Protein AF-0000000083205098 (afdb_homodimer)

Radius of gyration: 67.25 Å; Cα contacts (8 Å, |Δi|>4): 1772; chains: 2; bounding box: 51×187×120 Å

Sequence (798 aa):
MKKLILILAVVAFATTAWAQETPKKPSFAGFVSNGFWDNWEMSLGGGVGTALTNGSNSGSFGKRLGFEANFSLVKWVHPVVGMRLQLQGGQFANYDADLGKLKWPYLFVHSDFMLNFSNWAGGYRDDRAYYLVPFVGFGYLATNFTDKSQEDNMTGTHQAFAFSYGLLNKFRLSRSFDFNIELKGMLAPSRVCPAKTDGSYLFGFSATAGFTYRFNKRGWQRGVAGYTAADIQAFQDAVAASMAAVEAAELENAQLAQQLAAAQAQAAAAQNAAADAAAAAAVATVVAADEAALADTSIILFDYSMSVLTPQEKTRLELIAEQIKSGSKDAVYQIVGHADQQTGTAAGNKRVAEHRAKRVYDFLVSKGVNPKQLNYEGKGNSPDPFKKVQAANRAAIIQMKKLILILAVVAFATTAWAQETPKKPSFAGFVSNGFWDNWEMSLGGGVGTALTNGSNSGSFGKRLGFEANFSLVKWVHPVVGMRLQLQGGQFANYDADLGKLKWPYLFVHSDFMLNFSNWAGGYRDDRAYYLVPFVGFGYLATNFTDKSQEDNMTGTHQAFAFSYGLLNKFRLSRSFDFNIELKGMLAPSRVCPAKTDGSYLFGFSATAGFTYRFNKRGWQRGVAGYTAADIQAFQDAVAASMAAVEAAELENAQLAQQLAAAQAQAAAAQNAAADAAAAAAVATVVAADEAALADTSIILFDYSMSVLTPQEKTRLELIAEQIKSGSKDAVYQIVGHADQQTGTAAGNKRVAEHRAKRVYDFLVSKGVNPKQLNYEGKGNSPDPFKKVQAANRAAIIQ

Secondary structure (DSSP, 8-state):
-HHHHHHHHHHH-----------SS--S--EEP--TTSSEEEEEEEEEEEEEESS---S-TGGG-EEEEEEEEEEESSSSEEEEEEEEEEEEEEEETTTEEEEEEEEEEEEEEEE-HHHHHH---TT-SEEEEEEEEEEEEEES-SHHHHHHHT---EEEEEEEEEEEEEEESSSSEEEEEEEEEEEEEGGGSSS--S-SEEEEEEEEEEEEEEPSS---EEEEET--HHHHHHHHHHHHHHHHHHHHHHHHHHHHHHHHHHHHHHHHHHHHHHHHHHHHHHHHHHHHHHHHHH---EEEE--TT--PPPHHHHHHHHHHHHHHHHS-TT--EEEEEE--TTSS-HHHHHHHHHHHHHHHHHHHHHTT--GGGEEEEEEETSS-S-SS-GGGGSEEEE-/-HHHHHHHHHHHS----------SS--S--EEP--TTSSEEEEEEEEEEEEEESS---S-TGGG-EEEEEEEEEEESSSSEEEEEEEEEEEEEEEETTTEEEEEEEEEEEEEEEE-HHHHHH---TT-SEEEEEEEEEEEEEES-SHHHHHHHT---EEEEEEEEEEEEEEESSSSEEEEEEEEEEEEEGGGSSS--S-SEEEEEEEEEEEEEEPSS---EEEEET--HHHHHHHHHHHHHHHHHHHHHHHHHHHHHHHHHHHHHHHHHHHHHHHHHHHHHHHHHHHHHHHHHHT--EEEE--TT--PPPHHHHHHHHHHHHHHHHS-TT--EEEEEE--TTSS-HHHHHHHHHHHHHHHHHHHHHTT--GGGEEEEEEETSS-S-SS-GGGGSEEEE-

Nearest PDB structures (foldseek):
  4v3g-assembly1_A  TM=3.884E-01  e=2.080E-03  Klebsiella oxytoca
  4v3h-assembly2_B  TM=3.900E-01  e=2.321E-03  Klebsiella oxytoca
  4rjw-assembly1_A  TM=4.058E-01  e=5.884E-02  Pseudomonas aeruginosa PAO1
  1uyn-assembly1_X  TM=3.036E-01  e=1.137E-02  Neisseria meningitidis
  6z9y-assembly3_C  TM=2.470E-01  e=2.725E+00  Pseudomonas aeruginosa PAO1

Structure (mmCIF, N/CA/C/O backbone):
data_AF-0000000083205098-model_v1
#
loop_
_entity.id
_entity.type
_entity.pdbx_description
1 polymer 'OmpA family protein'
#
loop_
_atom_site.group_PDB
_atom_site.id
_atom_site.type_symbol
_atom_site.label_atom_id
_atom_site.label_alt_id
_atom_site.label_comp_id
_atom_site.label_asym_id
_atom_site.label_entity_id
_atom_site.label_seq_id
_atom_site.pdbx_PDB_ins_code
_atom_site.Cartn_x
_atom_site.Cartn_y
_atom_site.Cartn_z
_atom_site.occupancy
_atom_site.B_iso_or_equiv
_atom_site.auth_seq_id
_atom_site.auth_comp_id
_atom_site.auth_asym_id
_atom_site.auth_atom_id
_atom_site.pdbx_PDB_model_num
ATOM 1 N N . MET A 1 1 ? 13.164 30.406 13.086 1 34.59 1 MET A N 1
ATOM 2 C CA . MET A 1 1 ? 12.023 30.781 12.25 1 34.59 1 MET A CA 1
ATOM 3 C C . MET A 1 1 ? 12.18 30.234 10.836 1 34.59 1 MET A C 1
ATOM 5 O O . MET A 1 1 ? 11.195 29.859 10.203 1 34.59 1 MET A O 1
ATOM 9 N N . LYS A 1 2 ? 13.375 30.406 10.383 1 45.44 2 LYS A N 1
ATOM 10 C CA . LYS A 1 2 ? 13.719 30.031 9.016 1 45.44 2 LYS A CA 1
ATOM 11 C C . LYS A 1 2 ? 13.742 28.516 8.852 1 45.44 2 LYS A C 1
ATOM 13 O O . LYS A 1 2 ? 13.469 28 7.766 1 45.44 2 LYS A O 1
ATOM 18 N N . LYS A 1 3 ? 14.203 27.828 9.805 1 45 3 LYS A N 1
ATOM 19 C CA . LYS A 1 3 ? 14.406 26.391 9.695 1 45 3 LYS A CA 1
ATOM 20 C C . LYS A 1 3 ? 13.07 25.641 9.656 1 45 3 LYS A C 1
ATOM 22 O O . LYS A 1 3 ? 12.953 24.594 9.016 1 45 3 LYS A O 1
ATOM 27 N N . LEU A 1 4 ? 12.07 26.234 10.281 1 39.78 4 LEU A N 1
ATOM 28 C CA . LEU A 1 4 ? 10.734 25.641 10.25 1 39.78 4 LEU A CA 1
ATOM 29 C C . LEU A 1 4 ? 10.102 25.781 8.875 1 39.78 4 LEU A C 1
ATOM 31 O O . LEU A 1 4 ? 9.43 24.859 8.398 1 39.78 4 LEU A O 1
ATOM 35 N N . ILE A 1 5 ? 10.5 26.859 8.195 1 38.97 5 ILE A N 1
ATOM 36 C CA . ILE A 1 5 ? 9.914 27.109 6.887 1 38.97 5 ILE A CA 1
ATOM 37 C C . ILE A 1 5 ? 10.453 26.094 5.875 1 38.97 5 ILE A C 1
ATOM 39 O O . ILE A 1 5 ? 9.695 25.594 5.047 1 38.97 5 ILE A O 1
ATOM 43 N N . LEU A 1 6 ? 11.656 25.844 6 1 39.97 6 LEU A N 1
ATOM 44 C CA . LEU A 1 6 ? 12.234 24.969 4.977 1 39.97 6 LEU A CA 1
ATOM 45 C C . LEU A 1 6 ? 11.688 23.547 5.098 1 39.97 6 LEU A C 1
ATOM 47 O O . LEU A 1 6 ? 11.406 22.906 4.086 1 39.97 6 LEU A O 1
ATOM 51 N N . ILE A 1 7 ? 11.508 23.156 6.277 1 41.38 7 ILE A N 1
ATOM 52 C CA . ILE A 1 7 ? 10.969 21.797 6.414 1 41.38 7 ILE A CA 1
ATOM 53 C C . ILE A 1 7 ? 9.547 21.766 5.859 1 41.38 7 ILE A C 1
ATOM 55 O O . ILE A 1 7 ? 9.156 20.797 5.188 1 41.38 7 ILE A O 1
ATOM 59 N N . LEU A 1 8 ? 8.859 22.938 5.922 1 40.91 8 LEU A N 1
ATOM 60 C CA . LEU A 1 8 ? 7.469 22.984 5.477 1 40.91 8 LEU A CA 1
ATOM 61 C C . LEU A 1 8 ? 7.387 23 3.953 1 40.91 8 LEU A C 1
ATOM 63 O O . LEU A 1 8 ? 6.48 22.406 3.367 1 40.91 8 LEU A O 1
ATOM 67 N N . ALA A 1 9 ? 8.297 23.688 3.334 1 40.41 9 ALA A N 1
ATOM 68 C CA . ALA A 1 9 ? 8.25 23.75 1.877 1 40.41 9 ALA A CA 1
ATOM 69 C C . ALA A 1 9 ? 8.461 22.375 1.256 1 40.41 9 ALA A C 1
ATOM 71 O O . ALA A 1 9 ? 7.852 22.031 0.239 1 40.41 9 ALA A O 1
ATOM 72 N N . VAL A 1 10 ? 9.312 21.688 1.835 1 39.97 10 VAL A N 1
ATOM 73 C CA . VAL A 1 10 ? 9.602 20.406 1.209 1 39.97 10 VAL A CA 1
ATOM 74 C C . VAL A 1 10 ? 8.383 19.5 1.321 1 39.97 10 VAL A C 1
ATOM 76 O O . VAL A 1 10 ? 8.07 18.75 0.388 1 39.97 10 VAL A O 1
ATOM 79 N N . VAL A 1 11 ? 7.621 19.672 2.375 1 43.34 11 VAL A N 1
ATOM 80 C CA . VAL A 1 11 ? 6.469 18.797 2.523 1 43.34 11 VAL A CA 1
ATOM 81 C C . VAL A 1 11 ? 5.367 19.219 1.557 1 43.34 11 VAL A C 1
ATOM 83 O O . VAL A 1 11 ? 4.598 18.375 1.078 1 43.34 11 VAL A O 1
ATOM 86 N N . ALA A 1 12 ? 5.379 20.484 1.229 1 38.81 12 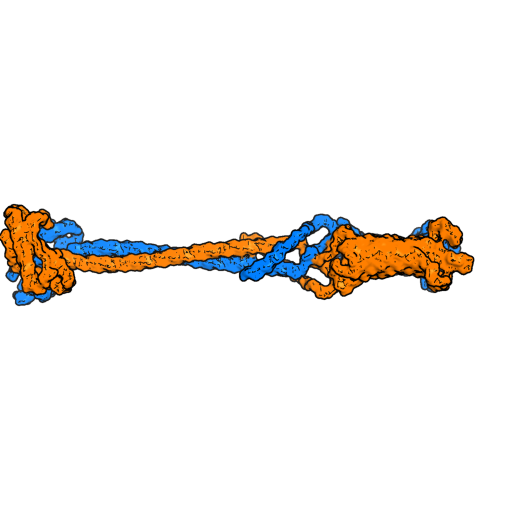ALA A N 1
ATOM 87 C CA . ALA A 1 12 ? 4.266 20.938 0.396 1 38.81 12 ALA A CA 1
ATOM 88 C C . ALA A 1 12 ? 4.434 20.469 -1.045 1 38.81 12 ALA A C 1
ATOM 90 O O . ALA A 1 12 ? 3.459 20.375 -1.796 1 38.81 12 ALA A O 1
ATOM 91 N N . PHE A 1 13 ? 5.613 20.562 -1.526 1 36.22 13 PHE A N 1
ATOM 92 C CA . PHE A 1 13 ? 5.672 20.219 -2.945 1 36.22 13 PHE A CA 1
ATOM 93 C C . PHE A 1 13 ? 5.445 18.734 -3.162 1 36.22 13 PHE A C 1
ATOM 95 O O . PHE A 1 13 ? 6.332 18.031 -3.645 1 36.22 13 PHE A O 1
ATOM 102 N N . ALA A 1 14 ? 4.918 18.078 -2.213 1 37.97 14 ALA A N 1
ATOM 103 C CA . ALA A 1 14 ? 4.613 16.688 -2.561 1 37.97 14 ALA A CA 1
ATOM 104 C C . ALA A 1 14 ? 3.76 16.609 -3.822 1 37.97 14 ALA A C 1
ATOM 106 O O . ALA A 1 14 ? 2.898 17.469 -4.047 1 37.97 14 ALA A O 1
ATOM 107 N N . THR A 1 15 ? 4.215 15.836 -4.766 1 36.81 15 THR A N 1
ATOM 108 C CA . THR A 1 15 ? 3.668 15.453 -6.062 1 36.81 15 THR A CA 1
ATOM 109 C C . THR A 1 15 ? 2.162 15.227 -5.969 1 36.81 15 THR A C 1
ATOM 111 O O . THR A 1 15 ? 1.652 14.828 -4.918 1 36.81 15 THR A O 1
ATOM 114 N N . THR A 1 16 ? 1.427 15.992 -6.746 1 33.75 16 THR A N 1
ATOM 115 C CA . THR A 1 16 ? 0.045 15.672 -7.086 1 33.75 16 THR A CA 1
ATOM 116 C C . THR A 1 16 ? -0.156 14.164 -7.164 1 33.75 16 THR A C 1
ATOM 118 O O . THR A 1 16 ? 0.188 13.531 -8.164 1 33.75 16 THR A O 1
ATOM 121 N N . ALA A 1 17 ? 0.103 13.539 -6.121 1 36.56 17 ALA A N 1
ATOM 122 C CA . ALA A 1 17 ? -0.423 12.18 -6.141 1 36.56 17 ALA A CA 1
ATOM 123 C C . ALA A 1 17 ? -1.877 12.156 -6.602 1 36.56 17 ALA A C 1
ATOM 125 O O . ALA A 1 17 ? -2.713 12.898 -6.078 1 36.56 17 ALA A O 1
ATOM 126 N N . TRP A 1 18 ? -2.129 11.875 -7.828 1 34.59 18 TRP A N 1
ATOM 127 C CA . TRP A 1 18 ? -3.471 11.477 -8.234 1 34.59 18 TRP A CA 1
ATOM 128 C C . TRP A 1 18 ? -4.172 10.711 -7.121 1 34.59 18 TRP A C 1
ATOM 130 O O . TRP A 1 18 ? -3.746 9.609 -6.75 1 34.59 18 TRP A O 1
ATOM 140 N N . ALA A 1 19 ? -4.699 11.414 -6.219 1 36 19 ALA A N 1
ATOM 141 C CA . ALA A 1 19 ? -5.664 10.875 -5.262 1 36 19 ALA A CA 1
ATOM 142 C C . ALA A 1 19 ? -6.562 9.828 -5.918 1 36 19 ALA A C 1
ATOM 144 O O . ALA A 1 19 ? -7.449 10.172 -6.707 1 36 19 ALA A O 1
ATOM 145 N N . GLN A 1 20 ? -6.066 8.719 -6.172 1 37.69 20 GLN A N 1
ATOM 146 C CA . GLN A 1 20 ? -7.047 7.703 -6.539 1 37.69 20 GLN A CA 1
ATOM 147 C C . GLN A 1 20 ? -8.117 7.562 -5.465 1 37.69 20 GLN A C 1
ATOM 149 O O . GLN A 1 20 ? -7.805 7.309 -4.297 1 37.69 20 GLN A O 1
ATOM 154 N N . GLU A 1 21 ? -9.289 8.117 -5.586 1 38.53 21 GLU A N 1
ATOM 155 C CA . GLU A 1 21 ? -10.523 7.941 -4.828 1 38.53 21 GLU A CA 1
ATOM 156 C C . GLU A 1 21 ? -10.688 6.496 -4.363 1 38.53 21 GLU A C 1
ATOM 158 O O . GLU A 1 21 ? -10.219 5.57 -5.023 1 38.53 21 GLU A O 1
ATOM 163 N N . THR A 1 22 ? -10.805 6.277 -3.102 1 46.12 22 THR A N 1
ATOM 164 C CA . THR A 1 22 ? -11.281 4.977 -2.645 1 46.12 22 THR A CA 1
ATOM 165 C C . THR A 1 22 ? -12.266 4.375 -3.646 1 46.12 22 THR A C 1
ATOM 167 O O . THR A 1 22 ? -13.312 4.961 -3.924 1 46.12 22 THR A O 1
ATOM 170 N N . PRO A 1 23 ? -11.812 3.551 -4.406 1 47.94 23 PRO A N 1
ATOM 171 C CA . PRO A 1 23 ? -12.703 3.115 -5.48 1 47.94 23 PRO A CA 1
ATOM 172 C C . PRO A 1 23 ? -14.086 2.707 -4.973 1 47.94 23 PRO A C 1
ATOM 174 O O . PRO A 1 23 ? -14.195 1.928 -4.023 1 47.94 23 PRO A O 1
ATOM 177 N N . LYS A 1 24 ? -15.172 3.389 -5.176 1 57 24 LYS A N 1
ATOM 178 C CA . LYS A 1 24 ? -16.562 2.963 -5.043 1 57 24 LYS A CA 1
ATOM 179 C C . LYS A 1 24 ? -16.781 1.588 -5.664 1 57 24 LYS A C 1
ATOM 181 O O . LYS A 1 24 ? -17.766 0.916 -5.367 1 57 24 LYS A O 1
ATOM 186 N N . LYS A 1 25 ? -15.734 1.109 -6.441 1 68.31 25 LYS A N 1
ATOM 187 C CA . LYS A 1 25 ? -15.805 -0.112 -7.238 1 68.31 25 LYS A CA 1
ATOM 188 C C . LYS A 1 25 ? -14.688 -1.08 -6.863 1 68.31 25 LYS A C 1
ATOM 190 O O . LYS A 1 25 ? -13.602 -0.657 -6.473 1 68.31 25 LYS A O 1
ATOM 195 N N . PRO A 1 26 ? -14.969 -2.314 -6.762 1 74.56 26 PRO A N 1
ATOM 196 C CA . PRO A 1 26 ? -13.922 -3.316 -6.547 1 74.56 26 PRO A CA 1
ATOM 197 C C . PRO A 1 26 ? -12.664 -3.047 -7.371 1 74.56 26 PRO A C 1
ATOM 199 O O . PRO A 1 26 ? -12.758 -2.613 -8.523 1 74.56 26 PRO A O 1
ATOM 202 N N . SER A 1 27 ? -11.531 -2.979 -6.523 1 81.06 27 SER A N 1
ATOM 203 C CA . SER A 1 27 ? -10.281 -2.711 -7.227 1 81.06 27 SER A CA 1
ATOM 204 C C . SER A 1 27 ? -9.203 -3.717 -6.84 1 81.06 27 SER A C 1
ATOM 206 O O . SER A 1 27 ? -9.133 -4.141 -5.684 1 81.06 27 SER A O 1
ATOM 208 N N . PHE A 1 28 ? -8.406 -4.078 -7.844 1 91.25 28 PHE A N 1
ATOM 209 C CA . PHE A 1 28 ? -7.23 -4.922 -7.652 1 91.25 28 PHE A CA 1
ATOM 210 C C . PHE A 1 28 ? -6.086 -4.125 -7.027 1 91.25 28 PHE A C 1
ATOM 212 O O . PHE A 1 28 ? -5.164 -4.703 -6.453 1 91.25 28 PHE A O 1
ATOM 219 N N . ALA A 1 29 ? -6.215 -2.82 -7.039 1 89.19 29 ALA A N 1
ATOM 220 C CA . ALA A 1 29 ? -5.121 -1.942 -6.629 1 89.19 29 ALA A CA 1
ATOM 221 C C . ALA A 1 29 ? -5.34 -1.423 -5.211 1 89.19 29 ALA A C 1
ATOM 223 O O . ALA A 1 29 ? -6.453 -1.481 -4.684 1 89.19 29 ALA A O 1
ATOM 224 N N . GLY A 1 30 ? -4.191 -0.955 -4.609 1 89.31 30 GLY A N 1
ATOM 225 C CA . GLY A 1 30 ? -4.309 -0.139 -3.412 1 89.31 30 GLY A CA 1
ATOM 226 C C . GLY A 1 30 ? -4.121 -0.931 -2.131 1 89.31 30 GLY A C 1
ATOM 227 O O . GLY A 1 30 ? -4.391 -0.427 -1.039 1 89.31 30 GLY A O 1
ATOM 228 N N . PHE A 1 31 ? -3.701 -2.182 -2.27 1 92.12 31 PHE A N 1
ATOM 229 C CA . PHE A 1 31 ? -3.461 -2.984 -1.074 1 92.12 31 PHE A CA 1
ATOM 230 C C . PHE A 1 31 ? -1.978 -2.996 -0.721 1 92.12 31 PHE A C 1
ATOM 232 O O . PHE A 1 31 ? -1.125 -3.115 -1.604 1 92.12 31 PHE A O 1
ATOM 239 N N . VAL A 1 32 ? -1.698 -2.879 0.54 1 92 32 VAL A N 1
ATOM 240 C CA . VAL A 1 32 ? -0.32 -2.967 1.012 1 92 32 VAL A CA 1
ATOM 241 C C . VAL A 1 32 ? 0.023 -4.418 1.342 1 92 32 VAL A C 1
ATOM 243 O O . VAL A 1 32 ? -0.69 -5.07 2.107 1 92 32 VAL A O 1
ATOM 246 N N . SER A 1 33 ? 1.072 -4.887 0.764 1 93.06 33 SER A N 1
ATOM 247 C CA . SER A 1 33 ? 1.462 -6.273 0.991 1 93.06 33 SER A CA 1
ATOM 248 C C . SER A 1 33 ? 1.889 -6.5 2.438 1 93.06 33 SER A C 1
ATOM 250 O O . SER A 1 33 ? 2.516 -5.633 3.047 1 93.06 33 SER A O 1
ATOM 252 N N . ASN A 1 34 ? 1.516 -7.723 2.869 1 91.88 34 ASN A N 1
ATOM 253 C CA . ASN A 1 34 ? 1.944 -8.18 4.188 1 91.88 34 ASN A CA 1
ATOM 254 C C . ASN A 1 34 ? 3.281 -8.906 4.121 1 91.88 34 ASN A C 1
ATOM 256 O O . ASN A 1 34 ? 3.895 -8.992 3.055 1 91.88 34 ASN A O 1
ATOM 260 N N . GLY A 1 35 ? 3.729 -9.328 5.371 1 91.62 35 GLY A N 1
ATOM 261 C CA . GLY A 1 35 ? 4.91 -10.18 5.398 1 91.62 35 GLY A CA 1
ATOM 262 C C . GLY A 1 35 ? 4.68 -11.547 4.785 1 91.62 35 GLY A C 1
ATOM 263 O O . GLY A 1 35 ? 3.535 -11.969 4.609 1 91.62 35 GLY A O 1
ATOM 264 N N . PHE A 1 36 ? 5.82 -12.211 4.516 1 92.19 36 PHE A N 1
ATOM 265 C CA . PHE A 1 36 ? 5.711 -13.508 3.867 1 92.19 36 PHE A CA 1
ATOM 266 C C . PHE A 1 36 ? 4.938 -14.484 4.742 1 92.19 36 PHE A C 1
ATOM 268 O O . PHE A 1 36 ? 4.195 -15.328 4.234 1 92.19 36 PHE A O 1
ATOM 275 N N . TRP A 1 37 ? 5.023 -14.398 6.023 1 94.38 37 TRP A N 1
ATOM 276 C CA . TRP A 1 37 ? 4.445 -15.375 6.938 1 94.38 37 TRP A CA 1
ATOM 277 C C . TRP A 1 37 ? 3.014 -14.992 7.309 1 94.38 37 TRP A C 1
ATOM 279 O O . TRP A 1 37 ? 2.359 -15.695 8.086 1 94.38 37 TRP A O 1
ATOM 289 N N . ASP A 1 38 ? 2.504 -13.953 6.68 1 95.25 38 ASP A N 1
ATOM 290 C CA . ASP A 1 38 ? 1.129 -13.523 6.91 1 95.25 38 ASP A CA 1
ATOM 291 C C . ASP A 1 38 ? 0.185 -14.109 5.867 1 95.25 38 ASP A C 1
ATOM 293 O O . ASP A 1 38 ? 0.598 -14.398 4.742 1 95.25 38 ASP A O 1
ATOM 297 N N . ASN A 1 39 ? -1.101 -14.336 6.27 1 96.75 39 ASN A N 1
ATOM 298 C CA . ASN A 1 39 ? -2.174 -14.758 5.375 1 96.75 39 ASN A CA 1
ATOM 299 C C . ASN A 1 39 ? -1.934 -16.172 4.84 1 96.75 39 ASN A C 1
ATOM 301 O O . ASN A 1 39 ? -2.025 -16.406 3.631 1 96.75 39 ASN A O 1
ATOM 305 N N . TRP A 1 40 ? -1.45 -17.062 5.766 1 98 40 TRP A N 1
ATOM 306 C CA . TRP A 1 40 ? -1.422 -18.5 5.527 1 98 40 TRP A CA 1
ATOM 307 C C . TRP A 1 40 ? -2.68 -19.156 6.07 1 98 40 TRP A C 1
ATOM 309 O O . TRP A 1 40 ? -3.219 -18.75 7.098 1 98 40 TRP A O 1
ATOM 319 N N . GLU A 1 41 ? -3.062 -20.156 5.332 1 98.25 41 GLU A N 1
ATOM 320 C CA . GLU A 1 41 ? -4.207 -20.953 5.762 1 98.25 41 GLU A CA 1
ATOM 321 C C . GLU A 1 41 ? -3.902 -22.453 5.684 1 98.25 41 GLU A C 1
ATOM 323 O O . GLU A 1 41 ? -3.107 -22.875 4.848 1 98.25 41 GLU A O 1
ATOM 328 N N . MET A 1 42 ? -4.535 -23.156 6.562 1 98.38 42 MET A N 1
ATOM 329 C CA . MET A 1 42 ? -4.512 -24.609 6.516 1 98.38 42 MET A CA 1
ATOM 330 C C . MET A 1 42 ? -5.93 -25.188 6.504 1 98.38 42 MET A C 1
ATOM 332 O O . MET A 1 42 ? -6.809 -24.688 7.207 1 98.38 42 MET A O 1
ATOM 336 N N . SER A 1 43 ? -6.117 -26.219 5.707 1 98.56 43 SER A N 1
ATOM 337 C CA . SER A 1 43 ? -7.449 -26.812 5.613 1 98.56 43 SER A CA 1
ATOM 338 C C . SER A 1 43 ? -7.391 -28.328 5.668 1 98.56 43 SER A C 1
ATOM 340 O O . SER A 1 43 ? -6.43 -28.938 5.184 1 98.56 43 SER A O 1
ATOM 342 N N . LEU A 1 44 ? -8.367 -28.891 6.297 1 98.31 44 LEU A N 1
ATOM 343 C CA . LEU A 1 44 ? -8.633 -30.328 6.305 1 98.31 44 LEU A CA 1
ATOM 344 C C . LEU A 1 44 ? -10.055 -30.609 5.832 1 98.31 44 LEU A C 1
ATOM 346 O O . LEU A 1 44 ? -11 -29.938 6.234 1 98.31 44 LEU A O 1
ATOM 350 N N . GLY A 1 45 ? -10.148 -31.625 4.949 1 98.38 45 GLY A N 1
ATOM 351 C CA . GLY A 1 45 ? -11.469 -31.953 4.441 1 98.38 45 GLY A CA 1
ATOM 352 C C . GLY A 1 45 ? -11.625 -33.438 4.098 1 98.38 45 GLY A C 1
ATOM 353 O O . GLY A 1 45 ? -10.633 -34.156 4.012 1 98.38 45 GLY A O 1
ATOM 354 N N . GLY A 1 46 ? -12.898 -33.812 4.043 1 98.5 46 GLY A N 1
ATOM 355 C CA . GLY A 1 46 ? -13.266 -35.156 3.645 1 98.5 46 GLY A CA 1
ATOM 356 C C . GLY A 1 46 ? -14.578 -35.219 2.881 1 98.5 46 GLY A C 1
ATOM 357 O O . GLY A 1 46 ? -15.422 -34.344 3.025 1 98.5 46 GLY A O 1
ATOM 358 N N . GLY A 1 47 ? -14.656 -36.281 2.016 1 98.38 47 GLY A N 1
ATOM 359 C CA . GLY A 1 47 ? -15.852 -36.438 1.213 1 98.38 47 GLY A CA 1
ATOM 360 C C . GLY A 1 47 ? -15.797 -37.656 0.306 1 98.38 47 GLY A C 1
ATOM 361 O O . GLY A 1 47 ? -15.312 -38.719 0.712 1 98.38 47 GLY A O 1
ATOM 362 N N . VAL A 1 48 ? -16.453 -37.438 -0.812 1 97.38 48 VAL A N 1
ATOM 363 C CA . VAL A 1 48 ? -16.578 -38.562 -1.73 1 97.38 48 VAL A CA 1
ATOM 364 C C . VAL A 1 48 ? -16.156 -38.156 -3.133 1 97.38 48 VAL A C 1
ATOM 366 O O . VAL A 1 48 ? -16.156 -36.938 -3.455 1 97.38 48 VAL A O 1
ATOM 369 N N . GLY A 1 49 ? -15.727 -39.188 -3.885 1 96.56 49 GLY A N 1
ATOM 370 C CA . GLY A 1 49 ? -15.352 -38.938 -5.266 1 96.56 49 GLY A CA 1
ATOM 371 C C . GLY A 1 49 ? -15.508 -40.156 -6.16 1 96.56 49 GLY A C 1
ATOM 372 O O . GLY A 1 49 ? -15.805 -41.25 -5.684 1 96.56 49 GLY A O 1
ATOM 373 N N . THR A 1 50 ? -15.453 -39.875 -7.426 1 96.25 50 THR A N 1
ATOM 374 C CA . THR A 1 50 ? -15.516 -40.906 -8.453 1 96.25 50 THR A CA 1
ATOM 375 C C . THR A 1 50 ? -14.578 -40.562 -9.609 1 96.25 50 THR A C 1
ATOM 377 O O . THR A 1 50 ? -14.102 -39.438 -9.727 1 96.25 50 THR A O 1
ATOM 380 N N . ALA A 1 51 ? -14.258 -41.625 -10.344 1 95.69 51 ALA A N 1
ATOM 381 C CA . ALA A 1 51 ? -13.422 -41.438 -11.531 1 95.69 51 ALA A CA 1
ATOM 382 C C . ALA A 1 51 ? -14.055 -42.094 -12.75 1 95.69 51 ALA A C 1
ATOM 384 O O . ALA A 1 51 ? -14.586 -43.219 -12.664 1 95.69 51 ALA A O 1
ATOM 385 N N . LEU A 1 52 ? -14.016 -41.281 -13.844 1 94.25 52 LEU A N 1
ATOM 386 C CA . LEU A 1 52 ? -14.57 -41.781 -15.109 1 94.25 52 LEU A CA 1
ATOM 387 C C . LEU A 1 52 ? -13.562 -41.625 -16.234 1 94.25 52 LEU A C 1
ATOM 389 O O . LEU A 1 52 ? -12.75 -40.688 -16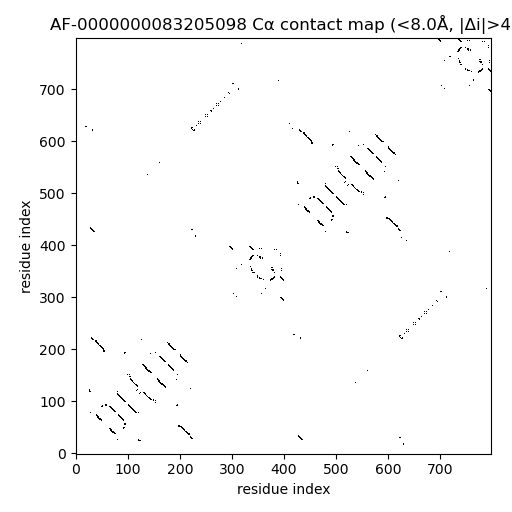.234 1 94.25 52 LEU A O 1
ATOM 393 N N . THR A 1 53 ? -13.648 -42.531 -17.188 1 91.25 53 THR A N 1
ATOM 394 C CA . THR A 1 53 ? -12.828 -42.375 -18.375 1 91.25 53 THR A CA 1
ATOM 395 C C . THR A 1 53 ? -13.648 -41.781 -19.531 1 91.25 53 THR A C 1
ATOM 397 O O . THR A 1 53 ? -14.875 -41.688 -19.438 1 91.25 53 THR A O 1
ATOM 400 N N . ASN A 1 54 ? -12.945 -41.25 -20.5 1 86.56 54 ASN A N 1
ATOM 401 C CA . ASN A 1 54 ? -13.633 -40.719 -21.688 1 86.56 54 ASN A CA 1
ATOM 402 C C . ASN A 1 54 ? -14.055 -41.844 -22.625 1 86.56 54 ASN A C 1
ATOM 404 O O . ASN A 1 54 ? -14.516 -41.594 -23.734 1 86.56 54 ASN A O 1
ATOM 408 N N . GLY A 1 55 ? -13.836 -43.031 -22.125 1 89.44 55 GLY A N 1
ATOM 409 C CA . GLY A 1 55 ? -14.352 -44.219 -22.797 1 89.44 55 GLY A CA 1
ATOM 410 C C . GLY A 1 55 ? -15.609 -44.781 -22.156 1 89.44 55 GLY A C 1
ATOM 411 O O . GLY A 1 55 ? -16.453 -44 -21.672 1 89.44 55 GLY A O 1
ATOM 412 N N . SER A 1 56 ? -15.734 -46.062 -22.297 1 86.81 56 SER A N 1
ATOM 413 C CA . SER A 1 56 ? -16.891 -46.719 -21.688 1 86.81 56 SER A CA 1
ATOM 414 C C . SER A 1 56 ? -16.719 -46.875 -20.188 1 86.81 56 SER A C 1
ATOM 416 O O . SER A 1 56 ? -15.625 -47.188 -19.703 1 86.81 56 SER A O 1
ATOM 418 N N . ASN A 1 57 ? -17.766 -46.531 -19.406 1 90.06 57 ASN A N 1
ATOM 419 C CA . ASN A 1 57 ? -17.828 -46.719 -17.953 1 90.06 57 ASN A CA 1
ATOM 420 C C . ASN A 1 57 ? -18.984 -47.594 -17.531 1 90.06 57 ASN A C 1
ATOM 422 O O . ASN A 1 57 ? -20.141 -47.281 -17.781 1 90.06 57 ASN A O 1
ATOM 426 N N . SER A 1 58 ? -18.641 -48.625 -17.016 1 86.25 58 SER A N 1
ATOM 427 C CA . SER A 1 58 ? -19.672 -49.562 -16.594 1 86.25 58 SER A CA 1
ATOM 428 C C . SER A 1 58 ? -20.016 -49.406 -15.117 1 86.25 58 SER A C 1
ATOM 430 O O . SER A 1 58 ? -19.297 -48.719 -14.383 1 86.25 58 SER A O 1
ATOM 432 N N . GLY A 1 59 ? -21.203 -50 -14.742 1 84.69 59 GLY A N 1
ATOM 433 C CA . GLY A 1 59 ? -21.641 -49.938 -13.352 1 84.69 59 GLY A CA 1
ATOM 434 C C . GLY A 1 59 ? -22.391 -48.656 -13.016 1 84.69 59 GLY A C 1
ATOM 435 O O . GLY A 1 59 ? -22.312 -47.656 -13.75 1 84.69 59 GLY A O 1
ATOM 436 N N . SER A 1 60 ? -23.141 -48.75 -11.891 1 86.5 60 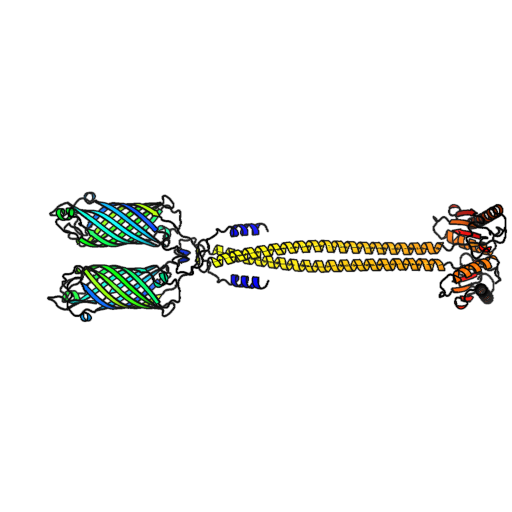SER A N 1
ATOM 437 C CA . SER A 1 60 ? -23.922 -47.594 -11.461 1 86.5 60 SER A CA 1
ATOM 438 C C . SER A 1 60 ? -23.031 -46.5 -10.844 1 86.5 60 SER A C 1
ATOM 440 O O . SER A 1 60 ? -21.984 -46.812 -10.266 1 86.5 60 SER A O 1
ATOM 442 N N . PHE A 1 61 ? -23.469 -45.312 -10.992 1 87.31 61 PHE A N 1
ATOM 443 C CA . PHE A 1 61 ? -22.719 -44.188 -10.5 1 87.31 61 PHE A CA 1
ATOM 444 C C . PHE A 1 61 ? -22.469 -44.281 -9 1 87.31 61 PHE A C 1
ATOM 446 O O . PHE A 1 61 ? -21.359 -44.062 -8.531 1 87.31 61 PHE A O 1
ATOM 453 N N . GLY A 1 62 ? -23.469 -44.688 -8.219 1 88.94 62 GLY A N 1
ATOM 454 C CA . GLY A 1 62 ? -23.359 -44.781 -6.77 1 88.94 62 GLY A CA 1
ATOM 455 C C . GLY A 1 62 ? -22.328 -45.781 -6.309 1 88.94 62 GLY A C 1
ATOM 456 O O . GLY A 1 62 ? -21.688 -45.594 -5.277 1 88.94 62 GLY A O 1
ATOM 457 N N . LYS A 1 63 ? -22.172 -46.781 -7.094 1 89.62 63 LYS A N 1
ATOM 458 C CA . LYS A 1 63 ? -21.25 -47.844 -6.719 1 89.62 63 LYS A CA 1
ATOM 459 C C . LYS A 1 63 ? -19.812 -47.469 -7.039 1 89.62 63 LYS A C 1
ATOM 461 O O . LYS A 1 63 ? -18.875 -48.125 -6.617 1 89.62 63 LYS A O 1
ATOM 466 N N . ARG A 1 64 ? -19.594 -46.375 -7.68 1 93 64 ARG A N 1
ATOM 467 C CA . ARG A 1 64 ? -18.266 -45.938 -8.039 1 93 64 ARG A CA 1
ATOM 468 C C . ARG A 1 64 ? -17.75 -44.906 -7.047 1 93 64 ARG A C 1
ATOM 470 O O . ARG A 1 64 ? -16.578 -44.5 -7.113 1 93 64 ARG A O 1
ATOM 477 N N . LEU A 1 65 ? -18.578 -44.594 -6.125 1 94.75 65 LEU A N 1
ATOM 478 C CA . LEU A 1 65 ? -18.172 -43.562 -5.168 1 94.75 65 LEU A CA 1
ATOM 479 C C . LEU A 1 65 ? -17.188 -44.125 -4.148 1 94.75 65 LEU A C 1
ATOM 481 O O . LEU A 1 65 ? -17.359 -45.25 -3.686 1 94.75 65 LEU A O 1
ATOM 485 N N . GLY A 1 66 ? -16.141 -43.375 -3.898 1 96.5 66 GLY A N 1
ATOM 486 C CA . GLY A 1 66 ? -15.164 -43.688 -2.861 1 96.5 66 GLY A CA 1
ATOM 487 C C . GLY A 1 66 ? -14.875 -42.531 -1.938 1 96.5 66 GLY A C 1
ATOM 488 O O . GLY A 1 66 ? -15.219 -41.375 -2.246 1 96.5 66 GLY A O 1
ATOM 489 N N . PHE A 1 67 ? -14.266 -42.875 -0.845 1 97 67 PHE A N 1
ATOM 490 C CA . PHE A 1 67 ? -13.945 -41.844 0.13 1 97 67 PHE A CA 1
ATOM 491 C C . PHE A 1 67 ? -12.734 -41.031 -0.319 1 97 67 PHE A C 1
ATOM 493 O O . PHE A 1 67 ? -11.883 -41.531 -1.057 1 97 67 PHE A O 1
ATOM 500 N N . GLU A 1 68 ? -12.672 -39.781 0.077 1 97.94 68 GLU A N 1
ATOM 501 C CA . GLU A 1 68 ? -11.539 -38.875 -0.158 1 97.94 68 GLU A CA 1
ATOM 502 C C . GLU A 1 68 ? -11.273 -38 1.054 1 97.94 68 GLU A C 1
ATOM 504 O O . GLU A 1 68 ? -12.219 -37.5 1.696 1 97.94 68 GLU A O 1
ATOM 509 N N . ALA A 1 69 ? -9.969 -37.781 1.361 1 98.31 69 ALA A N 1
ATOM 510 C CA . ALA A 1 69 ? -9.516 -36.812 2.336 1 98.31 69 ALA A CA 1
ATOM 511 C C . ALA A 1 69 ? -8.453 -35.875 1.73 1 98.31 69 ALA A C 1
ATOM 513 O O . ALA A 1 69 ? -7.777 -36.25 0.772 1 98.31 69 ALA A O 1
ATOM 514 N N . ASN A 1 70 ? -8.43 -34.688 2.305 1 98.31 70 ASN A N 1
ATOM 515 C CA . ASN A 1 70 ? -7.414 -33.781 1.795 1 98.31 70 ASN A CA 1
ATOM 516 C C . ASN A 1 70 ? -6.883 -32.875 2.896 1 98.31 70 ASN A C 1
ATOM 518 O O . ASN A 1 70 ? -7.559 -32.656 3.902 1 98.31 70 ASN A O 1
ATOM 522 N N . PHE A 1 71 ? -5.652 -32.469 2.652 1 98.44 71 PHE A N 1
ATOM 523 C CA . PHE A 1 71 ? -4.938 -31.484 3.457 1 98.44 71 PHE A CA 1
ATOM 524 C C . PHE A 1 71 ? -4.312 -30.422 2.572 1 98.44 71 PHE A C 1
ATOM 526 O O . PHE A 1 71 ? -3.646 -30.734 1.584 1 98.44 71 PHE A O 1
ATOM 533 N N . SER A 1 72 ? -4.57 -29.141 2.984 1 98.38 72 SER A N 1
ATOM 534 C CA . SER A 1 72 ? -4.051 -28.094 2.107 1 98.38 72 SER A CA 1
ATOM 535 C C . SER A 1 72 ? -3.365 -27 2.904 1 98.38 72 SER A C 1
ATOM 537 O O . SER A 1 72 ? -3.758 -26.703 4.039 1 98.38 72 SER A O 1
ATOM 539 N N . LEU A 1 73 ? -2.33 -26.406 2.338 1 98.19 73 LEU A N 1
ATOM 540 C CA . LEU A 1 73 ? -1.685 -25.172 2.744 1 98.19 73 LEU A CA 1
ATOM 541 C C . LEU A 1 73 ? -1.859 -24.094 1.678 1 98.19 73 LEU A C 1
ATOM 543 O O . LEU A 1 73 ? -1.522 -24.312 0.511 1 98.19 73 LEU A O 1
ATOM 547 N N . VAL A 1 74 ? -2.42 -22.953 2.131 1 98.25 74 VAL A N 1
ATOM 548 C CA . VAL A 1 74 ? -2.701 -21.875 1.188 1 98.25 74 VAL A CA 1
ATOM 549 C C . VAL A 1 74 ? -1.944 -20.609 1.603 1 98.25 74 VAL A C 1
ATOM 551 O O . VAL A 1 74 ? -1.891 -20.266 2.787 1 98.25 74 VAL A O 1
ATOM 554 N N . LYS A 1 75 ? -1.342 -19.953 0.703 1 97 75 LYS A N 1
ATOM 555 C CA . LYS A 1 75 ? -0.729 -18.625 0.869 1 97 75 LYS A CA 1
ATOM 556 C C . LYS A 1 75 ? -1.394 -17.594 -0.036 1 97 75 LYS A C 1
ATOM 558 O O . LYS A 1 75 ? -1.37 -17.734 -1.262 1 97 75 LYS A O 1
ATOM 563 N N . TRP A 1 76 ? -1.978 -16.609 0.612 1 96.88 76 TRP A N 1
ATOM 564 C CA . TRP A 1 76 ? -2.482 -15.469 -0.156 1 96.88 76 TRP A CA 1
ATOM 565 C C . TRP A 1 76 ? -1.436 -14.367 -0.25 1 96.88 76 TRP A C 1
ATOM 567 O O . TRP A 1 76 ? -0.962 -13.867 0.772 1 96.88 76 TRP A O 1
ATOM 577 N N . VAL A 1 77 ? -1.135 -13.922 -1.455 1 95.19 77 VAL A N 1
ATOM 578 C CA . VAL A 1 77 ? -0.163 -12.852 -1.651 1 95.19 77 VAL A CA 1
ATOM 579 C C . VAL A 1 77 ? -0.889 -11.539 -1.961 1 95.19 77 VAL A C 1
ATOM 581 O O . VAL A 1 77 ? -0.276 -10.469 -1.978 1 95.19 77 VAL A O 1
ATOM 584 N N . HIS A 1 78 ? -2.045 -11.633 -2.285 1 95.06 78 HIS A N 1
ATOM 585 C CA . HIS A 1 78 ? -3.016 -10.594 -2.613 1 95.06 78 HIS A CA 1
ATOM 586 C C . HIS A 1 78 ? -4.426 -11.008 -2.201 1 95.06 78 HIS A C 1
ATOM 588 O O . HIS A 1 78 ? -4.719 -12.203 -2.09 1 95.06 78 HIS A O 1
ATOM 594 N N . PRO A 1 79 ? -5.312 -10.016 -1.921 1 95.06 79 PRO A N 1
ATOM 595 C CA . PRO A 1 79 ? -6.668 -10.414 -1.532 1 95.06 79 PRO A CA 1
ATOM 596 C C . PRO A 1 79 ? -7.359 -11.258 -2.598 1 95.06 79 PRO A C 1
ATOM 598 O O . PRO A 1 79 ? -8.328 -11.969 -2.297 1 95.06 79 PRO A O 1
ATOM 601 N N . VAL A 1 80 ? -6.887 -11.203 -3.83 1 96.5 80 VAL A N 1
ATOM 602 C CA . VAL A 1 80 ? -7.547 -11.867 -4.945 1 96.5 80 VAL A CA 1
ATOM 603 C C . VAL A 1 80 ? -6.738 -13.094 -5.375 1 96.5 80 VAL A C 1
ATOM 605 O O . VAL A 1 80 ? -7.301 -14.086 -5.832 1 96.5 80 VAL A O 1
ATOM 608 N N . VAL A 1 81 ? -5.434 -13.094 -5.184 1 96.38 81 VAL A N 1
ATOM 609 C CA . VAL A 1 81 ? -4.559 -14.117 -5.75 1 96.38 81 VAL A CA 1
ATOM 610 C C . VAL A 1 81 ? -3.912 -14.922 -4.629 1 96.38 81 VAL A C 1
ATOM 612 O O . VAL A 1 81 ? -3.354 -14.359 -3.688 1 96.38 81 VAL A O 1
ATOM 615 N N . GLY A 1 8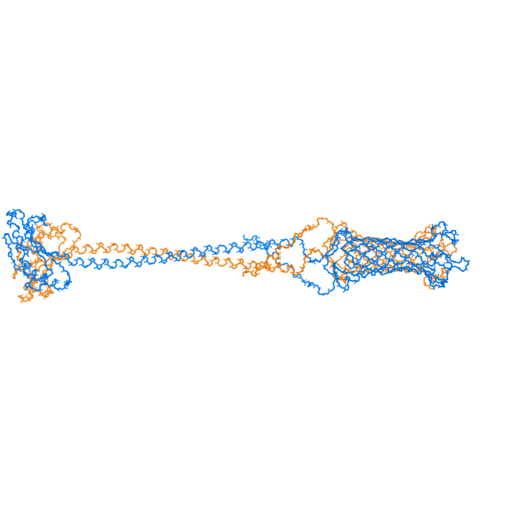2 ? -3.939 -16.25 -4.812 1 96.56 82 GLY A N 1
ATOM 616 C CA . GLY A 1 82 ? -3.314 -17.141 -3.854 1 96.56 82 GLY A CA 1
ATOM 617 C C . GLY A 1 82 ? -2.812 -18.422 -4.48 1 96.56 82 GLY A C 1
ATOM 618 O O . GLY A 1 82 ? -3.037 -18.672 -5.664 1 96.56 82 GLY A O 1
ATOM 619 N N . MET A 1 83 ? -2.033 -19.172 -3.674 1 96.06 83 MET A N 1
ATOM 620 C CA . MET A 1 83 ? -1.502 -20.469 -4.055 1 96.06 83 MET A CA 1
ATOM 621 C C . MET A 1 83 ? -1.809 -21.516 -2.99 1 96.06 83 MET A C 1
ATOM 623 O O . MET A 1 83 ? -1.826 -21.203 -1.797 1 96.06 83 MET A O 1
ATOM 627 N N . ARG A 1 84 ? -1.921 -22.703 -3.504 1 97.81 84 ARG A N 1
ATOM 628 C CA . ARG A 1 84 ? -2.24 -23.797 -2.592 1 97.81 84 ARG A CA 1
ATOM 629 C C . ARG A 1 84 ? -1.395 -25.016 -2.895 1 97.81 84 ARG A C 1
ATOM 631 O O . ARG A 1 84 ? -1.179 -25.359 -4.059 1 97.81 84 ARG A O 1
ATOM 638 N N . LEU A 1 85 ? -0.863 -25.641 -1.853 1 97.25 85 LEU A N 1
ATOM 639 C CA . LEU A 1 85 ? -0.352 -27 -1.892 1 97.25 85 LEU A CA 1
ATOM 640 C C . LEU A 1 85 ? -1.32 -27.969 -1.212 1 97.25 85 LEU A C 1
ATOM 642 O O . LEU A 1 85 ? -1.641 -27.797 -0.032 1 97.25 85 LEU A O 1
ATOM 646 N N . GLN A 1 86 ? -1.778 -28.922 -1.986 1 98.5 86 GLN A N 1
ATOM 647 C CA . GLN A 1 86 ? -2.75 -29.844 -1.407 1 98.5 86 GLN A CA 1
ATOM 648 C C . GLN A 1 86 ? -2.316 -31.297 -1.604 1 98.5 86 GLN A C 1
ATOM 650 O O . GLN A 1 86 ? -1.83 -31.656 -2.674 1 98.5 86 GLN A O 1
ATOM 655 N N . LEU A 1 87 ? -2.434 -32 -0.554 1 98.12 87 LEU A N 1
ATOM 656 C CA . LEU A 1 87 ? -2.363 -33.469 -0.583 1 98.12 87 LEU A CA 1
ATOM 657 C C . LEU A 1 87 ? -3.756 -34.094 -0.477 1 98.12 87 LEU A C 1
ATOM 659 O O . LEU A 1 87 ? -4.441 -33.906 0.532 1 98.12 87 LEU A O 1
ATOM 663 N N . GLN A 1 88 ? -4.195 -34.719 -1.517 1 97.81 88 GLN A N 1
ATOM 664 C CA . GLN A 1 88 ? -5.48 -35.406 -1.464 1 97.81 88 GLN A CA 1
ATOM 665 C C . GLN A 1 88 ? -5.316 -36.906 -1.736 1 97.81 88 GLN A C 1
ATOM 667 O O . GLN A 1 88 ? -4.418 -37.312 -2.475 1 97.81 88 GLN A O 1
ATOM 672 N N . GLY A 1 89 ? -6.16 -37.688 -1.113 1 97.56 89 GLY A N 1
ATOM 673 C CA . GLY A 1 89 ? -6.105 -39.125 -1.257 1 97.56 89 GLY A CA 1
ATOM 674 C C . GLY A 1 89 ? -7.406 -39.812 -0.878 1 97.56 89 GLY A C 1
ATOM 675 O O . GLY A 1 89 ? -8.234 -39.219 -0.172 1 97.56 89 GLY A O 1
ATOM 676 N N . GLY A 1 90 ? -7.504 -41 -1.365 1 97.5 90 GLY A N 1
ATOM 677 C CA . GLY A 1 90 ? -8.68 -41.844 -1.11 1 97.5 90 GLY A CA 1
ATOM 678 C C . GLY A 1 90 ? -8.719 -43.094 -1.961 1 97.5 90 GLY A C 1
ATOM 679 O O . GLY A 1 90 ? -7.703 -43.75 -2.152 1 97.5 90 GLY A O 1
ATOM 680 N N . GLN A 1 91 ? -10.016 -43.375 -2.252 1 96.81 91 GLN A N 1
ATOM 681 C CA . GLN A 1 91 ? -10.25 -44.562 -3.055 1 96.81 91 GLN A CA 1
ATOM 682 C C . GLN A 1 91 ? -11.219 -44.281 -4.195 1 96.81 91 GLN A C 1
ATOM 684 O O . GLN A 1 91 ? -12.227 -43.594 -4.008 1 96.81 91 GLN A O 1
ATOM 689 N N . PHE A 1 92 ? -10.812 -44.719 -5.336 1 96.62 92 PHE A N 1
ATOM 690 C CA . PHE A 1 92 ? -11.742 -44.75 -6.453 1 96.62 92 PHE A CA 1
ATOM 691 C C . PHE A 1 92 ? -12.18 -46.156 -6.77 1 96.62 92 PHE A C 1
ATOM 693 O O . PHE A 1 92 ? -11.57 -47.125 -6.285 1 96.62 92 PHE A O 1
ATOM 700 N N . ALA A 1 93 ? -13.305 -46.219 -7.488 1 95.69 93 ALA A N 1
ATOM 701 C CA . ALA A 1 93 ? -13.797 -47.5 -7.938 1 95.69 93 ALA A CA 1
ATOM 702 C C . ALA A 1 93 ? -14.219 -47.469 -9.398 1 95.69 93 ALA A C 1
ATOM 704 O O . ALA A 1 93 ? -14.883 -46.531 -9.836 1 95.69 93 ALA A O 1
ATOM 705 N N . ASN A 1 94 ? -13.734 -48.406 -10.086 1 94.38 94 ASN A N 1
ATOM 706 C CA . ASN A 1 94 ? -14.133 -48.594 -11.477 1 94.38 94 ASN A CA 1
ATOM 707 C C . ASN A 1 94 ? -14.445 -50.062 -11.766 1 94.38 94 ASN A C 1
ATOM 709 O O . ASN A 1 94 ? -14.164 -50.938 -10.945 1 94.38 94 ASN A O 1
ATOM 713 N N . TYR A 1 95 ? -15.094 -50.312 -12.922 1 93.06 95 TYR A N 1
ATOM 714 C CA . TYR A 1 95 ? -15.469 -51.688 -13.289 1 93.06 95 TYR A CA 1
ATOM 715 C C . TYR A 1 95 ? -14.672 -52.156 -14.5 1 93.06 95 TYR A C 1
ATOM 717 O O . TYR A 1 95 ? -14.594 -51.469 -15.516 1 93.06 95 TYR A O 1
ATOM 725 N N . ASP A 1 96 ? -14.172 -53.312 -14.32 1 91.12 96 ASP A N 1
ATOM 726 C CA . ASP A 1 96 ? -13.445 -54 -15.375 1 91.12 96 ASP A CA 1
ATOM 727 C C . ASP A 1 96 ? -14.281 -55.156 -15.953 1 91.12 96 ASP A C 1
ATOM 729 O O . ASP A 1 96 ? -14.984 -55.844 -15.219 1 91.12 96 ASP A O 1
ATOM 733 N N . ALA A 1 97 ? -14.141 -55.375 -17.188 1 87.75 97 ALA A N 1
ATOM 734 C CA . ALA A 1 97 ? -14.961 -56.375 -17.875 1 87.75 97 ALA A CA 1
ATOM 735 C C . ALA A 1 97 ? -14.656 -57.781 -17.344 1 87.75 97 ALA A C 1
ATOM 737 O O . ALA A 1 97 ? -15.547 -58.625 -17.234 1 87.75 97 ALA A O 1
ATOM 738 N N . ASP A 1 98 ? -13.5 -58.062 -17 1 89.44 98 ASP A N 1
ATOM 739 C CA . ASP A 1 98 ? -13.062 -59.406 -16.609 1 89.44 98 ASP A CA 1
ATOM 740 C C . ASP A 1 98 ? -13.016 -59.531 -15.086 1 89.44 98 ASP A C 1
ATOM 742 O O . ASP A 1 98 ? -13.359 -60.594 -14.555 1 89.44 98 ASP A O 1
ATOM 746 N N . LEU A 1 99 ? -12.633 -58.406 -14.414 1 91.31 99 LEU A N 1
ATOM 747 C CA . LEU A 1 99 ? -12.32 -58.531 -12.992 1 91.31 99 LEU A CA 1
ATOM 748 C C . LEU A 1 99 ? -13.453 -57.969 -12.141 1 91.31 99 LEU A C 1
ATOM 750 O O . LEU A 1 99 ? -13.477 -58.156 -10.922 1 91.31 99 LEU A O 1
ATOM 754 N N . GLY A 1 100 ? -14.383 -57.312 -12.758 1 92.19 100 GLY A N 1
ATOM 755 C CA . GLY A 1 100 ? -15.461 -56.719 -12 1 92.19 100 GLY A CA 1
ATOM 756 C C . GLY A 1 100 ? -15.078 -55.375 -11.375 1 92.19 100 GLY A C 1
ATOM 757 O O . GLY A 1 100 ? -14.391 -54.594 -12 1 92.19 100 GLY A O 1
ATOM 758 N N . LYS A 1 101 ? -15.664 -55.188 -10.156 1 93.94 101 LYS A N 1
ATOM 759 C CA . LYS A 1 101 ? -15.406 -53.906 -9.477 1 93.94 101 LYS A CA 1
ATOM 760 C C . LYS A 1 101 ? -14 -53.875 -8.898 1 93.94 101 LYS A C 1
ATOM 762 O O . LYS A 1 101 ? -13.617 -54.75 -8.109 1 93.94 101 LYS A O 1
ATOM 767 N N . LEU A 1 102 ? -13.312 -52.875 -9.289 1 95.62 102 LEU A N 1
ATOM 768 C CA . LEU A 1 102 ? -11.969 -52.656 -8.773 1 95.62 102 LEU A CA 1
ATOM 769 C C . LEU A 1 102 ? -11.906 -51.406 -7.93 1 95.62 102 LEU A C 1
ATOM 771 O O . LEU A 1 102 ? -12.258 -50.312 -8.398 1 95.62 102 LEU A O 1
ATOM 775 N N . LYS A 1 103 ? -11.453 -51.594 -6.715 1 96.44 103 LYS A N 1
ATOM 776 C CA . LYS A 1 103 ? -11.164 -50.438 -5.848 1 96.44 103 LYS A CA 1
ATOM 777 C C . LYS A 1 103 ? -9.664 -50.156 -5.785 1 96.44 103 LYS A C 1
ATOM 779 O O . LYS A 1 103 ? -8.859 -51.094 -5.629 1 96.44 103 LYS A O 1
ATOM 784 N N . TRP A 1 104 ? -9.367 -48.906 -5.867 1 96.56 104 TRP A N 1
ATOM 785 C CA . TRP A 1 104 ? -7.938 -48.625 -5.898 1 96.56 104 TRP A CA 1
ATOM 786 C C . TRP A 1 104 ? -7.645 -47.312 -5.191 1 96.56 104 TRP A C 1
ATOM 788 O O . TRP A 1 104 ? -8.344 -46.312 -5.402 1 96.56 104 TRP A O 1
ATOM 798 N N . PRO A 1 105 ? -6.656 -47.375 -4.258 1 97.5 105 PRO A N 1
ATOM 799 C CA . PRO A 1 105 ? -6.238 -46.156 -3.564 1 97.5 105 PRO A CA 1
ATOM 800 C C . PRO A 1 105 ? -5.457 -45.188 -4.465 1 97.5 105 PRO A C 1
ATOM 802 O O . PRO A 1 105 ? -4.773 -45.625 -5.391 1 97.5 105 PRO A O 1
ATOM 805 N N . TYR A 1 106 ? -5.598 -43.938 -4.188 1 97.5 106 TYR A N 1
ATOM 806 C CA . TYR A 1 106 ? -4.789 -42.938 -4.883 1 97.5 106 TYR A CA 1
ATOM 807 C C . TYR A 1 106 ? -4.305 -41.875 -3.92 1 97.5 106 TYR A C 1
ATOM 809 O O . TYR A 1 106 ? -4.906 -41.656 -2.865 1 97.5 106 TYR A O 1
ATOM 817 N N . LEU A 1 107 ? -3.154 -41.281 -4.18 1 97.81 107 LEU A N 1
ATOM 818 C CA . LEU A 1 107 ? -2.564 -40.094 -3.562 1 97.81 107 LEU A CA 1
ATOM 819 C C . LEU A 1 107 ? -2.186 -39.062 -4.621 1 97.81 107 LEU A C 1
ATOM 821 O O . LEU A 1 107 ? -1.466 -39.375 -5.57 1 97.81 107 LEU A O 1
ATOM 825 N N . PHE A 1 108 ? -2.707 -37.844 -4.492 1 97.81 108 PHE A N 1
ATOM 826 C CA . PHE A 1 108 ? -2.488 -36.75 -5.449 1 97.81 108 PHE A CA 1
ATOM 827 C C . PHE A 1 108 ? -1.973 -35.5 -4.746 1 97.81 108 PHE A C 1
ATOM 829 O O . PHE A 1 108 ? -2.691 -34.875 -3.957 1 97.81 108 PHE A O 1
ATOM 836 N N . VAL A 1 109 ? -0.655 -35.188 -4.926 1 97.25 109 VAL A N 1
ATOM 837 C CA . VAL A 1 109 ? -0.085 -33.938 -4.441 1 97.25 109 VAL A CA 1
ATOM 838 C C . VAL A 1 109 ? -0.047 -32.906 -5.574 1 97.25 109 VAL A C 1
ATOM 840 O O . VAL A 1 109 ? 0.455 -33.188 -6.664 1 97.25 109 VAL A O 1
ATOM 843 N N . HIS A 1 110 ? -0.688 -31.797 -5.305 1 96.69 110 HIS A N 1
ATOM 844 C CA . HIS A 1 110 ? -0.73 -30.828 -6.391 1 96.69 110 HIS A CA 1
ATOM 845 C C . HIS A 1 110 ? -0.65 -29.391 -5.855 1 96.69 110 HIS A C 1
ATOM 847 O O . HIS A 1 110 ? -1.007 -29.141 -4.703 1 96.69 110 HIS A O 1
ATOM 853 N N . SER A 1 111 ? -0.134 -28.516 -6.652 1 95.44 111 SER A N 1
ATOM 854 C CA . SER A 1 111 ? -0.114 -27.078 -6.422 1 95.44 111 SER A CA 1
ATOM 855 C C . SER A 1 111 ? -1.142 -26.359 -7.293 1 95.44 111 SER A C 1
ATOM 857 O O . SER A 1 111 ? -1.318 -26.703 -8.461 1 95.44 111 SER A O 1
ATOM 859 N N . ASP A 1 112 ? -1.854 -25.422 -6.652 1 96.81 112 ASP A N 1
ATOM 860 C CA . ASP A 1 112 ? -2.938 -24.734 -7.352 1 96.81 112 ASP A CA 1
ATOM 861 C C . ASP A 1 112 ? -2.734 -23.234 -7.336 1 96.81 112 ASP A C 1
ATOM 863 O O . ASP A 1 112 ? -2.275 -22.672 -6.336 1 96.81 112 ASP A O 1
ATOM 867 N N . PHE A 1 113 ? -3.121 -22.625 -8.469 1 95.31 113 PHE A N 1
ATOM 868 C CA . PHE A 1 113 ? -3.406 -21.188 -8.516 1 95.31 113 PHE A CA 1
ATOM 869 C C . PHE A 1 113 ? -4.852 -20.922 -8.117 1 95.31 113 PHE A C 1
ATOM 871 O O . PHE A 1 113 ? -5.773 -21.562 -8.617 1 95.31 113 PHE A O 1
ATOM 878 N N . MET A 1 114 ? -4.945 -19.953 -7.254 1 97.44 114 MET A N 1
ATOM 879 C CA . MET A 1 114 ? -6.285 -19.672 -6.75 1 97.44 114 MET A CA 1
ATOM 880 C C . MET A 1 114 ? -6.676 -18.219 -7.016 1 97.44 114 MET A C 1
ATOM 882 O O . MET A 1 114 ? -5.832 -17.328 -6.941 1 97.44 114 MET A O 1
ATOM 886 N N . LEU A 1 115 ? -7.992 -18.078 -7.277 1 96.81 115 LEU A N 1
ATOM 887 C CA . LEU A 1 115 ? -8.562 -16.75 -7.461 1 96.81 115 LEU A CA 1
ATOM 888 C C . LEU A 1 115 ? -9.758 -16.531 -6.547 1 96.81 115 LEU A C 1
ATOM 890 O O . LEU A 1 115 ? -10.773 -17.219 -6.676 1 96.81 115 LEU A O 1
ATOM 894 N N . ASN A 1 116 ? -9.578 -15.609 -5.625 1 97.5 116 ASN A N 1
ATOM 895 C CA . ASN A 1 116 ? -10.75 -15.227 -4.848 1 97.5 116 ASN A CA 1
ATOM 896 C C . ASN A 1 116 ? -11.695 -14.344 -5.652 1 97.5 116 ASN A C 1
ATOM 898 O O . ASN A 1 116 ? -11.609 -13.117 -5.59 1 97.5 116 ASN A O 1
ATOM 902 N N . PHE A 1 117 ? -12.633 -14.992 -6.227 1 96.12 117 PHE A N 1
ATOM 903 C CA . PHE A 1 117 ? -13.523 -14.297 -7.141 1 96.12 117 PHE A CA 1
ATOM 904 C C . PHE A 1 117 ? -14.422 -13.32 -6.383 1 96.12 117 PHE A C 1
ATOM 906 O O . PHE A 1 117 ? -14.75 -12.25 -6.891 1 96.12 117 PHE A O 1
ATOM 913 N N . SER A 1 118 ? -14.797 -13.672 -5.195 1 95.5 118 SER A N 1
ATOM 914 C CA . SER A 1 118 ? -15.625 -12.797 -4.375 1 95.5 118 SER A CA 1
ATOM 915 C C . SER A 1 118 ? -14.922 -11.477 -4.098 1 95.5 118 SER A C 1
ATOM 917 O O . SER A 1 118 ? -15.539 -10.406 -4.168 1 95.5 118 SER A O 1
ATOM 919 N N . ASN A 1 119 ? -13.641 -11.523 -3.785 1 94.5 119 ASN A N 1
ATOM 920 C CA . ASN A 1 119 ? -12.883 -10.297 -3.555 1 94.5 119 ASN A CA 1
ATOM 921 C C . ASN A 1 119 ? -12.68 -9.508 -4.848 1 94.5 119 ASN A C 1
ATOM 923 O O . ASN A 1 119 ? -12.672 -8.281 -4.84 1 94.5 119 ASN A O 1
ATOM 927 N N . TRP A 1 120 ? -12.5 -10.234 -5.895 1 93.19 120 TRP A N 1
ATOM 928 C CA . TRP A 1 120 ? -12.25 -9.578 -7.172 1 93.19 120 TRP A CA 1
ATOM 929 C C . TRP A 1 120 ? -13.5 -8.844 -7.664 1 93.19 120 TRP A C 1
ATOM 931 O O . TRP A 1 120 ? -13.438 -7.668 -8.016 1 93.19 120 TRP A O 1
ATOM 941 N N . ALA A 1 121 ? -14.609 -9.516 -7.605 1 92.25 121 ALA A N 1
ATOM 942 C CA . ALA A 1 121 ? -15.844 -8.984 -8.156 1 92.25 121 ALA A CA 1
ATOM 943 C C . ALA A 1 121 ? -16.562 -8.086 -7.145 1 92.25 121 ALA A C 1
ATOM 945 O O . ALA A 1 121 ? -17.141 -7.062 -7.512 1 92.25 121 ALA A O 1
ATOM 946 N N . GLY A 1 122 ? -16.516 -8.469 -5.883 1 91.81 122 GLY A N 1
ATOM 947 C CA . GLY A 1 122 ? -17.297 -7.777 -4.871 1 91.81 122 GLY A CA 1
ATOM 948 C C . GLY A 1 122 ? -16.469 -6.824 -4.027 1 91.81 122 GLY A C 1
ATOM 949 O O . GLY A 1 122 ? -17 -6.129 -3.16 1 91.81 122 GLY A O 1
ATOM 950 N N . GLY A 1 123 ? -15.203 -6.762 -4.297 1 91.94 123 GLY A N 1
ATOM 951 C CA . GLY A 1 123 ? -14.336 -5.961 -3.451 1 91.94 123 GLY A CA 1
ATOM 952 C C . GLY A 1 123 ? -13.922 -6.676 -2.178 1 91.94 123 GLY A C 1
ATOM 953 O O . GLY A 1 123 ? -14.594 -7.609 -1.737 1 91.94 123 GLY A O 1
ATOM 954 N N . TYR A 1 124 ? -12.883 -6.172 -1.627 1 93.19 124 TYR A N 1
ATOM 955 C CA . TYR A 1 124 ? -12.367 -6.805 -0.417 1 93.19 124 TYR A CA 1
ATOM 956 C C . TYR A 1 124 ? -13.141 -6.336 0.812 1 93.19 124 TYR A C 1
ATOM 958 O O . TYR A 1 124 ? -13.344 -5.137 1.009 1 93.19 124 TYR A O 1
ATOM 966 N N . ARG A 1 125 ? -13.523 -7.289 1.621 1 88.12 125 ARG A N 1
ATOM 967 C CA . ARG A 1 125 ? -14.109 -7.098 2.941 1 88.12 125 ARG A CA 1
ATOM 968 C C . ARG A 1 125 ? -13.633 -8.164 3.918 1 88.12 125 ARG A C 1
ATOM 970 O O . ARG A 1 125 ? -13.562 -9.344 3.568 1 88.12 125 ARG A O 1
ATOM 977 N N . ASP A 1 126 ? -13.383 -7.832 5.121 1 86.88 126 ASP A N 1
ATOM 978 C CA . ASP A 1 126 ? -12.867 -8.781 6.105 1 86.88 126 ASP A CA 1
ATOM 979 C C . ASP A 1 126 ? -14 -9.562 6.762 1 86.88 126 ASP A C 1
ATOM 981 O O . ASP A 1 126 ? -13.758 -10.578 7.418 1 86.88 126 ASP A O 1
ATOM 985 N N . ASP A 1 127 ? -15.195 -9.102 6.656 1 88.25 127 ASP A N 1
ATOM 986 C CA . ASP A 1 127 ? -16.312 -9.734 7.348 1 88.25 127 ASP A CA 1
ATOM 987 C C . ASP A 1 127 ? -17.234 -10.461 6.367 1 88.25 127 ASP A C 1
ATOM 989 O O . ASP A 1 127 ? -18.391 -10.727 6.68 1 88.25 127 ASP A O 1
ATOM 993 N N . ARG A 1 128 ? -16.766 -10.68 5.156 1 92.62 128 ARG A N 1
ATOM 994 C CA . ARG A 1 128 ? -17.594 -11.375 4.172 1 92.62 128 ARG A CA 1
ATOM 995 C C . ARG A 1 128 ? -17.969 -12.773 4.645 1 92.62 128 ARG A C 1
ATOM 997 O O . ARG A 1 128 ? -17.109 -13.492 5.176 1 92.62 128 ARG A O 1
ATOM 1004 N N . ALA A 1 129 ? -19.172 -13.18 4.449 1 93.69 129 ALA A N 1
ATOM 1005 C CA . ALA A 1 129 ? -19.672 -14.453 4.961 1 93.69 129 ALA A CA 1
ATOM 1006 C C . ALA A 1 129 ? -19.328 -15.602 4.02 1 93.69 129 ALA A C 1
ATOM 1008 O O . ALA A 1 129 ? -19.234 -16.75 4.449 1 93.69 129 ALA A O 1
ATOM 1009 N N . TYR A 1 130 ? -19.25 -15.328 2.74 1 96.06 130 TYR A N 1
ATOM 1010 C CA . TYR A 1 130 ? -19.062 -16.375 1.736 1 96.06 130 TYR A CA 1
ATOM 1011 C C . TYR A 1 130 ? -18 -15.961 0.716 1 96.06 130 TYR A C 1
ATOM 1013 O O . TYR A 1 130 ? -17.984 -14.82 0.245 1 96.06 130 TYR A O 1
ATOM 1021 N N . TYR A 1 131 ? -17.078 -16.891 0.363 1 96.31 131 TYR A N 1
ATOM 1022 C CA . TYR A 1 131 ? -16.078 -16.703 -0.682 1 96.31 131 TYR A CA 1
ATOM 1023 C C . TYR A 1 131 ? -16.156 -17.797 -1.728 1 96.31 131 TYR A C 1
ATOM 1025 O O . TYR A 1 131 ? -16.219 -18.984 -1.386 1 96.31 131 TYR A O 1
ATOM 1033 N N . LEU A 1 132 ? -16.219 -17.406 -2.984 1 97.75 132 LEU A N 1
ATOM 1034 C CA . LEU A 1 132 ? -16.062 -18.312 -4.117 1 97.75 132 LEU A CA 1
ATOM 1035 C C . LEU A 1 132 ? -14.641 -18.25 -4.668 1 97.75 132 LEU A C 1
ATOM 1037 O O . LEU A 1 132 ? -14.203 -17.219 -5.16 1 97.75 132 LEU A O 1
ATOM 1041 N N . VAL A 1 133 ? -13.922 -19.406 -4.668 1 98.31 133 VAL A N 1
ATOM 1042 C CA . VAL A 1 133 ? -12.508 -19.406 -5.047 1 98.31 133 VAL A CA 1
ATOM 1043 C C . VAL A 1 133 ? -12.25 -20.516 -6.066 1 98.31 133 VAL A C 1
ATOM 1045 O O . VAL A 1 133 ? -11.906 -21.641 -5.703 1 98.31 133 VAL A O 1
ATOM 1048 N N . PRO A 1 134 ? -12.367 -20.172 -7.336 1 98.38 134 PRO A N 1
ATOM 1049 C CA . PRO A 1 134 ? -11.906 -21.125 -8.344 1 98.38 134 PRO A CA 1
ATOM 1050 C C . PRO A 1 134 ? -10.398 -21.359 -8.289 1 98.38 134 PRO A C 1
ATOM 1052 O O . PRO A 1 134 ? -9.648 -20.484 -7.848 1 98.38 134 PRO A O 1
ATOM 1055 N N . PHE A 1 135 ? -9.977 -22.594 -8.68 1 97.62 135 PHE A N 1
ATOM 1056 C CA . PHE A 1 135 ? -8.547 -22.891 -8.711 1 97.62 135 PHE A CA 1
ATOM 1057 C C . PHE A 1 135 ? -8.219 -23.859 -9.836 1 97.62 135 PHE A C 1
ATOM 1059 O O . PHE A 1 135 ? -9.094 -24.578 -10.32 1 97.62 135 PHE A O 1
ATOM 1066 N N . VAL A 1 136 ? -7.039 -23.812 -10.352 1 95.44 136 VAL A N 1
ATOM 1067 C CA . VAL A 1 136 ? -6.445 -24.734 -11.312 1 95.44 136 VAL A CA 1
ATOM 1068 C C . VAL A 1 136 ? -5.02 -25.078 -10.891 1 95.44 136 VAL A C 1
ATOM 1070 O O . VAL A 1 136 ? -4.32 -24.234 -10.305 1 95.44 136 VAL A O 1
ATOM 1073 N N . GLY A 1 137 ? -4.703 -26.312 -11.094 1 94.62 137 GLY A N 1
ATOM 1074 C CA . GLY A 1 137 ? -3.371 -26.688 -10.656 1 94.62 137 GLY A CA 1
ATOM 1075 C C . GLY A 1 137 ? -2.857 -27.953 -11.32 1 94.62 137 GLY A C 1
ATOM 1076 O O . GLY A 1 137 ? -3.391 -28.375 -12.344 1 94.62 137 GLY A O 1
ATOM 1077 N N . PHE A 1 138 ? -1.776 -28.406 -10.805 1 93.12 138 PHE A N 1
ATOM 1078 C CA . PHE A 1 138 ? -1.089 -29.594 -11.32 1 93.12 138 PHE A CA 1
ATOM 1079 C C . PHE A 1 138 ? -0.336 -30.297 -10.203 1 93.12 138 PHE A C 1
ATOM 1081 O O . PHE A 1 138 ? -0.043 -29.703 -9.164 1 93.12 138 PHE A O 1
ATOM 1088 N N . GLY A 1 139 ? -0.09 -31.547 -10.547 1 94.12 139 GLY A N 1
ATOM 1089 C CA . GLY A 1 139 ? 0.598 -32.312 -9.516 1 94.12 139 GLY A CA 1
ATOM 1090 C C . GLY A 1 139 ? 0.98 -33.719 -9.953 1 94.12 139 GLY A C 1
ATOM 1091 O O . GLY A 1 139 ? 1.101 -33.969 -11.148 1 94.12 139 GLY A O 1
ATOM 1092 N N . TYR A 1 140 ? 1.317 -34.406 -8.984 1 92.81 140 TYR A N 1
ATOM 1093 C CA . TYR A 1 140 ? 1.781 -35.781 -9.164 1 92.81 140 TYR A CA 1
ATOM 1094 C C . TYR A 1 140 ? 0.836 -36.781 -8.492 1 92.81 140 TYR A C 1
ATOM 1096 O O . TYR A 1 140 ? 0.451 -36.594 -7.336 1 92.81 140 TYR A O 1
ATOM 1104 N N . LEU A 1 141 ? 0.513 -37.875 -9.297 1 95.94 141 LEU A N 1
ATOM 1105 C CA . LEU A 1 141 ? -0.498 -38.844 -8.891 1 95.94 141 LEU A CA 1
ATOM 1106 C C . LEU A 1 141 ? 0.097 -40.25 -8.797 1 95.94 141 LEU A C 1
ATOM 1108 O O . LEU A 1 141 ? 0.81 -40.688 -9.703 1 95.94 141 LEU A O 1
ATOM 1112 N N . ALA A 1 142 ? -0.167 -40.875 -7.645 1 96.88 142 ALA A N 1
ATOM 1113 C CA . ALA A 1 142 ? 0.141 -42.281 -7.48 1 96.88 142 ALA A CA 1
ATOM 1114 C C . ALA A 1 142 ? -1.123 -43.094 -7.191 1 96.88 142 ALA A C 1
ATOM 1116 O O . ALA A 1 142 ? -1.956 -42.688 -6.379 1 96.88 142 ALA A O 1
ATOM 1117 N N . THR A 1 143 ? -1.281 -44.219 -7.898 1 97.31 143 THR A N 1
ATOM 1118 C CA . THR A 1 143 ? -2.473 -45.031 -7.723 1 97.31 143 THR A CA 1
ATOM 1119 C C . THR A 1 143 ? -2.094 -46.5 -7.504 1 97.31 143 THR A C 1
ATOM 1121 O O . THR A 1 143 ? -0.995 -46.938 -7.871 1 97.31 143 THR A O 1
ATOM 1124 N N . ASN A 1 144 ? -2.994 -47.219 -6.848 1 97.44 144 ASN A N 1
ATOM 1125 C CA . ASN A 1 144 ? -2.887 -48.656 -6.652 1 97.44 144 ASN A CA 1
ATOM 1126 C C . ASN A 1 144 ? -1.565 -49.031 -5.988 1 97.44 144 ASN A C 1
ATOM 1128 O O . ASN A 1 144 ? -0.88 -49.969 -6.445 1 97.44 144 ASN A O 1
ATOM 1132 N N . PHE A 1 145 ? -1.242 -48.406 -4.879 1 94.88 145 PHE A N 1
ATOM 1133 C CA . PHE A 1 145 ? 0.122 -48.469 -4.367 1 94.88 145 PHE A CA 1
ATOM 1134 C C . PHE A 1 145 ? 0.205 -49.406 -3.158 1 94.88 145 PHE A C 1
ATOM 1136 O O . PHE A 1 145 ? 1.273 -49.562 -2.562 1 94.88 145 PHE A O 1
ATOM 1143 N N . THR A 1 146 ? -0.907 -50 -2.775 1 96 146 THR A N 1
ATOM 1144 C CA . THR A 1 146 ? -0.861 -50.906 -1.654 1 96 146 THR A CA 1
ATOM 1145 C C . THR A 1 146 ? -0.706 -52.344 -2.148 1 96 146 THR A C 1
ATOM 1147 O O . THR A 1 146 ? -1.173 -52.688 -3.238 1 96 146 THR A O 1
ATOM 1150 N N . ASP A 1 147 ? -0.2 -53.219 -1.334 1 95.31 147 ASP A N 1
ATOM 1151 C CA . ASP A 1 147 ? -0.066 -54.625 -1.694 1 95.31 147 ASP A CA 1
ATOM 1152 C C . ASP A 1 147 ? -1.432 -55.281 -1.95 1 95.31 147 ASP A C 1
ATOM 1154 O O . ASP A 1 147 ? -1.602 -56.031 -2.91 1 95.31 147 ASP A O 1
ATOM 1158 N N . LYS A 1 148 ? -2.279 -54.969 -1.103 1 96 148 LYS A N 1
ATOM 1159 C CA . LYS A 1 148 ? -3.621 -55.531 -1.224 1 96 148 LYS A CA 1
ATOM 1160 C C . LYS A 1 148 ? -4.27 -55.125 -2.545 1 96 148 LYS A C 1
ATOM 1162 O O . LYS A 1 148 ? -4.848 -55.969 -3.24 1 96 148 LYS A O 1
ATOM 1167 N N . SER A 1 149 ? -4.25 -53.844 -2.83 1 95.44 149 SER A N 1
ATOM 1168 C CA . SER A 1 149 ? -4.871 -53.406 -4.074 1 95.44 149 SER A CA 1
ATOM 1169 C C . SER A 1 149 ? -4.172 -54 -5.289 1 95.44 149 SER A C 1
ATOM 1171 O O . SER A 1 149 ? -4.812 -54.281 -6.297 1 95.44 149 SER A O 1
ATOM 1173 N N . GLN A 1 150 ? -2.859 -54.156 -5.258 1 95.69 150 GLN A N 1
ATOM 1174 C CA . GLN A 1 150 ? -2.115 -54.75 -6.367 1 95.69 150 GLN A CA 1
ATOM 1175 C C . GLN A 1 150 ? -2.52 -56.188 -6.594 1 95.69 150 GLN A C 1
ATOM 1177 O O . GLN A 1 150 ? -2.645 -56.625 -7.734 1 95.69 150 GLN A O 1
ATOM 1182 N N . GLU A 1 151 ? -2.693 -56.844 -5.527 1 95.94 151 GLU A N 1
ATOM 1183 C CA . GLU A 1 151 ? -3.152 -58.25 -5.617 1 95.94 151 GLU A CA 1
ATOM 1184 C C . GLU A 1 151 ? -4.578 -58.312 -6.156 1 95.94 151 GLU A C 1
ATOM 1186 O O . GLU A 1 151 ? -4.863 -59.094 -7.062 1 95.94 151 GLU A O 1
ATOM 1191 N N . ASP A 1 152 ? -5.426 -57.5 -5.625 1 94.38 152 ASP A N 1
ATOM 1192 C CA . ASP A 1 152 ? -6.84 -57.531 -5.996 1 94.38 152 ASP A CA 1
ATOM 1193 C C . ASP A 1 152 ? -7.031 -57.094 -7.449 1 94.38 152 ASP A C 1
ATOM 1195 O O . ASP A 1 152 ? -7.902 -57.625 -8.141 1 94.38 152 ASP A O 1
ATOM 1199 N N . ASN A 1 153 ? -6.266 -56.125 -7.871 1 96 153 ASN A N 1
ATOM 1200 C CA . ASN A 1 153 ? -6.469 -55.531 -9.188 1 96 153 ASN A CA 1
ATOM 1201 C C . ASN A 1 153 ? -5.535 -56.156 -10.227 1 96 153 ASN A C 1
ATOM 1203 O O . ASN A 1 153 ? -5.598 -55.781 -11.406 1 96 153 ASN A O 1
ATOM 1207 N N . MET A 1 154 ? -4.562 -56.906 -9.828 1 94.69 154 MET A N 1
ATOM 1208 C CA . MET A 1 154 ? -3.652 -57.656 -10.672 1 94.69 154 MET A CA 1
ATOM 1209 C C . MET A 1 154 ? -2.773 -56.75 -11.5 1 94.69 154 MET A C 1
ATOM 1211 O O . MET A 1 154 ? -2.564 -56.969 -12.695 1 94.69 154 MET A O 1
ATOM 1215 N N . THR A 1 155 ? -2.516 -55.625 -10.945 1 94.62 155 THR A N 1
ATOM 1216 C CA . THR A 1 155 ? -1.586 -54.688 -11.555 1 94.62 155 THR A CA 1
ATOM 1217 C C . THR A 1 155 ? -0.791 -53.938 -10.484 1 94.62 155 THR A C 1
ATOM 1219 O O . THR A 1 155 ? -1.194 -53.906 -9.32 1 94.62 155 THR A O 1
ATOM 1222 N N . GLY A 1 156 ? 0.331 -53.344 -10.82 1 94.44 156 GLY A N 1
ATOM 1223 C CA . GLY A 1 156 ? 1.195 -52.656 -9.883 1 94.44 156 GLY A CA 1
ATOM 1224 C C . GLY A 1 156 ? 0.791 -51.188 -9.664 1 94.44 156 GLY A C 1
ATOM 1225 O O . GLY A 1 156 ? -0.351 -50.812 -9.93 1 94.44 156 GLY A O 1
ATOM 1226 N N . THR A 1 157 ? 1.711 -50.5 -9.062 1 94.69 157 THR A N 1
ATOM 1227 C CA . THR A 1 157 ? 1.528 -49.062 -8.812 1 94.69 157 THR A CA 1
ATOM 1228 C C . THR A 1 157 ? 1.644 -48.281 -10.109 1 94.69 157 THR A C 1
ATOM 1230 O O . THR A 1 157 ? 2.506 -48.562 -10.945 1 94.69 157 THR A O 1
ATOM 1233 N N . HIS A 1 158 ? 0.751 -47.312 -10.25 1 93.88 158 HIS A N 1
ATOM 1234 C CA . HIS A 1 158 ? 0.825 -46.375 -11.383 1 93.88 158 HIS A CA 1
ATOM 1235 C C . HIS A 1 158 ? 1.111 -44.969 -10.906 1 93.88 158 HIS A C 1
ATOM 1237 O O . HIS A 1 158 ? 0.713 -44.594 -9.805 1 93.88 158 HIS A O 1
ATOM 1243 N N . GLN A 1 159 ? 1.866 -44.25 -11.672 1 91.25 159 GLN A N 1
ATOM 1244 C CA . GLN A 1 159 ? 2.197 -42.875 -11.383 1 91.25 159 GLN A CA 1
ATOM 1245 C C . GLN A 1 159 ? 2.07 -42 -12.633 1 91.25 159 GLN A C 1
ATOM 1247 O O . GLN A 1 159 ? 2.342 -42.469 -13.742 1 91.25 159 GLN A O 1
ATOM 1252 N N . ALA A 1 160 ? 1.574 -40.812 -12.422 1 90.69 160 ALA A N 1
ATOM 1253 C CA . ALA A 1 160 ? 1.462 -39.875 -13.539 1 90.69 160 ALA A CA 1
ATOM 1254 C C . ALA A 1 160 ? 1.323 -38.438 -13.047 1 90.69 160 ALA A C 1
ATOM 1256 O O . ALA A 1 160 ? 0.917 -38.219 -11.906 1 90.69 160 ALA A O 1
ATOM 1257 N N . PHE A 1 161 ? 1.674 -37.594 -13.922 1 89.31 161 PHE A N 1
ATOM 1258 C CA . PHE A 1 161 ? 1.281 -36.188 -13.719 1 89.31 161 PHE A CA 1
ATOM 1259 C C . PHE A 1 161 ? -0.202 -36 -14.016 1 89.31 161 PHE A C 1
ATOM 1261 O O . PHE A 1 161 ? -0.764 -36.688 -14.875 1 89.31 161 PHE A O 1
ATOM 1268 N N . ALA A 1 162 ? -0.785 -35.062 -13.266 1 94 162 ALA A N 1
ATOM 1269 C CA . ALA A 1 162 ? -2.215 -34.812 -13.422 1 94 162 ALA A CA 1
ATOM 1270 C C . ALA A 1 162 ? -2.547 -33.344 -13.164 1 94 162 ALA A C 1
ATOM 1272 O O . ALA A 1 162 ? -1.726 -32.625 -12.617 1 94 162 ALA A O 1
ATOM 1273 N N . PHE A 1 163 ? -3.801 -32.969 -13.594 1 94.5 163 PHE A N 1
ATOM 1274 C CA . PHE A 1 163 ? -4.281 -31.594 -13.406 1 94.5 163 PHE A CA 1
ATOM 1275 C C . PHE A 1 163 ? -5.402 -31.562 -12.375 1 94.5 163 PHE A C 1
ATOM 1277 O O . PHE A 1 163 ? -6.184 -32.5 -12.266 1 94.5 163 PHE A O 1
ATOM 1284 N N . SER A 1 164 ? -5.324 -30.469 -11.734 1 96.12 164 SER A N 1
ATOM 1285 C CA . SER A 1 164 ? -6.418 -30.219 -10.805 1 96.12 164 SER A CA 1
ATOM 1286 C C . SER A 1 164 ? -7.184 -28.953 -11.172 1 96.12 164 SER A C 1
ATOM 1288 O O . SER A 1 164 ? -6.594 -27.984 -11.672 1 96.12 164 SER A O 1
ATOM 1290 N N . TYR A 1 165 ? -8.508 -28.969 -11.023 1 96.38 165 TYR A N 1
ATOM 1291 C CA . TYR A 1 165 ? -9.344 -27.781 -11.148 1 96.38 165 TYR A CA 1
ATOM 1292 C C . TYR A 1 165 ? -10.57 -27.875 -10.25 1 96.38 165 TYR A C 1
ATOM 1294 O O . TYR A 1 165 ? -10.969 -28.984 -9.852 1 96.38 165 TYR A O 1
ATOM 1302 N N . GLY A 1 166 ? -11.062 -26.703 -9.844 1 98.19 166 GLY A N 1
ATOM 1303 C CA . GLY A 1 166 ? -12.242 -26.797 -9 1 98.19 166 GLY A CA 1
ATOM 1304 C C . GLY A 1 166 ? -12.695 -25.469 -8.43 1 98.19 166 GLY A C 1
ATOM 1305 O O . GLY A 1 166 ? -12.281 -24.406 -8.922 1 98.19 166 GLY A O 1
ATOM 1306 N N . LEU A 1 167 ? -13.719 -25.656 -7.566 1 98.06 167 LEU A N 1
ATOM 1307 C CA . LEU A 1 167 ? -14.336 -24.531 -6.875 1 98.06 167 LEU A CA 1
ATOM 1308 C C . LEU A 1 167 ? -14.312 -24.734 -5.367 1 98.06 167 LEU A C 1
ATOM 1310 O O . LEU A 1 167 ? -14.867 -25.719 -4.863 1 98.06 167 LEU A O 1
ATOM 1314 N N . LEU A 1 168 ? -13.664 -23.828 -4.711 1 98.44 168 LEU A N 1
ATOM 1315 C CA . LEU A 1 168 ? -13.672 -23.797 -3.252 1 98.44 168 LEU A CA 1
ATOM 1316 C C . LEU A 1 168 ? -14.688 -22.781 -2.734 1 98.44 168 LEU A C 1
ATOM 1318 O O . LEU A 1 168 ? -14.586 -21.594 -3.033 1 98.44 168 LEU A O 1
ATOM 1322 N N . ASN A 1 169 ? -15.656 -23.312 -2.041 1 98.31 169 ASN A N 1
ATOM 1323 C CA . ASN A 1 169 ? -16.641 -22.469 -1.37 1 98.31 169 ASN A CA 1
ATOM 1324 C C . ASN A 1 169 ? -16.359 -22.359 0.123 1 98.31 169 ASN A C 1
ATOM 1326 O O . ASN A 1 169 ? -16.438 -23.344 0.856 1 98.31 169 ASN A O 1
ATOM 1330 N N . LYS A 1 170 ? -16.109 -21.141 0.579 1 97.38 170 LYS A N 1
ATOM 1331 C CA . LYS A 1 170 ? -15.797 -20.922 1.987 1 97.38 170 LYS A CA 1
ATOM 1332 C C . LYS A 1 170 ? -16.906 -20.156 2.688 1 97.38 170 LYS A C 1
ATOM 1334 O O . LYS A 1 170 ? -17.391 -19.141 2.174 1 97.38 170 LYS A O 1
ATOM 1339 N N . PHE A 1 171 ? -17.219 -20.672 3.811 1 97.62 171 PHE A N 1
ATOM 1340 C CA . PHE A 1 171 ? -18.172 -20.016 4.688 1 97.62 171 PHE A CA 1
ATOM 1341 C C . PHE A 1 171 ? -17.516 -19.578 5.988 1 97.62 171 PHE A C 1
ATOM 1343 O O . PHE A 1 171 ? -17.078 -20.406 6.777 1 97.62 171 PHE A O 1
ATOM 1350 N N . ARG A 1 172 ? -17.594 -18.312 6.246 1 96.19 172 ARG A N 1
ATOM 1351 C CA . ARG A 1 172 ? -16.922 -17.766 7.418 1 96.19 172 ARG A CA 1
ATOM 1352 C C . ARG A 1 172 ? -17.688 -18.078 8.695 1 96.19 172 ARG A C 1
ATOM 1354 O O . ARG A 1 172 ? -18.875 -17.75 8.812 1 96.19 172 ARG A O 1
ATOM 1361 N N . LEU A 1 173 ? -17.016 -18.656 9.625 1 96.19 173 LEU A N 1
ATOM 1362 C CA . LEU A 1 173 ? -17.594 -18.922 10.93 1 96.19 173 LEU A CA 1
ATOM 1363 C C . LEU A 1 173 ? -17.109 -17.906 11.961 1 96.19 173 LEU A C 1
ATOM 1365 O O . LEU A 1 173 ? -17.859 -17.531 12.867 1 96.19 173 LEU A O 1
ATOM 1369 N N . SER A 1 174 ? -15.836 -17.547 11.898 1 94.88 174 SER A N 1
ATOM 1370 C CA . SER A 1 174 ? -15.18 -16.547 12.727 1 94.88 174 SER A CA 1
ATOM 1371 C C . SER A 1 174 ? -14.023 -15.891 11.977 1 94.88 174 SER A C 1
ATOM 1373 O O . SER A 1 174 ? -13.844 -16.109 10.773 1 94.88 174 SER A O 1
ATOM 1375 N N . ARG A 1 175 ? -13.242 -15.078 12.68 1 92.69 175 ARG A N 1
ATOM 1376 C CA . ARG A 1 175 ? -12.109 -14.406 12.055 1 92.69 175 ARG A CA 1
ATOM 1377 C C . ARG A 1 175 ? -11.023 -15.406 11.664 1 92.69 175 ARG A C 1
ATOM 1379 O O . ARG A 1 175 ? -10.281 -15.188 10.711 1 92.69 175 ARG A O 1
ATOM 1386 N N . SER A 1 176 ? -11.008 -16.547 12.375 1 95.75 176 SER A N 1
ATOM 1387 C CA . SER A 1 176 ? -9.883 -17.469 12.18 1 95.75 176 SER A CA 1
ATOM 1388 C C . SER A 1 176 ? -10.336 -18.766 11.523 1 95.75 176 SER A C 1
ATOM 1390 O O . SER A 1 176 ? -9.5 -19.562 11.094 1 95.75 176 SER A O 1
ATOM 1392 N N . PHE A 1 177 ? -11.75 -18.984 11.375 1 96.38 177 PHE A N 1
ATOM 1393 C CA . PHE A 1 177 ? -12.203 -20.281 10.906 1 96.38 177 PHE A CA 1
ATOM 1394 C C . PHE A 1 177 ? -13.234 -20.125 9.797 1 96.38 177 PHE A C 1
ATOM 1396 O O . PHE A 1 177 ? -14.133 -19.281 9.891 1 96.38 177 PHE A O 1
ATOM 1403 N N . ASP A 1 178 ? -13.078 -20.953 8.852 1 97.38 178 ASP A N 1
ATOM 1404 C CA . ASP A 1 178 ? -14.086 -21.109 7.809 1 97.38 178 ASP A CA 1
ATOM 1405 C C . ASP A 1 178 ? -14.539 -22.562 7.711 1 97.38 178 ASP A C 1
ATOM 1407 O O . ASP A 1 178 ? -13.781 -23.484 8.023 1 97.38 178 ASP A O 1
ATOM 1411 N N . PHE A 1 179 ? -15.789 -22.734 7.363 1 98.06 179 PHE A N 1
ATOM 1412 C CA . PHE A 1 179 ? -16.281 -24 6.801 1 98.06 179 PHE A CA 1
ATOM 1413 C C . PHE A 1 179 ? -16.203 -23.969 5.281 1 98.06 179 PHE A C 1
ATOM 1415 O O . PHE A 1 179 ? -16.516 -22.953 4.652 1 98.06 179 PHE A O 1
ATOM 1422 N N . ASN A 1 180 ? -15.703 -25.109 4.715 1 98.06 180 ASN A N 1
ATOM 1423 C CA . ASN A 1 180 ? -15.602 -25.047 3.262 1 98.06 180 ASN A CA 1
ATOM 1424 C C . ASN A 1 180 ? -16.188 -26.297 2.609 1 98.06 180 ASN A C 1
ATOM 1426 O O . ASN A 1 180 ? -16.203 -27.375 3.209 1 98.06 180 ASN A O 1
ATOM 1430 N N . ILE A 1 181 ? -16.719 -26.094 1.438 1 98.31 181 ILE A N 1
ATOM 1431 C CA . ILE A 1 181 ? -17.125 -27.125 0.493 1 98.31 181 ILE A CA 1
ATOM 1432 C C . ILE A 1 181 ? -16.328 -27 -0.799 1 98.31 181 ILE A C 1
ATOM 1434 O O . ILE A 1 181 ? -16.328 -25.953 -1.439 1 98.31 181 ILE A O 1
ATOM 1438 N N . GLU A 1 182 ? -15.727 -28.094 -1.104 1 98.5 182 GLU A N 1
ATOM 1439 C CA . GLU A 1 182 ? -14.875 -28.047 -2.287 1 98.5 182 GLU A CA 1
ATOM 1440 C C . GLU A 1 182 ? -15.344 -29.047 -3.344 1 98.5 182 GLU A C 1
ATOM 1442 O O . GLU A 1 182 ? -15.523 -30.234 -3.053 1 98.5 182 GLU A O 1
ATOM 1447 N N . LEU A 1 183 ? -15.625 -28.469 -4.555 1 98.31 183 LEU A N 1
ATOM 1448 C CA . LEU A 1 183 ? -15.852 -29.281 -5.75 1 98.31 183 LEU A CA 1
ATOM 1449 C C . LEU A 1 183 ? -14.594 -29.344 -6.609 1 98.31 183 LEU A C 1
ATOM 1451 O O . LEU A 1 183 ? -14.141 -28.312 -7.121 1 98.31 183 LEU A O 1
ATOM 1455 N N . LYS A 1 184 ? -14.062 -30.578 -6.766 1 97.88 184 LYS A N 1
ATOM 1456 C CA . LYS A 1 184 ? -12.75 -30.719 -7.391 1 97.88 184 LYS A CA 1
ATOM 1457 C C . LYS A 1 184 ? -12.812 -31.641 -8.609 1 97.88 184 LYS A C 1
ATOM 1459 O O . LYS A 1 184 ? -13.539 -32.625 -8.602 1 97.88 184 LYS A O 1
ATOM 1464 N N . GLY A 1 185 ? -12.016 -31.25 -9.562 1 97.12 185 GLY A N 1
ATOM 1465 C CA . GLY A 1 185 ? -11.75 -32.094 -10.719 1 97.12 185 GLY A CA 1
ATOM 1466 C C . GLY A 1 185 ? -10.289 -32.469 -10.852 1 97.12 185 GLY A C 1
ATOM 1467 O O . GLY A 1 185 ? -9.406 -31.703 -10.5 1 97.12 185 GLY A O 1
ATOM 1468 N N . MET A 1 186 ? -10.117 -33.688 -11.328 1 96.88 186 MET A N 1
ATOM 1469 C CA . MET A 1 186 ? -8.789 -34.219 -11.641 1 96.88 186 MET A CA 1
ATOM 1470 C C . MET A 1 186 ? -8.75 -34.781 -13.055 1 96.88 186 MET A C 1
ATOM 1472 O O . MET A 1 186 ? -9.664 -35.469 -13.477 1 96.88 186 MET A O 1
ATOM 1476 N N . LEU A 1 187 ? -7.805 -34.375 -13.789 1 95.62 187 LEU A N 1
ATOM 1477 C CA . LEU A 1 187 ? -7.574 -34.906 -15.125 1 95.62 187 LEU A CA 1
ATOM 1478 C C . LEU A 1 187 ? -6.242 -35.656 -15.195 1 95.62 187 LEU A C 1
ATOM 1480 O O . LEU A 1 187 ? -5.188 -35.062 -14.961 1 95.62 187 LEU A O 1
ATOM 1484 N N . ALA A 1 188 ? -6.309 -36.938 -15.531 1 94.69 188 ALA A N 1
ATOM 1485 C CA . ALA A 1 188 ? -5.121 -37.781 -15.594 1 94.69 188 ALA A CA 1
ATOM 1486 C C . ALA A 1 188 ? -5.195 -38.75 -16.781 1 94.69 188 ALA A C 1
ATOM 1488 O O . ALA A 1 188 ? -6.258 -38.906 -17.391 1 94.69 188 ALA A O 1
ATOM 1489 N N . PRO A 1 189 ? -4.012 -39.344 -17.141 1 91.44 189 PRO A N 1
ATOM 1490 C CA . PRO A 1 189 ? -4.09 -40.406 -18.125 1 91.44 189 PRO A CA 1
ATOM 1491 C C . PRO A 1 189 ? -4.852 -41.625 -17.609 1 91.44 189 PRO A C 1
ATOM 1493 O O . PRO A 1 189 ? -4.719 -42 -16.438 1 91.44 189 PRO A O 1
ATOM 1496 N N . SER A 1 190 ? -5.578 -42.281 -18.5 1 92.94 190 SER A N 1
ATOM 1497 C CA . SER A 1 190 ? -6.426 -43.406 -18.094 1 92.94 190 SER A CA 1
ATOM 1498 C C . SER A 1 190 ? -5.594 -44.562 -17.578 1 92.94 190 SER A C 1
ATOM 1500 O O . SER A 1 190 ? -6.09 -45.406 -16.828 1 92.94 190 SER A O 1
ATOM 1502 N N . ARG A 1 191 ? -4.316 -44.594 -17.906 1 90.25 191 ARG A N 1
ATOM 1503 C CA . ARG A 1 191 ? -3.459 -45.719 -17.547 1 90.25 191 ARG A CA 1
ATOM 1504 C C . ARG A 1 191 ? -3.271 -45.812 -16.031 1 90.25 191 ARG A C 1
ATOM 1506 O O . ARG A 1 191 ? -2.793 -46.844 -15.523 1 90.25 191 ARG A O 1
ATOM 1513 N N . VAL A 1 192 ? -3.635 -44.812 -15.367 1 94.25 192 VAL A N 1
ATOM 1514 C CA . VAL A 1 192 ? -3.461 -44.844 -13.914 1 94.25 192 VAL A CA 1
ATOM 1515 C C . VAL A 1 192 ? -4.578 -45.656 -13.281 1 94.25 192 VAL A C 1
ATOM 1517 O O . VAL A 1 192 ? -4.488 -46.031 -12.109 1 94.25 192 VAL A O 1
ATOM 1520 N N . CYS A 1 193 ? -5.605 -45.875 -13.984 1 95.19 193 CYS A N 1
ATOM 1521 C CA . CYS A 1 193 ? -6.703 -46.719 -13.547 1 95.19 193 CYS A CA 1
ATOM 1522 C C . CYS A 1 193 ? -6.363 -48.188 -13.766 1 95.19 193 CYS A C 1
ATOM 1524 O O . CYS A 1 193 ? -5.973 -48.594 -14.867 1 95.19 193 CYS A O 1
ATOM 1526 N N . PRO A 1 194 ? -6.574 -48.969 -12.758 1 94.75 194 PRO A N 1
ATOM 1527 C CA . PRO A 1 194 ? -6.27 -50.375 -12.93 1 94.75 194 PRO A CA 1
ATOM 1528 C C . PRO A 1 194 ? -7.238 -51.062 -13.883 1 94.75 194 PRO A C 1
ATOM 1530 O O . PRO A 1 194 ? -6.891 -52.094 -14.477 1 94.75 194 PRO A O 1
ATOM 1533 N N . ALA A 1 195 ? -8.406 -50.531 -13.992 1 93.75 195 ALA A N 1
ATOM 1534 C CA . ALA A 1 195 ? -9.375 -51.156 -14.906 1 93.75 195 ALA A CA 1
ATOM 1535 C C . ALA A 1 195 ? -9 -50.875 -16.359 1 93.75 195 ALA A C 1
ATOM 1537 O O . ALA A 1 195 ? -8.57 -49.781 -16.703 1 93.75 195 ALA A O 1
ATOM 1538 N N . LYS A 1 196 ? -9.125 -51.875 -17.125 1 89.88 196 LYS A N 1
ATOM 1539 C CA . LYS A 1 196 ? -8.922 -51.688 -18.562 1 89.88 196 LYS A CA 1
ATOM 1540 C C . LYS A 1 196 ? -9.984 -50.75 -19.141 1 89.88 196 LYS A C 1
ATOM 1542 O O . LYS A 1 196 ? -11.188 -51 -19 1 89.88 196 LYS A O 1
ATOM 1547 N N . THR A 1 197 ? -9.477 -49.688 -19.703 1 86.75 197 THR A N 1
ATOM 1548 C CA . THR A 1 197 ? -10.398 -48.719 -20.266 1 86.75 197 THR A CA 1
ATOM 1549 C C . THR A 1 197 ? -10.086 -48.469 -21.734 1 86.75 197 THR A C 1
ATOM 1551 O O . THR A 1 197 ? -8.977 -48.75 -22.203 1 86.75 197 THR A O 1
ATOM 1554 N N . ASP A 1 198 ? -11.031 -48.031 -22.531 1 88.25 198 ASP A N 1
ATOM 1555 C CA . ASP A 1 198 ? -10.836 -47.688 -23.938 1 88.25 198 ASP A CA 1
ATOM 1556 C C . ASP A 1 198 ? -10.602 -46.188 -24.109 1 88.25 198 ASP A C 1
ATOM 1558 O O . ASP A 1 198 ? -10.312 -45.719 -25.219 1 88.25 198 ASP A O 1
ATOM 1562 N N . GLY A 1 199 ? -10.758 -45.469 -23.031 1 88.5 199 GLY A N 1
ATOM 1563 C CA . GLY A 1 199 ? -10.484 -44.062 -23.062 1 88.5 199 GLY A CA 1
ATOM 1564 C C . GLY A 1 199 ? -9.039 -43.719 -22.75 1 88.5 199 GLY A C 1
ATOM 1565 O O . GLY A 1 199 ? -8.328 -44.531 -22.141 1 88.5 199 GLY A O 1
ATOM 1566 N N . SER A 1 200 ? -8.57 -42.531 -23.141 1 88.38 200 SER A N 1
ATOM 1567 C CA . SER A 1 200 ? -7.184 -42.094 -22.953 1 88.38 200 SER A CA 1
ATOM 1568 C C . SER A 1 200 ? -7.027 -41.25 -21.703 1 88.38 200 SER A C 1
ATOM 1570 O O . SER A 1 200 ? -5.91 -41.062 -21.219 1 88.38 200 SER A O 1
ATOM 1572 N N . TYR A 1 201 ? -8.195 -40.781 -21.281 1 91.88 201 TYR A N 1
ATOM 1573 C CA . TYR A 1 201 ? -8.117 -39.906 -20.141 1 91.88 201 TYR A CA 1
ATOM 1574 C C . TYR A 1 201 ? -9.062 -40.344 -19.031 1 91.88 201 TYR A C 1
ATOM 1576 O O . TYR A 1 201 ? -10.094 -40.969 -19.297 1 91.88 201 TYR A O 1
ATOM 1584 N N . LEU A 1 202 ? -8.641 -40.031 -17.844 1 94.69 202 LEU A N 1
ATOM 1585 C CA . LEU A 1 202 ? -9.414 -40.25 -16.625 1 94.69 202 LEU A CA 1
ATOM 1586 C C . LEU A 1 202 ? -9.836 -38.938 -15.984 1 94.69 202 LEU A C 1
ATOM 1588 O O . LEU A 1 202 ? -9 -38.062 -15.766 1 94.69 202 LEU A O 1
ATOM 1592 N N . PHE A 1 203 ? -11.133 -38.812 -15.727 1 95.31 203 PHE A N 1
ATOM 1593 C CA . PHE A 1 203 ? -11.695 -37.625 -15.055 1 95.31 203 PHE A CA 1
ATOM 1594 C C . PHE A 1 203 ? -12.141 -38 -13.641 1 95.31 203 PHE A C 1
ATOM 1596 O O . PHE A 1 203 ? -13.07 -38.781 -13.453 1 95.31 203 PHE A O 1
ATOM 1603 N N . GLY A 1 204 ? -11.422 -37.438 -12.758 1 95.56 204 GLY A N 1
ATOM 1604 C CA . GLY A 1 204 ? -11.875 -37.531 -11.375 1 95.56 204 GLY A CA 1
ATOM 1605 C C . GLY A 1 204 ? -12.719 -36.375 -10.93 1 95.56 204 GLY A C 1
ATOM 1606 O O . GLY A 1 204 ? -12.453 -35.219 -11.297 1 95.56 204 GLY A O 1
ATOM 1607 N N . PHE A 1 205 ? -13.758 -36.688 -10.172 1 96.5 205 PHE A N 1
ATOM 1608 C CA . PHE A 1 205 ? -14.594 -35.656 -9.555 1 96.5 205 PHE A CA 1
ATOM 1609 C C . PHE A 1 205 ? -14.797 -35.938 -8.07 1 96.5 205 PHE A C 1
ATOM 1611 O O . PHE A 1 205 ? -15.016 -37.094 -7.676 1 96.5 205 PHE A O 1
ATOM 1618 N N . SER A 1 206 ? -14.648 -34.938 -7.285 1 97.31 206 SER A N 1
ATOM 1619 C CA . SER A 1 206 ? -14.852 -35.125 -5.852 1 97.31 206 SER A CA 1
ATOM 1620 C C . SER A 1 206 ? -15.562 -33.938 -5.234 1 97.31 206 SER A C 1
ATOM 1622 O O . SER A 1 206 ? -15.461 -32.812 -5.754 1 97.31 206 SER A O 1
ATOM 1624 N N . ALA A 1 207 ? -16.312 -34.188 -4.234 1 97.75 207 ALA A N 1
ATOM 1625 C CA . ALA A 1 207 ? -16.906 -33.188 -3.352 1 97.75 207 ALA A CA 1
ATOM 1626 C C . ALA A 1 207 ? -16.5 -33.438 -1.9 1 97.75 207 ALA A C 1
ATOM 1628 O O . ALA A 1 207 ? -16.703 -34.5 -1.358 1 97.75 207 ALA A O 1
ATOM 1629 N N . THR A 1 208 ? -15.891 -32.438 -1.317 1 98.5 208 THR A N 1
ATOM 1630 C CA . THR A 1 208 ? -15.438 -32.562 0.063 1 98.5 208 THR A CA 1
ATOM 1631 C C . THR A 1 208 ? -15.93 -31.391 0.904 1 98.5 208 THR A C 1
ATOM 1633 O O . THR A 1 208 ? -16.25 -30.344 0.367 1 98.5 208 THR A O 1
ATOM 1636 N N . ALA A 1 209 ? -16.062 -31.656 2.146 1 98.38 209 ALA A N 1
ATOM 1637 C CA . ALA A 1 209 ? -16.312 -30.625 3.148 1 98.38 209 ALA A CA 1
ATOM 1638 C C . ALA A 1 209 ? -15.242 -30.625 4.23 1 98.38 209 ALA A C 1
ATOM 1640 O O . ALA A 1 209 ? -14.695 -31.672 4.57 1 98.38 209 ALA A O 1
ATOM 1641 N N . GLY A 1 210 ? -14.938 -29.438 4.66 1 98.5 210 GLY A N 1
ATOM 1642 C CA . GLY A 1 210 ? -13.898 -29.359 5.676 1 98.5 210 GLY A CA 1
ATOM 1643 C C . GLY A 1 210 ? -13.797 -27.984 6.32 1 98.5 210 GLY A C 1
ATOM 1644 O O . GLY A 1 210 ? -14.742 -27.203 6.277 1 98.5 210 GLY A O 1
ATOM 1645 N N . PHE A 1 211 ? -12.695 -27.844 7.051 1 98.25 211 PHE A N 1
ATOM 1646 C CA . PHE A 1 211 ? -12.469 -26.594 7.777 1 98.25 211 PHE A CA 1
ATOM 1647 C C . PHE A 1 211 ? -11.125 -25.984 7.395 1 98.25 211 PHE A C 1
ATOM 1649 O O . PHE A 1 211 ? -10.164 -26.703 7.129 1 98.25 211 PHE A O 1
ATOM 1656 N N . THR A 1 212 ? -11.148 -24.672 7.41 1 98.38 212 THR A N 1
ATOM 1657 C CA . THR A 1 212 ? -9.938 -23.906 7.148 1 98.38 212 THR A CA 1
ATOM 1658 C C . THR A 1 212 ? -9.578 -23.031 8.352 1 98.38 212 THR A C 1
ATOM 1660 O O . THR A 1 212 ? -10.438 -22.312 8.883 1 98.38 212 THR A O 1
ATOM 1663 N N . TYR A 1 213 ? -8.391 -23.094 8.797 1 98.38 213 TYR A N 1
ATOM 1664 C CA . TYR A 1 213 ? -7.859 -22.188 9.805 1 98.38 213 TYR A CA 1
ATOM 1665 C C . TYR A 1 213 ? -6.961 -21.125 9.164 1 98.38 213 TYR A C 1
ATOM 1667 O O . TYR A 1 213 ? -6.02 -21.469 8.438 1 98.38 213 TYR A O 1
ATOM 1675 N N . ARG A 1 214 ? -7.25 -19.891 9.602 1 97.06 214 ARG A N 1
ATOM 1676 C CA . ARG A 1 214 ? -6.441 -18.781 9.133 1 97.06 214 ARG A CA 1
ATOM 1677 C C . ARG A 1 214 ? -5.449 -18.328 10.203 1 97.06 214 ARG A C 1
ATOM 1679 O O . ARG A 1 214 ? -5.848 -17.828 11.258 1 97.06 214 ARG A O 1
ATOM 1686 N N . PHE A 1 215 ? -4.203 -18.375 9.812 1 96.81 215 PHE A N 1
ATOM 1687 C CA . PHE A 1 215 ? -3.166 -18 10.773 1 96.81 215 PHE A CA 1
ATOM 1688 C C . PHE A 1 215 ? -3.033 -16.484 10.867 1 96.81 215 PHE A C 1
ATOM 1690 O O . PHE A 1 215 ? -3.346 -15.773 9.914 1 96.81 215 PHE A O 1
ATOM 1697 N N . ASN A 1 216 ? -2.559 -16.047 12.062 1 91.62 216 ASN A N 1
ATOM 1698 C CA . ASN A 1 216 ? -2.193 -14.648 12.195 1 91.62 216 ASN A CA 1
ATOM 1699 C C . ASN A 1 216 ? -0.849 -14.352 11.539 1 91.62 216 ASN A C 1
ATOM 1701 O O . ASN A 1 216 ? 0.064 -15.18 11.578 1 91.62 216 ASN A O 1
ATOM 1705 N N . LYS A 1 217 ? -0.708 -13.062 11.086 1 89.94 217 LYS A N 1
ATOM 1706 C CA . LYS A 1 217 ? -1.604 -11.945 10.812 1 89.94 217 LYS A CA 1
ATOM 1707 C C . LYS A 1 217 ? -2.484 -12.227 9.602 1 89.94 217 LYS A C 1
ATOM 1709 O O . LYS A 1 217 ? -2.02 -12.781 8.602 1 89.94 217 LYS A O 1
ATOM 1714 N N . ARG A 1 218 ? -3.791 -11.836 9.672 1 93.56 218 ARG A N 1
ATOM 1715 C CA . ARG A 1 218 ? -4.777 -12.062 8.625 1 93.56 218 ARG A CA 1
ATOM 1716 C C . ARG A 1 218 ? -5.344 -10.742 8.109 1 93.56 218 ARG A C 1
ATOM 1718 O O . ARG A 1 218 ? -5.383 -9.75 8.844 1 93.56 218 ARG A O 1
ATOM 1725 N N . GLY A 1 219 ? -5.691 -10.82 6.848 1 92.44 219 GLY A N 1
ATOM 1726 C CA . GLY A 1 219 ? -6.391 -9.68 6.27 1 92.44 219 GLY A CA 1
ATOM 1727 C C . GLY A 1 219 ? -5.465 -8.727 5.539 1 92.44 219 GLY A C 1
ATOM 1728 O O . GLY A 1 219 ? -4.254 -8.945 5.477 1 92.44 219 GLY A O 1
ATOM 1729 N N . TRP A 1 220 ? -6.113 -7.727 4.961 1 92.69 220 TRP A N 1
ATOM 1730 C CA . TRP A 1 220 ? -5.406 -6.777 4.109 1 92.69 220 TRP A CA 1
ATOM 1731 C C . TRP A 1 220 ? -5.812 -5.344 4.438 1 92.69 220 TRP A C 1
ATOM 1733 O O . TRP A 1 220 ? -6.957 -5.086 4.812 1 92.69 220 TRP A O 1
ATOM 1743 N N . GLN A 1 221 ? -4.848 -4.48 4.312 1 88.69 221 GLN A N 1
ATOM 1744 C CA . GLN A 1 221 ? -5.109 -3.059 4.5 1 88.69 221 GLN A CA 1
ATOM 1745 C C . GLN A 1 221 ? -4.832 -2.275 3.219 1 88.69 221 GLN A C 1
ATOM 1747 O O . GLN A 1 221 ? -3.928 -2.625 2.455 1 88.69 221 GLN A O 1
ATOM 1752 N N . ARG A 1 222 ? -5.621 -1.35 3.057 1 87.94 222 ARG A N 1
ATOM 1753 C CA . ARG A 1 222 ? -5.352 -0.413 1.971 1 87.94 222 ARG A CA 1
ATOM 1754 C C . ARG A 1 222 ? -4.289 0.603 2.377 1 87.94 222 ARG A C 1
ATOM 1756 O O . ARG A 1 222 ? -4.012 0.781 3.564 1 87.94 222 ARG A O 1
ATOM 1763 N N . GLY A 1 223 ? -3.65 1.015 1.308 1 86 223 GLY A N 1
ATOM 1764 C CA . GLY A 1 223 ? -2.629 2.012 1.592 1 86 223 GLY A CA 1
ATOM 1765 C C . GLY A 1 223 ? -2.42 2.992 0.454 1 86 223 GLY A C 1
ATOM 1766 O O . GLY A 1 223 ? -2.982 2.824 -0.629 1 86 223 GLY A O 1
ATOM 1767 N N . VAL A 1 224 ? -1.693 4.012 0.817 1 82.5 224 VAL A N 1
ATOM 1768 C CA . VAL A 1 224 ? -1.392 5.039 -0.17 1 82.5 224 VAL A CA 1
ATOM 1769 C C . VAL A 1 224 ? 0.042 4.875 -0.67 1 82.5 224 VAL A C 1
ATOM 1771 O O . VAL A 1 224 ? 0.985 4.863 0.124 1 82.5 224 VAL A O 1
ATOM 1774 N N . ALA A 1 225 ? 0.08 4.785 -1.953 1 84 225 ALA A N 1
ATOM 1775 C CA . ALA A 1 225 ? 1.391 4.625 -2.576 1 84 225 ALA A CA 1
ATOM 1776 C C . ALA A 1 225 ? 2.195 5.918 -2.504 1 84 225 ALA A C 1
ATOM 1778 O O . ALA A 1 225 ? 1.64 7.012 -2.629 1 84 225 ALA A O 1
ATOM 1779 N N . GLY A 1 226 ? 3.52 5.797 -2.332 1 81.19 226 GLY A N 1
ATOM 1780 C CA . GLY A 1 226 ? 4.406 6.941 -2.449 1 81.19 226 GLY A CA 1
ATOM 1781 C C . GLY A 1 226 ? 4.711 7.602 -1.117 1 81.19 226 GLY A C 1
ATOM 1782 O O . GLY A 1 226 ? 5.453 8.586 -1.06 1 81.19 226 GLY A O 1
ATOM 1783 N N . TYR A 1 227 ? 4.102 7.086 -0.129 1 80.12 227 TYR A N 1
ATOM 1784 C CA . TYR A 1 227 ? 4.363 7.621 1.204 1 80.12 227 TYR A CA 1
ATOM 1785 C C . TYR A 1 227 ? 4.836 6.52 2.148 1 80.12 227 TYR A C 1
ATOM 1787 O O . TYR A 1 227 ? 4.438 5.363 2.01 1 80.12 227 TYR A O 1
ATOM 1795 N N . THR A 1 228 ? 5.691 6.957 2.992 1 76.19 228 THR A N 1
ATOM 1796 C CA . THR A 1 228 ? 6.16 6.043 4.031 1 76.19 228 THR A CA 1
ATOM 1797 C C . THR A 1 228 ? 5.539 6.395 5.379 1 76.19 228 THR A C 1
ATOM 1799 O O . THR A 1 228 ? 4.898 7.438 5.52 1 76.19 228 THR A O 1
ATOM 1802 N N . ALA A 1 229 ? 5.75 5.461 6.234 1 75.19 229 ALA A N 1
ATOM 1803 C CA . ALA A 1 229 ? 5.312 5.738 7.602 1 75.19 229 ALA A CA 1
ATOM 1804 C C . ALA A 1 229 ? 5.98 6.996 8.148 1 75.19 229 ALA A C 1
ATOM 1806 O O . ALA A 1 229 ? 5.363 7.762 8.891 1 75.19 229 ALA A O 1
ATOM 1807 N N . ALA A 1 230 ? 7.191 7.207 7.84 1 79.06 230 ALA A N 1
ATOM 1808 C CA . ALA A 1 230 ? 7.926 8.391 8.273 1 79.06 230 ALA A CA 1
ATOM 1809 C C . ALA A 1 230 ? 7.289 9.664 7.727 1 79.06 230 ALA A C 1
ATOM 1811 O O . ALA A 1 230 ? 7.262 10.695 8.398 1 79.06 230 ALA A O 1
ATOM 1812 N N . ASP A 1 231 ? 6.766 9.578 6.543 1 81.31 231 ASP A N 1
ATOM 1813 C CA . ASP A 1 231 ? 6.082 10.719 5.945 1 81.31 231 ASP A CA 1
ATOM 1814 C C . ASP A 1 231 ? 4.816 11.07 6.723 1 81.31 231 ASP A C 1
ATOM 1816 O O . ASP A 1 231 ? 4.531 12.25 6.957 1 81.31 231 ASP A O 1
ATOM 1820 N N . ILE A 1 232 ? 4.145 10.031 7.023 1 82 232 ILE A N 1
ATOM 1821 C CA . ILE A 1 232 ? 2.908 10.234 7.77 1 82 232 ILE A CA 1
ATOM 1822 C C . ILE A 1 232 ? 3.225 10.875 9.125 1 82 232 ILE A C 1
ATOM 1824 O O . ILE A 1 232 ? 2.553 11.82 9.547 1 82 232 ILE A O 1
ATOM 1828 N N . GLN A 1 233 ? 4.219 10.453 9.773 1 82.25 233 GLN A N 1
ATOM 1829 C CA . GLN A 1 233 ? 4.645 11.023 11.047 1 82.25 233 GLN A CA 1
ATOM 1830 C C . GLN A 1 233 ? 5.055 12.484 10.883 1 82.25 233 GLN A C 1
ATOM 1832 O O . GLN A 1 233 ? 4.75 13.32 11.742 1 82.25 233 GLN A O 1
ATOM 1837 N N . ALA A 1 234 ? 5.688 12.719 9.891 1 82.25 234 ALA A N 1
ATOM 1838 C CA . ALA A 1 234 ? 6.102 14.094 9.609 1 82.25 234 ALA A CA 1
ATOM 1839 C C . ALA A 1 234 ? 4.891 15.008 9.461 1 82.25 234 ALA A C 1
ATOM 1841 O O . ALA A 1 234 ? 4.906 16.156 9.922 1 82.25 234 ALA A O 1
ATOM 1842 N N . PHE A 1 235 ? 3.891 14.508 8.797 1 82.5 235 PHE A N 1
ATOM 1843 C CA . PHE A 1 235 ? 2.654 15.266 8.664 1 82.5 235 PHE A CA 1
ATOM 1844 C C . PHE A 1 235 ? 2.021 15.516 10.031 1 82.5 235 PHE A C 1
ATOM 1846 O O . PHE A 1 235 ? 1.587 16.625 10.32 1 82.5 235 PHE A O 1
ATOM 1853 N N . GLN A 1 236 ? 2.016 14.531 10.75 1 82.75 236 GLN A N 1
ATOM 1854 C CA . GLN A 1 236 ? 1.435 14.641 12.086 1 82.75 236 GLN A CA 1
ATOM 1855 C C . GLN A 1 236 ? 2.209 15.633 12.945 1 82.75 236 GLN A C 1
ATOM 1857 O O . GLN A 1 236 ? 1.612 16.453 13.641 1 82.75 236 GLN A O 1
ATOM 1862 N N . ASP A 1 237 ? 3.453 15.594 12.898 1 87.56 237 ASP A N 1
ATOM 1863 C CA . ASP A 1 237 ? 4.305 16.516 13.641 1 87.56 237 ASP A CA 1
ATOM 1864 C C . ASP A 1 237 ? 4.09 17.953 13.18 1 87.56 237 ASP A C 1
ATOM 1866 O O . ASP A 1 237 ? 4.07 18.891 13.992 1 87.56 237 ASP A O 1
ATOM 1870 N N . ALA A 1 238 ? 3.998 18.062 11.953 1 83.75 238 ALA A N 1
ATOM 1871 C CA . ALA A 1 238 ? 3.787 19.391 11.383 1 83.75 238 ALA A CA 1
ATOM 1872 C C . ALA A 1 238 ? 2.461 19.984 11.852 1 83.75 238 ALA A C 1
ATOM 1874 O O . ALA A 1 238 ? 2.379 21.172 12.164 1 83.75 238 ALA A O 1
ATOM 1875 N N . VAL A 1 239 ? 1.539 19.172 11.883 1 82.69 239 VAL A N 1
ATOM 1876 C CA . VAL A 1 239 ? 0.229 19.609 12.352 1 82.69 239 VAL A CA 1
ATOM 1877 C C . VAL A 1 239 ? 0.31 20 13.828 1 82.69 239 VAL A C 1
ATOM 1879 O O . VAL A 1 239 ? -0.165 21.078 14.219 1 82.69 239 VAL A O 1
ATOM 1882 N N . ALA A 1 240 ? 0.911 19.234 14.547 1 85.94 240 ALA A N 1
ATOM 1883 C CA . ALA A 1 240 ? 1.056 19.5 15.977 1 85.94 240 ALA A CA 1
ATOM 1884 C C . ALA A 1 240 ? 1.833 20.797 16.219 1 85.94 240 ALA A C 1
ATOM 1886 O O . ALA A 1 240 ? 1.453 21.609 17.062 1 85.94 240 ALA A O 1
ATOM 1887 N N . ALA A 1 241 ? 2.852 20.891 15.547 1 86.12 241 ALA A N 1
ATOM 1888 C CA . ALA A 1 241 ? 3.686 22.094 15.688 1 86.12 241 ALA A CA 1
ATOM 1889 C C . ALA A 1 241 ? 2.916 23.344 15.289 1 86.12 241 ALA A C 1
ATOM 1891 O O . ALA A 1 241 ? 3.037 24.391 15.938 1 86.12 241 ALA A O 1
ATOM 1892 N N . SER A 1 242 ? 2.209 23.297 14.289 1 83.19 242 SER A N 1
ATOM 1893 C CA . SER A 1 242 ? 1.438 24.453 13.812 1 83.19 242 SER A CA 1
ATOM 1894 C C . SER A 1 242 ? 0.323 24.812 14.789 1 83.19 242 SER A C 1
ATOM 1896 O O . SER A 1 242 ? 0.05 25.984 15.016 1 83.19 242 SER A O 1
ATOM 1898 N N . MET A 1 243 ? -0.222 23.828 15.328 1 85.12 243 MET A N 1
ATOM 1899 C CA . MET A 1 243 ? -1.259 24.078 16.328 1 85.12 243 MET A CA 1
ATOM 1900 C C . MET A 1 243 ? -0.676 24.75 17.562 1 85.12 243 MET A C 1
ATOM 1902 O O . MET A 1 243 ? -1.28 25.672 18.109 1 85.12 243 MET A O 1
ATOM 1906 N N . ALA A 1 244 ? 0.417 24.312 17.922 1 88.81 244 ALA A N 1
ATOM 1907 C CA . ALA A 1 244 ? 1.1 24.938 19.047 1 88.81 244 ALA A CA 1
ATOM 1908 C C . ALA A 1 244 ? 1.468 26.375 18.75 1 88.81 244 ALA A C 1
ATOM 1910 O O . ALA A 1 244 ? 1.367 27.25 19.609 1 88.81 244 ALA A O 1
ATOM 1911 N N . ALA A 1 245 ? 1.859 26.625 17.609 1 88.31 245 ALA A N 1
ATOM 1912 C CA . ALA A 1 245 ? 2.229 27.984 17.188 1 88.31 245 ALA A CA 1
ATOM 1913 C C . ALA A 1 245 ? 1.015 28.906 17.188 1 88.31 245 ALA A C 1
ATOM 1915 O O . ALA A 1 245 ? 1.111 30.062 17.578 1 88.31 245 ALA A O 1
ATOM 1916 N N . VAL A 1 246 ? -0.047 28.406 16.75 1 87.38 246 VAL A N 1
ATOM 1917 C CA . VAL A 1 246 ? -1.281 29.172 16.75 1 87.38 246 VAL A CA 1
ATOM 1918 C C . VAL A 1 246 ? -1.677 29.516 18.188 1 87.38 246 VAL A C 1
ATOM 1920 O O . VAL A 1 246 ? -2.021 30.672 18.484 1 87.38 246 VAL A O 1
ATOM 1923 N N . GLU A 1 247 ? -1.602 28.578 19 1 89.44 247 GLU A N 1
ATOM 1924 C CA . GLU A 1 247 ? -1.939 28.797 20.391 1 89.44 247 GLU A CA 1
ATOM 1925 C C . GLU A 1 247 ? -1.023 29.844 21.031 1 89.44 247 GLU A C 1
ATOM 1927 O O . GLU A 1 247 ? -1.488 30.719 21.75 1 89.44 247 GLU A O 1
ATOM 1932 N N . ALA A 1 248 ? 0.187 29.703 20.766 1 91.31 248 ALA A N 1
ATOM 1933 C CA . ALA A 1 248 ? 1.154 30.656 21.297 1 91.31 248 ALA A CA 1
ATOM 1934 C C . ALA A 1 248 ? 0.88 32.062 20.781 1 91.31 248 ALA A C 1
ATOM 1936 O O . ALA A 1 248 ? 0.954 33.031 21.547 1 91.31 248 ALA A O 1
ATOM 1937 N N . ALA A 1 249 ? 0.552 32.188 19.562 1 90.5 249 ALA A N 1
ATOM 1938 C CA . ALA A 1 249 ? 0.273 33.469 18.969 1 90.5 249 ALA A CA 1
ATOM 1939 C C . ALA A 1 249 ? -1.012 34.094 19.531 1 90.5 249 ALA A C 1
ATOM 1941 O O . ALA A 1 249 ? -1.101 35.281 19.734 1 90.5 249 ALA A O 1
ATOM 1942 N N . GLU A 1 250 ? -1.947 33.281 19.75 1 90.38 250 GLU A N 1
ATOM 1943 C CA . GLU A 1 250 ? -3.201 33.719 20.344 1 90.38 250 GLU A CA 1
ATOM 1944 C C . GLU A 1 250 ? -2.992 34.219 21.766 1 90.38 250 GLU A C 1
ATOM 1946 O O . GLU A 1 250 ? -3.592 35.219 22.172 1 90.38 250 GLU A O 1
ATOM 1951 N N . LEU A 1 251 ? -2.156 33.562 22.5 1 93.25 251 LEU A N 1
ATOM 1952 C CA . LEU A 1 251 ? -1.823 34 23.844 1 93.25 251 LEU A CA 1
ATOM 1953 C C . LEU A 1 251 ? -1.104 35.344 23.812 1 93.25 251 LEU A C 1
ATOM 1955 O O . LEU A 1 251 ? -1.396 36.219 24.625 1 93.25 251 LEU A O 1
ATOM 1959 N N . GLU A 1 252 ? -0.199 35.469 22.938 1 93.56 252 GLU A N 1
ATOM 1960 C CA . GLU A 1 252 ? 0.514 36.75 22.766 1 93.56 252 GLU A CA 1
ATOM 1961 C C . GLU A 1 252 ? -0.44 37.875 22.391 1 93.56 252 GLU A C 1
ATOM 1963 O O . GLU A 1 252 ? -0.33 38.969 22.906 1 93.56 252 GLU A O 1
ATOM 1968 N N . ASN A 1 253 ? -1.335 37.594 21.547 1 92.75 253 ASN A N 1
ATOM 1969 C CA . ASN A 1 253 ? -2.35 38.562 21.156 1 92.75 253 ASN A CA 1
ATOM 1970 C C . ASN A 1 253 ? -3.191 39.031 22.344 1 92.75 253 ASN A C 1
ATOM 1972 O O . ASN A 1 253 ? -3.461 40.219 22.5 1 92.75 253 ASN A O 1
ATOM 1976 N N . ALA A 1 254 ? -3.529 38.062 23.109 1 93.38 254 ALA A N 1
ATOM 1977 C CA . ALA A 1 254 ? -4.324 38.406 24.297 1 93.38 254 ALA A CA 1
ATOM 1978 C C . ALA A 1 254 ? -3.545 39.312 25.25 1 93.38 254 ALA A C 1
ATOM 1980 O O . ALA A 1 254 ? -4.098 40.25 25.812 1 93.38 254 ALA A O 1
ATOM 1981 N N . GLN A 1 255 ? -2.279 39.031 25.438 1 94.56 255 GLN A N 1
ATOM 1982 C CA . GLN A 1 255 ? -1.42 39.844 26.312 1 94.56 255 GLN A CA 1
ATOM 1983 C C . GLN A 1 255 ? -1.244 41.25 25.766 1 94.56 255 GLN A C 1
ATOM 1985 O O . GLN A 1 255 ? -1.343 42.219 26.516 1 94.56 255 GLN A O 1
ATOM 1990 N N . LEU A 1 256 ? -1.084 41.344 24.484 1 93.38 256 LEU A N 1
ATOM 1991 C CA . LEU A 1 256 ? -0.914 42.625 23.844 1 93.38 256 LEU A CA 1
ATOM 1992 C C . LEU A 1 256 ? -2.201 43.438 23.922 1 93.38 256 LEU A C 1
ATOM 1994 O O . LEU A 1 256 ? -2.162 44.656 24.141 1 93.38 256 LEU A O 1
ATOM 1998 N N . ALA A 1 257 ? -3.283 42.812 23.797 1 93.94 257 ALA A N 1
ATOM 1999 C CA . ALA A 1 257 ? -4.574 43.5 23.891 1 93.94 257 ALA A CA 1
ATOM 2000 C C . ALA A 1 257 ? -4.805 44.062 25.297 1 93.94 257 ALA A C 1
ATOM 2002 O O . ALA A 1 257 ? -5.32 45.156 25.453 1 93.94 257 ALA A O 1
ATOM 2003 N N . GLN A 1 258 ? -4.395 43.312 26.297 1 94.69 258 GLN A N 1
ATOM 2004 C CA . GLN A 1 258 ? -4.504 43.75 27.688 1 94.69 258 GLN A CA 1
ATOM 2005 C C . GLN A 1 258 ? -3.6 44.969 27.953 1 94.69 258 GLN A C 1
ATOM 2007 O O . GLN A 1 258 ? -4.016 45.938 28.594 1 94.69 258 GLN A O 1
ATOM 2012 N N . GLN A 1 259 ? -2.402 44.906 27.469 1 93.5 259 GLN A N 1
ATOM 2013 C CA . GLN A 1 259 ? -1.453 46 27.625 1 93.5 259 GLN A CA 1
ATOM 2014 C C . GLN A 1 259 ? -1.939 47.25 26.906 1 93.5 259 GLN A C 1
ATOM 2016 O O . GLN A 1 259 ? -1.785 48.344 27.406 1 93.5 259 GLN A O 1
ATOM 2021 N N . LEU A 1 260 ? -2.578 47.094 25.828 1 92.81 260 LEU A N 1
ATOM 2022 C CA . LEU A 1 260 ? -3.133 48.219 25.062 1 92.81 260 LEU A CA 1
ATOM 2023 C C . LEU A 1 260 ? -4.277 48.875 25.812 1 92.81 260 LEU A C 1
ATOM 2025 O O . LEU A 1 260 ? -4.32 50.094 25.922 1 92.81 260 LEU A O 1
ATOM 2029 N N . ALA A 1 261 ? -5.109 48.062 26.344 1 93.19 261 ALA A N 1
ATOM 2030 C CA . ALA A 1 261 ? -6.219 48.594 27.141 1 93.19 261 ALA A CA 1
ATOM 2031 C C . ALA A 1 261 ? -5.707 49.406 28.328 1 93.19 261 ALA A C 1
ATOM 2033 O O . ALA A 1 261 ? -6.227 50.5 28.625 1 93.19 261 ALA A O 1
ATOM 2034 N N . ALA A 1 262 ? -4.668 48.938 28.953 1 92.88 262 ALA A N 1
ATOM 2035 C CA . ALA A 1 262 ? -4.074 49.625 30.109 1 92.88 262 ALA A CA 1
ATOM 2036 C C . ALA A 1 262 ? -3.418 50.938 29.703 1 92.88 262 ALA A C 1
ATOM 2038 O O . ALA A 1 262 ? -3.568 51.938 30.375 1 92.88 262 ALA A O 1
ATOM 2039 N N . ALA A 1 263 ? -2.801 50.906 28.547 1 90.38 263 ALA A N 1
ATOM 2040 C CA . ALA A 1 263 ? -2.131 52.125 28.047 1 90.38 263 ALA A CA 1
ATOM 2041 C C . ALA A 1 263 ? -3.143 53.188 27.656 1 90.38 263 ALA A C 1
ATOM 2043 O O . ALA A 1 263 ? -2.936 54.375 27.906 1 90.38 263 ALA A O 1
ATOM 2044 N N . GLN A 1 264 ? -4.25 52.781 27.141 1 91.31 264 GLN A N 1
ATOM 2045 C CA . GLN A 1 264 ? -5.312 53.688 26.75 1 91.31 264 GLN A CA 1
ATOM 2046 C C . GLN A 1 264 ? -5.988 54.312 27.969 1 91.31 264 GLN A C 1
ATOM 2048 O O . GLN A 1 264 ? -6.293 55.5 27.984 1 91.31 264 GLN A O 1
ATOM 2053 N N . ALA A 1 265 ? -6.098 53.531 29 1 91.81 265 ALA A N 1
ATOM 2054 C CA . ALA A 1 265 ? -6.672 54.031 30.25 1 91.81 265 ALA A CA 1
ATOM 2055 C C . ALA A 1 265 ? -5.746 55.031 30.906 1 91.81 265 ALA A C 1
ATOM 2057 O O . ALA A 1 265 ? -6.203 56.062 31.406 1 91.81 265 ALA A O 1
ATOM 2058 N N . GLN A 1 266 ? -4.512 54.781 30.844 1 88.38 266 GLN A N 1
ATOM 2059 C CA . GLN A 1 266 ? -3.52 55.688 31.406 1 88.38 266 GLN A CA 1
ATOM 2060 C C . GLN A 1 266 ? -3.482 57 30.641 1 88.38 266 GLN A C 1
ATOM 2062 O O . GLN A 1 266 ? -3.377 58.094 31.234 1 88.38 266 GLN A O 1
ATOM 2067 N N . ALA A 1 267 ? -3.619 56.906 29.359 1 86.88 267 ALA A N 1
ATOM 2068 C CA . ALA A 1 267 ? -3.641 58.125 28.516 1 86.88 267 ALA A CA 1
ATOM 2069 C C . ALA A 1 267 ? -4.871 58.969 28.812 1 86.88 267 ALA A C 1
ATOM 2071 O O . ALA A 1 267 ? -4.77 60.188 28.953 1 86.88 267 ALA A O 1
ATOM 2072 N N . ALA A 1 268 ? -5.973 58.375 29.031 1 88.5 268 ALA A N 1
ATOM 2073 C CA . ALA A 1 268 ? -7.211 59.062 29.344 1 88.5 268 ALA A CA 1
ATOM 2074 C C . ALA A 1 268 ? -7.137 59.719 30.719 1 88.5 268 ALA A C 1
ATOM 2076 O O . ALA A 1 268 ? -7.539 60.875 30.875 1 88.5 268 ALA A O 1
ATOM 2077 N N . ALA A 1 269 ? -6.523 59.094 31.641 1 88.56 269 ALA A N 1
ATOM 2078 C CA . ALA A 1 269 ? -6.371 59.594 33 1 88.56 269 ALA A CA 1
ATOM 2079 C C . ALA A 1 269 ? -5.434 60.812 33.031 1 88.56 269 ALA A C 1
ATOM 2081 O O . ALA A 1 269 ? -5.711 61.812 33.688 1 88.56 269 ALA A O 1
ATOM 2082 N N . ALA A 1 270 ? -4.422 60.75 32.219 1 84.31 270 ALA A N 1
ATOM 2083 C CA . ALA A 1 270 ? -3.455 61.844 32.125 1 84.31 270 ALA A CA 1
ATOM 2084 C C . ALA A 1 270 ? -4.066 63.062 31.469 1 84.31 270 ALA A C 1
ATOM 2086 O O . ALA A 1 270 ? -3.826 64.188 31.891 1 84.31 270 ALA A O 1
ATOM 2087 N N . GLN A 1 271 ? -4.938 62.781 30.531 1 84.38 271 GLN A N 1
ATOM 2088 C CA . GLN A 1 271 ? -5.617 63.875 29.828 1 84.38 271 GLN A CA 1
ATOM 2089 C C . GLN A 1 271 ? -6.609 64.562 30.75 1 84.38 271 GLN A C 1
ATOM 2091 O O . GLN A 1 271 ? -6.672 65.812 30.781 1 84.38 271 GLN A O 1
ATOM 2096 N N . ASN A 1 272 ? -7.273 63.875 31.578 1 86.94 272 ASN A N 1
ATOM 2097 C CA . ASN A 1 272 ? -8.211 64.438 32.531 1 86.94 272 ASN A CA 1
ATOM 2098 C C . ASN A 1 272 ? -7.5 65.25 33.625 1 86.94 272 ASN A C 1
ATOM 2100 O O . ASN A 1 272 ? -7.934 66.312 34 1 86.94 272 ASN A O 1
ATOM 2104 N N . ALA A 1 273 ? -6.402 64.688 34.031 1 81.25 273 ALA A N 1
ATOM 2105 C CA . ALA A 1 273 ? -5.617 65.375 35.062 1 81.25 273 ALA A CA 1
ATOM 2106 C C . ALA A 1 273 ? -5.062 66.688 34.531 1 81.25 273 ALA A C 1
ATOM 2108 O O . ALA A 1 273 ? -5.062 67.688 35.25 1 81.25 273 ALA A O 1
ATOM 2109 N N . ALA A 1 274 ? -4.715 66.75 33.281 1 78.44 274 ALA A N 1
ATOM 2110 C CA . ALA A 1 274 ? -4.211 67.938 32.656 1 78.44 274 ALA A CA 1
ATOM 2111 C C . ALA A 1 274 ? -5.324 69 32.5 1 78.44 274 ALA A C 1
ATOM 2113 O O . ALA A 1 274 ? -5.113 70.188 32.781 1 78.44 274 ALA A O 1
ATOM 2114 N N . ALA A 1 275 ? -6.473 68.562 32.219 1 81.88 275 ALA A N 1
ATOM 2115 C CA . ALA A 1 275 ? -7.621 69.438 32.062 1 81.88 275 ALA A CA 1
ATOM 2116 C C . ALA A 1 275 ? -8.039 70 33.406 1 81.88 275 ALA A C 1
ATOM 2118 O O . ALA A 1 275 ? -8.312 71.25 33.5 1 81.88 275 ALA A O 1
ATOM 2119 N N . ASP A 1 276 ? -7.969 69.25 34.438 1 80.69 276 ASP A N 1
ATOM 2120 C CA . ASP A 1 276 ? -8.32 69.688 35.781 1 80.69 276 ASP A CA 1
ATOM 2121 C C . ASP A 1 276 ? -7.301 70.688 36.312 1 80.69 276 ASP A C 1
ATOM 2123 O O . ASP A 1 276 ? -7.672 71.75 36.906 1 80.69 276 ASP A O 1
ATOM 2127 N N . ALA A 1 277 ? -6.051 70.438 36.031 1 73.25 277 ALA A N 1
ATOM 2128 C CA . ALA A 1 277 ? -4.988 71.375 36.469 1 73.25 277 ALA A CA 1
ATOM 2129 C C . ALA A 1 277 ? -5.062 72.688 35.75 1 73.25 277 ALA A C 1
ATOM 2131 O O . ALA A 1 277 ? -4.887 73.75 36.375 1 73.25 277 ALA A O 1
ATOM 2132 N N . ALA A 1 278 ? -5.43 72.625 34.5 1 74 278 ALA A N 1
ATOM 2133 C CA . ALA A 1 278 ? -5.586 73.875 33.75 1 74 278 ALA A CA 1
ATOM 2134 C C . ALA A 1 278 ? -6.781 74.688 34.219 1 74 278 ALA A C 1
ATOM 2136 O O . ALA A 1 278 ? -6.699 75.938 34.344 1 74 278 ALA A O 1
ATOM 2137 N N . ALA A 1 279 ? -7.832 74.062 34.625 1 77.44 279 ALA A N 1
ATOM 2138 C CA . ALA A 1 279 ? -9.023 74.688 35.156 1 77.44 279 ALA A CA 1
ATOM 2139 C C . ALA A 1 279 ? -8.758 75.312 36.531 1 77.44 279 ALA A C 1
ATOM 2141 O O . ALA A 1 279 ? -9.148 76.438 36.781 1 77.44 279 ALA A O 1
ATOM 2142 N N . ALA A 1 280 ? -8.039 74.688 37.344 1 72.56 280 ALA A N 1
ATOM 2143 C CA . ALA A 1 280 ? -7.688 75.125 38.688 1 72.56 280 ALA A CA 1
ATOM 2144 C C . ALA A 1 280 ? -6.762 76.375 38.594 1 72.56 280 ALA A C 1
ATOM 2146 O O . ALA A 1 280 ? -6.922 77.312 39.344 1 72.56 280 ALA A O 1
ATOM 2147 N N . ALA A 1 281 ? -5.859 76.375 37.625 1 68.56 281 ALA A N 1
ATOM 2148 C CA . ALA A 1 281 ? -4.941 77.5 37.406 1 68.56 281 ALA A CA 1
ATOM 2149 C C . ALA A 1 281 ? -5.688 78.75 36.906 1 68.56 281 ALA A C 1
ATOM 2151 O O . ALA A 1 281 ? -5.395 79.812 37.344 1 68.56 281 ALA A O 1
ATOM 2152 N N . ALA A 1 282 ? -6.699 78.5 36.156 1 69.62 282 ALA A N 1
ATOM 2153 C CA . ALA A 1 282 ? -7.508 79.625 35.625 1 69.62 282 ALA A CA 1
ATOM 2154 C C . ALA A 1 282 ? -8.32 80.25 36.75 1 69.62 282 ALA A C 1
ATOM 2156 O O . ALA A 1 282 ? -8.391 81.5 36.844 1 69.62 282 ALA A O 1
ATOM 2157 N N . VAL A 1 283 ? -8.797 79.5 37.719 1 69 283 VAL A N 1
ATOM 2158 C CA . VAL A 1 283 ? -9.578 80 38.844 1 69 283 VAL A CA 1
ATOM 2159 C C . VAL A 1 283 ? -8.664 80.75 39.844 1 69 283 VAL A C 1
ATOM 2161 O O . VAL A 1 283 ? -9.016 81.812 40.344 1 69 283 VAL A O 1
ATOM 2164 N N . ALA A 1 284 ? -7.453 80.25 40 1 65.88 284 ALA A N 1
ATOM 2165 C CA . ALA A 1 284 ? -6.496 80.812 40.938 1 65.88 284 ALA A CA 1
ATOM 2166 C C . ALA A 1 284 ? -6.023 82.188 40.438 1 65.88 284 ALA A C 1
ATOM 2168 O O . ALA A 1 284 ? -5.844 83.125 41.219 1 65.88 284 ALA A O 1
ATOM 2169 N N . THR A 1 285 ? -5.906 82.312 39.156 1 63.19 285 THR A N 1
ATOM 2170 C CA . THR A 1 285 ? -5.508 83.562 38.531 1 63.19 285 THR A CA 1
ATOM 2171 C C . THR A 1 285 ? -6.605 84.625 38.719 1 63.19 285 THR A C 1
ATOM 2173 O O . THR A 1 285 ? -6.32 85.812 39.031 1 63.19 285 THR A O 1
ATOM 2176 N N . VAL A 1 286 ? -7.855 84.25 38.656 1 61.03 286 VAL A N 1
ATOM 2177 C CA . VAL A 1 286 ? -8.984 85.125 38.812 1 61.03 286 VAL A CA 1
ATOM 2178 C C . VAL A 1 286 ? -9.125 85.562 40.25 1 61.03 286 VAL A C 1
ATOM 2180 O O . VAL A 1 286 ? -9.328 86.75 40.562 1 61.03 286 VAL A O 1
ATOM 2183 N N . VAL A 1 287 ? -8.875 84.688 41.188 1 58.91 287 VAL A N 1
ATOM 2184 C CA . VAL A 1 287 ? -9.008 84.938 42.625 1 58.91 287 VAL A CA 1
ATOM 2185 C C . VAL A 1 287 ? -7.863 85.875 43.062 1 58.91 287 VAL A C 1
ATOM 2187 O O . VAL A 1 287 ? -8.078 86.812 43.812 1 58.91 287 VAL A O 1
ATOM 2190 N N . ALA A 1 288 ? -6.676 85.625 42.594 1 55.59 288 ALA A N 1
ATOM 2191 C CA . ALA A 1 288 ? -5.523 86.438 42.938 1 55.59 288 ALA A CA 1
ATOM 2192 C C . ALA A 1 288 ? -5.68 87.875 42.406 1 55.59 288 ALA A C 1
ATOM 2194 O O . ALA A 1 288 ? -5.336 88.812 43.062 1 55.59 288 ALA A O 1
ATOM 2195 N N . ALA A 1 289 ? -6.324 87.938 41.281 1 55.12 289 ALA A N 1
ATOM 2196 C CA . ALA A 1 289 ? -6.578 89.25 40.688 1 55.12 289 ALA A CA 1
ATOM 2197 C C . ALA A 1 289 ? -7.613 90 41.5 1 55.12 289 ALA A C 1
ATOM 2199 O O . ALA A 1 289 ? -7.461 91.188 41.719 1 55.12 289 ALA A O 1
ATOM 2200 N N . ASP A 1 290 ? -8.555 89.312 42 1 52.44 290 ASP A N 1
ATOM 2201 C CA . ASP A 1 290 ? -9.609 89.938 42.781 1 52.44 290 ASP A CA 1
ATOM 2202 C C . ASP A 1 290 ? -9.086 90.375 44.156 1 52.44 290 ASP A C 1
ATOM 2204 O O . ASP A 1 290 ? -9.406 91.5 44.656 1 52.44 290 ASP A O 1
ATOM 2208 N N . GLU A 1 291 ? -8.312 89.562 44.812 1 51.12 291 GLU A N 1
ATOM 2209 C CA . GLU A 1 291 ? -7.766 89.875 46.125 1 51.12 291 GLU A CA 1
ATOM 2210 C C . GLU A 1 291 ? -6.727 91 46.031 1 51.12 291 GLU A C 1
ATOM 2212 O O . GLU A 1 291 ? -6.637 91.812 46.938 1 51.12 291 GLU A O 1
ATOM 2217 N N . ALA A 1 292 ? -5.973 91 45 1 48.66 292 ALA A N 1
ATOM 2218 C CA . ALA A 1 292 ? -5.008 92.062 44.812 1 48.66 292 ALA A CA 1
ATOM 2219 C C . ALA A 1 292 ? -5.711 93.438 44.625 1 48.66 292 ALA A C 1
ATOM 2221 O O . ALA A 1 292 ? -5.238 94.438 45.125 1 48.66 292 ALA A O 1
ATOM 2222 N N . ALA A 1 293 ? -6.848 93.375 44.062 1 47.12 293 ALA A N 1
ATOM 2223 C CA . ALA A 1 293 ? -7.613 94.625 43.906 1 47.12 293 ALA A CA 1
ATOM 2224 C C . ALA A 1 293 ? -8.094 95.125 45.25 1 47.12 293 ALA A C 1
ATOM 2226 O O . ALA A 1 293 ? -8.141 96.375 45.469 1 47.12 293 ALA A O 1
ATOM 2227 N N . LEU A 1 294 ? -8.469 94.312 46.25 1 44.94 294 LEU A N 1
ATOM 2228 C CA . LEU A 1 294 ? -9 94.75 47.531 1 44.94 294 LEU A CA 1
ATOM 2229 C C . LEU A 1 294 ? -7.875 95.125 48.469 1 44.94 294 LEU A C 1
ATOM 2231 O O . LEU A 1 294 ? -8.094 95.875 49.406 1 44.94 294 LEU A O 1
ATOM 2235 N N . ALA A 1 295 ? -6.734 94.5 48.469 1 44.31 295 ALA A N 1
ATOM 2236 C CA . ALA A 1 295 ? -5.727 94.812 49.469 1 44.31 295 ALA A CA 1
ATOM 2237 C C . ALA A 1 295 ? -5.277 96.25 49.375 1 44.31 295 ALA A C 1
ATOM 2239 O O . ALA A 1 295 ? -4.367 96.688 50.094 1 44.31 295 ALA A O 1
ATOM 2240 N N . ASP A 1 296 ? -5.672 97 48.5 1 45.84 296 ASP A N 1
ATOM 2241 C CA . ASP A 1 296 ? -5.312 98.375 48.719 1 45.84 296 ASP A CA 1
ATOM 2242 C C . ASP A 1 296 ? -5.832 98.875 50.062 1 45.84 296 ASP A C 1
ATOM 2244 O O . ASP A 1 296 ? -7.023 99.188 50.188 1 45.84 296 ASP A O 1
ATOM 2248 N N . THR A 1 297 ? -5.262 98.375 51.219 1 53.38 297 THR A N 1
ATOM 2249 C CA . THR A 1 297 ? -5.5 98.938 52.562 1 53.38 297 THR A CA 1
ATOM 2250 C C . THR A 1 297 ? -5.5 100.438 52.562 1 53.38 297 THR A C 1
ATOM 2252 O O . THR A 1 297 ? -4.504 101.062 52.219 1 53.38 297 THR A O 1
ATOM 2255 N N . SER A 1 298 ? -6.609 101 52.438 1 71.38 298 SER A N 1
ATOM 2256 C CA . SER A 1 298 ? -6.77 102.438 52.531 1 71.38 298 SER A CA 1
ATOM 2257 C C . SER A 1 298 ? -6.477 102.938 53.938 1 71.38 298 SER A C 1
ATOM 2259 O O . SER A 1 298 ? -7.016 102.438 54.906 1 71.38 298 SER A O 1
ATOM 2261 N N . ILE A 1 299 ? -5.258 103.5 54.125 1 82.81 299 ILE A N 1
ATOM 2262 C CA . ILE A 1 299 ? -4.812 104.125 55.344 1 82.81 299 ILE A CA 1
ATOM 2263 C C . ILE A 1 299 ? -5.266 105.625 55.375 1 82.81 299 ILE A C 1
ATOM 2265 O O . ILE A 1 299 ? -4.977 106.375 54.469 1 82.81 299 ILE A O 1
ATOM 2269 N N . ILE A 1 300 ? -6.023 105.875 56.375 1 90.06 300 ILE A N 1
ATOM 2270 C CA . ILE A 1 300 ? -6.418 107.25 56.625 1 90.06 300 ILE A CA 1
ATOM 2271 C C . ILE A 1 300 ? -5.617 107.812 57.812 1 90.06 300 ILE A C 1
ATOM 2273 O O . ILE A 1 300 ? -5.68 107.25 58.938 1 90.06 300 ILE A O 1
ATOM 2277 N N . LEU A 1 301 ? -4.898 108.875 57.656 1 91.38 301 LEU A N 1
ATOM 2278 C CA . LEU A 1 301 ? -3.988 109.375 58.656 1 91.38 301 LEU A CA 1
ATOM 2279 C C . LEU A 1 301 ? -4.617 110.562 59.406 1 91.38 301 LEU A C 1
ATOM 2281 O O . LEU A 1 301 ? -5.418 111.312 58.812 1 91.38 301 LEU A O 1
ATOM 2285 N N . PHE A 1 302 ? -4.23 110.75 60.656 1 93.31 302 PHE A N 1
ATOM 2286 C CA . PHE A 1 302 ? -4.723 111.812 61.531 1 93.31 302 PHE A CA 1
ATOM 2287 C C . PHE A 1 302 ? -3.566 112.625 62.156 1 93.31 302 PHE A C 1
ATOM 2289 O O . PHE A 1 302 ? -2.443 112.125 62.219 1 93.31 302 PHE A O 1
ATOM 2296 N N . ASP A 1 303 ? -3.943 113.812 62.531 1 87.06 303 ASP A N 1
ATOM 2297 C CA . ASP A 1 303 ? -2.979 114.625 63.312 1 87.06 303 ASP A CA 1
ATOM 2298 C C . ASP A 1 303 ? -2.908 114.188 64.75 1 87.06 303 ASP A C 1
ATOM 2300 O O . ASP A 1 303 ? -3.791 113.438 65.25 1 87.06 303 ASP A O 1
ATOM 2304 N N . TYR A 1 304 ? -1.86 114.688 65.312 1 81.81 304 TYR A N 1
ATOM 2305 C CA . TYR A 1 304 ? -1.621 114.312 66.688 1 81.81 304 TYR A CA 1
ATOM 2306 C C . TYR A 1 304 ? -2.816 114.688 67.562 1 81.81 304 TYR A C 1
ATOM 2308 O O . TYR A 1 304 ? -3.344 115.812 67.5 1 81.81 304 TYR A O 1
ATOM 2316 N N . SER A 1 305 ? -3.318 113.75 68.25 1 75.25 305 SER A N 1
ATOM 2317 C CA . SER A 1 305 ? -4.371 113.812 69.312 1 75.25 305 SER A CA 1
ATOM 2318 C C . SER A 1 305 ? -5.688 114.25 68.688 1 75.25 305 SER A C 1
ATOM 2320 O O . SER A 1 305 ? -6.551 114.812 69.375 1 75.25 305 SER A O 1
ATOM 2322 N N . MET A 1 306 ? -5.859 114.125 67.312 1 82.25 306 MET A N 1
ATOM 2323 C CA . MET A 1 306 ? -7.082 114.625 66.688 1 82.25 306 MET A CA 1
ATOM 2324 C C . MET A 1 306 ? -7.738 113.438 65.938 1 82.25 306 MET A C 1
ATOM 2326 O O . MET A 1 306 ? -7.086 112.438 65.625 1 82.25 306 MET A O 1
ATOM 2330 N N . SER A 1 307 ? -9.023 113.562 65.812 1 88.5 307 SER A N 1
ATOM 2331 C CA . SER A 1 307 ? -9.789 112.625 65 1 88.5 307 SER A CA 1
ATOM 2332 C C . SER A 1 307 ? -10.5 113.312 63.875 1 88.5 307 SER A C 1
ATOM 2334 O O . SER A 1 307 ? -11.445 112.812 63.281 1 88.5 307 SER A O 1
ATOM 2336 N N . VAL A 1 308 ? -9.945 114.562 63.562 1 91.25 308 VAL A N 1
ATOM 2337 C CA . VAL A 1 308 ? -10.562 115.312 62.469 1 91.25 308 VAL A CA 1
ATOM 2338 C C . VAL A 1 308 ? -9.922 114.938 61.156 1 91.25 308 VAL A C 1
ATOM 2340 O O . VAL A 1 308 ? -8.703 114.812 61.062 1 91.25 308 VAL A O 1
ATOM 2343 N N . LEU A 1 309 ? -10.773 114.875 60.156 1 93.25 309 LEU A N 1
ATOM 2344 C CA . LEU A 1 309 ? -10.312 114.562 58.812 1 93.25 309 LEU A CA 1
ATOM 2345 C C . LEU A 1 309 ? -9.805 115.812 58.094 1 93.25 309 LEU A C 1
ATOM 2347 O O . LEU A 1 309 ? -10.484 116.812 58.094 1 93.25 309 LEU A O 1
ATOM 2351 N N . THR A 1 310 ? -8.609 115.688 57.562 1 90.81 310 THR A N 1
ATOM 2352 C CA . THR A 1 310 ? -8.109 116.75 56.688 1 90.81 310 THR A CA 1
ATOM 2353 C C . THR A 1 310 ? -8.805 116.75 55.344 1 90.81 310 THR A C 1
ATOM 2355 O O . THR A 1 310 ? -9.438 115.75 54.969 1 90.81 310 THR A O 1
ATOM 2358 N N . PRO A 1 311 ? -8.711 117.812 54.562 1 89.69 311 PRO A N 1
ATOM 2359 C CA . PRO A 1 311 ? -9.305 117.812 53.219 1 89.69 311 PRO A CA 1
ATOM 2360 C C . PRO A 1 311 ? -8.766 116.688 52.312 1 89.69 311 PRO A C 1
ATOM 2362 O O . PRO A 1 311 ? -9.523 116.062 51.562 1 89.69 311 PRO A O 1
ATOM 2365 N N . GLN A 1 312 ? -7.52 116.375 52.5 1 89.69 312 GLN A N 1
ATOM 2366 C CA . GLN A 1 312 ? -6.91 115.312 51.719 1 89.69 312 GLN A CA 1
ATOM 2367 C C . GLN A 1 312 ? -7.473 113.938 52.094 1 89.69 312 GLN A C 1
ATOM 2369 O O . GLN A 1 312 ? -7.789 113.125 51.219 1 89.69 312 GLN A O 1
ATOM 2374 N N . GLU A 1 313 ? -7.617 113.75 53.312 1 90.62 313 GLU A N 1
ATOM 2375 C CA . GLU A 1 313 ? -8.133 112.5 53.75 1 90.62 313 GLU A CA 1
ATOM 2376 C C . GLU A 1 313 ? -9.609 112.312 53.406 1 90.62 313 GLU A C 1
ATOM 2378 O O . GLU A 1 313 ? -10.07 111.188 53.125 1 90.62 313 GLU A O 1
ATOM 2383 N N . LYS A 1 314 ? -10.344 113.5 53.438 1 92.12 314 LYS A N 1
ATOM 2384 C CA . LYS A 1 314 ? -11.727 113.438 53 1 92.12 314 LYS A CA 1
ATOM 2385 C C . LYS A 1 314 ? -11.805 113.062 51.531 1 92.12 314 LYS A C 1
ATOM 2387 O O . LYS A 1 314 ? -12.641 112.25 51.125 1 92.12 314 LYS A O 1
ATOM 2392 N N . THR A 1 315 ? -10.953 113.625 50.75 1 89.12 315 THR A N 1
ATOM 2393 C CA . THR A 1 315 ? -10.891 113.25 49.344 1 89.12 315 THR A CA 1
ATOM 2394 C C . THR A 1 315 ? -10.562 111.75 49.156 1 89.12 315 THR A C 1
ATOM 2396 O O . THR A 1 315 ? -11.164 111.125 48.312 1 89.12 315 THR A O 1
ATOM 2399 N N . ARG A 1 316 ? -9.68 111.312 49.875 1 87.38 316 ARG A N 1
ATOM 2400 C CA . ARG A 1 316 ? -9.305 109.938 49.844 1 87.38 316 ARG A CA 1
ATOM 2401 C C . ARG A 1 316 ? -10.492 109 50.188 1 87.38 316 ARG A C 1
ATOM 2403 O O . ARG A 1 316 ? -10.742 108 49.531 1 87.38 316 ARG A O 1
ATOM 2410 N N . LEU A 1 317 ? -11.18 109.438 51.188 1 89.94 317 LEU A N 1
ATOM 2411 C CA . LEU A 1 317 ? -12.344 108.688 51.656 1 89.94 317 LEU A CA 1
ATOM 2412 C C . LEU A 1 317 ? -13.438 108.688 50.594 1 89.94 317 LEU A C 1
ATOM 2414 O O . LEU A 1 317 ? -14.164 107.688 50.406 1 89.94 317 LEU A O 1
ATOM 2418 N N . GLU A 1 318 ? -13.562 109.75 49.875 1 89.5 318 GLU A N 1
ATOM 2419 C CA . GLU A 1 318 ? -14.508 109.812 48.781 1 89.5 318 GLU A CA 1
ATOM 2420 C C . GLU A 1 318 ? -14.141 108.812 47.688 1 89.5 318 GLU A C 1
ATOM 2422 O O . GLU A 1 318 ? -15.016 108.125 47.125 1 89.5 318 GLU A O 1
ATOM 2427 N N . LEU A 1 319 ? -12.898 108.688 47.406 1 84.5 319 LEU A N 1
ATOM 2428 C CA . LEU A 1 319 ? -12.43 107.688 46.438 1 84.5 319 LEU A CA 1
ATOM 2429 C C . LEU A 1 319 ? -12.719 106.312 46.906 1 84.5 319 LEU A C 1
ATOM 2431 O O . LEU A 1 319 ? -13.172 105.438 46.125 1 84.5 319 LEU A O 1
ATOM 2435 N N . ILE A 1 320 ? -12.516 106.062 48.156 1 84.38 320 ILE A N 1
ATOM 2436 C CA . ILE A 1 320 ? -12.758 104.75 48.75 1 84.38 320 ILE A CA 1
ATOM 2437 C C . ILE A 1 320 ? -14.25 104.438 48.719 1 84.38 320 ILE A C 1
ATOM 2439 O O . ILE A 1 320 ? -14.648 103.312 48.438 1 84.38 320 ILE A O 1
ATOM 2443 N N . ALA A 1 321 ? -15.008 105.5 49.031 1 88.31 321 ALA A N 1
ATOM 2444 C CA . ALA A 1 321 ? -16.453 105.312 48.969 1 88.31 321 ALA A CA 1
ATOM 2445 C C . ALA A 1 321 ? -16.906 104.875 47.594 1 88.31 321 ALA A C 1
ATOM 2447 O O . ALA A 1 321 ? -17.719 103.938 47.438 1 88.31 321 ALA A O 1
ATOM 2448 N N . GLU A 1 322 ? -16.344 105.5 46.562 1 83.12 322 GLU A N 1
ATOM 2449 C CA . GLU A 1 322 ? -16.672 105.125 45.188 1 83.12 322 GLU A CA 1
ATOM 2450 C C . GLU A 1 322 ? -16.234 103.688 44.844 1 83.12 322 GLU A C 1
ATOM 2452 O O . GLU A 1 322 ? -16.953 103 44.156 1 83.12 322 GLU A O 1
ATOM 2457 N N . GLN A 1 323 ? -15.172 103.312 45.375 1 78.81 323 GLN A N 1
ATOM 2458 C CA . GLN A 1 323 ? -14.672 101.938 45.156 1 78.81 323 GLN A CA 1
ATOM 2459 C C . GLN A 1 323 ? -15.57 100.938 45.812 1 78.81 323 GLN A C 1
ATOM 2461 O O . GLN A 1 323 ? -15.867 99.875 45.219 1 78.81 323 GLN A O 1
ATOM 2466 N N . ILE A 1 324 ? -15.969 101.188 47.062 1 81.06 324 ILE A N 1
ATOM 2467 C CA . ILE A 1 324 ? -16.828 100.312 47.781 1 81.06 324 ILE A CA 1
ATOM 2468 C C . ILE A 1 324 ? -18.188 100.188 47.094 1 81.06 324 ILE A C 1
ATOM 2470 O O . ILE A 1 324 ? -18.703 99.062 46.906 1 81.06 324 ILE A O 1
ATOM 2474 N N . LYS A 1 325 ? -18.609 101.312 46.625 1 86.44 325 LYS A N 1
ATOM 2475 C CA . LYS A 1 325 ? -19.906 101.312 45.969 1 86.44 325 LYS A CA 1
ATOM 2476 C C . LYS A 1 325 ? -19.859 100.562 44.625 1 86.44 325 LYS A C 1
ATOM 2478 O O . LYS A 1 325 ? -20.875 100 44.188 1 86.44 325 LYS A O 1
ATOM 2483 N N . SER A 1 326 ? -18.719 100.438 43.969 1 79.81 326 SER A N 1
ATOM 2484 C CA . SER A 1 326 ? -18.562 99.812 42.656 1 79.81 326 SER A CA 1
ATOM 2485 C C . SER A 1 326 ? -18.172 98.375 42.812 1 79.81 326 SER A C 1
ATOM 2487 O O . SER A 1 326 ? -18.172 97.625 41.812 1 79.81 326 SER A O 1
ATOM 2489 N N . GLY A 1 327 ? -17.859 98 44.031 1 74.94 327 GLY A N 1
ATOM 2490 C CA . GLY A 1 327 ? -17.438 96.625 44.281 1 74.94 327 GLY A CA 1
ATOM 2491 C C . GLY A 1 327 ? -18.578 95.688 44.625 1 74.94 327 GLY A C 1
ATOM 2492 O O . GLY A 1 327 ? -19.734 96 44.312 1 74.94 327 GLY A O 1
ATOM 2493 N N . SER A 1 328 ? -18.188 94.562 45.281 1 80 328 SER A N 1
ATOM 2494 C CA . SER A 1 328 ? -19.172 93.562 45.656 1 80 328 SER A CA 1
ATOM 2495 C C . SER A 1 328 ? -20.078 94.062 46.781 1 80 328 SER A C 1
ATOM 2497 O O . SER A 1 328 ? -19.594 94.625 47.781 1 80 328 SER A O 1
ATOM 2499 N N . LYS A 1 329 ? -21.281 93.875 46.562 1 84.5 329 LYS A N 1
ATOM 2500 C CA . LYS A 1 329 ? -22.281 94.375 47.531 1 84.5 329 LYS A CA 1
ATOM 2501 C C . LYS A 1 329 ? -22.266 93.5 48.781 1 84.5 329 LYS A C 1
ATOM 2503 O O . LYS A 1 329 ? -22.781 93.938 49.812 1 84.5 329 LYS A O 1
ATOM 2508 N N . ASP A 1 330 ? -21.641 92.312 48.656 1 83.88 330 ASP A N 1
ATOM 2509 C CA . ASP A 1 330 ? -21.656 91.438 49.781 1 83.88 330 ASP A CA 1
ATOM 2510 C C . ASP A 1 330 ? -20.359 91.562 50.594 1 83.88 330 ASP A C 1
ATOM 2512 O O . ASP A 1 330 ? -20.219 90.938 51.656 1 83.88 330 ASP A O 1
ATOM 2516 N N . ALA A 1 331 ? -19.531 92.375 50.219 1 83.19 331 ALA A N 1
ATOM 2517 C CA . ALA A 1 331 ? -18.266 92.5 50.938 1 83.19 331 ALA A CA 1
ATOM 2518 C C . ALA A 1 331 ? -18.438 93.375 52.188 1 83.19 331 ALA A C 1
ATOM 2520 O O . ALA A 1 331 ? -19.156 94.375 52.188 1 83.19 331 ALA A O 1
ATOM 2521 N N . VAL A 1 332 ? -17.859 92.938 53.281 1 89.38 332 VAL A N 1
ATOM 2522 C CA . VAL A 1 332 ? -17.875 93.688 54.562 1 89.38 332 VAL A CA 1
ATOM 2523 C C . VAL A 1 332 ? -16.469 94.188 54.875 1 89.38 332 VAL A C 1
ATOM 2525 O O . VAL A 1 332 ? -15.508 93.438 54.875 1 89.38 332 VAL A O 1
ATOM 2528 N N . TYR A 1 333 ? -16.359 95.5 55.094 1 85.88 333 TYR A N 1
ATOM 2529 C CA . TYR A 1 333 ? -15.07 96.125 55.375 1 85.88 333 TYR A CA 1
ATOM 2530 C C . TYR A 1 333 ? -14.93 96.438 56.844 1 85.88 333 TYR A C 1
ATOM 2532 O O . TYR A 1 333 ? -15.898 96.875 57.5 1 85.88 333 TYR A O 1
ATOM 2540 N N . GLN A 1 334 ? -13.711 96.188 57.312 1 90.19 334 GLN A N 1
ATOM 2541 C CA . GLN A 1 334 ? -13.398 96.5 58.719 1 90.19 334 GLN A CA 1
ATOM 2542 C C . GLN A 1 334 ? -12.555 97.75 58.812 1 90.19 334 GLN A C 1
ATOM 2544 O O . GLN A 1 334 ? -11.508 97.875 58.188 1 90.19 334 GLN A O 1
ATOM 2549 N N . ILE A 1 335 ? -13.023 98.75 59.625 1 92.06 335 ILE A N 1
ATOM 2550 C CA . ILE A 1 335 ? -12.289 99.938 59.906 1 92.06 335 ILE A CA 1
ATOM 2551 C C . ILE A 1 335 ? -11.641 99.875 61.281 1 92.06 335 ILE A C 1
ATOM 2553 O O . ILE A 1 335 ? -12.328 99.75 62.312 1 92.06 335 ILE A O 1
ATOM 2557 N N . VAL A 1 336 ? -10.32 99.938 61.312 1 92.94 336 VAL A N 1
ATOM 2558 C CA . VAL A 1 336 ? -9.594 99.75 62.562 1 92.94 336 VAL A CA 1
ATOM 2559 C C . VAL A 1 336 ? -8.82 101.062 62.875 1 92.94 336 VAL A C 1
ATOM 2561 O O . VAL A 1 336 ? -7.949 101.438 62.094 1 92.94 336 VAL A O 1
ATOM 2564 N N . GLY A 1 337 ? -9.18 101.562 64 1 93.75 337 GLY A N 1
ATOM 2565 C CA . GLY A 1 337 ? -8.484 102.75 64.438 1 93.75 337 GLY A CA 1
ATOM 2566 C C . GLY A 1 337 ? -7.281 102.438 65.312 1 93.75 337 GLY A C 1
ATOM 2567 O O . GLY A 1 337 ? -7.316 101.562 66.125 1 93.75 337 GLY A O 1
ATOM 2568 N N . HIS A 1 338 ? -6.223 103.25 65.062 1 92.19 338 HIS A N 1
ATOM 2569 C CA . HIS A 1 338 ? -4.98 103.125 65.875 1 92.19 338 HIS A CA 1
ATOM 2570 C C . HIS A 1 338 ? -4.523 104.5 66.375 1 92.19 338 HIS A C 1
ATOM 2572 O O . HIS A 1 338 ? -4.945 105.562 65.875 1 92.19 338 HIS A O 1
ATOM 2578 N N . ALA A 1 339 ? -3.734 104.438 67.438 1 91.12 339 ALA A N 1
ATOM 2579 C CA . ALA A 1 339 ? -3.102 105.562 68.062 1 91.12 339 ALA A CA 1
ATOM 2580 C C . ALA A 1 339 ? -1.613 105.375 68.25 1 91.12 339 ALA A C 1
ATOM 2582 O O . ALA A 1 339 ? -1.165 104.188 68.312 1 91.12 339 ALA A O 1
ATOM 2583 N N . ASP A 1 340 ? -0.85 106.375 68.25 1 83.94 340 ASP A N 1
ATOM 2584 C CA . ASP A 1 340 ? 0.593 106.375 68.5 1 83.94 340 ASP A CA 1
ATOM 2585 C C . ASP A 1 340 ? 0.92 106 69.938 1 83.94 340 ASP A C 1
ATOM 2587 O O . ASP A 1 340 ? 0.456 106.625 70.875 1 83.94 340 ASP A O 1
ATOM 2591 N N . GLN A 1 341 ? 1.616 104.812 70.062 1 78.06 341 GLN A N 1
ATOM 2592 C CA . GLN A 1 341 ? 1.944 104.312 71.375 1 78.06 341 GLN A CA 1
ATOM 2593 C C . GLN A 1 341 ? 2.838 105.25 72.125 1 78.06 341 GLN A C 1
ATOM 2595 O O . GLN A 1 341 ? 2.859 105.25 73.375 1 78.06 341 GLN A O 1
ATOM 2600 N N . GLN A 1 342 ? 3.572 106.062 71.438 1 78.31 342 GLN A N 1
ATOM 2601 C CA . GLN A 1 342 ? 4.582 106.875 72.125 1 78.31 342 GLN A CA 1
ATOM 2602 C C . GLN A 1 342 ? 3.949 108.125 72.812 1 78.31 342 GLN A C 1
ATOM 2604 O O . GLN A 1 342 ? 4.605 108.812 73.562 1 78.31 342 GLN A O 1
ATOM 2609 N N . THR A 1 343 ? 2.576 108.25 72.5 1 76.69 343 THR A N 1
ATOM 2610 C CA . THR A 1 343 ? 1.944 109.438 73 1 76.69 343 THR A CA 1
ATOM 2611 C C . THR A 1 343 ? 0.656 109.125 73.75 1 76.69 343 THR A C 1
ATOM 2613 O O . THR A 1 343 ? -0.073 108.188 73.375 1 76.69 343 THR A O 1
ATOM 2616 N N . GLY A 1 344 ? 0.373 109.688 74.875 1 78.88 344 GLY A N 1
ATOM 2617 C CA . GLY A 1 344 ? -0.88 109.562 75.625 1 78.88 344 GLY A CA 1
ATOM 2618 C C . GLY A 1 344 ? -0.943 108.375 76.5 1 78.88 344 GLY A C 1
ATOM 2619 O O . GLY A 1 344 ? 0.053 107.625 76.688 1 78.88 344 GLY A O 1
ATOM 2620 N N . THR A 1 345 ? -2.062 108.125 77.188 1 86.5 345 THR A N 1
ATOM 2621 C CA . THR A 1 345 ? -2.35 106.938 78 1 86.5 345 THR A CA 1
ATOM 2622 C C . THR A 1 345 ? -3.08 105.875 77.25 1 86.5 345 THR A C 1
ATOM 2624 O O . THR A 1 345 ? -3.67 106.188 76.188 1 86.5 345 THR A O 1
ATOM 2627 N N . ALA A 1 346 ? -2.982 104.75 77.688 1 88.38 346 ALA A N 1
ATOM 2628 C CA . ALA A 1 346 ? -3.641 103.625 77 1 88.38 346 ALA A CA 1
ATOM 2629 C C . ALA A 1 346 ? -5.137 103.875 76.875 1 88.38 346 ALA A C 1
ATOM 2631 O O . ALA A 1 346 ? -5.707 103.625 75.812 1 88.38 346 ALA A O 1
ATOM 2632 N N . ALA A 1 347 ? -5.719 104.375 77.875 1 89.19 347 ALA A N 1
ATOM 2633 C CA . ALA A 1 347 ? -7.152 104.625 77.875 1 89.19 347 ALA A CA 1
ATOM 2634 C C . ALA A 1 347 ? -7.461 105.75 76.875 1 89.19 347 ALA A C 1
ATOM 2636 O O . ALA A 1 347 ? -8.43 105.688 76.125 1 89.19 347 ALA A O 1
ATOM 2637 N N . GLY A 1 348 ? -6.633 106.812 76.938 1 89.69 348 GLY A N 1
ATOM 2638 C CA . GLY A 1 348 ? -6.789 107.938 76 1 89.69 348 GLY A CA 1
ATOM 2639 C C . GLY A 1 348 ? -6.602 107.5 74.562 1 89.69 348 GLY A C 1
ATOM 2640 O O . GLY A 1 348 ? -7.379 107.875 73.688 1 89.69 348 GLY A O 1
ATOM 2641 N N . ASN A 1 349 ? -5.656 106.688 74.375 1 92.56 349 ASN A N 1
ATOM 2642 C CA . ASN A 1 349 ? -5.363 106.188 73 1 92.56 349 ASN A CA 1
ATOM 2643 C C . ASN A 1 349 ? -6.484 105.312 72.5 1 92.56 349 ASN A C 1
ATOM 2645 O O . ASN A 1 349 ? -6.793 105.375 71.312 1 92.56 349 ASN A O 1
ATOM 2649 N N . LYS A 1 350 ? -7.074 104.625 73.312 1 92.94 350 LYS A N 1
ATOM 2650 C CA . LYS A 1 350 ? -8.203 103.75 72.938 1 92.94 350 LYS A CA 1
ATOM 2651 C C . LYS A 1 350 ? -9.383 104.625 72.5 1 92.94 350 LYS A C 1
ATOM 2653 O O . LYS A 1 350 ? -10.031 104.375 71.438 1 92.94 350 LYS A O 1
ATOM 2658 N N . ARG A 1 351 ? -9.641 105.688 73.188 1 92.94 351 ARG A N 1
ATOM 2659 C CA . ARG A 1 351 ? -10.742 106.562 72.875 1 92.94 351 ARG A CA 1
ATOM 2660 C C . ARG A 1 351 ? -10.5 107.312 71.562 1 92.94 351 ARG A C 1
ATOM 2662 O O . ARG A 1 351 ? -11.398 107.375 70.688 1 92.94 351 ARG A O 1
ATOM 2669 N N . VAL A 1 352 ? -9.289 107.75 71.375 1 94.44 352 VAL A N 1
ATOM 2670 C CA . VAL A 1 352 ? -8.938 108.438 70.125 1 94.44 352 VAL A CA 1
ATOM 2671 C C . VAL A 1 352 ? -9.031 107.5 68.938 1 94.44 352 VAL A C 1
ATOM 2673 O O . VAL A 1 352 ? -9.555 107.875 67.875 1 94.44 352 VAL A O 1
ATOM 2676 N N . ALA A 1 353 ? -8.586 106.312 69.125 1 94.94 353 ALA A N 1
ATOM 2677 C CA . ALA A 1 353 ? -8.625 105.312 68.062 1 94.94 353 ALA A CA 1
ATOM 2678 C C . ALA A 1 353 ? -10.062 105 67.688 1 94.94 353 ALA A C 1
ATOM 2680 O O . ALA A 1 353 ? -10.375 104.875 66.5 1 94.94 353 ALA A O 1
ATOM 2681 N N . GLU A 1 354 ? -10.852 104.938 68.625 1 95.31 354 GLU A N 1
ATOM 2682 C CA . GLU A 1 354 ? -12.258 104.625 68.375 1 95.31 354 GLU A CA 1
ATOM 2683 C C . GLU A 1 354 ? -12.922 105.812 67.625 1 95.31 354 GLU A C 1
ATOM 2685 O O . GLU A 1 354 ? -13.703 105.562 66.688 1 95.31 354 GLU A O 1
ATOM 2690 N N . HIS A 1 355 ? -12.625 107 68.062 1 95.62 355 HIS A N 1
ATOM 2691 C CA . HIS A 1 355 ? -13.18 108.188 67.375 1 95.62 355 HIS A CA 1
ATOM 2692 C C . HIS A 1 355 ? -12.719 108.312 65.938 1 95.62 355 HIS A C 1
ATOM 2694 O O . HIS A 1 355 ? -13.492 108.625 65.062 1 95.62 355 HIS A O 1
ATOM 2700 N N . ARG A 1 356 ? -11.523 107.938 65.688 1 95.06 356 ARG A N 1
ATOM 2701 C CA . ARG A 1 356 ? -10.977 107.938 64.312 1 95.06 356 ARG A CA 1
ATOM 2702 C C . ARG A 1 356 ? -11.703 106.938 63.438 1 95.06 356 ARG A C 1
ATOM 2704 O O . ARG A 1 356 ? -12.117 107.25 62.312 1 95.06 356 ARG A O 1
ATOM 2711 N N . ALA A 1 357 ? -11.875 105.812 64 1 95.81 357 ALA A N 1
ATOM 2712 C CA . ALA A 1 357 ? -12.586 104.812 63.281 1 95.81 357 ALA A CA 1
ATOM 2713 C C . ALA A 1 357 ? -14.023 105.188 63 1 95.81 357 ALA A C 1
ATOM 2715 O O . ALA A 1 357 ? -14.516 105.062 61.875 1 95.81 357 ALA A O 1
ATOM 2716 N N . LYS A 1 358 ? -14.617 105.75 63.969 1 96.25 358 LYS A N 1
ATOM 2717 C CA . LYS A 1 358 ? -16 106.188 63.812 1 96.25 358 LYS A CA 1
ATOM 2718 C C . LYS A 1 358 ? -16.125 107.312 62.812 1 96.25 358 LYS A C 1
ATOM 2720 O O . LYS A 1 358 ? -17.109 107.375 62.062 1 96.25 358 LYS A O 1
ATOM 2725 N N . ARG A 1 359 ? -15.18 108.25 62.875 1 96.19 359 ARG A N 1
ATOM 2726 C CA . ARG A 1 359 ? -15.188 109.375 61.938 1 96.19 359 ARG A CA 1
ATOM 2727 C C . ARG A 1 359 ? -15.109 108.875 60.5 1 96.19 359 ARG A C 1
ATOM 2729 O O . ARG A 1 359 ? -15.812 109.375 59.625 1 96.19 359 ARG A O 1
ATOM 2736 N N . VAL A 1 360 ? -14.25 107.875 60.281 1 96 360 VAL A N 1
ATOM 2737 C CA . VAL A 1 360 ? -14.117 107.312 58.938 1 96 360 VAL A CA 1
ATOM 2738 C C . VAL A 1 360 ? -15.422 106.562 58.562 1 96 360 VAL A C 1
ATOM 2740 O O . VAL A 1 360 ? -15.93 106.75 57.438 1 96 360 VAL A O 1
ATOM 2743 N N . TYR A 1 361 ? -15.969 105.875 59.438 1 96.19 361 TYR A N 1
ATOM 2744 C CA . TYR A 1 361 ? -17.25 105.188 59.25 1 96.19 361 TYR A CA 1
ATOM 2745 C C . TYR A 1 361 ? -18.344 106.188 58.844 1 96.19 361 TYR A C 1
ATOM 2747 O O . TYR A 1 361 ? -19.016 106 57.844 1 96.19 361 TYR A O 1
ATOM 2755 N N . ASP A 1 362 ? -18.469 107.25 59.625 1 96.62 362 ASP A N 1
ATOM 2756 C CA . ASP A 1 362 ? -19.516 108.25 59.438 1 96.62 362 ASP A CA 1
ATOM 2757 C C . ASP A 1 362 ? -19.359 108.938 58.062 1 96.62 362 ASP A C 1
ATOM 2759 O O . ASP A 1 362 ? -20.344 109.188 57.375 1 96.62 362 ASP A O 1
ATOM 2763 N N . PHE A 1 363 ? -18.188 109.188 57.75 1 95.25 363 PHE A N 1
ATOM 2764 C CA . PHE A 1 363 ? -17.938 109.875 56.469 1 95.25 363 PHE A CA 1
ATOM 2765 C C . PHE A 1 363 ? -18.312 108.938 55.312 1 95.25 363 PHE A C 1
ATOM 2767 O O . PHE A 1 363 ? -18.984 109.375 54.375 1 95.25 363 PHE A O 1
ATOM 2774 N N . LEU A 1 364 ? -17.859 107.75 55.375 1 95.44 364 LEU A N 1
ATOM 2775 C CA . LEU A 1 364 ? -18.172 106.812 54.312 1 95.44 364 LEU A CA 1
ATOM 2776 C C . LEU A 1 364 ? -19.672 106.625 54.156 1 95.44 364 LEU A C 1
ATOM 2778 O O . LEU A 1 364 ? -20.203 106.562 53.031 1 95.44 364 LEU A O 1
ATOM 2782 N N . VAL A 1 365 ? -20.391 106.625 55.188 1 96.31 365 VAL A N 1
ATOM 2783 C CA . VAL A 1 365 ? -21.844 106.5 55.188 1 96.31 365 VAL A CA 1
ATOM 2784 C C . VAL A 1 365 ? -22.469 107.75 54.594 1 96.31 365 VAL A C 1
ATOM 2786 O O . VAL A 1 365 ? -23.406 107.688 53.812 1 96.31 365 VAL A O 1
ATOM 2789 N N . SER A 1 366 ? -21.922 108.812 54.906 1 95.94 366 SER A N 1
ATOM 2790 C CA . SER A 1 366 ? -22.422 110.125 54.406 1 95.94 366 SER A CA 1
ATOM 2791 C C . SER A 1 366 ? -22.25 110.188 52.906 1 95.94 366 SER A C 1
ATOM 2793 O O . SER A 1 366 ? -22.938 111 52.219 1 95.94 366 SER A O 1
ATOM 2795 N N . LYS A 1 367 ? -21.281 109.438 52.406 1 94.5 367 LYS A N 1
ATOM 2796 C CA . LYS A 1 367 ? -21.016 109.438 50.969 1 94.5 367 LYS A CA 1
ATOM 2797 C C . LYS A 1 367 ? -21.781 108.312 50.25 1 94.5 367 LYS A C 1
ATOM 2799 O O . LYS A 1 367 ? -21.531 108.062 49.062 1 94.5 367 LYS A O 1
ATOM 2804 N N . GLY A 1 368 ? -22.578 107.625 50.938 1 93.81 368 GLY A N 1
ATOM 2805 C CA . GLY A 1 368 ? -23.516 106.688 50.312 1 93.81 368 GLY A CA 1
ATOM 2806 C C . GLY A 1 368 ? -23.156 105.25 50.438 1 93.81 368 GLY A C 1
ATOM 2807 O O . GLY A 1 368 ? -23.781 104.375 49.844 1 93.81 368 GLY A O 1
ATOM 2808 N N . VAL A 1 369 ? -22.156 104.938 51.25 1 94.69 369 VAL A N 1
ATOM 2809 C CA . VAL A 1 369 ? -21.797 103.5 51.5 1 94.69 369 VAL A CA 1
ATOM 2810 C C . VAL A 1 369 ? -22.828 102.875 52.406 1 94.69 369 VAL A C 1
ATOM 2812 O O . VAL A 1 369 ? -23.266 103.5 53.406 1 94.69 369 VAL A O 1
ATOM 2815 N N . ASN A 1 370 ? -23.203 101.688 52.094 1 95.56 370 ASN A N 1
ATOM 2816 C CA . ASN A 1 370 ? -24.156 100.938 52.938 1 95.56 370 ASN A CA 1
ATOM 2817 C C . ASN A 1 370 ? -23.578 100.625 54.312 1 95.56 370 ASN A C 1
ATOM 2819 O O . ASN A 1 370 ? -22.531 100 54.406 1 95.56 370 ASN A O 1
ATOM 2823 N N . PRO A 1 371 ? -24.281 101.125 55.375 1 95.12 371 PRO A N 1
ATOM 2824 C CA . PRO A 1 371 ? -23.781 100.875 56.719 1 95.12 371 PRO A CA 1
ATOM 2825 C C . PRO A 1 371 ? -23.594 99.375 57 1 95.12 371 PRO A C 1
ATOM 2827 O O . PRO A 1 371 ? -22.766 99 57.812 1 95.12 371 PRO A O 1
ATOM 2830 N N . LYS A 1 372 ? -24.266 98.5 56.312 1 94.62 372 LYS A N 1
ATOM 2831 C CA . LYS A 1 372 ? -24.172 97.062 56.5 1 94.62 372 LYS A CA 1
ATOM 2832 C C . LYS A 1 372 ? -22.844 96.562 56 1 94.62 372 LYS A C 1
ATOM 2834 O O . LYS A 1 372 ? -22.438 95.438 56.375 1 94.62 372 LYS A O 1
ATOM 2839 N N . GLN A 1 373 ? -22.203 97.25 55.25 1 93.44 373 GLN A N 1
ATOM 2840 C CA . GLN A 1 373 ? -20.938 96.875 54.656 1 93.44 373 GLN A CA 1
ATOM 2841 C C . GLN A 1 373 ? -19.766 97.312 55.5 1 93.44 373 GLN A C 1
ATOM 2843 O O . GLN A 1 373 ? -18.609 97.125 55.156 1 93.44 373 GLN A O 1
ATOM 2848 N N . LEU A 1 374 ? -20.078 97.938 56.625 1 94.19 374 LEU A N 1
ATOM 2849 C CA . LEU A 1 374 ? -19 98.562 57.375 1 94.19 374 LEU A CA 1
ATOM 2850 C C . LEU A 1 374 ? -19.078 98.125 58.844 1 94.19 374 LEU A C 1
ATOM 2852 O O . LEU A 1 374 ? -20.172 98.062 59.438 1 94.19 374 LEU A O 1
ATOM 2856 N N . ASN A 1 375 ? -17.891 97.75 59.312 1 95.62 375 ASN A N 1
ATOM 2857 C CA . ASN A 1 375 ? -17.672 97.625 60.75 1 95.62 375 ASN A CA 1
ATOM 2858 C C . ASN A 1 375 ? -16.5 98.5 61.219 1 95.62 375 ASN A C 1
ATOM 2860 O O . ASN A 1 375 ? -15.578 98.75 60.469 1 95.62 375 ASN A O 1
ATOM 2864 N N . TYR A 1 376 ? -16.625 99.125 62.531 1 95 376 TYR A N 1
ATOM 2865 C CA . TYR A 1 376 ? -15.484 99.875 63 1 95 376 TYR A CA 1
ATOM 2866 C C . TYR A 1 376 ? -15.133 99.5 64.438 1 95 376 TYR A C 1
ATOM 2868 O O . TYR A 1 376 ? -16 99.062 65.188 1 95 376 TYR A O 1
ATOM 2876 N N . GLU A 1 377 ? -13.797 99.562 64.625 1 95.19 377 GLU A N 1
ATOM 2877 C CA . GLU A 1 377 ? -13.289 99.312 66 1 95.19 377 GLU A CA 1
ATOM 2878 C C . GLU A 1 377 ? -12.047 100.188 66.25 1 95.19 377 GLU A C 1
ATOM 2880 O O . GLU A 1 377 ? -11.32 100.5 65.375 1 95.19 377 GLU A O 1
ATOM 2885 N N . GLY A 1 378 ? -11.875 100.5 67.562 1 93.44 378 GLY A N 1
ATOM 2886 C CA . GLY A 1 378 ? -10.656 101.188 68 1 93.44 378 GLY A CA 1
ATOM 2887 C C . GLY A 1 378 ? -9.734 100.25 68.812 1 93.44 378 GLY A C 1
ATOM 2888 O O . GLY A 1 378 ? -10.109 99.688 69.812 1 93.44 378 GLY A O 1
ATOM 2889 N N . LYS A 1 379 ? -8.539 100 68.25 1 90.44 379 LYS A N 1
ATOM 2890 C CA . LYS A 1 379 ? -7.605 99.062 68.875 1 90.44 379 LYS A CA 1
ATOM 2891 C C . LYS A 1 379 ? -6.664 99.812 69.812 1 90.44 379 LYS A C 1
ATOM 2893 O O . LYS A 1 379 ? -6.043 99.188 70.688 1 90.44 379 LYS A O 1
ATOM 2898 N N . GLY A 1 380 ? -6.652 101.125 69.688 1 88.56 380 GLY A N 1
ATOM 2899 C CA . GLY A 1 380 ? -5.77 101.875 70.562 1 88.56 380 GLY A CA 1
ATOM 2900 C C . GLY A 1 380 ? -4.328 101.875 70.062 1 88.56 380 GLY A C 1
ATOM 2901 O O . GLY A 1 380 ? -4.055 102.062 68.875 1 88.56 380 GLY A O 1
ATOM 2902 N N . ASN A 1 381 ? -3.332 101.688 71.125 1 78.31 381 ASN A N 1
ATOM 2903 C CA . ASN A 1 381 ? -1.916 101.812 70.812 1 78.31 381 ASN A CA 1
ATOM 2904 C C . ASN A 1 381 ? -1.262 100.438 70.625 1 78.31 381 ASN A C 1
ATOM 2906 O O . ASN A 1 381 ? -0.047 100.375 70.438 1 78.31 381 ASN A O 1
ATOM 2910 N N . SER A 1 382 ? -2.018 99.25 70.688 1 77 382 SER A N 1
ATOM 2911 C CA . SER A 1 382 ? -1.423 97.938 70.562 1 77 382 SER A CA 1
ATOM 2912 C C . SER A 1 382 ? -2.404 97 69.875 1 77 382 SER A C 1
ATOM 2914 O O . SER A 1 382 ? -3.572 96.938 70.25 1 77 382 SER A O 1
ATOM 2916 N N . PRO A 1 383 ? -1.901 96.375 68.688 1 76.56 383 PRO A N 1
ATOM 2917 C CA . PRO A 1 383 ? -0.579 96.375 68.062 1 76.56 383 PRO A CA 1
ATOM 2918 C C . PRO A 1 383 ? -0.413 97.625 67.125 1 76.56 383 PRO A C 1
ATOM 2920 O O . PRO A 1 383 ? -1.4 98.125 66.625 1 76.56 383 PRO A O 1
ATOM 2923 N N . ASP A 1 384 ? 0.901 98.125 67 1 78.56 384 ASP A N 1
ATOM 2924 C CA . ASP A 1 384 ? 1.257 99.125 66 1 78.56 384 ASP A CA 1
ATOM 2925 C C . ASP A 1 384 ? 1.34 98.5 64.625 1 78.56 384 ASP A C 1
ATOM 2927 O O . ASP A 1 384 ? 2.201 97.688 64.312 1 78.56 384 ASP A O 1
ATOM 2931 N N . PRO A 1 385 ? 0.459 98.938 63.844 1 80.06 385 PRO A N 1
ATOM 2932 C CA . PRO A 1 385 ? 0.543 98.375 62.5 1 80.06 385 PRO A CA 1
ATOM 2933 C C . PRO A 1 385 ? 1.826 98.812 61.781 1 80.06 385 PRO A C 1
ATOM 2935 O O . PRO A 1 385 ? 2.338 98.062 60.938 1 80.06 385 PRO A O 1
ATOM 2938 N N . PHE A 1 386 ? 2.352 99.938 62.125 1 82.62 386 PHE A N 1
ATOM 2939 C CA . PHE A 1 386 ? 3.543 100.438 61.469 1 82.62 386 PHE A CA 1
ATOM 2940 C C . PHE A 1 386 ? 4.699 100.625 62.438 1 82.62 386 PHE A C 1
ATOM 2942 O O . PHE A 1 386 ? 4.719 101.5 63.25 1 82.62 386 PHE A O 1
ATOM 2949 N N . LYS A 1 387 ? 5.602 99.75 62.219 1 82.06 387 LYS A N 1
ATOM 2950 C CA . LYS A 1 387 ? 6.699 99.688 63.188 1 82.06 387 LYS A CA 1
ATOM 2951 C C . LYS A 1 387 ? 7.773 100.75 62.875 1 82.06 387 LYS A C 1
ATOM 2953 O O . LYS A 1 387 ? 8.383 101.312 63.781 1 82.06 387 LYS A O 1
ATOM 2958 N N . LYS A 1 388 ? 7.957 101.062 61.625 1 83 388 LYS A N 1
ATOM 2959 C CA . LYS A 1 388 ? 9.086 101.875 61.219 1 83 388 LYS A CA 1
ATOM 2960 C C . LYS A 1 388 ? 8.695 103.312 61.188 1 83 388 LYS A C 1
ATOM 2962 O O . LYS A 1 388 ? 9.547 104.25 61.344 1 83 388 LYS A O 1
ATOM 2967 N N . VAL A 1 389 ? 7.43 103.625 61 1 85.81 389 VAL A N 1
ATOM 2968 C CA . VAL A 1 389 ? 6.922 105 60.969 1 85.81 389 VAL A CA 1
ATOM 2969 C C . VAL A 1 389 ? 5.863 105.188 62.031 1 85.81 389 VAL A C 1
ATOM 2971 O O . VAL A 1 389 ? 4.672 105 61.781 1 85.81 389 VAL A O 1
ATOM 2974 N N . GLN A 1 390 ? 6.215 105.75 63.156 1 86.5 390 GLN A N 1
ATOM 2975 C CA . GLN A 1 390 ? 5.344 105.812 64.312 1 86.5 390 GLN A CA 1
ATOM 2976 C C . GLN A 1 390 ? 4.168 106.75 64.062 1 86.5 390 GLN A C 1
ATOM 2978 O O . GLN A 1 390 ? 3.051 106.5 64.5 1 86.5 390 GLN A O 1
ATOM 2983 N N . ALA A 1 391 ? 4.359 107.875 63.375 1 87.88 391 ALA A N 1
ATOM 2984 C CA . ALA A 1 391 ? 3.289 108.812 63.062 1 87.88 391 ALA A CA 1
ATOM 2985 C C . ALA A 1 391 ? 2.176 108.188 62.25 1 87.88 391 ALA A C 1
ATOM 2987 O O . ALA A 1 391 ? 1.025 108.625 62.281 1 87.88 391 ALA A O 1
ATOM 2988 N N . ALA A 1 392 ? 2.51 107.125 61.594 1 87.88 392 ALA A N 1
ATOM 2989 C CA . ALA A 1 392 ? 1.541 106.438 60.75 1 87.88 392 ALA A CA 1
ATOM 2990 C C . ALA A 1 392 ? 0.562 105.625 61.594 1 87.88 392 ALA A C 1
ATOM 2992 O O . ALA A 1 392 ? -0.485 105.188 61.094 1 87.88 392 ALA A O 1
ATOM 2993 N N . ASN A 1 393 ? 0.854 105.5 62.844 1 88.81 393 ASN A N 1
ATOM 2994 C CA . ASN A 1 393 ? -0.039 104.812 63.75 1 88.81 393 ASN A CA 1
ATOM 2995 C C . ASN A 1 393 ? -1.223 105.625 64.188 1 88.81 393 ASN A C 1
ATOM 2997 O O . ASN A 1 393 ? -2.172 105.125 64.75 1 88.81 393 ASN A O 1
ATOM 3001 N N . ARG A 1 394 ? -1.08 107 63.812 1 90.94 394 ARG A N 1
ATOM 3002 C CA . ARG A 1 394 ? -2.242 107.875 63.969 1 90.94 394 ARG A CA 1
ATOM 3003 C C . ARG A 1 394 ? -3.207 107.688 62.812 1 90.94 394 ARG A C 1
ATOM 3005 O O . ARG A 1 394 ? -3.354 108.625 62 1 90.94 394 ARG A O 1
ATOM 3012 N N . ALA A 1 395 ? -3.83 106.438 62.781 1 90.19 395 ALA A N 1
ATOM 3013 C CA . ALA A 1 395 ? -4.508 106.125 61.531 1 90.19 395 ALA A CA 1
ATOM 3014 C C . ALA A 1 395 ? -5.762 105.312 61.781 1 90.19 395 ALA A C 1
ATOM 3016 O O . ALA A 1 395 ? -5.945 104.75 62.875 1 90.19 395 ALA A O 1
ATOM 3017 N N . ALA A 1 396 ? -6.684 105.375 60.812 1 92.06 396 ALA A N 1
ATOM 3018 C CA . ALA A 1 396 ? -7.742 104.375 60.625 1 92.06 396 ALA A CA 1
ATOM 3019 C C . ALA A 1 396 ? -7.516 103.562 59.344 1 92.06 396 ALA A C 1
ATOM 3021 O O . ALA A 1 396 ? -7.355 104.125 58.25 1 92.06 396 ALA A O 1
ATOM 3022 N N . ILE A 1 397 ? -7.434 102.25 59.531 1 88.56 397 ILE A N 1
ATOM 3023 C CA . ILE A 1 397 ? -7.148 101.375 58.406 1 88.56 397 ILE A CA 1
ATOM 3024 C C . ILE A 1 397 ? -8.43 100.688 57.969 1 88.56 397 ILE A C 1
ATOM 3026 O O . ILE A 1 397 ? -9.156 100.125 58.781 1 88.56 397 ILE A O 1
ATOM 3030 N N . ILE A 1 398 ? -8.703 100.875 56.625 1 85.81 398 ILE A N 1
ATOM 3031 C CA . ILE A 1 398 ? -9.859 100.188 56.062 1 85.81 398 ILE A CA 1
ATOM 3032 C C . ILE A 1 398 ? -9.414 98.875 55.406 1 85.81 398 ILE A C 1
ATOM 3034 O O . ILE A 1 398 ? -8.531 98.812 54.562 1 85.81 398 ILE A O 1
ATOM 3038 N N . GLN A 1 399 ? -10.047 97.75 56 1 78.56 399 GLN A N 1
ATOM 3039 C CA . GLN A 1 399 ? -9.703 96.375 55.531 1 78.56 399 GLN A CA 1
ATOM 3040 C C . GLN A 1 399 ? -10.906 95.688 54.906 1 78.56 399 GLN A C 1
ATOM 3042 O O . GLN A 1 399 ? -12.016 95.75 55.438 1 78.56 399 GLN A O 1
ATOM 3047 N N . MET B 1 1 ? -14.258 28.594 15.281 1 35.81 1 MET B N 1
ATOM 3048 C CA . MET B 1 1 ? -13.117 28.234 16.109 1 35.81 1 MET B CA 1
ATOM 3049 C C . MET B 1 1 ? -13.227 26.781 16.594 1 35.81 1 MET B C 1
ATOM 3051 O O . MET B 1 1 ? -12.227 26.078 16.688 1 35.81 1 MET B O 1
ATOM 3055 N N . LYS B 1 2 ? -14.43 26.531 17 1 47.12 2 LYS B N 1
ATOM 3056 C CA . LYS B 1 2 ? -14.727 25.234 17.578 1 47.12 2 LYS B CA 1
ATOM 3057 C C . LYS B 1 2 ? -14.695 24.141 16.5 1 47.12 2 LYS B C 1
ATOM 3059 O O . LYS B 1 2 ? -14.336 22.984 16.797 1 47.12 2 LYS B O 1
ATOM 3064 N N . LYS B 1 3 ? -15.148 24.406 15.375 1 46.34 3 LYS B N 1
ATOM 3065 C CA . LYS B 1 3 ? -15.281 23.406 14.328 1 46.34 3 LYS B CA 1
ATOM 3066 C C . LYS B 1 3 ? -13.922 22.984 13.797 1 46.34 3 LYS B C 1
ATOM 3068 O O . LYS B 1 3 ? -13.727 21.812 13.43 1 46.34 3 LYS B O 1
ATOM 3073 N N . LEU B 1 4 ? -12.969 23.875 13.852 1 41.34 4 LEU B N 1
ATOM 3074 C CA . LEU B 1 4 ? -11.609 23.562 13.422 1 41.34 4 LEU B CA 1
ATOM 3075 C C . LEU B 1 4 ? -10.938 22.625 14.414 1 41.34 4 LEU B C 1
ATOM 3077 O O . LEU B 1 4 ? -10.211 21.703 14.008 1 41.34 4 LEU B O 1
ATOM 3081 N N . ILE B 1 5 ? -11.328 22.781 15.664 1 40.91 5 ILE B N 1
ATOM 3082 C CA . ILE B 1 5 ? -10.719 21.938 16.703 1 40.91 5 ILE B CA 1
ATOM 3083 C C . ILE B 1 5 ? -11.195 20.5 16.547 1 40.91 5 ILE B C 1
ATOM 3085 O O . ILE B 1 5 ? -10.406 19.562 16.672 1 40.91 5 ILE B O 1
ATOM 3089 N N . LEU B 1 6 ? -12.406 20.391 16.2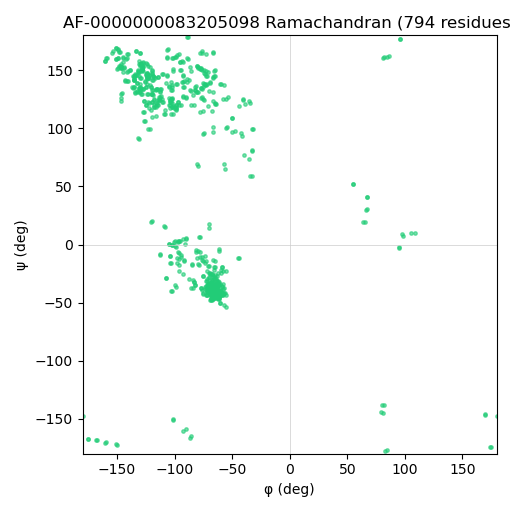66 1 41.47 6 LEU B N 1
ATOM 3090 C CA . LEU B 1 6 ? -12.93 19.031 16.203 1 41.47 6 LEU B CA 1
ATOM 3091 C C . LEU B 1 6 ? -12.336 18.266 15.016 1 41.47 6 LEU B C 1
ATOM 3093 O O . LEU B 1 6 ? -12 17.094 15.133 1 41.47 6 LEU B O 1
ATOM 3097 N N . ILE B 1 7 ? -12.18 18.953 13.977 1 42.16 7 ILE B N 1
ATOM 3098 C CA . ILE B 1 7 ? -11.594 18.266 12.828 1 42.16 7 ILE B CA 1
ATOM 3099 C C . ILE B 1 7 ? -10.156 17.875 13.148 1 42.16 7 ILE B C 1
ATOM 3101 O O . ILE B 1 7 ? -9.719 16.781 12.812 1 42.16 7 ILE B O 1
ATOM 3105 N N . LEU B 1 8 ? -9.516 18.703 14.016 1 42.41 8 LEU B N 1
ATOM 3106 C CA . LEU B 1 8 ? -8.117 18.453 14.352 1 42.41 8 LEU B CA 1
ATOM 3107 C C . LEU B 1 8 ? -7.988 17.297 15.328 1 42.41 8 LEU B C 1
ATOM 3109 O O . LEU B 1 8 ? -7.047 16.5 15.242 1 42.41 8 LEU B O 1
ATOM 3113 N N . ALA B 1 9 ? -8.891 17.219 16.266 1 41.34 9 ALA B N 1
ATOM 3114 C CA . ALA B 1 9 ? -8.82 16.141 17.25 1 41.34 9 ALA B CA 1
ATOM 3115 C C . ALA B 1 9 ? -9 14.773 16.578 1 41.34 9 ALA B C 1
ATOM 3117 O O . ALA B 1 9 ? -8.352 13.797 16.969 1 41.34 9 ALA B O 1
ATOM 3118 N N . VAL B 1 10 ? -9.828 14.766 15.695 1 40.78 10 VAL B N 1
ATOM 3119 C CA . VAL B 1 10 ? -10.086 13.461 15.086 1 40.78 10 VAL B CA 1
ATOM 3120 C C . VAL B 1 10 ? -8.852 13.008 14.312 1 40.78 10 VAL B C 1
ATOM 3122 O O . VAL B 1 10 ? -8.508 11.82 14.32 1 40.78 10 VAL B O 1
ATOM 3125 N N . VAL B 1 11 ? -8.117 13.961 13.789 1 43.5 11 VAL B N 1
ATOM 3126 C CA . VAL B 1 11 ? -6.949 13.555 13.023 1 43.5 11 VAL B CA 1
ATOM 3127 C C . VAL B 1 11 ? -5.836 13.109 13.969 1 43.5 11 VAL B C 1
ATOM 3129 O O . VAL B 1 11 ? -5.031 12.242 13.625 1 43.5 11 VAL B O 1
ATOM 3132 N N . ALA B 1 12 ? -5.879 13.664 15.172 1 39.16 12 ALA B N 1
ATOM 3133 C CA . ALA B 1 12 ? -4.766 13.352 16.062 1 39.16 12 ALA B CA 1
ATOM 3134 C C . ALA B 1 12 ? -4.895 11.938 16.625 1 39.16 12 ALA B C 1
ATOM 3136 O O . ALA B 1 12 ? -3.902 11.328 17.031 1 39.16 12 ALA B O 1
ATOM 3137 N N . PHE B 1 13 ? -6.07 11.57 17 1 36.44 13 PHE B N 1
ATOM 3138 C CA . PHE B 1 13 ? -6.102 10.281 17.672 1 36.44 13 PHE B CA 1
ATOM 3139 C C . PHE B 1 13 ? -5.82 9.148 16.703 1 36.44 13 PHE B C 1
ATOM 3141 O O . PHE B 1 13 ? -6.676 8.289 16.469 1 36.44 13 PHE B O 1
ATOM 3148 N N . ALA B 1 14 ? -5.332 9.453 15.57 1 38.12 14 ALA B N 1
ATOM 3149 C CA . ALA B 1 14 ? -5.031 8.281 14.75 1 38.12 14 ALA B CA 1
ATOM 3150 C C . ALA B 1 14 ? -4.078 7.336 15.477 1 38.12 14 ALA B C 1
ATOM 3152 O O . ALA B 1 14 ? -3.229 7.777 16.25 1 38.12 14 ALA B O 1
ATOM 3153 N N . THR B 1 15 ? -4.391 6.035 15.375 1 36.5 15 THR B N 1
ATOM 3154 C CA . THR B 1 15 ? -3.809 4.801 15.891 1 36.5 15 THR B CA 1
ATOM 3155 C C . THR B 1 15 ? -2.291 4.809 15.727 1 36.5 15 THR B C 1
ATOM 3157 O O . THR B 1 15 ? -1.767 5.402 14.781 1 36.5 15 THR B O 1
ATOM 3160 N N . THR B 1 16 ? -1.624 4.723 16.859 1 33.56 16 THR B N 1
ATOM 3161 C CA . THR B 1 16 ? -0.224 4.312 16.875 1 33.56 16 THR B CA 1
ATOM 3162 C C . THR B 1 16 ? 0.057 3.281 15.789 1 33.56 16 THR B C 1
ATOM 3164 O O . THR B 1 16 ? -0.219 2.092 15.961 1 33.56 16 THR B O 1
ATOM 3167 N N . ALA B 1 17 ? -0.188 3.656 14.641 1 36.16 17 ALA B N 1
ATOM 3168 C CA . ALA B 1 17 ? 0.392 2.777 13.625 1 36.16 17 ALA B CA 1
ATOM 3169 C C . ALA B 1 17 ? 1.87 2.518 13.906 1 36.16 17 ALA B C 1
ATOM 3171 O O . ALA B 1 17 ? 2.645 3.457 14.102 1 36.16 17 ALA B O 1
ATOM 3172 N N . TRP B 1 18 ? 2.199 1.42 14.531 1 34.34 18 TRP B N 1
ATOM 3173 C CA . TRP B 1 18 ? 3.574 0.934 14.492 1 34.34 18 TRP B CA 1
ATOM 3174 C C . TRP B 1 18 ? 4.23 1.271 13.156 1 34.34 18 TRP B C 1
ATOM 3176 O O . TRP B 1 18 ? 3.826 0.757 12.109 1 34.34 18 TRP B O 1
ATOM 3186 N N . ALA B 1 19 ? 4.664 2.449 13.055 1 35.62 19 ALA B N 1
ATOM 3187 C CA . ALA B 1 19 ? 5.555 2.865 11.977 1 35.62 19 ALA B CA 1
ATOM 3188 C C . ALA B 1 19 ? 6.586 1.782 11.664 1 35.62 19 ALA B C 1
ATOM 3190 O O . ALA B 1 19 ? 7.504 1.549 12.453 1 35.62 19 ALA B O 1
ATOM 3191 N N . GLN B 1 20 ? 6.227 0.784 11.008 1 37.31 20 GLN B N 1
ATOM 3192 C CA . GLN B 1 20 ? 7.293 -0.071 10.508 1 37.31 20 GLN B CA 1
ATOM 3193 C C . GLN B 1 20 ? 8.305 0.733 9.688 1 37.31 20 GLN B C 1
ATOM 3195 O O . GLN B 1 20 ? 7.93 1.417 8.734 1 37.31 20 GLN B O 1
ATOM 3200 N N . GLU B 1 21 ? 9.453 1.107 10.188 1 37.88 21 GLU B N 1
ATOM 3201 C CA . GLU B 1 21 ? 10.641 1.674 9.555 1 37.88 21 GLU B CA 1
ATOM 3202 C C . GLU B 1 21 ? 10.859 1.087 8.164 1 37.88 21 GLU B C 1
ATOM 3204 O O . GLU B 1 21 ? 10.484 -0.056 7.898 1 37.88 21 GLU B O 1
ATOM 3209 N N . THR B 1 22 ? 10.93 1.897 7.168 1 45.16 22 THR B N 1
ATOM 3210 C CA . THR B 1 22 ? 11.445 1.436 5.887 1 45.16 22 THR B CA 1
ATOM 3211 C C . THR B 1 22 ? 12.516 0.366 6.086 1 45.16 22 THR B C 1
ATOM 3213 O O . THR B 1 22 ? 13.547 0.623 6.711 1 45.16 22 THR B O 1
ATOM 3216 N N . PRO B 1 23 ? 12.164 -0.776 5.949 1 47.19 23 PRO B N 1
ATOM 3217 C CA . PRO B 1 23 ? 13.125 -1.813 6.324 1 47.19 23 PRO B CA 1
ATOM 3218 C C . PRO B 1 23 ? 14.508 -1.593 5.707 1 47.19 23 PRO B C 1
ATOM 3220 O O . PRO B 1 23 ? 14.617 -1.36 4.5 1 47.19 23 PRO B O 1
ATOM 3223 N N . LYS B 1 24 ? 15.57 -1.229 6.395 1 56.62 24 LYS B N 1
ATOM 3224 C CA . LYS B 1 24 ? 16.969 -1.318 6.004 1 56.62 24 LYS B CA 1
ATOM 3225 C C . LYS B 1 24 ? 17.281 -2.672 5.371 1 56.62 24 LYS B C 1
ATOM 3227 O O . LYS B 1 24 ? 18.297 -2.826 4.691 1 56.62 24 LYS B O 1
ATOM 3232 N N . LYS B 1 25 ? 16.297 -3.633 5.516 1 68.19 25 LYS B N 1
ATOM 3233 C CA . LYS B 1 25 ? 16.453 -5.023 5.09 1 68.19 25 LYS B CA 1
ATOM 3234 C C . LYS B 1 25 ? 15.375 -5.41 4.078 1 68.19 25 LYS B C 1
ATOM 3236 O O . LYS B 1 25 ? 14.258 -4.898 4.125 1 68.19 25 LYS B O 1
ATOM 3241 N N . PRO B 1 26 ? 15.695 -6.094 3.057 1 74.38 26 PRO B N 1
ATOM 3242 C CA . PRO B 1 26 ? 14.703 -6.613 2.119 1 74.38 26 PRO B CA 1
ATOM 3243 C C . PRO B 1 26 ? 13.453 -7.148 2.82 1 74.38 26 PRO B C 1
ATOM 3245 O O . PRO B 1 26 ? 13.555 -7.762 3.885 1 74.38 26 PRO B O 1
ATOM 3248 N N . SER B 1 27 ? 12.305 -6.52 2.312 1 81.06 27 SER B N 1
ATOM 3249 C CA . SER B 1 27 ? 11.062 -6.961 2.932 1 81.06 27 SER B CA 1
ATOM 3250 C C . SER B 1 27 ? 10.023 -7.336 1.88 1 81.06 27 SER B C 1
ATOM 3252 O O . SER B 1 27 ? 9.938 -6.695 0.83 1 81.06 27 SER B O 1
ATOM 3254 N N . PHE B 1 28 ? 9.258 -8.383 2.203 1 91.12 28 PHE B N 1
ATOM 3255 C CA . PHE B 1 28 ? 8.125 -8.812 1.399 1 91.12 28 PHE B CA 1
ATOM 3256 C C . PHE B 1 28 ? 6.934 -7.887 1.603 1 91.12 28 PHE B C 1
ATOM 3258 O O . PHE B 1 28 ? 6.027 -7.84 0.768 1 91.12 28 PHE B O 1
ATOM 3265 N N . ALA B 1 29 ? 7.004 -7.07 2.621 1 89.25 29 ALA B N 1
ATOM 3266 C CA . ALA B 1 29 ? 5.859 -6.254 3.023 1 89.25 29 ALA B CA 1
ATOM 3267 C C . ALA B 1 29 ? 6.02 -4.812 2.545 1 89.25 29 ALA B C 1
ATOM 3269 O O . ALA B 1 29 ? 7.125 -4.387 2.195 1 89.25 29 ALA B O 1
ATOM 3270 N N . GLY B 1 30 ? 4.836 -4.113 2.506 1 89.38 30 GLY B N 1
ATOM 3271 C CA . GLY B 1 30 ? 4.887 -2.664 2.395 1 89.38 30 GLY B CA 1
ATOM 3272 C C . GLY B 1 30 ? 4.699 -2.168 0.974 1 89.38 30 GLY B C 1
ATOM 3273 O O . GLY B 1 30 ? 4.906 -0.986 0.691 1 89.38 30 GLY B O 1
ATOM 3274 N N . PHE B 1 31 ? 4.359 -3.078 0.065 1 92.19 31 PHE B N 1
ATOM 3275 C CA . PHE B 1 31 ? 4.129 -2.66 -1.312 1 92.19 31 PHE B CA 1
ATOM 3276 C C . PHE B 1 31 ? 2.639 -2.465 -1.574 1 92.19 31 PHE B C 1
ATOM 3278 O O . PHE B 1 31 ? 1.814 -3.266 -1.131 1 92.19 31 PHE B O 1
ATOM 3285 N N . VAL B 1 32 ? 2.322 -1.425 -2.281 1 92.06 32 VAL B N 1
ATOM 3286 C CA . VAL B 1 32 ? 0.938 -1.18 -2.676 1 92.06 32 VAL B CA 1
ATOM 3287 C C . VAL B 1 32 ? 0.658 -1.849 -4.02 1 92.06 32 VAL B C 1
ATOM 3289 O O . VAL B 1 32 ? 1.385 -1.633 -4.992 1 92.06 32 VAL B O 1
ATOM 3292 N N . SER B 1 33 ? -0.361 -2.633 -4.039 1 93.12 33 SER B N 1
ATOM 3293 C CA . SER B 1 33 ? -0.69 -3.346 -5.27 1 93.12 33 SER B CA 1
ATOM 3294 C C . SER B 1 33 ? -1.137 -2.385 -6.367 1 93.12 33 SER B C 1
ATOM 3296 O O . SER B 1 33 ? -1.818 -1.395 -6.09 1 93.12 33 SER B O 1
ATOM 3298 N N . ASN B 1 34 ? -0.705 -2.785 -7.578 1 91.94 34 ASN B N 1
ATOM 3299 C CA . ASN B 1 34 ? -1.137 -2.068 -8.773 1 91.94 34 ASN B CA 1
ATOM 3300 C C . ASN B 1 34 ? -2.438 -2.639 -9.328 1 91.94 34 ASN B C 1
ATOM 3302 O O . ASN B 1 34 ? -3.027 -3.545 -8.742 1 91.94 34 ASN B O 1
ATOM 3306 N N . GLY B 1 35 ? -2.891 -1.947 -10.453 1 91.62 35 GLY B N 1
ATOM 3307 C CA . GLY B 1 35 ? -4.031 -2.512 -11.156 1 91.62 35 GLY B CA 1
ATOM 3308 C C . GLY B 1 35 ? -3.725 -3.834 -11.828 1 91.62 35 GLY B C 1
ATOM 3309 O O . GLY B 1 35 ? -2.557 -4.184 -12.023 1 91.62 35 GLY B O 1
ATOM 3310 N N . PHE B 1 36 ? -4.82 -4.52 -12.219 1 92.12 36 PHE B N 1
ATOM 3311 C CA . PHE B 1 36 ? -4.633 -5.836 -12.82 1 92.12 36 PHE B CA 1
ATOM 3312 C C . PHE B 1 36 ? -3.83 -5.73 -14.109 1 92.12 36 PHE B C 1
ATOM 3314 O O . PHE B 1 36 ? -3.037 -6.621 -14.422 1 92.12 36 PHE B O 1
ATOM 3321 N N . TRP B 1 37 ? -3.951 -4.691 -14.844 1 94.38 37 TRP B N 1
ATOM 3322 C CA . TRP B 1 37 ? -3.344 -4.57 -16.172 1 94.38 37 TRP B CA 1
ATOM 3323 C C . TRP B 1 37 ? -1.942 -3.977 -16.062 1 94.38 37 TRP B C 1
ATOM 3325 O O . TRP B 1 37 ? -1.271 -3.785 -17.078 1 94.38 37 TRP B O 1
ATOM 3335 N N . ASP B 1 38 ? -1.478 -3.779 -14.852 1 95.25 38 ASP B N 1
ATOM 3336 C CA . ASP B 1 38 ? -0.129 -3.268 -14.633 1 95.25 38 ASP B CA 1
ATOM 3337 C C . ASP B 1 38 ? 0.863 -4.406 -14.414 1 95.25 38 ASP B C 1
ATOM 3339 O O . ASP B 1 38 ? 0.487 -5.484 -13.945 1 95.25 38 ASP B O 1
ATOM 3343 N N . ASN B 1 39 ? 2.152 -4.176 -14.805 1 96.75 39 ASN B N 1
ATOM 3344 C CA . ASN B 1 39 ? 3.264 -5.086 -14.547 1 96.75 39 ASN B CA 1
ATOM 3345 C C . ASN B 1 39 ? 3.104 -6.395 -15.32 1 96.75 39 ASN B C 1
ATOM 3347 O O . ASN B 1 39 ? 3.232 -7.477 -14.742 1 96.75 39 ASN B O 1
ATOM 3351 N N . TRP B 1 40 ? 2.65 -6.254 -16.594 1 98 40 TRP B N 1
ATOM 3352 C CA . TRP B 1 40 ? 2.699 -7.344 -17.562 1 98 40 TRP B CA 1
ATOM 3353 C C . TRP B 1 40 ? 3.977 -7.281 -18.391 1 98 40 TRP B C 1
ATOM 3355 O O . TRP B 1 40 ? 4.473 -6.195 -18.703 1 98 40 TRP B O 1
ATOM 3365 N N . GLU B 1 41 ? 4.426 -8.461 -18.703 1 98.31 41 GLU B N 1
ATOM 3366 C CA . GLU B 1 41 ? 5.602 -8.57 -19.562 1 98.31 41 GLU B CA 1
ATOM 3367 C C . GLU B 1 41 ? 5.367 -9.578 -20.688 1 98.31 41 GLU B C 1
ATOM 3369 O O . GLU B 1 41 ? 4.609 -10.539 -20.516 1 98.31 41 GLU B O 1
ATOM 3374 N N . MET B 1 42 ? 6.02 -9.312 -21.766 1 98.38 42 MET B N 1
ATOM 3375 C CA . MET B 1 42 ? 6.07 -10.266 -22.875 1 98.38 42 MET B CA 1
ATOM 3376 C C . MET B 1 42 ? 7.512 -10.562 -23.266 1 98.38 42 MET B C 1
ATOM 3378 O O . MET B 1 42 ? 8.352 -9.656 -23.297 1 98.38 42 MET B O 1
ATOM 3382 N N . SER B 1 43 ? 7.754 -11.828 -23.578 1 98.56 43 SER B N 1
ATOM 3383 C CA . SER B 1 43 ? 9.117 -12.203 -23.953 1 98.56 43 SER B CA 1
ATOM 3384 C C . SER B 1 43 ? 9.125 -13.117 -25.172 1 98.56 43 SER B C 1
ATOM 3386 O O . SER B 1 43 ? 8.203 -13.922 -25.359 1 98.56 43 SER B O 1
ATOM 3388 N N . LEU B 1 44 ? 10.117 -12.945 -25.969 1 98.31 44 LEU B N 1
ATOM 3389 C CA . LEU B 1 44 ? 10.445 -13.82 -27.078 1 98.31 44 LEU B CA 1
ATOM 3390 C C . LEU B 1 44 ? 11.891 -14.312 -26.969 1 98.31 44 LEU B C 1
ATOM 3392 O O . LEU B 1 44 ? 12.797 -13.523 -26.688 1 98.31 44 LEU B O 1
ATOM 3396 N N . GLY B 1 45 ? 12.047 -15.625 -27.203 1 98.38 45 GLY B N 1
ATOM 3397 C CA . GLY B 1 45 ? 13.391 -16.172 -27.109 1 98.38 45 GLY B CA 1
ATOM 3398 C C . GLY B 1 45 ? 13.617 -17.344 -28.047 1 98.38 45 GLY B C 1
ATOM 3399 O O . GLY B 1 45 ? 12.664 -17.922 -28.578 1 98.38 45 GLY B O 1
ATOM 3400 N N . GLY B 1 46 ? 14.914 -17.578 -28.281 1 98.5 46 GLY B N 1
ATOM 3401 C CA . GLY B 1 46 ? 15.352 -18.719 -29.062 1 98.5 46 GLY B CA 1
ATOM 3402 C C . GLY B 1 46 ? 16.672 -19.281 -28.609 1 98.5 46 GLY B C 1
ATOM 3403 O O . GLY B 1 46 ? 17.484 -18.578 -28 1 98.5 46 GLY B O 1
ATOM 3404 N N . GLY B 1 47 ? 16.828 -20.625 -28.891 1 98.38 47 GLY B N 1
ATOM 3405 C CA . GLY B 1 47 ? 18.047 -21.297 -28.5 1 98.38 47 GLY B CA 1
ATOM 3406 C C . GLY B 1 47 ? 18.062 -22.766 -28.875 1 98.38 47 GLY B C 1
ATOM 3407 O O . GLY B 1 47 ? 17.625 -23.141 -29.953 1 98.38 47 GLY B O 1
ATOM 3408 N N . VAL B 1 48 ? 18.75 -23.469 -27.969 1 97.31 48 VAL B N 1
ATOM 3409 C CA . VAL B 1 48 ? 18.938 -24.875 -28.266 1 97.31 48 VAL B CA 1
ATOM 3410 C C . VAL B 1 48 ? 18.516 -25.719 -27.078 1 97.31 48 VAL B C 1
ATOM 3412 O O . VAL B 1 48 ? 18.469 -25.234 -25.938 1 97.31 48 VAL B O 1
ATOM 3415 N N . GLY B 1 49 ? 18.172 -26.984 -27.422 1 96.5 49 GLY B N 1
ATOM 3416 C CA . GLY B 1 49 ? 17.797 -27.922 -26.375 1 96.5 49 GLY B CA 1
ATOM 3417 C C . GLY B 1 49 ? 18.031 -29.375 -26.75 1 96.5 49 GLY B C 1
ATOM 3418 O O . GLY B 1 49 ? 18.359 -29.672 -27.891 1 96.5 49 GLY B O 1
ATOM 3419 N N . THR B 1 50 ? 18 -30.188 -25.75 1 96.12 50 THR B N 1
ATOM 3420 C CA . THR B 1 50 ? 18.125 -31.625 -25.906 1 96.12 50 THR B CA 1
ATOM 3421 C C . THR B 1 50 ? 17.188 -32.375 -24.938 1 96.12 50 THR B C 1
ATOM 3423 O O . THR B 1 50 ? 16.656 -31.75 -24 1 96.12 50 THR B O 1
ATOM 3426 N N . ALA B 1 51 ? 16.938 -33.625 -25.281 1 95.62 51 ALA B N 1
ATOM 3427 C CA . ALA B 1 51 ? 16.125 -34.469 -24.422 1 95.62 51 ALA B CA 1
ATOM 3428 C C . ALA B 1 51 ? 16.812 -35.781 -24.156 1 95.62 51 ALA B C 1
ATOM 3430 O O . ALA B 1 51 ? 17.391 -36.406 -25.062 1 95.62 51 ALA B O 1
ATOM 3431 N N . LEU B 1 52 ? 16.766 -36.125 -22.844 1 94 52 LEU B N 1
ATOM 3432 C CA . LEU B 1 52 ? 17.344 -37.406 -22.422 1 94 52 LEU B CA 1
ATOM 3433 C C . LEU B 1 52 ? 16.359 -38.219 -21.609 1 94 52 LEU B C 1
ATOM 3435 O O . LEU B 1 52 ? 15.508 -37.656 -20.891 1 94 52 LEU B O 1
ATOM 3439 N N . THR B 1 53 ? 16.484 -39.531 -21.719 1 91 53 THR B N 1
ATOM 3440 C CA . THR B 1 53 ? 15.68 -40.406 -20.859 1 91 53 THR B CA 1
ATOM 3441 C C . THR B 1 53 ? 16.484 -40.875 -19.672 1 91 53 THR B C 1
ATOM 3443 O O . THR B 1 53 ? 17.719 -40.719 -19.641 1 91 53 THR B O 1
ATOM 3446 N N . ASN B 1 54 ? 15.773 -41.344 -18.656 1 86.19 54 ASN B N 1
ATOM 3447 C CA . ASN B 1 54 ? 16.469 -41.906 -17.5 1 86.19 54 ASN B CA 1
ATOM 3448 C C . ASN B 1 54 ? 16.953 -43.312 -17.781 1 86.19 54 ASN B C 1
ATOM 3450 O O . ASN B 1 54 ? 17.406 -44 -16.859 1 86.19 54 ASN B O 1
ATOM 3454 N N . GLY B 1 55 ? 16.781 -43.688 -19.016 1 89 55 GLY B N 1
ATOM 3455 C CA . GLY B 1 55 ? 17.359 -44.938 -19.5 1 89 55 GLY B CA 1
ATOM 3456 C C . GLY B 1 55 ? 18.625 -44.719 -20.297 1 89 55 GLY B C 1
ATOM 3457 O O . GLY B 1 55 ? 19.422 -43.812 -20 1 89 55 GLY B O 1
ATOM 3458 N N . SER B 1 56 ? 18.812 -45.656 -21.219 1 86.38 56 SER B N 1
ATOM 3459 C CA . SER B 1 56 ? 20 -45.562 -22.078 1 86.38 56 SER B CA 1
ATOM 3460 C C . SER B 1 56 ? 19.797 -44.469 -23.141 1 86.38 56 SER B C 1
ATOM 3462 O O . SER B 1 56 ? 18.719 -44.344 -23.719 1 86.38 56 SER B O 1
ATOM 3464 N N . ASN B 1 57 ? 20.828 -43.625 -23.359 1 90 57 ASN B N 1
ATOM 3465 C CA . ASN B 1 57 ? 20.859 -42.594 -24.406 1 90 57 ASN B CA 1
ATOM 3466 C C . ASN B 1 57 ? 22.047 -42.781 -25.328 1 90 57 ASN B C 1
ATOM 3468 O O . ASN B 1 57 ? 23.203 -42.75 -24.891 1 90 57 ASN B O 1
ATOM 3472 N N . SER B 1 58 ? 21.75 -43 -26.469 1 86.31 58 SER B N 1
ATOM 3473 C CA . SER B 1 58 ? 22.812 -43.219 -27.438 1 86.31 58 SER B CA 1
ATOM 3474 C C . SER B 1 58 ? 23.125 -41.938 -28.219 1 86.31 58 SER B C 1
ATOM 3476 O O . SER B 1 58 ? 22.359 -40.969 -28.172 1 86.31 58 SER B O 1
ATOM 3478 N N . GLY B 1 59 ? 24.344 -41.969 -28.875 1 84.69 59 GLY B N 1
ATOM 3479 C CA . GLY B 1 59 ? 24.75 -40.812 -29.688 1 84.69 59 GLY B CA 1
ATOM 3480 C C . GLY B 1 59 ? 25.438 -39.75 -28.891 1 84.69 59 GLY B C 1
ATOM 3481 O O . GLY B 1 59 ? 25.312 -39.688 -27.656 1 84.69 59 GLY B O 1
ATOM 3482 N N . SER B 1 60 ? 26.156 -38.875 -29.641 1 86.44 60 SER B N 1
ATOM 3483 C CA . SER B 1 60 ? 26.875 -37.781 -28.984 1 86.44 60 SER B CA 1
ATOM 3484 C C . SER B 1 60 ? 25.938 -36.656 -28.562 1 86.44 60 SER B C 1
ATOM 3486 O O . SER B 1 60 ? 24.891 -36.469 -29.188 1 86.44 60 SER B O 1
ATOM 3488 N N . PHE B 1 61 ? 26.312 -36.031 -27.547 1 87.19 61 PHE B N 1
ATOM 3489 C CA . PHE B 1 61 ? 25.5 -34.969 -26.984 1 87.19 61 PHE B CA 1
ATOM 3490 C C . PHE B 1 61 ? 25.234 -33.875 -28.016 1 87.19 61 PHE B C 1
ATOM 3492 O O . PHE B 1 61 ? 24.094 -33.406 -28.156 1 87.19 61 PHE B O 1
ATOM 3499 N N . GLY B 1 62 ? 26.219 -33.469 -28.781 1 88.69 62 GLY B N 1
ATOM 3500 C CA . GLY B 1 62 ? 26.109 -32.406 -29.766 1 88.69 62 GLY B CA 1
ATOM 3501 C C . GLY B 1 62 ? 25.109 -32.719 -30.859 1 88.69 62 GLY B C 1
ATOM 3502 O O . GLY B 1 62 ? 24.438 -31.828 -31.375 1 88.69 62 GLY B O 1
ATOM 3503 N N . LYS B 1 63 ? 25.016 -33.969 -31.141 1 89.62 63 LYS B N 1
ATOM 3504 C CA . LYS B 1 63 ? 24.141 -34.375 -32.219 1 89.62 63 LYS B CA 1
ATOM 3505 C C . LYS B 1 63 ? 22.688 -34.469 -31.766 1 89.62 63 LYS B C 1
ATOM 3507 O O . LYS B 1 63 ? 21.781 -34.594 -32.594 1 89.62 63 LYS B O 1
ATOM 3512 N N . ARG B 1 64 ? 22.438 -34.281 -30.547 1 93.12 64 ARG B N 1
ATOM 3513 C CA . ARG B 1 64 ? 21.078 -34.344 -30 1 93.12 64 ARG B CA 1
ATOM 3514 C C . ARG B 1 64 ? 20.5 -32.938 -29.828 1 93.12 64 ARG B C 1
ATOM 3516 O O . ARG B 1 64 ? 19.328 -32.812 -29.5 1 93.12 64 ARG B O 1
ATOM 3523 N N . LEU B 1 65 ? 21.297 -32 -30.156 1 94.75 65 LEU B N 1
ATOM 3524 C CA . LEU B 1 65 ? 20.828 -30.625 -29.969 1 94.75 65 LEU B CA 1
ATOM 3525 C C . LEU B 1 65 ? 19.859 -30.234 -31.062 1 94.75 65 LEU B C 1
ATOM 3527 O O . LEU B 1 65 ? 20.062 -30.578 -32.25 1 94.75 65 LEU B O 1
ATOM 3531 N N . GLY B 1 66 ? 18.766 -29.609 -30.656 1 96.5 66 GLY B N 1
ATOM 3532 C CA . GLY B 1 66 ? 17.781 -29.047 -31.578 1 96.5 66 GLY B CA 1
ATOM 3533 C C . GLY B 1 66 ? 17.422 -27.609 -31.25 1 96.5 66 GLY B C 1
ATOM 3534 O O . GLY B 1 66 ? 17.734 -27.109 -30.172 1 96.5 66 GLY B O 1
ATOM 3535 N N . PHE B 1 67 ? 16.797 -26.984 -32.219 1 97.06 67 PHE B N 1
ATOM 3536 C CA . PHE B 1 67 ? 16.422 -25.594 -32.031 1 97.06 67 PHE B CA 1
ATOM 3537 C C . PHE B 1 67 ? 15.188 -25.484 -31.156 1 97.06 67 PHE B C 1
ATOM 3539 O O . PHE B 1 67 ? 14.375 -26.406 -31.094 1 97.06 67 PHE B O 1
ATOM 3546 N N . GLU B 1 68 ? 15.047 -24.406 -30.438 1 97.94 68 GLU B N 1
ATOM 3547 C CA . GLU B 1 68 ? 13.875 -24.078 -29.625 1 97.94 68 GLU B CA 1
ATOM 3548 C C . GLU B 1 68 ? 13.547 -22.578 -29.703 1 97.94 68 GLU B C 1
ATOM 3550 O O . GLU B 1 68 ? 14.453 -21.75 -29.719 1 97.94 68 GLU B O 1
ATOM 3555 N N . ALA B 1 69 ? 12.234 -22.281 -29.766 1 98.38 69 ALA B N 1
ATOM 3556 C CA . ALA B 1 69 ? 11.711 -20.922 -29.609 1 98.38 69 ALA B CA 1
ATOM 3557 C C . ALA B 1 69 ? 10.625 -20.875 -28.547 1 98.38 69 ALA B C 1
ATOM 3559 O O . ALA B 1 69 ? 9.977 -21.875 -28.266 1 98.38 69 ALA B O 1
ATOM 3560 N N . ASN B 1 70 ? 10.531 -19.688 -27.984 1 98.31 70 ASN B N 1
ATOM 3561 C CA . ASN B 1 70 ? 9.484 -19.547 -26.969 1 98.31 70 ASN B CA 1
ATOM 3562 C C . ASN B 1 70 ? 8.891 -18.141 -26.969 1 98.31 70 ASN B C 1
ATOM 3564 O O . ASN B 1 70 ? 9.531 -17.188 -27.391 1 98.31 70 ASN B O 1
ATOM 3568 N N . PHE B 1 71 ? 7.652 -18.141 -26.547 1 98.44 71 PHE B N 1
ATOM 3569 C CA . PHE B 1 71 ? 6.875 -16.938 -26.297 1 98.44 71 PHE B CA 1
ATOM 3570 C C . PHE B 1 71 ? 6.219 -16.984 -24.922 1 98.44 71 PHE B C 1
ATOM 3572 O O . PHE B 1 71 ? 5.59 -17.984 -24.562 1 98.44 71 PHE B O 1
ATOM 3579 N N . SER B 1 72 ? 6.402 -15.852 -24.188 1 98.38 72 SER B N 1
ATOM 3580 C CA . SER B 1 72 ? 5.855 -15.906 -22.828 1 98.38 72 SER B CA 1
ATOM 3581 C C . SER B 1 72 ? 5.102 -14.625 -22.484 1 98.38 72 SER B C 1
ATOM 3583 O O . SER B 1 72 ? 5.453 -13.547 -22.969 1 98.38 72 SER B O 1
ATOM 3585 N N . LEU B 1 73 ? 4.055 -14.75 -21.719 1 98.19 73 LEU B N 1
ATOM 3586 C CA . LEU B 1 73 ? 3.344 -13.68 -21.016 1 98.19 73 LEU B CA 1
ATOM 3587 C C . LEU B 1 73 ? 3.488 -13.828 -19.5 1 98.19 7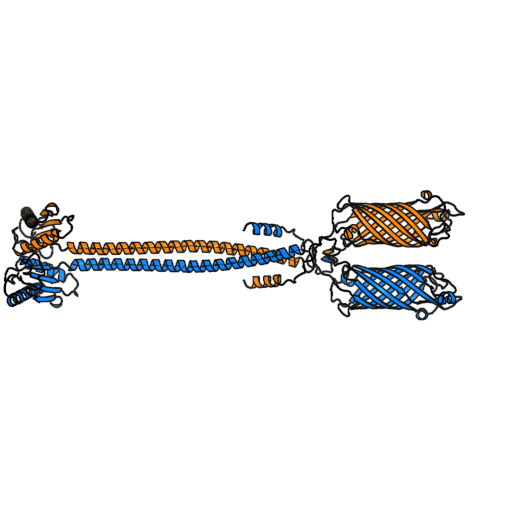3 LEU B C 1
ATOM 3589 O O . LEU B 1 73 ? 3.188 -14.891 -18.953 1 98.19 73 LEU B O 1
ATOM 3593 N N . VAL B 1 74 ? 3.986 -12.727 -18.875 1 98.25 74 VAL B N 1
ATOM 3594 C CA . VAL B 1 74 ? 4.234 -12.773 -17.438 1 98.25 74 VAL B CA 1
ATOM 3595 C C . VAL B 1 74 ? 3.406 -11.695 -16.734 1 98.25 74 VAL B C 1
ATOM 3597 O O . VAL B 1 74 ? 3.305 -10.57 -17.219 1 98.25 74 VAL B O 1
ATOM 3600 N N . LYS B 1 75 ? 2.791 -12.008 -15.672 1 97.06 75 LYS B N 1
ATOM 3601 C CA . LYS B 1 75 ? 2.111 -11.086 -14.773 1 97.06 75 LYS B CA 1
ATOM 3602 C C . LYS B 1 75 ? 2.746 -11.109 -13.383 1 97.06 75 LYS B C 1
ATOM 3604 O O . LYS B 1 75 ? 2.756 -12.148 -12.719 1 97.06 75 LYS B O 1
ATOM 3609 N N . TRP B 1 76 ? 3.268 -9.953 -13 1 96.94 76 TRP B N 1
ATOM 3610 C CA . TRP B 1 76 ? 3.736 -9.82 -11.625 1 96.94 76 TRP B CA 1
ATOM 3611 C C . TRP B 1 76 ? 2.641 -9.25 -10.734 1 96.94 76 TRP B C 1
ATOM 3613 O O . TRP B 1 76 ? 2.117 -8.164 -10.992 1 96.94 76 TRP B O 1
ATOM 3623 N N . VAL B 1 77 ? 2.35 -9.914 -9.633 1 95.25 77 VAL B N 1
ATOM 3624 C CA . VAL B 1 77 ? 1.33 -9.453 -8.695 1 95.25 77 VAL B CA 1
ATOM 3625 C C . VAL B 1 77 ? 1.998 -8.844 -7.465 1 95.25 77 VAL B C 1
ATOM 3627 O O . VAL B 1 77 ? 1.333 -8.211 -6.637 1 95.25 77 VAL B O 1
ATOM 3630 N N . HIS B 1 78 ? 3.162 -9.094 -7.309 1 95.06 78 HIS B N 1
ATOM 3631 C CA . HIS B 1 78 ? 4.086 -8.656 -6.273 1 95.06 78 HIS B CA 1
ATOM 3632 C C . HIS B 1 78 ? 5.508 -8.531 -6.816 1 95.06 78 HIS B C 1
ATOM 3634 O O . HIS B 1 78 ? 5.859 -9.18 -7.801 1 95.06 78 HIS B O 1
ATOM 3640 N N . PRO B 1 79 ? 6.344 -7.645 -6.199 1 95.06 79 PRO B N 1
ATOM 3641 C CA . PRO B 1 79 ? 7.707 -7.527 -6.723 1 95.06 79 PRO B CA 1
ATOM 3642 C C . PRO B 1 79 ? 8.461 -8.852 -6.695 1 95.06 79 PRO B C 1
ATOM 3644 O O . PRO B 1 79 ? 9.461 -9.016 -7.406 1 95.06 79 PRO B O 1
ATOM 3647 N N . VAL B 1 80 ? 8.008 -9.797 -5.887 1 96.5 80 VAL B N 1
ATOM 3648 C CA . VAL B 1 80 ? 8.719 -11.055 -5.684 1 96.5 80 VAL B CA 1
ATOM 3649 C C . VAL B 1 80 ? 7.98 -12.188 -6.387 1 96.5 80 VAL B C 1
ATOM 3651 O O . VAL B 1 80 ? 8.602 -13.141 -6.859 1 96.5 80 VAL B O 1
ATOM 3654 N N . VAL B 1 81 ? 6.68 -12.102 -6.543 1 96.38 81 VAL B N 1
ATOM 3655 C CA . VAL B 1 81 ? 5.863 -13.219 -7.004 1 96.38 81 VAL B CA 1
ATOM 3656 C C . VAL B 1 81 ? 5.234 -12.883 -8.352 1 96.38 81 VAL B C 1
ATOM 3658 O O . VAL B 1 81 ? 4.629 -11.82 -8.516 1 96.38 81 VAL B O 1
ATOM 3661 N N . GLY B 1 82 ? 5.332 -13.852 -9.258 1 96.56 82 GLY B N 1
ATOM 3662 C CA . GLY B 1 82 ? 4.73 -13.695 -10.578 1 96.56 82 GLY B CA 1
ATOM 3663 C C . GLY B 1 82 ? 4.305 -15.008 -11.195 1 96.56 82 GLY B C 1
ATOM 3664 O O . GLY B 1 82 ? 4.57 -16.078 -10.641 1 96.56 82 GLY B O 1
ATOM 3665 N N . MET B 1 83 ? 3.549 -14.883 -12.297 1 96.06 83 MET B N 1
ATOM 3666 C CA . MET B 1 83 ? 3.09 -16.031 -13.086 1 96.06 83 MET B CA 1
ATOM 3667 C C . MET B 1 83 ? 3.424 -15.836 -14.562 1 96.06 83 MET B C 1
ATOM 3669 O O . MET B 1 83 ? 3.396 -14.711 -15.07 1 96.06 83 MET B O 1
ATOM 3673 N N . ARG B 1 84 ? 3.609 -16.969 -15.156 1 97.81 84 ARG B N 1
ATOM 3674 C CA . ARG B 1 84 ? 3.961 -16.938 -16.578 1 97.81 84 ARG B CA 1
ATOM 3675 C C . ARG B 1 84 ? 3.18 -17.984 -17.359 1 97.81 84 ARG B C 1
ATOM 3677 O O . ARG B 1 84 ? 3.006 -19.109 -16.906 1 97.81 84 ARG B O 1
ATOM 3684 N N . LEU B 1 85 ? 2.654 -17.578 -18.5 1 97.38 85 LEU B N 1
ATOM 3685 C CA . LEU B 1 85 ? 2.209 -18.484 -19.547 1 97.38 85 LEU B CA 1
ATOM 3686 C C . LEU B 1 85 ? 3.209 -18.516 -20.703 1 97.38 85 LEU B C 1
ATOM 3688 O O . LEU B 1 85 ? 3.502 -17.484 -21.297 1 97.38 85 LEU B O 1
ATOM 3692 N N . GLN B 1 86 ? 3.723 -19.688 -20.953 1 98.5 86 GLN B N 1
ATOM 3693 C CA . GLN B 1 86 ? 4.723 -19.781 -22.016 1 98.5 86 GLN B CA 1
ATOM 3694 C C . GLN B 1 86 ? 4.363 -20.859 -23.031 1 98.5 86 GLN B C 1
ATOM 3696 O O . GLN B 1 86 ? 3.912 -21.938 -22.656 1 98.5 86 GLN B O 1
ATOM 3701 N N . LEU B 1 87 ? 4.484 -20.484 -24.25 1 98.19 87 LEU B N 1
ATOM 3702 C CA . LEU B 1 87 ? 4.484 -21.422 -25.375 1 98.19 87 LEU B CA 1
ATOM 3703 C C . LEU B 1 87 ? 5.902 -21.672 -25.875 1 98.19 87 LEU B C 1
ATOM 3705 O O . LEU B 1 87 ? 6.559 -20.734 -26.359 1 98.19 87 LEU B O 1
ATOM 3709 N N . GLN B 1 88 ? 6.383 -22.844 -25.688 1 97.81 88 GLN B N 1
ATOM 3710 C CA . GLN B 1 88 ? 7.699 -23.188 -26.234 1 97.81 88 GLN B CA 1
ATOM 3711 C C . GLN B 1 88 ? 7.613 -24.344 -27.219 1 97.81 88 GLN B C 1
ATOM 3713 O O . GLN B 1 88 ? 6.75 -25.219 -27.094 1 97.81 88 GLN B O 1
ATOM 3718 N N . GLY B 1 89 ? 8.477 -24.297 -28.203 1 97.62 89 GLY B N 1
ATOM 3719 C CA . GLY B 1 89 ? 8.492 -25.328 -29.25 1 97.62 89 GLY B CA 1
ATOM 3720 C C . GLY B 1 89 ? 9.812 -25.406 -29.984 1 97.62 89 GLY B C 1
ATOM 3721 O O . GLY B 1 89 ? 10.602 -24.453 -29.969 1 97.62 89 GLY B O 1
ATOM 3722 N N . GLY B 1 90 ? 9.984 -26.531 -30.609 1 97.56 90 GLY B N 1
ATOM 3723 C CA . GLY B 1 90 ? 11.188 -26.797 -31.375 1 97.56 90 GLY B CA 1
ATOM 3724 C C . GLY B 1 90 ? 11.305 -28.234 -31.812 1 97.56 90 GLY B C 1
ATOM 3725 O O . GLY B 1 90 ? 10.32 -28.844 -32.25 1 97.56 90 GLY B O 1
ATOM 3726 N N . GLN B 1 91 ? 12.609 -28.594 -31.828 1 96.88 91 GLN B N 1
ATOM 3727 C CA . GLN B 1 91 ? 12.914 -29.953 -32.25 1 96.88 91 GLN B CA 1
ATOM 3728 C C . GLN B 1 91 ? 13.891 -30.625 -31.297 1 96.88 91 GLN B C 1
ATOM 3730 O O . GLN B 1 91 ? 14.867 -30 -30.859 1 96.88 91 GLN B O 1
ATOM 3735 N N . PHE B 1 92 ? 13.531 -31.797 -30.922 1 96.69 92 PHE B N 1
ATOM 3736 C CA . PHE B 1 92 ? 14.492 -32.625 -30.219 1 96.69 92 PHE B CA 1
ATOM 3737 C C . PHE B 1 92 ? 14.992 -33.75 -31.125 1 96.69 92 PHE B C 1
ATOM 3739 O O . PHE B 1 92 ? 14.422 -34 -32.188 1 96.69 92 PHE B O 1
ATOM 3746 N N . ALA B 1 93 ? 16.141 -34.281 -30.672 1 95.62 93 ALA B N 1
ATOM 3747 C CA . ALA B 1 93 ? 16.703 -35.438 -31.391 1 95.62 93 ALA B CA 1
ATOM 3748 C C . ALA B 1 93 ? 17.156 -36.531 -30.422 1 95.62 93 ALA B C 1
ATOM 3750 O O . ALA B 1 93 ? 17.781 -36.25 -29.406 1 95.62 93 ALA B O 1
ATOM 3751 N N . ASN B 1 94 ? 16.719 -37.688 -30.75 1 94.44 94 ASN B N 1
ATOM 3752 C CA . ASN B 1 94 ? 17.156 -38.875 -30.016 1 94.44 94 ASN B CA 1
ATOM 3753 C C . ASN B 1 94 ? 17.547 -40 -30.969 1 94.44 94 ASN B C 1
ATOM 3755 O O . ASN B 1 94 ? 17.281 -39.938 -32.188 1 94.44 94 ASN B O 1
ATOM 3759 N N . TYR B 1 95 ? 18.219 -41.031 -30.422 1 93.06 95 TYR B N 1
ATOM 3760 C CA . TYR B 1 95 ? 18.672 -42.156 -31.25 1 93.06 95 TYR B CA 1
ATOM 3761 C C . TYR B 1 95 ? 17.922 -43.438 -30.875 1 93.06 95 TYR B C 1
ATOM 3763 O O . TYR B 1 95 ? 17.812 -43.781 -29.703 1 93.06 95 TYR B O 1
ATOM 3771 N N . ASP B 1 96 ? 17.469 -44.031 -31.906 1 91.19 96 ASP B N 1
ATOM 3772 C CA . ASP B 1 96 ? 16.797 -45.312 -31.797 1 91.19 96 ASP B CA 1
ATOM 3773 C C . ASP B 1 96 ? 17.688 -46.438 -32.312 1 91.19 96 ASP B C 1
ATOM 3775 O O . ASP B 1 96 ? 18.422 -46.281 -33.281 1 91.19 96 ASP B O 1
ATOM 3779 N N . ALA B 1 97 ? 17.594 -47.562 -31.719 1 87.88 97 ALA B N 1
ATOM 3780 C CA . ALA B 1 97 ? 18.469 -48.688 -32.062 1 87.88 97 ALA B CA 1
ATOM 3781 C C . ALA B 1 97 ? 18.219 -49.156 -33.469 1 87.88 97 ALA B C 1
ATOM 3783 O O . ALA B 1 97 ? 19.156 -49.562 -34.188 1 87.88 97 ALA B O 1
ATOM 3784 N N . ASP B 1 98 ? 17.094 -49.125 -33.938 1 89.56 98 ASP B N 1
ATOM 3785 C CA . ASP B 1 98 ? 16.703 -49.656 -35.219 1 89.56 98 ASP B CA 1
ATOM 3786 C C . ASP B 1 98 ? 16.641 -48.562 -36.281 1 89.56 98 ASP B C 1
ATOM 3788 O O . ASP B 1 98 ? 17 -48.812 -37.438 1 89.56 98 ASP B O 1
ATOM 3792 N N . LEU B 1 99 ? 16.188 -47.375 -35.844 1 91.31 99 LEU B N 1
ATOM 3793 C CA . LEU B 1 99 ? 15.852 -46.344 -36.844 1 91.31 99 LEU B CA 1
ATOM 3794 C C . LEU B 1 99 ? 16.938 -45.281 -36.906 1 91.31 99 LEU B C 1
ATOM 3796 O O . LEU B 1 99 ? 16.938 -44.438 -37.812 1 91.31 99 LEU B O 1
ATOM 3800 N N . GLY B 1 100 ? 17.844 -45.312 -36 1 92.12 100 GLY B N 1
ATOM 3801 C CA . GLY B 1 100 ? 18.875 -44.281 -35.969 1 92.12 100 GLY B CA 1
ATOM 3802 C C . GLY B 1 100 ? 18.422 -42.969 -35.344 1 92.12 100 GLY B C 1
ATOM 3803 O O . GLY B 1 100 ? 17.703 -43 -34.344 1 92.12 100 GLY B O 1
ATOM 3804 N N . LYS B 1 101 ? 18.969 -41.875 -35.938 1 93.88 101 LYS B N 1
ATOM 3805 C CA . LYS B 1 101 ? 18.641 -40.562 -35.375 1 93.88 101 LYS B CA 1
ATOM 3806 C C . LYS B 1 101 ? 17.219 -40.156 -35.75 1 93.88 101 LYS B C 1
ATOM 3808 O O . LYS B 1 101 ? 16.859 -40.125 -36.938 1 93.88 101 LYS B O 1
ATOM 3813 N N . LEU B 1 102 ? 16.5 -39.875 -34.719 1 95.62 102 LEU B N 1
ATOM 3814 C CA . LEU B 1 102 ? 15.133 -39.406 -34.906 1 95.62 102 LEU B CA 1
ATOM 3815 C C . LEU B 1 102 ? 14.992 -37.938 -34.469 1 95.62 102 LEU B C 1
ATOM 3817 O O . LEU B 1 102 ? 15.305 -37.625 -33.312 1 95.62 102 LEU B O 1
ATOM 3821 N N . LYS B 1 103 ? 14.523 -37.156 -35.375 1 96.38 103 LYS B N 1
ATOM 3822 C CA . LYS B 1 103 ? 14.164 -35.781 -35.062 1 96.38 103 LYS B CA 1
ATOM 3823 C C . LYS B 1 103 ? 12.656 -35.625 -34.906 1 96.38 103 LYS B C 1
ATOM 3825 O O . LYS B 1 103 ? 11.891 -36.094 -35.75 1 96.38 103 LYS B O 1
ATOM 3830 N N . TRP B 1 104 ? 12.312 -34.906 -33.875 1 96.62 104 TRP B N 1
ATOM 3831 C CA . TRP B 1 104 ? 10.867 -34.812 -33.656 1 96.62 104 TRP B CA 1
ATOM 3832 C C . TRP B 1 104 ? 10.5 -33.438 -33.094 1 96.62 104 TRP B C 1
ATOM 3834 O O . TRP B 1 104 ? 11.148 -32.938 -32.156 1 96.62 104 TRP B O 1
ATOM 3844 N N . PRO B 1 105 ? 9.484 -32.812 -33.75 1 97.56 105 PRO B N 1
ATOM 3845 C CA . PRO B 1 105 ? 9 -31.516 -33.25 1 97.56 105 PRO B CA 1
ATOM 3846 C C . PRO B 1 105 ? 8.195 -31.656 -31.969 1 97.56 105 PRO B C 1
ATOM 3848 O O . PRO B 1 105 ? 7.547 -32.688 -31.75 1 97.56 105 PRO B O 1
ATOM 3851 N N . TYR B 1 106 ? 8.273 -30.641 -31.172 1 97.56 106 TYR B N 1
ATOM 3852 C CA . TYR B 1 106 ? 7.43 -30.594 -29.969 1 97.56 106 TYR B CA 1
ATOM 3853 C C . TYR B 1 106 ? 6.875 -29.203 -29.75 1 97.56 106 TYR B C 1
ATOM 3855 O O . TYR B 1 106 ? 7.445 -28.219 -30.234 1 97.56 106 TYR B O 1
ATOM 3863 N N . LEU B 1 107 ? 5.699 -29.094 -29.156 1 97.88 107 LEU B N 1
ATOM 3864 C CA . LEU B 1 107 ? 5.043 -27.906 -28.641 1 97.88 107 LEU B CA 1
ATOM 3865 C C . LEU B 1 107 ? 4.637 -28.094 -27.188 1 97.88 107 LEU B C 1
ATOM 3867 O O . LEU B 1 107 ? 3.951 -29.062 -26.844 1 97.88 107 LEU B O 1
ATOM 3871 N N . PHE B 1 108 ? 5.109 -27.203 -26.297 1 97.81 108 PHE B N 1
ATOM 3872 C CA . PHE B 1 108 ? 4.859 -27.266 -24.859 1 97.81 108 PHE B CA 1
ATOM 3873 C C . PHE B 1 108 ? 4.27 -25.969 -24.344 1 97.81 108 PHE B C 1
ATOM 3875 O O . PHE B 1 108 ? 4.941 -24.938 -24.344 1 97.81 108 PHE B O 1
ATOM 3882 N N . VAL B 1 109 ? 2.949 -25.969 -24.016 1 97.38 109 VAL B N 1
ATOM 3883 C CA . VAL B 1 109 ? 2.311 -24.828 -23.359 1 97.38 109 VAL B CA 1
ATOM 3884 C C . VAL B 1 109 ? 2.246 -25.062 -21.844 1 97.38 109 VAL B C 1
ATOM 3886 O O . VAL B 1 109 ? 1.78 -26.109 -21.406 1 97.38 109 VAL B O 1
ATOM 3889 N N . HIS B 1 110 ? 2.834 -24.125 -21.141 1 96.75 110 HIS B N 1
ATOM 3890 C CA . HIS B 1 110 ? 2.852 -24.359 -19.703 1 96.75 110 HIS B CA 1
ATOM 3891 C C . HIS B 1 110 ? 2.693 -23.062 -18.938 1 96.75 110 HIS B C 1
ATOM 3893 O O . HIS B 1 110 ? 3.02 -21.984 -19.438 1 96.75 110 HIS B O 1
ATOM 3899 N N . SER B 1 111 ? 2.148 -23.156 -17.75 1 95.44 111 SER B N 1
ATOM 3900 C CA . SER B 1 111 ? 2.057 -22.078 -16.781 1 95.44 111 SER B CA 1
ATOM 3901 C C . SER B 1 111 ? 3.072 -22.266 -15.648 1 95.44 111 SER B C 1
ATOM 3903 O O . SER B 1 111 ? 3.291 -23.375 -15.18 1 95.44 111 SER B O 1
ATOM 3905 N N . ASP B 1 112 ? 3.721 -21.125 -15.312 1 96.81 112 ASP B N 1
ATOM 3906 C CA . ASP B 1 112 ? 4.785 -21.203 -14.312 1 96.81 112 ASP B CA 1
ATOM 3907 C C . ASP B 1 112 ? 4.512 -20.25 -13.148 1 96.81 112 ASP B C 1
ATOM 3909 O O . ASP B 1 112 ? 4.008 -19.141 -13.352 1 96.81 112 ASP B O 1
ATOM 3913 N N . PHE B 1 113 ? 4.898 -20.734 -11.945 1 95.31 113 PHE B N 1
ATOM 3914 C CA . PHE B 1 113 ? 5.113 -19.875 -10.797 1 95.31 113 PHE B CA 1
ATOM 3915 C C . PHE B 1 113 ? 6.535 -19.312 -10.805 1 95.31 113 PHE B C 1
ATOM 3917 O O . PHE B 1 113 ? 7.5 -20.078 -10.969 1 95.31 113 PHE B O 1
ATOM 3924 N N . MET B 1 114 ? 6.562 -18.031 -10.602 1 97.5 114 MET B N 1
ATOM 3925 C CA . MET B 1 114 ? 7.879 -17.406 -10.664 1 97.5 114 MET B CA 1
ATOM 3926 C C . MET B 1 114 ? 8.203 -16.688 -9.359 1 97.5 114 MET B C 1
ATOM 3928 O O . MET B 1 114 ? 7.316 -16.109 -8.727 1 97.5 114 MET B O 1
ATOM 3932 N N . LEU B 1 115 ? 9.516 -16.734 -9.047 1 96.88 115 LEU B N 1
ATOM 3933 C CA . LEU B 1 115 ? 10.023 -16.016 -7.875 1 96.88 115 LEU B CA 1
ATOM 3934 C C . LEU B 1 115 ? 11.195 -15.125 -8.258 1 96.88 115 LEU B C 1
ATOM 3936 O O . LEU B 1 115 ? 12.242 -15.609 -8.68 1 96.88 115 LEU B O 1
ATOM 3940 N N . ASN B 1 116 ? 10.945 -13.844 -8.125 1 97.5 116 ASN B N 1
ATOM 3941 C CA . ASN B 1 116 ? 12.078 -12.938 -8.289 1 97.5 116 ASN B CA 1
ATOM 3942 C C . ASN B 1 116 ? 13 -12.969 -7.074 1 97.5 116 ASN B C 1
ATOM 3944 O O . ASN B 1 116 ? 12.852 -12.148 -6.164 1 97.5 116 ASN B O 1
ATOM 3948 N N . PHE B 1 117 ? 13.992 -13.758 -7.211 1 96.06 117 PHE B N 1
ATOM 3949 C CA . PHE B 1 117 ? 14.875 -13.984 -6.074 1 96.06 117 PHE B CA 1
ATOM 3950 C C . PHE B 1 117 ? 15.703 -12.742 -5.77 1 96.06 117 PHE B C 1
ATOM 3952 O O . PHE B 1 117 ? 15.992 -12.453 -4.605 1 96.06 117 PHE B O 1
ATOM 3959 N N . SER B 1 118 ? 16.047 -12.031 -6.766 1 95.38 118 SER B N 1
ATOM 3960 C CA . SER B 1 118 ? 16.812 -10.805 -6.578 1 95.38 118 SER B CA 1
ATOM 3961 C C . SER B 1 118 ? 16.047 -9.797 -5.738 1 95.38 118 SER B C 1
ATOM 3963 O O . SER B 1 118 ? 16.609 -9.156 -4.852 1 95.38 118 SER B O 1
ATOM 3965 N N . ASN B 1 119 ? 14.766 -9.648 -6.004 1 94.44 119 ASN B N 1
ATOM 3966 C CA . ASN B 1 119 ? 13.945 -8.734 -5.211 1 94.44 119 ASN B CA 1
ATOM 3967 C C . ASN B 1 119 ? 13.734 -9.258 -3.795 1 94.44 119 ASN B C 1
ATOM 3969 O O . ASN B 1 119 ? 13.664 -8.477 -2.844 1 94.44 119 ASN B O 1
ATOM 3973 N N . TRP B 1 120 ? 13.617 -10.531 -3.711 1 93.12 120 TRP B N 1
ATOM 3974 C CA . TRP B 1 120 ? 13.359 -11.125 -2.4 1 93.12 120 TRP B CA 1
ATOM 3975 C C . TRP B 1 120 ? 14.578 -10.992 -1.495 1 93.12 120 TRP B C 1
ATOM 3977 O O . TRP B 1 120 ? 14.469 -10.523 -0.36 1 93.12 120 TRP B O 1
ATOM 3987 N N . ALA B 1 121 ? 15.711 -11.336 -2.029 1 92.25 121 ALA B N 1
ATOM 3988 C CA . ALA B 1 121 ? 16.938 -11.367 -1.235 1 92.25 121 ALA B CA 1
ATOM 3989 C C . ALA B 1 121 ? 17.578 -9.984 -1.164 1 92.25 121 ALA B C 1
ATOM 3991 O O . ALA B 1 121 ? 18.125 -9.602 -0.124 1 92.25 121 ALA B O 1
ATOM 3992 N N . GLY B 1 122 ? 17.531 -9.227 -2.25 1 91.75 122 GLY B N 1
ATOM 3993 C CA . GLY B 1 122 ? 18.25 -7.973 -2.328 1 91.75 122 GLY B CA 1
ATOM 3994 C C . GLY B 1 122 ? 17.375 -6.758 -2.139 1 91.75 122 GLY B C 1
ATOM 3995 O O . GLY B 1 122 ? 17.859 -5.621 -2.131 1 91.75 122 GLY B O 1
ATOM 3996 N N . GLY B 1 123 ? 16.109 -6.98 -1.95 1 91.75 123 GLY B N 1
ATOM 3997 C CA . GLY B 1 123 ? 15.188 -5.859 -1.883 1 91.75 123 GLY B CA 1
ATOM 3998 C C . GLY B 1 123 ? 14.773 -5.34 -3.248 1 91.75 123 GLY B C 1
ATOM 3999 O O . GLY B 1 123 ? 15.469 -5.57 -4.242 1 91.75 123 GLY B O 1
ATOM 4000 N N . TYR B 1 124 ? 13.703 -4.641 -3.219 1 93.12 124 TYR B N 1
ATOM 4001 C CA . TYR B 1 124 ? 13.188 -4.125 -4.484 1 93.12 124 TYR B CA 1
ATOM 4002 C C . TYR B 1 124 ? 13.914 -2.84 -4.875 1 93.12 124 TYR B C 1
ATOM 4004 O O . TYR B 1 124 ? 14.047 -1.922 -4.062 1 93.12 124 TYR B O 1
ATOM 4012 N N . ARG B 1 125 ? 14.32 -2.789 -6.125 1 87.88 125 ARG B N 1
ATOM 4013 C CA . ARG B 1 125 ? 14.867 -1.612 -6.789 1 87.88 125 ARG B CA 1
ATOM 4014 C C . ARG B 1 125 ? 14.422 -1.549 -8.242 1 87.88 125 ARG B C 1
ATOM 4016 O O . ARG B 1 125 ? 14.422 -2.562 -8.945 1 87.88 125 ARG B O 1
ATOM 4023 N N . ASP B 1 126 ? 14.125 -0.42 -8.742 1 86.62 126 ASP B N 1
ATOM 4024 C CA . ASP B 1 126 ? 13.625 -0.273 -10.109 1 86.62 126 ASP B CA 1
ATOM 4025 C C . ASP B 1 126 ? 14.781 -0.209 -11.109 1 86.62 126 ASP B C 1
ATOM 4027 O O . ASP B 1 126 ? 14.578 -0.357 -12.312 1 86.62 126 ASP B O 1
ATOM 4031 N N . ASP B 1 127 ? 15.961 0.051 -10.664 1 88.06 127 ASP B N 1
ATOM 4032 C CA . ASP B 1 127 ? 17.094 0.243 -11.57 1 88.06 127 ASP B CA 1
ATOM 4033 C C . ASP B 1 127 ? 18.062 -0.929 -11.484 1 88.06 127 ASP B C 1
ATOM 4035 O O . ASP B 1 127 ? 19.234 -0.795 -11.852 1 88.06 127 ASP B O 1
ATOM 4039 N N . ARG B 1 128 ? 17.641 -2.031 -10.914 1 92.44 128 ARG B N 1
ATOM 4040 C CA . ARG B 1 128 ? 18.516 -3.189 -10.812 1 92.44 128 ARG B CA 1
ATOM 4041 C C . ARG B 1 128 ? 18.938 -3.682 -12.188 1 92.44 128 ARG B C 1
ATOM 4043 O O . ARG B 1 128 ? 18.125 -3.762 -13.102 1 92.44 128 ARG B O 1
ATOM 4050 N N . ALA B 1 129 ? 20.188 -4.031 -12.344 1 93.62 129 ALA B N 1
ATOM 4051 C CA . ALA B 1 129 ? 20.75 -4.406 -13.633 1 93.62 129 ALA B CA 1
ATOM 4052 C C . ALA B 1 129 ? 20.469 -5.875 -13.945 1 93.62 129 ALA B C 1
ATOM 4054 O O . ALA B 1 129 ? 20.438 -6.27 -15.117 1 93.62 129 ALA B O 1
ATOM 4055 N N . TYR B 1 130 ? 20.406 -6.707 -12.914 1 95.94 130 TYR B N 1
ATOM 4056 C CA . TYR B 1 130 ? 20.281 -8.148 -13.102 1 95.94 130 TYR B CA 1
ATOM 4057 C C . TYR B 1 130 ? 19.234 -8.734 -12.172 1 95.94 130 TYR B C 1
ATOM 4059 O O . TYR B 1 130 ? 19.172 -8.391 -10.992 1 95.94 130 TYR B O 1
ATOM 4067 N N . TYR B 1 131 ? 18.359 -9.633 -12.711 1 96.25 131 TYR B N 1
ATOM 4068 C CA . TYR B 1 131 ? 17.375 -10.375 -11.938 1 96.25 131 TYR B CA 1
ATOM 4069 C C . TYR B 1 131 ? 17.547 -11.875 -12.133 1 96.25 131 TYR B C 1
ATOM 4071 O O . TYR B 1 131 ? 17.656 -12.352 -13.266 1 96.25 131 TYR B O 1
ATOM 4079 N N . LEU B 1 132 ? 17.609 -12.602 -11.039 1 97.69 132 LEU B N 1
ATOM 4080 C CA . LEU B 1 132 ? 17.516 -14.055 -11.023 1 97.69 132 LEU B CA 1
ATOM 4081 C C . LEU B 1 132 ? 16.109 -14.516 -10.664 1 97.69 132 LEU B C 1
ATOM 4083 O O . LEU B 1 132 ? 15.641 -14.266 -9.555 1 97.69 132 LEU B O 1
ATOM 4087 N N . VAL B 1 133 ? 15.453 -15.273 -11.57 1 98.31 133 VAL B N 1
ATOM 4088 C CA . VAL B 1 133 ? 14.047 -15.633 -11.367 1 98.31 133 VAL B CA 1
ATOM 4089 C C . VAL B 1 133 ? 13.867 -17.141 -11.594 1 98.31 133 VAL B C 1
ATOM 4091 O O . VAL B 1 133 ? 13.57 -17.578 -12.703 1 98.31 133 VAL B O 1
ATOM 4094 N N . PRO B 1 134 ? 13.984 -17.906 -10.531 1 98.38 134 PRO B N 1
ATOM 4095 C CA . PRO B 1 134 ? 13.594 -19.312 -10.656 1 98.38 134 PRO B CA 1
ATOM 4096 C C . PRO B 1 134 ? 12.094 -19.484 -10.906 1 98.38 134 PRO B C 1
ATOM 4098 O O . PRO B 1 134 ? 11.297 -18.625 -10.523 1 98.38 134 PRO B O 1
ATOM 4101 N N . PHE B 1 135 ? 11.75 -20.578 -11.641 1 97.62 135 PHE B N 1
ATOM 4102 C CA . PHE B 1 135 ? 10.336 -20.844 -11.875 1 97.62 135 PHE B CA 1
ATOM 4103 C C . PHE B 1 135 ? 10.07 -22.344 -11.93 1 97.62 135 PHE B C 1
ATOM 4105 O O . PHE B 1 135 ? 10.992 -23.141 -12.172 1 97.62 135 PHE B O 1
ATOM 4112 N N . VAL B 1 136 ? 8.906 -22.766 -11.609 1 95.31 136 VAL B N 1
ATOM 4113 C CA . VAL B 1 136 ? 8.375 -24.125 -11.734 1 95.31 136 VAL B CA 1
ATOM 4114 C C . VAL B 1 136 ? 6.961 -24.062 -12.305 1 95.31 136 VAL B C 1
ATOM 4116 O O . VAL B 1 136 ? 6.211 -23.125 -12.039 1 95.31 136 VAL B O 1
ATOM 4119 N N . GLY B 1 137 ? 6.699 -25.031 -13.141 1 94.62 137 GLY B N 1
ATOM 4120 C CA . GLY B 1 137 ? 5.383 -24.984 -13.75 1 94.62 137 GLY B CA 1
ATOM 4121 C C . GLY B 1 137 ? 4.938 -26.312 -14.32 1 94.62 137 GLY B C 1
ATOM 4122 O O . GLY B 1 137 ? 5.512 -27.359 -14 1 94.62 137 GLY B O 1
ATOM 4123 N N . PHE B 1 138 ? 3.867 -26.25 -15.031 1 93.25 138 PHE B N 1
ATOM 4124 C CA . PHE B 1 138 ? 3.24 -27.422 -15.633 1 93.25 138 PHE B CA 1
ATOM 4125 C C . PHE B 1 138 ? 2.502 -27.031 -16.906 1 93.25 138 PHE B C 1
ATOM 4127 O O . PHE B 1 138 ? 2.164 -25.859 -17.109 1 93.25 138 PHE B O 1
ATOM 4134 N N . GLY B 1 139 ? 2.32 -28.094 -17.672 1 94.19 139 GLY B N 1
ATOM 4135 C CA . GLY B 1 139 ? 1.652 -27.797 -18.922 1 94.19 139 GLY B CA 1
ATOM 4136 C C . GLY B 1 139 ? 1.34 -29.031 -19.75 1 94.19 139 GLY B C 1
ATOM 4137 O O . GLY B 1 139 ? 1.251 -30.125 -19.203 1 94.19 139 GLY B O 1
ATOM 4138 N N . TYR B 1 140 ? 1.014 -28.734 -20.906 1 92.94 140 TYR B N 1
ATOM 4139 C CA . TYR B 1 140 ? 0.62 -29.75 -21.875 1 92.94 140 TYR B CA 1
ATOM 4140 C C . TYR B 1 140 ? 1.599 -29.797 -23.047 1 92.94 140 TYR B C 1
ATOM 4142 O O . TYR B 1 140 ? 1.947 -28.766 -23.625 1 92.94 140 TYR B O 1
ATOM 4150 N N . LEU B 1 141 ? 1.992 -31.094 -23.375 1 96 141 LEU B N 1
ATOM 4151 C CA . LEU B 1 141 ? 3.037 -31.344 -24.359 1 96 141 LEU B CA 1
ATOM 4152 C C . LEU B 1 141 ? 2.506 -32.156 -25.516 1 96 141 LEU B C 1
ATOM 4154 O O . LEU B 1 141 ? 1.828 -33.188 -25.312 1 96 141 LEU B O 1
ATOM 4158 N N . ALA B 1 142 ? 2.777 -31.656 -26.734 1 97 142 ALA B N 1
ATOM 4159 C CA . ALA B 1 142 ? 2.531 -32.438 -27.953 1 97 142 ALA B CA 1
ATOM 4160 C C . ALA B 1 142 ? 3.826 -32.656 -28.734 1 97 142 ALA B C 1
ATOM 4162 O O . ALA B 1 142 ? 4.621 -31.734 -28.906 1 97 142 ALA B O 1
ATOM 4163 N N . THR B 1 143 ? 4.055 -33.906 -29.156 1 97.38 143 THR B N 1
ATOM 4164 C CA . THR B 1 143 ? 5.281 -34.25 -29.875 1 97.38 143 THR B CA 1
ATOM 4165 C C . THR B 1 143 ? 4.965 -35 -31.156 1 97.38 143 THR B C 1
ATOM 4167 O O . THR B 1 143 ? 3.898 -35.594 -31.281 1 97.38 143 THR B O 1
ATOM 4170 N N . ASN B 1 144 ? 5.883 -34.906 -32.094 1 97.5 144 ASN B N 1
ATOM 4171 C CA . ASN B 1 144 ? 5.84 -35.656 -33.344 1 97.5 144 ASN B CA 1
ATOM 4172 C C . ASN B 1 144 ? 4.523 -35.438 -34.094 1 97.5 144 ASN B C 1
ATOM 4174 O O . ASN B 1 144 ? 3.891 -36.406 -34.531 1 97.5 144 ASN B O 1
ATOM 4178 N N . PHE B 1 145 ? 4.141 -34.188 -34.312 1 95.12 145 PHE B N 1
ATOM 4179 C CA . PHE B 1 145 ? 2.771 -33.875 -34.719 1 95.12 145 PHE B CA 1
ATOM 4180 C C . PHE B 1 145 ? 2.705 -33.531 -36.188 1 95.12 145 PHE B C 1
ATOM 4182 O O . PHE B 1 145 ? 1.633 -33.219 -36.719 1 95.12 145 PHE B O 1
ATOM 4189 N N . THR B 1 146 ? 3.84 -33.562 -36.875 1 96.06 146 THR B N 1
ATOM 4190 C CA . THR B 1 146 ? 3.814 -33.281 -38.281 1 96.06 146 THR B CA 1
ATOM 4191 C C . THR B 1 146 ? 3.732 -34.562 -39.094 1 96.06 146 THR B C 1
ATOM 4193 O O . THR B 1 146 ? 4.234 -35.594 -38.688 1 96.06 146 THR B O 1
ATOM 4196 N N . ASP B 1 147 ? 3.25 -34.5 -40.312 1 95.5 147 ASP B N 1
ATOM 4197 C CA . ASP B 1 147 ? 3.188 -35.656 -41.188 1 95.5 147 ASP B CA 1
ATOM 4198 C C . ASP B 1 147 ? 4.586 -36.219 -41.469 1 95.5 147 ASP B C 1
ATOM 4200 O O . ASP B 1 147 ? 4.805 -37.406 -41.469 1 95.5 147 ASP B O 1
ATOM 4204 N N . LYS B 1 148 ? 5.41 -35.312 -41.75 1 96.06 148 LYS B N 1
ATOM 4205 C CA . LYS B 1 148 ? 6.777 -35.719 -42.094 1 96.06 148 LYS B CA 1
ATOM 4206 C C . LYS B 1 148 ? 7.43 -36.469 -40.938 1 96.06 148 LYS B C 1
ATOM 4208 O O . LYS B 1 148 ? 8.062 -37.5 -41.125 1 96.06 148 LYS B O 1
ATOM 4213 N N . SER B 1 149 ? 7.352 -35.875 -39.75 1 95.5 149 SER B N 1
ATOM 4214 C CA . SER B 1 149 ? 7.977 -36.531 -38.594 1 95.5 149 SER B CA 1
ATOM 4215 C C . SER B 1 149 ? 7.328 -37.906 -38.344 1 95.5 149 SER B C 1
ATOM 4217 O O . SER B 1 149 ? 8 -38.844 -37.906 1 95.5 149 SER B O 1
ATOM 4219 N N . GLN B 1 150 ? 6.02 -38.031 -38.5 1 95.94 150 GLN B N 1
ATOM 4220 C CA . GLN B 1 150 ? 5.324 -39.281 -38.281 1 95.94 150 GLN B CA 1
ATOM 4221 C C . GLN B 1 150 ? 5.797 -40.344 -39.25 1 95.94 150 GLN B C 1
ATOM 4223 O O . GLN B 1 150 ? 5.961 -41.5 -38.875 1 95.94 150 GLN B O 1
ATOM 4228 N N . GLU B 1 151 ? 5.98 -39.938 -40.438 1 96 151 GLU B N 1
ATOM 4229 C CA . GLU B 1 151 ? 6.5 -40.844 -41.438 1 96 151 GLU B CA 1
ATOM 4230 C C . GLU B 1 151 ? 7.938 -41.25 -41.125 1 96 151 GLU B C 1
ATOM 4232 O O . GLU B 1 151 ? 8.273 -42.438 -41.156 1 96 151 GLU B O 1
ATOM 4237 N N . ASP B 1 152 ? 8.734 -40.312 -40.812 1 94.38 152 ASP B N 1
ATOM 4238 C CA . ASP B 1 152 ? 10.156 -40.531 -40.562 1 94.38 152 ASP B CA 1
ATOM 4239 C C . ASP B 1 152 ? 10.359 -41.406 -39.312 1 94.38 152 ASP B C 1
ATOM 4241 O O . ASP B 1 152 ? 11.258 -42.219 -39.281 1 94.38 152 ASP B O 1
ATOM 4245 N N . ASN B 1 153 ? 9.562 -41.156 -38.344 1 96.06 153 ASN B N 1
ATOM 4246 C CA . ASN B 1 153 ? 9.773 -41.781 -37.031 1 96.06 153 ASN B CA 1
ATOM 4247 C C . ASN B 1 153 ? 8.891 -43 -36.875 1 96.06 153 ASN B C 1
ATOM 4249 O O . ASN B 1 153 ? 8.961 -43.688 -35.844 1 96.06 153 ASN B O 1
ATOM 4253 N N . MET B 1 154 ? 7.945 -43.219 -37.719 1 94.94 154 MET B N 1
ATOM 4254 C CA . MET B 1 154 ? 7.086 -44.406 -37.812 1 94.94 154 MET B CA 1
ATOM 4255 C C . MET B 1 154 ? 6.184 -44.5 -36.594 1 94.94 154 MET B C 1
ATOM 4257 O O . MET B 1 154 ? 6.008 -45.594 -36.031 1 94.94 154 MET B O 1
ATOM 4261 N N . THR B 1 155 ? 5.863 -43.406 -36.094 1 94.75 155 THR B N 1
ATOM 4262 C CA . THR B 1 155 ? 4.906 -43.312 -35 1 94.75 155 THR B CA 1
ATOM 4263 C C . THR B 1 155 ? 4.055 -42.062 -35.094 1 94.75 155 THR B C 1
ATOM 4265 O O . THR B 1 155 ? 4.434 -41.094 -35.781 1 94.75 155 THR B O 1
ATOM 4268 N N . GLY B 1 156 ? 2.916 -42 -34.438 1 94.56 156 GLY B N 1
ATOM 4269 C CA . GLY B 1 156 ? 2.002 -40.844 -34.5 1 94.56 156 GLY B CA 1
ATOM 4270 C C . GLY B 1 156 ? 2.334 -39.75 -33.531 1 94.56 156 GLY B C 1
ATOM 4271 O O . GLY B 1 156 ? 3.463 -39.688 -33.031 1 94.56 156 GLY B O 1
ATOM 4272 N N . THR B 1 157 ? 1.37 -38.906 -33.375 1 94.81 157 THR B N 1
ATOM 4273 C CA . THR B 1 157 ? 1.482 -37.812 -32.406 1 94.81 157 THR B CA 1
ATOM 4274 C C . THR B 1 157 ? 1.357 -38.312 -30.984 1 94.81 157 THR B C 1
ATOM 4276 O O . THR B 1 157 ? 0.53 -39.188 -30.703 1 94.81 157 THR B O 1
ATOM 4279 N N . HIS B 1 158 ? 2.215 -37.781 -30.125 1 94 158 HIS B N 1
ATOM 4280 C CA . HIS B 1 158 ? 2.121 -38.094 -28.703 1 94 158 HIS B CA 1
ATOM 4281 C C . HIS B 1 158 ? 1.756 -36.844 -27.906 1 94 158 HIS B C 1
ATOM 4283 O O . HIS B 1 158 ? 2.115 -35.719 -28.281 1 94 158 HIS B O 1
ATOM 4289 N N . GLN B 1 159 ? 0.983 -37.031 -26.891 1 91.31 159 GLN B N 1
ATOM 4290 C CA . GLN B 1 159 ? 0.579 -35.938 -26 1 91.31 159 GLN B CA 1
ATOM 4291 C C . GLN B 1 159 ? 0.685 -36.375 -24.531 1 91.31 159 GLN B C 1
ATOM 4293 O O . GLN B 1 159 ? 0.45 -37.531 -24.203 1 91.31 159 GLN B O 1
ATOM 4298 N N . ALA B 1 160 ? 1.123 -35.438 -23.734 1 90.69 160 ALA B N 1
ATOM 4299 C CA . ALA B 1 160 ? 1.208 -35.719 -22.297 1 90.69 160 ALA B CA 1
ATOM 4300 C C . ALA B 1 160 ? 1.272 -34.406 -21.484 1 90.69 160 ALA B C 1
ATOM 4302 O O . ALA B 1 160 ? 1.646 -33.375 -22.016 1 90.69 160 ALA B O 1
ATOM 4303 N N . PHE B 1 161 ? 0.898 -34.562 -20.266 1 89.44 161 PHE B N 1
ATOM 4304 C CA . PHE B 1 161 ? 1.225 -33.531 -19.312 1 89.44 161 PHE B CA 1
ATOM 4305 C C . PHE B 1 161 ? 2.703 -33.562 -18.953 1 89.44 161 PHE B C 1
ATOM 4307 O O . PHE B 1 161 ? 3.314 -34.625 -18.922 1 89.44 161 PHE B O 1
ATOM 4314 N N . ALA B 1 162 ? 3.236 -32.375 -18.688 1 94 162 ALA B N 1
ATOM 4315 C CA . ALA B 1 162 ? 4.656 -32.281 -18.359 1 94 162 ALA B CA 1
ATOM 4316 C C . ALA B 1 162 ? 4.914 -31.141 -17.375 1 94 162 ALA B C 1
ATOM 4318 O O . ALA B 1 162 ? 4.047 -30.297 -17.156 1 94 162 ALA B O 1
ATOM 4319 N N . PHE B 1 163 ? 6.148 -31.172 -16.766 1 94.62 163 PHE B N 1
ATOM 4320 C CA . PHE B 1 163 ? 6.562 -30.156 -15.82 1 94.62 163 PHE B CA 1
ATOM 4321 C C . PHE B 1 163 ? 7.664 -29.281 -16.406 1 94.62 163 PHE B C 1
ATOM 4323 O O . PHE B 1 163 ? 8.484 -29.75 -17.203 1 94.62 163 PHE B O 1
ATOM 4330 N N . SER B 1 164 ? 7.535 -28.109 -15.961 1 96.12 164 SER B N 1
ATOM 4331 C CA . SER B 1 164 ? 8.594 -27.172 -16.328 1 96.12 164 SER B CA 1
ATOM 4332 C C . SER B 1 164 ? 9.305 -26.625 -15.094 1 96.12 164 SER B C 1
ATOM 4334 O O . SER B 1 164 ? 8.688 -26.438 -14.047 1 96.12 164 SER B O 1
ATOM 4336 N N . TYR B 1 165 ? 10.625 -26.453 -15.164 1 96.38 165 TYR B N 1
ATOM 4337 C CA . TYR B 1 165 ? 11.406 -25.781 -14.141 1 96.38 165 TYR B CA 1
ATOM 4338 C C . TYR B 1 165 ? 12.625 -25.094 -14.75 1 96.38 165 TYR B C 1
ATOM 4340 O O . TYR B 1 165 ? 13.062 -25.438 -15.852 1 96.38 165 TYR B O 1
ATOM 4348 N N . GLY B 1 166 ? 13.047 -24 -14.078 1 98.19 166 GLY B N 1
ATOM 4349 C CA . GLY B 1 166 ? 14.219 -23.359 -14.656 1 98.19 166 GLY B CA 1
ATOM 4350 C C . GLY B 1 166 ? 14.594 -22.062 -13.969 1 98.19 166 GLY B C 1
ATOM 4351 O O . GLY B 1 166 ? 14.148 -21.797 -12.844 1 98.19 166 GLY B O 1
ATOM 4352 N N . LEU B 1 167 ? 15.602 -21.453 -14.625 1 98.06 167 LEU B N 1
ATOM 4353 C CA . LEU B 1 167 ? 16.156 -20.172 -14.164 1 98.06 167 LEU B CA 1
ATOM 4354 C C . LEU B 1 167 ? 16.109 -19.141 -15.281 1 98.06 167 LEU B C 1
ATOM 4356 O O . LEU B 1 167 ? 16.688 -19.344 -16.344 1 98.06 167 LEU B O 1
ATOM 4360 N N . LEU B 1 168 ? 15.406 -18.094 -15.008 1 98.44 168 LEU B N 1
ATOM 4361 C CA . LEU B 1 168 ? 15.375 -16.938 -15.898 1 98.44 168 LEU B CA 1
ATOM 4362 C C . LEU B 1 168 ? 16.328 -15.852 -15.406 1 98.44 168 LEU B C 1
ATOM 4364 O O . LEU B 1 168 ? 16.172 -15.336 -14.297 1 98.44 168 LEU B O 1
ATOM 4368 N N . ASN B 1 169 ? 17.312 -15.609 -16.234 1 98.31 169 ASN B N 1
ATOM 4369 C CA . ASN B 1 169 ? 18.25 -14.508 -15.977 1 98.31 169 ASN B CA 1
ATOM 4370 C C . ASN B 1 169 ? 17.922 -13.289 -16.828 1 98.31 169 ASN B C 1
ATOM 4372 O O . ASN B 1 169 ? 18.016 -13.336 -18.062 1 98.31 169 ASN B O 1
ATOM 4376 N N . LYS B 1 170 ? 17.609 -12.172 -16.172 1 97.44 170 LYS B N 1
ATOM 4377 C CA . LYS B 1 170 ? 17.25 -10.953 -16.891 1 97.44 170 LYS B CA 1
ATOM 4378 C C . LYS B 1 170 ? 18.312 -9.875 -16.703 1 97.44 170 LYS B C 1
ATOM 4380 O O . LYS B 1 170 ? 18.75 -9.609 -15.578 1 97.44 170 LYS B O 1
ATOM 4385 N N . PHE B 1 171 ? 18.625 -9.312 -17.812 1 97.62 171 PHE B N 1
ATOM 4386 C CA . PHE B 1 171 ? 19.531 -8.172 -17.812 1 97.62 171 PHE B CA 1
ATOM 4387 C C . PHE B 1 171 ? 18.828 -6.918 -18.312 1 97.62 171 PHE B C 1
ATOM 4389 O O . PHE B 1 171 ? 18.406 -6.852 -19.469 1 97.62 171 PHE B O 1
ATOM 4396 N N . ARG B 1 172 ? 18.828 -5.93 -17.484 1 96.06 172 ARG B N 1
ATOM 4397 C CA . ARG B 1 172 ? 18.094 -4.703 -17.812 1 96.06 172 ARG B CA 1
ATOM 4398 C C . ARG B 1 172 ? 18.859 -3.877 -18.844 1 96.06 172 ARG B C 1
ATOM 4400 O O . ARG B 1 172 ? 20.016 -3.523 -18.625 1 96.06 172 ARG B O 1
ATOM 4407 N N . LEU B 1 173 ? 18.188 -3.537 -19.891 1 96.12 173 LEU B N 1
ATOM 4408 C CA . LEU B 1 173 ? 18.75 -2.664 -20.906 1 96.12 173 LEU B CA 1
ATOM 4409 C C . LEU B 1 173 ? 18.203 -1.249 -20.781 1 96.12 173 LEU B C 1
ATOM 4411 O O . LEU B 1 173 ? 18.906 -0.274 -21.047 1 96.12 173 LEU B O 1
ATOM 4415 N N . SER B 1 174 ? 16.922 -1.131 -20.5 1 94.88 174 SER B N 1
ATOM 4416 C CA . SER B 1 174 ? 16.188 0.11 -20.25 1 94.88 174 SER B CA 1
ATOM 4417 C C . SER B 1 174 ? 15.023 -0.113 -19.297 1 94.88 174 SER B C 1
ATOM 4419 O O . SER B 1 174 ? 14.891 -1.193 -18.719 1 94.88 174 SER B O 1
ATOM 4421 N N . ARG B 1 175 ? 14.195 0.911 -19.125 1 92.5 175 ARG B N 1
ATOM 4422 C CA . ARG B 1 175 ? 13.047 0.792 -18.234 1 92.5 175 ARG B CA 1
ATOM 4423 C C . ARG B 1 175 ? 12.016 -0.189 -18.797 1 92.5 175 ARG B C 1
ATOM 4425 O O . ARG B 1 175 ? 11.289 -0.831 -18.031 1 92.5 175 ARG B O 1
ATOM 4432 N N . SER B 1 176 ? 12.039 -0.344 -20.125 1 95.75 176 SER B N 1
ATOM 4433 C CA . SER B 1 176 ? 10.969 -1.119 -20.734 1 95.75 176 SER B CA 1
ATOM 4434 C C . SER B 1 176 ? 11.492 -2.424 -21.328 1 95.75 176 SER B C 1
ATOM 4436 O O . SER B 1 176 ? 10.711 -3.299 -21.703 1 95.75 176 SER B O 1
ATOM 4438 N N . PHE B 1 177 ? 12.914 -2.615 -21.375 1 96.38 177 PHE B N 1
ATOM 4439 C CA . PHE B 1 177 ? 13.438 -3.775 -22.078 1 96.38 177 PHE B CA 1
ATOM 4440 C C . PHE B 1 177 ? 14.492 -4.492 -21.234 1 96.38 177 PHE B C 1
ATOM 4442 O O . PHE B 1 177 ? 15.344 -3.848 -20.625 1 96.38 177 PHE B O 1
ATOM 4449 N N . ASP B 1 178 ? 14.383 -5.75 -21.297 1 97.38 178 ASP B N 1
ATOM 4450 C CA . ASP B 1 178 ? 15.422 -6.617 -20.734 1 97.38 178 ASP B CA 1
ATOM 4451 C C . ASP B 1 178 ? 15.945 -7.582 -21.797 1 97.38 178 ASP B C 1
ATOM 4453 O O . ASP B 1 178 ? 15.227 -7.949 -22.734 1 97.38 178 ASP B O 1
ATOM 4457 N N . PHE B 1 179 ? 17.219 -7.91 -21.672 1 98.06 179 PHE B N 1
ATOM 4458 C CA . PHE B 1 179 ? 17.781 -9.109 -22.297 1 98.06 179 PHE B CA 1
ATOM 4459 C C . PHE B 1 179 ? 17.734 -10.281 -21.328 1 98.06 179 PHE B C 1
ATOM 4461 O O . PHE B 1 179 ? 18.016 -10.125 -20.141 1 98.06 179 PHE B O 1
ATOM 4468 N N . ASN B 1 180 ? 17.297 -11.469 -21.859 1 98.06 180 ASN B N 1
ATOM 4469 C CA . ASN B 1 180 ? 17.219 -12.57 -20.906 1 98.06 180 ASN B CA 1
ATOM 4470 C C . ASN B 1 180 ? 17.891 -13.828 -21.453 1 98.06 180 ASN B C 1
ATOM 4472 O O . ASN B 1 180 ? 17.938 -14.039 -22.672 1 98.06 180 ASN B O 1
ATOM 4476 N N . ILE B 1 181 ? 18.438 -14.578 -20.547 1 98.31 181 ILE B N 1
ATOM 4477 C CA . ILE B 1 181 ? 18.922 -15.938 -20.75 1 98.31 181 ILE B CA 1
ATOM 4478 C C . ILE B 1 181 ? 18.141 -16.906 -19.859 1 98.31 181 ILE B C 1
ATOM 4480 O O . ILE B 1 181 ? 18.109 -16.734 -18.641 1 98.31 181 ILE B O 1
ATOM 4484 N N . GLU B 1 182 ? 17.594 -17.859 -20.531 1 98.5 182 GLU B N 1
ATOM 4485 C CA . GLU B 1 182 ? 16.766 -18.797 -19.781 1 98.5 182 GLU B CA 1
ATOM 4486 C C . GLU B 1 182 ? 17.297 -20.219 -19.891 1 98.5 182 GLU B C 1
ATOM 4488 O O . GLU B 1 182 ? 17.531 -20.719 -20.984 1 98.5 182 GLU B O 1
ATOM 4493 N N . LEU B 1 183 ? 17.578 -20.781 -18.672 1 98.31 183 LEU B N 1
ATOM 4494 C CA . LEU B 1 183 ? 17.859 -22.219 -18.547 1 98.31 183 LEU B CA 1
ATOM 4495 C C . LEU B 1 183 ? 16.625 -22.984 -18.078 1 98.31 183 LEU B C 1
ATOM 4497 O O . LEU B 1 183 ? 16.125 -22.75 -16.984 1 98.31 183 LEU B O 1
ATOM 4501 N N . LYS B 1 184 ? 16.172 -23.906 -18.953 1 97.81 184 LYS B N 1
ATOM 4502 C CA . LYS B 1 184 ? 14.875 -24.547 -18.703 1 97.81 184 LYS B CA 1
ATOM 4503 C C . LYS B 1 184 ? 15.008 -26.062 -18.656 1 97.81 184 LYS B C 1
ATOM 4505 O O . LYS B 1 184 ? 15.773 -26.656 -19.422 1 97.81 184 LYS B O 1
ATOM 4510 N N . GLY B 1 185 ? 14.211 -26.594 -17.781 1 97.12 185 GLY B N 1
ATOM 4511 C CA . GLY B 1 185 ? 14.008 -28.031 -17.719 1 97.12 185 GLY B CA 1
ATOM 4512 C C . GLY B 1 185 ? 12.57 -28.453 -17.969 1 97.12 185 GLY B C 1
ATOM 4513 O O . GLY B 1 185 ? 11.641 -27.719 -17.594 1 97.12 185 GLY B O 1
ATOM 4514 N N . MET B 1 186 ? 12.461 -29.578 -18.609 1 96.94 186 MET B N 1
ATOM 4515 C CA . MET B 1 186 ? 11.164 -30.203 -18.844 1 96.94 186 MET B CA 1
ATOM 4516 C C . MET B 1 186 ? 11.172 -31.656 -18.406 1 96.94 186 MET B C 1
ATOM 4518 O O . MET B 1 186 ? 12.125 -32.406 -18.672 1 96.94 186 MET B O 1
ATOM 4522 N N . LEU B 1 187 ? 10.227 -32.031 -17.656 1 95.56 187 LEU B N 1
ATOM 4523 C CA . LEU B 1 187 ? 10.047 -33.406 -17.234 1 95.56 187 LEU B CA 1
ATOM 4524 C C . LEU B 1 187 ? 8.75 -34 -17.797 1 95.56 187 LEU B C 1
ATOM 4526 O O . LEU B 1 187 ? 7.664 -33.469 -17.516 1 95.56 187 LEU B O 1
ATOM 4530 N N . ALA B 1 188 ? 8.875 -35.062 -18.578 1 94.69 188 ALA B N 1
ATOM 4531 C CA . ALA B 1 188 ? 7.734 -35.688 -19.234 1 94.69 188 ALA B CA 1
ATOM 4532 C C . ALA B 1 188 ? 7.871 -37.219 -19.219 1 94.69 188 ALA B C 1
ATOM 4534 O O . ALA B 1 188 ? 8.953 -37.75 -18.953 1 94.69 188 ALA B O 1
ATOM 4535 N N . PRO B 1 189 ? 6.734 -37.906 -19.484 1 91.38 189 PRO B N 1
ATOM 4536 C CA . PRO B 1 189 ? 6.887 -39.344 -19.703 1 91.38 189 PRO B CA 1
ATOM 4537 C C . PRO B 1 189 ? 7.691 -39.688 -20.969 1 91.38 189 PRO B C 1
ATOM 4539 O O . PRO B 1 189 ? 7.555 -39 -21.984 1 91.38 189 PRO B O 1
ATOM 4542 N N . SER B 1 190 ? 8.445 -40.75 -20.891 1 92.88 190 SER B N 1
ATOM 4543 C CA . SER B 1 190 ? 9.344 -41.094 -21.984 1 92.88 190 SER B CA 1
ATOM 4544 C C . SER B 1 190 ? 8.555 -41.469 -23.234 1 92.88 190 SER B C 1
ATOM 4546 O O . SER B 1 190 ? 9.078 -41.375 -24.359 1 92.88 190 SER B O 1
ATOM 4548 N N . ARG B 1 191 ? 7.289 -41.812 -23.109 1 90.31 191 ARG B N 1
ATOM 4549 C CA . ARG B 1 191 ? 6.48 -42.25 -24.234 1 90.31 191 ARG B CA 1
ATOM 4550 C C . ARG B 1 191 ? 6.273 -41.156 -25.25 1 90.31 191 ARG B C 1
ATOM 4552 O O . ARG B 1 191 ? 5.836 -41.406 -26.375 1 90.31 191 ARG B O 1
ATOM 4559 N N . VAL B 1 192 ? 6.574 -39.969 -24.875 1 94.25 192 VAL B N 1
ATOM 4560 C CA . VAL B 1 192 ? 6.379 -38.875 -25.812 1 94.25 192 VAL B CA 1
ATOM 4561 C C . VAL B 1 192 ? 7.523 -38.844 -26.812 1 94.25 192 VAL B C 1
ATOM 4563 O O . VAL B 1 192 ? 7.43 -38.188 -27.844 1 94.25 192 VAL B O 1
ATOM 4566 N N . CYS B 1 193 ? 8.57 -39.469 -26.5 1 95.19 193 CYS B N 1
ATOM 4567 C CA . CYS B 1 193 ? 9.695 -39.625 -27.422 1 95.19 193 CYS B CA 1
ATOM 4568 C C . CYS B 1 193 ? 9.43 -40.75 -28.438 1 95.19 193 CYS B C 1
ATOM 4570 O O . CYS B 1 193 ? 9.078 -41.844 -28.062 1 95.19 193 CYS B O 1
ATOM 4572 N N . PRO B 1 194 ? 9.664 -40.406 -29.656 1 94.75 194 PRO B N 1
ATOM 4573 C CA . PRO B 1 194 ? 9.43 -41.469 -30.672 1 94.75 194 PRO B CA 1
ATOM 4574 C C . PRO B 1 194 ? 10.445 -42.594 -30.594 1 94.75 194 PRO B C 1
ATOM 4576 O O . PRO B 1 194 ? 10.148 -43.719 -31.016 1 94.75 194 PRO B O 1
ATOM 4579 N N . ALA B 1 195 ? 11.578 -42.312 -30.078 1 93.81 195 ALA B N 1
ATOM 4580 C CA . ALA B 1 195 ? 12.586 -43.344 -29.953 1 93.81 195 ALA B CA 1
ATOM 4581 C C . ALA B 1 195 ? 12.227 -44.344 -28.844 1 93.81 195 ALA B C 1
ATOM 4583 O O . ALA B 1 195 ? 11.75 -43.938 -27.781 1 93.81 195 ALA B O 1
ATOM 4584 N N . LYS B 1 196 ? 12.43 -45.562 -29.141 1 89.88 196 LYS B N 1
ATOM 4585 C CA . LYS B 1 196 ? 12.242 -46.562 -28.094 1 89.88 196 LYS B CA 1
ATOM 4586 C C . LYS B 1 196 ? 13.266 -46.375 -26.969 1 89.88 196 LYS B C 1
ATOM 4588 O O . LYS B 1 196 ? 14.477 -46.375 -27.219 1 89.88 196 LYS B O 1
ATOM 4593 N N . THR B 1 197 ? 12.711 -46.188 -25.812 1 86.81 197 THR B N 1
ATOM 4594 C CA . THR B 1 197 ? 13.586 -45.969 -24.672 1 86.81 197 THR B CA 1
ATOM 4595 C C . THR B 1 197 ? 13.297 -46.969 -23.562 1 86.81 197 THR B C 1
ATOM 4597 O O . THR B 1 197 ? 12.203 -47.531 -23.516 1 86.81 197 THR B O 1
ATOM 4600 N N . ASP B 1 198 ? 14.234 -47.25 -22.688 1 88 198 ASP B N 1
ATOM 4601 C CA . ASP B 1 198 ? 14.039 -48.125 -21.547 1 88 198 ASP B CA 1
ATOM 4602 C C . ASP B 1 198 ? 13.742 -47.344 -20.281 1 88 198 ASP B C 1
ATOM 4604 O O . ASP B 1 198 ? 13.445 -47.906 -19.234 1 88 198 ASP B O 1
ATOM 4608 N N . GLY B 1 199 ? 13.852 -46.062 -20.406 1 88.25 199 GLY B N 1
ATOM 4609 C CA . GLY B 1 199 ? 13.508 -45.219 -19.281 1 88.25 199 GLY B CA 1
ATOM 4610 C C . GLY B 1 199 ? 12.047 -44.812 -19.25 1 88.25 199 GLY B C 1
ATOM 4611 O O . GLY B 1 199 ? 11.367 -44.875 -20.281 1 88.25 199 GLY B O 1
ATOM 4612 N N . SER B 1 200 ? 11.539 -44.375 -18.078 1 88.25 200 SER B N 1
ATOM 4613 C CA . SER B 1 200 ? 10.133 -44.031 -17.906 1 88.25 200 SER B CA 1
ATOM 4614 C C . SER B 1 200 ? 9.914 -42.531 -18.031 1 88.25 200 SER B C 1
ATOM 4616 O O . SER B 1 200 ? 8.781 -42.094 -18.203 1 88.25 200 SER B O 1
ATOM 4618 N N . TYR B 1 201 ? 11.047 -41.875 -17.922 1 91.81 201 TYR B N 1
ATOM 4619 C CA . TYR B 1 201 ? 10.906 -40.438 -17.938 1 91.81 201 TYR B CA 1
ATOM 4620 C C . TYR B 1 201 ? 11.844 -39.781 -18.953 1 91.81 201 TYR B C 1
ATOM 4622 O O . TYR B 1 201 ? 12.906 -40.344 -19.25 1 91.81 201 TYR B O 1
ATOM 4630 N N . LEU B 1 202 ? 11.391 -38.688 -19.469 1 94.69 202 LEU B N 1
ATOM 4631 C CA . LEU B 1 202 ? 12.156 -37.875 -20.391 1 94.69 202 LEU B CA 1
ATOM 4632 C C . LEU B 1 202 ? 12.5 -36.5 -19.766 1 94.69 202 LEU B C 1
ATOM 4634 O O . LEU B 1 202 ? 11.625 -35.812 -19.25 1 94.69 202 LEU B O 1
ATOM 4638 N N . PHE B 1 203 ? 13.789 -36.156 -19.781 1 95.31 203 PHE B N 1
ATOM 4639 C CA . PHE B 1 203 ? 14.289 -34.875 -19.281 1 95.31 203 PHE B CA 1
ATOM 4640 C C . PHE B 1 203 ? 14.719 -34 -20.438 1 95.31 203 PHE B C 1
ATOM 4642 O O . PHE B 1 203 ? 15.688 -34.281 -21.141 1 95.31 203 PHE B O 1
ATOM 4649 N N . GLY B 1 204 ? 13.961 -32.969 -20.594 1 95.5 204 GLY B N 1
ATOM 4650 C CA . GLY B 1 204 ? 14.391 -31.953 -21.531 1 95.5 204 GLY B CA 1
ATOM 4651 C C . GLY B 1 204 ? 15.172 -30.828 -20.875 1 95.5 204 GLY B C 1
ATOM 4652 O O . GLY B 1 204 ? 14.859 -30.422 -19.766 1 95.5 204 GLY B O 1
ATOM 4653 N N . PHE B 1 205 ? 16.203 -30.391 -21.562 1 96.5 205 PHE B N 1
ATOM 4654 C CA . PHE B 1 205 ? 16.984 -29.234 -21.141 1 96.5 205 PHE B CA 1
ATOM 4655 C C . PHE B 1 205 ? 17.172 -28.25 -22.281 1 96.5 205 PHE B C 1
ATOM 4657 O O . PHE B 1 205 ? 17.422 -28.656 -23.422 1 96.5 205 PHE B O 1
ATOM 4664 N N . SER B 1 206 ? 16.969 -27.016 -22.016 1 97.38 206 SER B N 1
ATOM 4665 C CA . SER B 1 206 ? 17.141 -26.016 -23.047 1 97.38 206 SER B CA 1
ATOM 4666 C C . SER B 1 206 ? 17.781 -24.734 -22.484 1 97.38 206 SER B C 1
ATOM 4668 O O . SER B 1 206 ? 17.641 -24.453 -21.297 1 97.38 206 SER B O 1
ATOM 4670 N N . ALA B 1 207 ? 18.516 -24.094 -23.312 1 97.69 207 ALA B N 1
ATOM 4671 C CA . ALA B 1 207 ? 19.047 -22.75 -23.078 1 97.69 207 ALA B CA 1
ATOM 4672 C C . ALA B 1 207 ? 18.609 -21.781 -24.172 1 97.69 207 ALA B C 1
ATOM 4674 O O . ALA B 1 207 ? 18.859 -22.031 -25.359 1 97.69 207 ALA B O 1
ATOM 4675 N N . THR B 1 208 ? 17.953 -20.75 -23.797 1 98.44 208 THR B N 1
ATOM 4676 C CA . THR B 1 208 ? 17.484 -19.766 -24.766 1 98.44 208 THR B CA 1
ATOM 4677 C C . THR B 1 208 ? 17.906 -18.359 -24.375 1 98.44 208 THR B C 1
ATOM 4679 O O . THR B 1 208 ? 18.188 -18.094 -23.203 1 98.44 208 THR B O 1
ATOM 4682 N N . ALA B 1 209 ? 18.016 -17.547 -25.344 1 98.38 209 ALA B N 1
ATOM 4683 C CA . ALA B 1 209 ? 18.219 -16.109 -25.156 1 98.38 209 ALA B CA 1
ATOM 4684 C C . ALA B 1 209 ? 17.125 -15.32 -25.875 1 98.38 209 ALA B C 1
ATOM 4686 O O . ALA B 1 209 ? 16.625 -15.734 -26.922 1 98.38 209 ALA B O 1
ATOM 4687 N N . GLY B 1 210 ? 16.734 -14.258 -25.219 1 98.44 210 GLY B N 1
ATOM 4688 C CA . GLY B 1 210 ? 15.672 -13.469 -25.812 1 98.44 210 GLY B CA 1
ATOM 4689 C C . GLY B 1 210 ? 15.492 -12.117 -25.156 1 98.44 210 GLY B C 1
ATOM 4690 O O . GLY B 1 210 ? 16.406 -11.609 -24.5 1 98.44 210 GLY B O 1
ATOM 4691 N N . PHE B 1 211 ? 14.367 -11.492 -25.531 1 98.31 211 PHE B N 1
ATOM 4692 C CA . PHE B 1 211 ? 14.07 -10.164 -25.016 1 98.31 211 PHE B CA 1
ATOM 4693 C C . PHE B 1 211 ? 12.711 -10.141 -24.328 1 98.31 211 PHE B C 1
ATOM 4695 O O . PHE B 1 211 ? 11.789 -10.836 -24.734 1 98.31 211 PHE B O 1
ATOM 4702 N N . THR B 1 212 ? 12.672 -9.312 -23.328 1 98.38 212 THR B N 1
ATOM 4703 C CA . THR B 1 212 ? 11.438 -9.078 -22.578 1 98.38 212 THR B CA 1
ATOM 4704 C C . THR B 1 212 ? 11.016 -7.617 -22.672 1 98.38 212 THR B C 1
ATOM 4706 O O . THR B 1 212 ? 11.82 -6.719 -22.438 1 98.38 212 THR B O 1
ATOM 4709 N N . TYR B 1 213 ? 9.828 -7.371 -23.031 1 98.38 213 TYR B N 1
ATOM 4710 C CA . TYR B 1 213 ? 9.234 -6.043 -22.953 1 98.38 213 TYR B CA 1
ATOM 4711 C C . TYR B 1 213 ? 8.297 -5.922 -21.766 1 98.38 213 TYR B C 1
ATOM 4713 O O . TYR B 1 213 ? 7.391 -6.738 -21.594 1 98.38 213 TYR B O 1
ATOM 4721 N N . ARG B 1 214 ? 8.516 -4.789 -21.062 1 97.06 214 ARG B N 1
ATOM 4722 C CA . ARG B 1 214 ? 7.668 -4.488 -19.906 1 97.06 214 ARG B CA 1
ATOM 4723 C C . ARG B 1 214 ? 6.629 -3.428 -20.266 1 97.06 214 ARG B C 1
ATOM 4725 O O . ARG B 1 214 ? 6.977 -2.273 -20.531 1 97.06 214 ARG B O 1
ATOM 4732 N N . PHE B 1 215 ? 5.387 -3.801 -20.094 1 96.94 215 PHE B N 1
ATOM 4733 C CA . PHE B 1 215 ? 4.312 -2.877 -20.438 1 96.94 215 PHE B CA 1
ATOM 4734 C C . PHE B 1 215 ? 4.102 -1.858 -19.328 1 96.94 215 PHE B C 1
ATOM 4736 O O . PHE B 1 215 ? 4.41 -2.127 -18.156 1 96.94 215 PHE B O 1
ATOM 4743 N N . ASN B 1 216 ? 3.568 -0.689 -19.75 1 91.81 216 ASN B N 1
ATOM 4744 C CA . ASN B 1 216 ? 3.131 0.281 -18.75 1 91.81 216 ASN B CA 1
ATOM 4745 C C . ASN B 1 216 ? 1.789 -0.112 -18.141 1 91.81 216 ASN B C 1
ATOM 4747 O O . ASN B 1 216 ? 0.918 -0.643 -18.828 1 91.81 216 ASN B O 1
ATOM 4751 N N . LYS B 1 217 ? 1.591 0.345 -16.844 1 90.12 217 LYS B N 1
ATOM 4752 C CA . LYS B 1 217 ? 2.436 0.88 -15.781 1 90.12 217 LYS B CA 1
ATOM 4753 C C . LYS B 1 217 ? 3.352 -0.198 -15.219 1 90.12 217 LYS B C 1
ATOM 4755 O O . LYS B 1 217 ? 2.934 -1.344 -15.031 1 90.12 217 LYS B O 1
ATOM 4760 N N . ARG B 1 218 ? 4.641 0.163 -14.938 1 93.5 218 ARG B N 1
ATOM 4761 C CA . ARG B 1 218 ? 5.656 -0.749 -14.422 1 93.5 218 ARG B CA 1
ATOM 4762 C C . ARG B 1 218 ? 6.172 -0.289 -13.062 1 93.5 218 ARG B C 1
ATOM 4764 O O . ARG B 1 218 ? 6.137 0.904 -12.75 1 93.5 218 ARG B O 1
ATOM 4771 N N . GLY B 1 219 ? 6.555 -1.309 -12.328 1 92.25 219 GLY B N 1
ATOM 4772 C CA . GLY B 1 219 ? 7.207 -1.008 -11.062 1 92.25 219 GLY B CA 1
ATOM 4773 C C . GLY B 1 219 ? 6.258 -1.022 -9.883 1 92.25 219 GLY B C 1
ATOM 4774 O O . GLY B 1 219 ? 5.062 -1.274 -10.047 1 92.25 219 GLY B O 1
ATOM 4775 N N . TRP B 1 220 ? 6.875 -0.815 -8.719 1 92.75 220 TRP B N 1
ATOM 4776 C CA . TRP B 1 220 ? 6.141 -0.92 -7.465 1 92.75 220 TRP B CA 1
ATOM 4777 C C . TRP B 1 220 ? 6.465 0.252 -6.543 1 92.75 220 TRP B C 1
ATOM 4779 O O . TRP B 1 220 ? 7.59 0.762 -6.551 1 92.75 220 TRP B O 1
ATOM 4789 N N . GLN B 1 221 ? 5.457 0.654 -5.82 1 88.62 221 GLN B N 1
ATOM 4790 C CA . GLN B 1 221 ? 5.641 1.703 -4.824 1 88.62 221 GLN B CA 1
ATOM 4791 C C . GLN B 1 221 ? 5.352 1.182 -3.418 1 88.62 221 GLN B C 1
ATOM 4793 O O . GLN B 1 221 ? 4.484 0.328 -3.232 1 88.62 221 GLN B O 1
ATOM 4798 N N . ARG B 1 222 ? 6.102 1.664 -2.564 1 87.88 222 ARG B N 1
ATOM 4799 C CA . ARG B 1 222 ? 5.812 1.392 -1.161 1 87.88 222 ARG B CA 1
ATOM 4800 C C . ARG B 1 222 ? 4.691 2.293 -0.65 1 87.88 222 ARG B C 1
ATOM 4802 O O . ARG B 1 222 ? 4.383 3.314 -1.266 1 87.88 222 ARG B O 1
ATOM 4809 N N . GLY B 1 223 ? 4.055 1.698 0.333 1 86 223 GLY B N 1
ATOM 4810 C CA . GLY B 1 223 ? 2.982 2.498 0.907 1 86 223 GLY B CA 1
ATOM 4811 C C . GLY B 1 223 ? 2.752 2.217 2.379 1 86 223 GLY B C 1
ATOM 4812 O O . GLY B 1 223 ? 3.342 1.291 2.941 1 86 223 GLY B O 1
ATOM 4813 N N . VAL B 1 224 ? 1.97 3.121 2.93 1 82.56 224 VAL B N 1
ATOM 4814 C CA . VAL B 1 224 ? 1.64 2.982 4.344 1 82.56 224 VAL B CA 1
ATOM 4815 C C . VAL B 1 224 ? 0.227 2.422 4.492 1 82.56 224 VAL B C 1
ATOM 4817 O O . VAL B 1 224 ? -0.731 2.988 3.961 1 82.56 224 VAL B O 1
ATOM 4820 N N . ALA B 1 225 ? 0.208 1.366 5.23 1 84.31 225 ALA B N 1
ATOM 4821 C CA . ALA B 1 225 ? -1.081 0.72 5.465 1 84.31 225 ALA B CA 1
ATOM 4822 C C . ALA B 1 225 ? -1.945 1.549 6.41 1 84.31 225 ALA B C 1
ATOM 4824 O O . ALA B 1 225 ? -1.436 2.164 7.348 1 84.31 225 ALA B O 1
ATOM 4825 N N . GLY B 1 226 ? -3.273 1.538 6.18 1 81.38 226 GLY B N 1
ATOM 4826 C CA . GLY B 1 226 ? -4.211 2.123 7.129 1 81.38 226 GLY B CA 1
ATOM 4827 C C . GLY B 1 226 ? -4.578 3.557 6.793 1 81.38 226 GLY B C 1
ATOM 4828 O O . GLY B 1 226 ? -5.363 4.184 7.504 1 81.38 226 GLY B O 1
ATOM 4829 N N . TYR B 1 227 ? -3.98 4.016 5.777 1 80.31 227 TYR B N 1
ATOM 4830 C CA . TYR B 1 227 ? -4.297 5.371 5.34 1 80.31 227 TYR B CA 1
ATOM 4831 C C . TYR B 1 227 ? -4.738 5.387 3.881 1 80.31 227 TYR B C 1
ATOM 4833 O O . TYR B 1 227 ? -4.281 4.566 3.08 1 80.31 227 TYR B O 1
ATOM 4841 N N . THR B 1 228 ? -5.637 6.277 3.662 1 76 228 THR B N 1
ATOM 4842 C CA . THR B 1 228 ? -6.082 6.477 2.287 1 76 228 THR B CA 1
ATOM 4843 C C . THR B 1 228 ? -5.52 7.781 1.723 1 76 228 THR B C 1
ATOM 4845 O O . THR B 1 228 ? -4.934 8.578 2.457 1 76 228 THR B O 1
ATOM 4848 N N . ALA B 1 229 ? -5.695 7.836 0.454 1 75 229 ALA B N 1
ATOM 4849 C CA . ALA B 1 229 ? -5.305 9.094 -0.18 1 75 229 ALA B CA 1
ATOM 4850 C C . ALA B 1 229 ? -6.055 10.273 0.434 1 75 229 ALA B C 1
ATOM 4852 O O . ALA B 1 229 ? -5.5 11.367 0.572 1 75 229 ALA B O 1
ATOM 4853 N N . ALA B 1 230 ? -7.277 10.102 0.77 1 79.38 230 ALA B N 1
ATOM 4854 C CA . ALA B 1 230 ? -8.086 11.148 1.396 1 79.38 230 ALA B CA 1
ATOM 4855 C C . ALA B 1 230 ? -7.504 11.555 2.748 1 79.38 230 ALA B C 1
ATOM 4857 O O . ALA B 1 230 ? -7.551 12.727 3.121 1 79.38 230 ALA B O 1
ATOM 4858 N N . ASP B 1 231 ? -6.941 10.609 3.434 1 81.5 231 ASP B N 1
ATOM 4859 C CA . ASP B 1 231 ? -6.305 10.898 4.715 1 81.5 231 ASP B CA 1
ATOM 4860 C C . ASP B 1 231 ? -5.082 11.797 4.527 1 81.5 231 ASP B C 1
ATOM 4862 O O . ASP B 1 231 ? -4.871 12.734 5.301 1 81.5 231 ASP B O 1
ATOM 4866 N N . ILE B 1 232 ? -4.367 11.414 3.545 1 81.69 232 ILE B N 1
ATOM 4867 C CA . ILE B 1 232 ? -3.164 12.195 3.268 1 81.69 232 ILE B CA 1
ATOM 4868 C C . ILE B 1 232 ? -3.551 13.625 2.9 1 81.69 232 ILE B C 1
ATOM 4870 O O . ILE B 1 232 ? -2.943 14.586 3.385 1 81.69 232 ILE B O 1
ATOM 4874 N N . GLN B 1 233 ? -4.535 13.805 2.127 1 82.25 233 GLN B N 1
ATOM 4875 C CA . GLN B 1 233 ? -5.027 15.125 1.758 1 82.25 233 GLN B CA 1
ATOM 4876 C C . GLN B 1 233 ? -5.508 15.891 2.984 1 82.25 233 GLN B C 1
ATOM 4878 O O . GLN B 1 233 ? -5.273 17.094 3.1 1 82.25 233 GLN B O 1
ATOM 4883 N N . ALA B 1 234 ? -6.125 15.234 3.771 1 82.38 234 ALA B N 1
ATOM 4884 C CA . ALA B 1 234 ? -6.605 15.859 5 1 82.38 234 ALA B CA 1
ATOM 4885 C C . ALA B 1 234 ? -5.445 16.375 5.84 1 82.38 234 ALA B C 1
ATOM 4887 O O . ALA B 1 234 ? -5.539 17.453 6.434 1 82.38 234 ALA B O 1
ATOM 4888 N N . PHE B 1 235 ? -4.406 15.609 5.898 1 82.31 235 PHE B N 1
ATOM 4889 C CA . PHE B 1 235 ? -3.209 16.062 6.605 1 82.31 235 PHE B CA 1
ATOM 4890 C C . PHE B 1 235 ? -2.631 17.312 5.957 1 82.31 235 PHE B C 1
ATOM 4892 O O . PHE B 1 235 ? -2.264 18.266 6.648 1 82.31 235 PHE B O 1
ATOM 4899 N N . GLN B 1 236 ? -2.586 17.25 4.73 1 82.56 236 GLN B N 1
ATOM 4900 C CA . GLN B 1 236 ? -2.049 18.391 3.992 1 82.56 236 GLN B CA 1
ATOM 4901 C C . GLN B 1 236 ? -2.898 19.641 4.207 1 82.56 236 GLN B C 1
ATOM 4903 O O . GLN B 1 236 ? -2.367 20.719 4.426 1 82.56 236 GLN B O 1
ATOM 4908 N N . ASP B 1 237 ? -4.141 19.5 4.172 1 87.69 237 ASP B N 1
ATOM 4909 C CA . ASP B 1 237 ? -5.059 20.609 4.402 1 87.69 237 ASP B CA 1
ATOM 4910 C C . ASP B 1 237 ? -4.91 21.156 5.82 1 87.69 237 ASP B C 1
ATOM 4912 O O . ASP B 1 237 ? -4.961 22.375 6.031 1 87.69 237 ASP B O 1
ATOM 4916 N N . ALA B 1 238 ? -4.785 20.266 6.68 1 83.94 238 ALA B N 1
ATOM 4917 C CA . ALA B 1 238 ? -4.629 20.672 8.078 1 83.94 238 ALA B CA 1
ATOM 4918 C C . ALA B 1 238 ? -3.35 21.484 8.273 1 83.94 238 ALA B C 1
ATOM 4920 O O . ALA B 1 238 ? -3.342 22.469 9 1 83.94 238 ALA B O 1
ATOM 4921 N N . VAL B 1 239 ? -2.4 21.047 7.641 1 82.56 239 VAL B N 1
ATOM 4922 C CA . VAL B 1 239 ? -1.129 21.766 7.723 1 82.56 239 VAL B CA 1
ATOM 4923 C C . VAL B 1 239 ? -1.271 23.141 7.098 1 82.56 239 VAL B C 1
ATOM 4925 O O . VAL B 1 239 ? -0.861 24.156 7.691 1 82.56 239 VAL B O 1
ATOM 4928 N N . ALA B 1 240 ? -1.84 23.203 6.027 1 85.62 240 ALA B N 1
ATOM 4929 C CA . ALA B 1 240 ? -2.037 24.469 5.336 1 85.62 240 ALA B CA 1
ATOM 4930 C C . ALA B 1 240 ? -2.891 25.422 6.172 1 85.62 240 ALA B C 1
ATOM 4932 O O . ALA B 1 240 ? -2.576 26.609 6.289 1 85.62 240 ALA B O 1
ATOM 4933 N N . ALA B 1 241 ? -3.9 24.922 6.645 1 86.25 241 ALA B N 1
ATOM 4934 C CA . ALA B 1 241 ? -4.801 25.734 7.465 1 86.25 241 ALA B CA 1
ATOM 4935 C C . ALA B 1 241 ? -4.09 26.25 8.711 1 86.25 241 ALA B C 1
ATOM 4937 O O . ALA B 1 241 ? -4.285 27.391 9.117 1 86.25 241 ALA B O 1
ATOM 4938 N N . SER B 1 242 ? -3.342 25.469 9.328 1 83.31 242 SER B N 1
ATOM 4939 C CA . SER B 1 242 ? -2.621 25.859 10.531 1 83.31 242 SER B CA 1
ATOM 4940 C C . SER B 1 242 ? -1.557 26.906 10.227 1 83.31 242 SER B C 1
ATOM 4942 O O . SER B 1 242 ? -1.36 27.844 11.008 1 83.31 242 SER B O 1
ATOM 4944 N N . MET B 1 243 ? -0.979 26.75 9.156 1 84.94 243 MET B N 1
ATOM 4945 C CA . MET B 1 243 ? 0.015 27.734 8.75 1 84.94 243 MET B CA 1
ATOM 4946 C C . MET B 1 243 ? -0.639 29.078 8.492 1 84.94 243 MET B C 1
ATOM 4948 O O . MET B 1 243 ? -0.104 30.125 8.883 1 84.94 243 MET B O 1
ATOM 4952 N N . ALA B 1 244 ? -1.72 29.031 7.895 1 88.88 244 ALA B N 1
ATOM 4953 C CA . ALA B 1 244 ? -2.467 30.266 7.645 1 88.88 244 ALA B CA 1
ATOM 4954 C C . ALA B 1 244 ? -2.908 30.906 8.953 1 88.88 244 ALA B C 1
ATOM 4956 O O . ALA B 1 244 ? -2.877 32.125 9.086 1 88.88 244 ALA B O 1
ATOM 4957 N N . ALA B 1 245 ? -3.291 30.156 9.852 1 88.31 245 ALA B N 1
ATOM 4958 C CA . ALA B 1 245 ? -3.723 30.656 11.148 1 88.31 245 ALA B CA 1
ATOM 4959 C C . ALA B 1 245 ? -2.562 31.297 11.906 1 88.31 245 ALA B C 1
ATOM 4961 O O . ALA B 1 245 ? -2.734 32.344 12.562 1 88.31 245 ALA B O 1
ATOM 4962 N N . VAL B 1 246 ? -1.467 30.703 11.805 1 87.56 246 VAL B N 1
ATOM 4963 C CA . VAL B 1 246 ? -0.278 31.25 12.445 1 87.56 246 VAL B CA 1
ATOM 4964 C C . VAL B 1 246 ? 0.061 32.594 11.82 1 87.56 246 VAL B C 1
ATOM 4966 O O . VAL B 1 246 ? 0.333 33.562 12.531 1 87.56 246 VAL B O 1
ATOM 4969 N N . GLU B 1 247 ? 0.02 32.656 10.578 1 89.31 247 GLU B N 1
ATOM 4970 C CA . GLU B 1 247 ? 0.308 33.906 9.875 1 89.31 247 GLU B CA 1
ATOM 4971 C C . GLU B 1 247 ? -0.681 35 10.266 1 89.31 247 GLU B C 1
ATOM 4973 O O . GLU B 1 247 ? -0.287 36.125 10.508 1 89.31 247 GLU B O 1
ATOM 4978 N N . ALA B 1 248 ? -1.881 34.625 10.297 1 91.38 248 ALA B N 1
ATOM 4979 C CA . ALA B 1 248 ? -2.916 35.594 10.672 1 91.38 248 ALA B CA 1
ATOM 4980 C C . ALA B 1 248 ? -2.709 36.094 12.102 1 91.38 248 ALA B C 1
ATOM 4982 O O . ALA B 1 248 ? -2.857 37.281 12.383 1 91.38 248 ALA B O 1
ATOM 4983 N N . ALA B 1 249 ? -2.359 35.219 12.961 1 90.5 249 ALA B N 1
ATOM 4984 C CA . ALA B 1 249 ? -2.137 35.594 14.359 1 90.5 249 ALA B CA 1
ATOM 4985 C C . ALA B 1 249 ? -0.906 36.469 14.5 1 90.5 249 ALA B C 1
ATOM 4987 O O . ALA B 1 249 ? -0.893 37.406 15.32 1 90.5 249 ALA B O 1
ATOM 4988 N N . GLU B 1 250 ? 0.061 36.188 13.758 1 90.25 250 GLU B N 1
ATOM 4989 C CA . GLU B 1 250 ? 1.271 37 13.773 1 90.25 250 GLU B CA 1
ATOM 4990 C C . GLU B 1 250 ? 0.993 38.406 13.266 1 90.25 250 GLU B C 1
ATOM 4992 O O . GLU B 1 250 ? 1.522 39.375 13.797 1 90.25 250 GLU B O 1
ATOM 4997 N N . LEU B 1 251 ? 0.178 38.5 12.273 1 93.25 251 LEU B N 1
ATOM 4998 C CA . LEU B 1 251 ? -0.215 39.812 11.758 1 93.25 251 LEU B CA 1
ATOM 4999 C C . LEU B 1 251 ? -1.01 40.594 12.797 1 93.25 251 LEU B C 1
ATOM 5001 O O . LEU B 1 251 ? -0.79 41.812 12.984 1 93.25 251 LEU B O 1
ATOM 5005 N N . GLU B 1 252 ? -1.901 39.938 13.43 1 93.56 252 GLU B N 1
ATOM 5006 C CA . GLU B 1 252 ? -2.68 40.562 14.5 1 93.56 252 GLU B CA 1
ATOM 5007 C C . GLU B 1 252 ? -1.781 41.031 15.641 1 93.56 252 GLU B C 1
ATOM 5009 O O . GLU B 1 252 ? -1.97 42.125 16.172 1 93.56 252 GLU B O 1
ATOM 5014 N N . ASN B 1 253 ? -0.848 40.25 15.977 1 92.75 253 ASN B N 1
ATOM 5015 C CA . ASN B 1 253 ? 0.121 40.625 17.016 1 92.75 253 ASN B CA 1
ATOM 5016 C C . ASN B 1 253 ? 0.902 41.875 16.625 1 92.75 253 ASN B C 1
ATOM 5018 O O . ASN B 1 253 ? 1.096 42.75 17.469 1 92.75 253 ASN B O 1
ATOM 5022 N N . ALA B 1 254 ? 1.259 41.906 15.422 1 93.44 254 ALA B N 1
ATOM 5023 C CA . ALA B 1 254 ? 2.002 43.062 14.953 1 93.44 254 ALA B CA 1
ATOM 5024 C C . ALA B 1 254 ? 1.148 44.312 15.023 1 93.44 254 ALA B C 1
ATOM 5026 O O . ALA B 1 254 ? 1.632 45.375 15.43 1 93.44 254 ALA B O 1
ATOM 5027 N N . GLN B 1 255 ? -0.1 44.25 14.672 1 94.5 255 GLN B N 1
ATOM 5028 C CA . GLN B 1 255 ? -1.024 45.375 14.719 1 94.5 255 GLN B CA 1
ATOM 5029 C C . GLN B 1 255 ? -1.266 45.812 16.156 1 94.5 255 GLN B C 1
ATOM 5031 O O . GLN B 1 255 ? -1.238 47.031 16.438 1 94.5 255 GLN B O 1
ATOM 5036 N N . LEU B 1 256 ? -1.396 44.875 17.031 1 93.44 256 LEU B N 1
ATOM 5037 C CA . LEU B 1 256 ? -1.623 45.188 18.438 1 93.44 256 LEU B CA 1
ATOM 5038 C C . LEU B 1 256 ? -0.385 45.812 19.047 1 93.44 256 LEU B C 1
ATOM 5040 O O . LEU B 1 256 ? -0.498 46.75 19.844 1 93.44 256 LEU B O 1
ATOM 5044 N N . ALA B 1 257 ? 0.729 45.375 18.672 1 94 257 ALA B N 1
ATOM 5045 C CA . ALA B 1 257 ? 1.979 45.938 19.172 1 94 257 ALA B CA 1
ATOM 5046 C C . ALA B 1 257 ? 2.141 47.375 18.719 1 94 257 ALA B C 1
ATOM 5048 O O . ALA B 1 257 ? 2.588 48.25 19.5 1 94 257 ALA B O 1
ATOM 5049 N N . GLN B 1 258 ? 1.742 47.688 17.516 1 94.62 258 GLN B N 1
ATOM 5050 C CA . GLN B 1 258 ? 1.792 49.062 16.984 1 94.62 258 GLN B CA 1
ATOM 5051 C C . GLN B 1 258 ? 0.814 49.969 17.734 1 94.62 258 GLN B C 1
ATOM 5053 O O . GLN B 1 258 ? 1.155 51.094 18.094 1 94.62 258 GLN B O 1
ATOM 5058 N N . GLN B 1 259 ? -0.376 49.5 17.938 1 93.5 259 GLN B N 1
ATOM 5059 C CA . GLN B 1 259 ? -1.391 50.25 18.672 1 93.5 259 GLN B CA 1
ATOM 5060 C C . GLN B 1 259 ? -0.959 50.5 20.109 1 93.5 259 GLN B C 1
ATOM 5062 O O . GLN B 1 259 ? -1.19 51.594 20.641 1 93.5 259 GLN B O 1
ATOM 5067 N N . LEU B 1 260 ? -0.282 49.594 20.688 1 92.94 260 LEU B N 1
ATOM 5068 C CA . LEU B 1 260 ? 0.227 49.719 22.047 1 92.94 260 LEU B CA 1
ATOM 5069 C C . LEU B 1 260 ? 1.31 50.812 22.109 1 92.94 260 LEU B C 1
ATOM 5071 O O . LEU B 1 260 ? 1.282 51.656 23 1 92.94 260 LEU B O 1
ATOM 5075 N N . ALA B 1 261 ? 2.168 50.75 21.188 1 93.25 261 ALA B N 1
ATOM 5076 C CA . ALA B 1 261 ? 3.227 51.75 21.141 1 93.25 261 ALA B CA 1
ATOM 5077 C C . ALA B 1 261 ? 2.643 53.156 20.984 1 93.25 261 ALA B C 1
ATOM 5079 O O . ALA B 1 261 ? 3.088 54.094 21.656 1 93.25 261 ALA B O 1
ATOM 5080 N N . ALA B 1 262 ? 1.619 53.312 20.203 1 93.06 262 ALA B N 1
ATOM 5081 C CA . ALA B 1 262 ? 0.959 54.594 19.984 1 93.06 262 ALA B CA 1
ATOM 5082 C C . ALA B 1 262 ? 0.241 55.062 21.25 1 93.06 262 ALA B C 1
ATOM 5084 O O . ALA B 1 262 ? 0.319 56.25 21.609 1 93.06 262 ALA B O 1
ATOM 5085 N N . ALA B 1 263 ? -0.364 54.125 21.938 1 90.62 263 ALA B N 1
ATOM 5086 C CA . ALA B 1 263 ? -1.088 54.469 23.172 1 90.62 263 ALA B CA 1
ATOM 5087 C C . ALA B 1 263 ? -0.128 54.875 24.281 1 90.62 263 ALA B C 1
ATOM 5089 O O . ALA B 1 263 ? -0.408 55.812 25.031 1 90.62 263 ALA B O 1
ATOM 5090 N N . GLN B 1 264 ? 1.008 54.281 24.312 1 91.38 264 GLN B N 1
ATOM 5091 C CA . GLN B 1 264 ? 2.027 54.594 25.297 1 91.38 264 GLN B CA 1
ATOM 5092 C C . GLN B 1 264 ? 2.637 55.969 25.016 1 91.38 264 GLN B C 1
ATOM 5094 O O . GLN B 1 264 ? 2.865 56.75 25.953 1 91.38 264 GLN B O 1
ATOM 5099 N N . ALA B 1 265 ? 2.76 56.312 23.781 1 92.06 265 ALA B N 1
ATOM 5100 C CA . ALA B 1 265 ? 3.273 57.625 23.391 1 92.06 265 ALA B CA 1
ATOM 5101 C C . ALA B 1 265 ? 2.273 58.719 23.734 1 92.06 265 ALA B C 1
ATOM 5103 O O . ALA B 1 265 ? 2.654 59.781 24.234 1 92.06 265 ALA B O 1
ATOM 5104 N N . GLN B 1 266 ? 1.056 58.406 23.547 1 88.75 266 GLN B N 1
ATOM 5105 C CA . GLN B 1 266 ? -0.001 59.375 23.875 1 88.75 266 GLN B CA 1
ATOM 5106 C C . GLN B 1 266 ? -0.097 59.594 25.375 1 88.75 266 GLN B C 1
ATOM 5108 O O . GLN B 1 266 ? -0.279 60.75 25.828 1 88.75 266 GLN B O 1
ATOM 5113 N N . ALA B 1 267 ? 0.071 58.562 26.109 1 87.12 267 ALA B N 1
ATOM 5114 C CA . ALA B 1 267 ? 0.044 58.656 27.562 1 87.12 267 ALA B CA 1
ATOM 5115 C C . ALA B 1 267 ? 1.216 59.5 28.078 1 87.12 267 ALA B C 1
ATOM 5117 O O . ALA B 1 267 ? 1.04 60.344 28.938 1 87.12 267 ALA B O 1
ATOM 5118 N N . ALA B 1 268 ? 2.35 59.344 27.5 1 88.62 268 ALA B N 1
ATOM 5119 C CA . ALA B 1 268 ? 3.539 60.094 27.891 1 88.62 268 ALA B CA 1
ATOM 5120 C C . ALA B 1 268 ? 3.391 61.562 27.531 1 88.62 268 ALA B C 1
ATOM 5122 O O . ALA B 1 268 ? 3.723 62.438 28.344 1 88.62 268 ALA B O 1
ATOM 5123 N N . ALA B 1 269 ? 2.779 61.844 26.453 1 88.56 269 ALA B N 1
ATOM 5124 C CA . ALA B 1 269 ? 2.564 63.219 26 1 88.56 269 ALA B CA 1
ATOM 5125 C C . ALA B 1 269 ? 1.557 63.938 26.891 1 88.56 269 ALA B C 1
ATOM 5127 O O . ALA B 1 269 ? 1.758 65.125 27.266 1 88.56 269 ALA B O 1
ATOM 5128 N N . ALA B 1 270 ? 0.57 63.219 27.328 1 84.38 270 ALA B N 1
ATOM 5129 C CA . ALA B 1 270 ? -0.455 63.781 28.188 1 84.38 270 ALA B CA 1
ATOM 5130 C C . ALA B 1 270 ? 0.101 64.062 29.578 1 84.38 270 ALA B C 1
ATOM 5132 O O . ALA B 1 270 ? -0.217 65.125 30.188 1 84.38 270 ALA B O 1
ATOM 5133 N N . GLN B 1 271 ? 1.008 63.219 29.984 1 84.44 271 GLN B N 1
ATOM 5134 C CA . GLN B 1 271 ? 1.642 63.406 31.281 1 84.44 271 GLN B CA 1
ATOM 5135 C C . GLN B 1 271 ? 2.57 64.625 31.281 1 84.44 271 GLN B C 1
ATOM 5137 O O . GLN B 1 271 ? 2.564 65.438 32.219 1 84.44 271 GLN B O 1
ATOM 5142 N N . ASN B 1 272 ? 3.252 64.875 30.219 1 87.19 272 ASN B N 1
ATOM 5143 C CA . ASN B 1 272 ? 4.137 66 30.078 1 87.19 272 ASN B CA 1
ATOM 5144 C C . ASN B 1 272 ? 3.348 67.312 29.984 1 87.19 272 ASN B C 1
ATOM 5146 O O . ASN B 1 272 ? 3.709 68.312 30.625 1 87.19 272 ASN B O 1
ATOM 5150 N N . ALA B 1 273 ? 2.279 67.25 29.297 1 81.38 273 ALA B N 1
ATOM 5151 C CA . ALA B 1 273 ? 1.431 68.438 29.156 1 81.38 273 ALA B CA 1
ATOM 5152 C C . ALA B 1 273 ? 0.813 68.812 30.5 1 81.38 273 ALA B C 1
ATOM 5154 O O . ALA B 1 273 ? 0.741 70 30.828 1 81.38 273 ALA B O 1
ATOM 5155 N N . ALA B 1 274 ? 0.482 67.875 31.281 1 78.81 274 ALA B N 1
ATOM 5156 C CA . ALA B 1 274 ? -0.072 68.125 32.625 1 78.81 274 ALA B CA 1
ATOM 5157 C C . ALA B 1 274 ? 0.979 68.688 33.531 1 78.81 274 ALA B C 1
ATOM 5159 O O . ALA B 1 274 ? 0.694 69.625 34.281 1 78.81 274 ALA B O 1
ATOM 5160 N N . ALA B 1 275 ? 2.174 68.25 33.406 1 82.12 275 ALA B N 1
ATOM 5161 C CA . ALA B 1 275 ? 3.27 68.75 34.219 1 82.12 275 ALA B CA 1
ATOM 5162 C C . ALA B 1 275 ? 3.621 70.188 33.844 1 82.12 275 ALA B C 1
ATOM 5164 O O . ALA B 1 275 ? 3.82 71 34.719 1 82.12 275 ALA B O 1
ATOM 5165 N N . ASP B 1 276 ? 3.553 70.5 32.625 1 80.81 276 ASP B N 1
ATOM 5166 C CA . ASP B 1 276 ? 3.846 71.875 32.125 1 80.81 276 ASP B CA 1
ATOM 5167 C C . ASP B 1 276 ? 2.756 72.812 32.531 1 80.81 276 ASP B C 1
ATOM 5169 O O . ASP B 1 276 ? 3.053 73.938 32.969 1 80.81 276 ASP B O 1
ATOM 5173 N N . ALA B 1 277 ? 1.533 72.375 32.5 1 73.62 277 ALA B N 1
ATOM 5174 C CA . ALA B 1 277 ? 0.408 73.25 32.875 1 73.62 277 ALA B CA 1
ATOM 5175 C C . ALA B 1 277 ? 0.428 73.562 34.375 1 73.62 277 ALA B C 1
ATOM 5177 O O . ALA B 1 277 ? 0.181 74.688 34.781 1 73.62 277 ALA B O 1
ATOM 5178 N N . ALA B 1 278 ? 0.825 72.562 35.125 1 74.25 278 ALA B N 1
ATOM 5179 C CA . ALA B 1 278 ? 0.934 72.75 36.562 1 74.25 278 ALA B CA 1
ATOM 5180 C C . ALA B 1 278 ? 2.064 73.688 36.938 1 74.25 278 ALA B C 1
ATOM 5182 O O . ALA B 1 278 ? 1.909 74.562 37.812 1 74.25 278 ALA B O 1
ATOM 5183 N N . ALA B 1 279 ? 3.127 73.688 36.188 1 77.69 279 ALA B N 1
ATOM 5184 C CA . ALA B 1 279 ? 4.266 74.562 36.406 1 77.69 279 ALA B CA 1
ATOM 5185 C C . ALA B 1 279 ? 3.926 76 36.031 1 77.69 279 ALA B C 1
ATOM 5187 O O . ALA B 1 279 ? 4.246 76.938 36.75 1 77.69 279 ALA B O 1
ATOM 5188 N N . ALA B 1 280 ? 3.227 76.188 34.969 1 72.56 280 ALA B N 1
ATOM 5189 C CA . ALA B 1 280 ? 2.814 77.5 34.5 1 72.56 280 ALA B CA 1
ATOM 5190 C C . ALA B 1 280 ? 1.822 78.125 35.469 1 72.56 280 ALA B C 1
ATOM 5192 O O . ALA B 1 280 ? 1.907 79.312 35.75 1 72.56 280 ALA B O 1
ATOM 5193 N N . ALA B 1 281 ? 0.949 77.312 36.031 1 68.5 281 ALA B N 1
ATOM 5194 C CA . ALA B 1 281 ? -0.028 77.812 37.031 1 68.5 281 ALA B CA 1
ATOM 5195 C C . ALA B 1 281 ? 0.657 78.25 38.312 1 68.5 281 ALA B C 1
ATOM 5197 O O . ALA B 1 281 ? 0.287 79.312 38.875 1 68.5 281 ALA B O 1
ATOM 5198 N N . ALA B 1 282 ? 1.702 77.562 38.656 1 69.88 282 ALA B N 1
ATOM 5199 C CA . ALA B 1 282 ? 2.461 77.938 39.844 1 69.88 282 ALA B CA 1
ATOM 5200 C C . ALA B 1 282 ? 3.201 79.25 39.688 1 69.88 282 ALA B C 1
ATOM 5202 O O . ALA B 1 282 ? 3.197 80.125 40.562 1 69.88 282 ALA B O 1
ATOM 5203 N N . VAL B 1 283 ? 3.697 79.562 38.5 1 69.12 283 VAL B N 1
ATOM 5204 C CA . VAL B 1 283 ? 4.422 80.812 38.188 1 69.12 283 VAL B CA 1
ATOM 5205 C C . VAL B 1 283 ? 3.441 82 38.125 1 69.12 283 VAL B C 1
ATOM 5207 O O . VAL B 1 283 ? 3.711 83.062 38.656 1 69.12 283 VAL B O 1
ATOM 5210 N N . ALA B 1 284 ? 2.256 81.688 37.562 1 65.56 284 ALA B N 1
ATOM 5211 C CA . ALA B 1 284 ? 1.243 82.75 37.406 1 65.56 284 ALA B CA 1
ATOM 5212 C C . ALA B 1 284 ? 0.705 83.188 38.781 1 65.56 284 ALA B C 1
ATOM 5214 O O . ALA B 1 284 ? 0.454 84.375 39 1 65.56 284 ALA B O 1
ATOM 5215 N N . THR B 1 285 ? 0.612 82.25 39.688 1 63.31 285 THR B N 1
ATOM 5216 C CA . THR B 1 285 ? 0.156 82.562 41.031 1 63.31 285 THR B CA 1
ATOM 5217 C C . THR B 1 285 ? 1.184 83.438 41.781 1 63.31 285 THR B C 1
ATOM 5219 O O . THR B 1 285 ? 0.823 84.375 42.469 1 63.31 285 THR B O 1
ATOM 5222 N N . VAL B 1 286 ? 2.441 83.25 41.5 1 61.12 286 VAL B N 1
ATOM 5223 C CA . VAL B 1 286 ? 3.512 84 42.156 1 61.12 286 VAL B CA 1
ATOM 5224 C C . VAL B 1 286 ? 3.592 85.375 41.562 1 61.12 286 VAL B C 1
ATOM 5226 O O . VAL B 1 286 ? 3.727 86.375 42.312 1 61.12 286 VAL B O 1
ATOM 5229 N N . VAL B 1 287 ? 3.381 85.5 40.281 1 58.66 287 VAL B N 1
ATOM 5230 C CA . VAL B 1 287 ? 3.457 86.812 39.625 1 58.66 287 VAL B CA 1
ATOM 5231 C C . VAL B 1 287 ? 2.254 87.688 40 1 58.66 287 VAL B C 1
ATOM 5233 O O . VAL B 1 287 ? 2.395 88.875 40.25 1 58.66 287 VAL B O 1
ATOM 5236 N N . ALA B 1 288 ? 1.093 87.062 40.062 1 55.47 288 ALA B N 1
ATOM 5237 C CA . ALA B 1 288 ? -0.112 87.812 40.438 1 55.47 288 ALA B CA 1
ATOM 5238 C C . ALA B 1 288 ? -0.022 88.312 41.906 1 55.47 288 ALA B C 1
ATOM 5240 O O . ALA B 1 288 ? -0.436 89.438 42.219 1 55.47 288 ALA B O 1
ATOM 5241 N N . ALA B 1 289 ? 0.627 87.5 42.688 1 55.03 289 ALA B N 1
ATOM 5242 C CA . ALA B 1 289 ? 0.824 87.875 44.062 1 55.03 289 ALA B CA 1
ATOM 5243 C C . ALA B 1 289 ? 1.799 89.062 44.188 1 55.03 289 ALA B C 1
ATOM 5245 O O . ALA B 1 289 ? 1.574 90 44.938 1 55.03 289 ALA B O 1
ATOM 5246 N N . ASP B 1 290 ? 2.762 89.062 43.375 1 52.41 290 ASP B N 1
ATOM 5247 C CA . ASP B 1 290 ? 3.76 90.125 43.375 1 52.41 290 ASP B CA 1
ATOM 5248 C C . ASP B 1 290 ? 3.182 91.438 42.812 1 52.41 290 ASP B C 1
ATOM 5250 O O . ASP B 1 290 ? 3.43 92.5 43.344 1 52.41 290 ASP B O 1
ATOM 5254 N N . GLU B 1 291 ? 2.438 91.375 41.75 1 50.88 291 GLU B N 1
ATOM 5255 C CA . GLU B 1 291 ? 1.846 92.562 41.156 1 50.88 291 GLU B CA 1
ATOM 5256 C C . GLU B 1 291 ? 0.751 93.125 42.031 1 50.88 291 GLU B C 1
ATOM 5258 O O . GLU B 1 291 ? 0.603 94.375 42.125 1 50.88 291 GLU B O 1
ATOM 5263 N N . ALA B 1 292 ? 0.026 92.312 42.656 1 48.25 292 ALA B N 1
ATOM 5264 C CA . ALA B 1 292 ? -0.99 92.812 43.594 1 48.25 292 ALA B CA 1
ATOM 5265 C C . ALA B 1 292 ? -0.352 93.562 44.781 1 48.25 292 ALA B C 1
ATOM 5267 O O . ALA B 1 292 ? -0.892 94.562 45.25 1 48.25 292 ALA B O 1
ATOM 5268 N N . ALA B 1 293 ? 0.784 93.188 45.125 1 47.09 293 ALA B N 1
ATOM 5269 C CA . ALA B 1 293 ? 1.489 93.875 46.219 1 47.09 293 ALA B CA 1
ATOM 5270 C C . ALA B 1 293 ? 1.914 95.25 45.75 1 47.09 293 ALA B C 1
ATOM 5272 O O . ALA B 1 293 ? 1.896 96.188 46.531 1 47.09 293 ALA B O 1
ATOM 5273 N N . LEU B 1 294 ? 2.297 95.5 44.5 1 45.03 294 LEU B N 1
ATOM 5274 C CA . LEU B 1 294 ? 2.771 96.812 44.031 1 45.03 294 LEU B CA 1
ATOM 5275 C C . LEU B 1 294 ? 1.603 97.688 43.719 1 45.03 294 LEU B C 1
ATOM 5277 O O . LEU B 1 294 ? 1.769 98.938 43.688 1 45.03 294 LEU B O 1
ATOM 5281 N N . ALA B 1 295 ? 0.474 97.25 43.219 1 44.38 295 ALA B N 1
ATOM 5282 C CA . ALA B 1 295 ? -0.584 98.188 42.812 1 44.38 295 ALA B CA 1
ATOM 5283 C C . ALA B 1 295 ? -1.078 99 44 1 44.38 295 ALA B C 1
ATOM 5285 O O . ALA B 1 295 ? -2.021 99.812 43.844 1 44.38 295 ALA B O 1
ATOM 5286 N N . ASP B 1 296 ? -0.721 98.812 45.094 1 45.81 296 ASP B N 1
ATOM 5287 C CA . ASP B 1 296 ? -1.125 99.812 46.031 1 45.81 296 ASP B CA 1
ATOM 5288 C C . ASP B 1 296 ? -0.642 101.188 45.562 1 45.81 296 ASP B C 1
ATOM 5290 O O . ASP B 1 296 ? 0.542 101.5 45.688 1 45.81 296 ASP B O 1
ATOM 5294 N N . THR B 1 297 ? -1.143 101.688 44.438 1 52.41 297 THR B N 1
ATOM 5295 C CA . THR B 1 297 ? -0.922 103 43.844 1 52.41 297 THR B CA 1
ATOM 5296 C C . THR B 1 297 ? -0.961 104.062 44.938 1 52.41 297 THR B C 1
ATOM 5298 O O . THR B 1 297 ? -1.977 104.25 45.625 1 52.41 297 THR B O 1
ATOM 5301 N N . SER B 1 298 ? 0.12 104.438 45.438 1 71.25 298 SER B N 1
ATOM 5302 C CA . SER B 1 298 ? 0.287 105.5 46.438 1 71.25 298 SER B CA 1
ATOM 5303 C C . SER B 1 298 ? -0.065 106.875 45.844 1 71.25 298 SER B C 1
ATOM 5305 O O . SER B 1 298 ? 0.48 107.25 44.844 1 71.25 298 SER B O 1
ATOM 5307 N N . ILE B 1 299 ? -1.325 107.312 46.094 1 82.25 299 ILE B N 1
ATOM 5308 C CA . ILE B 1 299 ? -1.82 108.625 45.75 1 82.25 299 ILE B CA 1
ATOM 5309 C C . ILE B 1 299 ? -1.431 109.625 46.812 1 82.25 299 ILE B C 1
ATOM 5311 O O . ILE B 1 299 ? -1.723 109.438 48 1 82.25 299 ILE B O 1
ATOM 5315 N N . ILE B 1 300 ? -0.716 110.562 46.375 1 90.06 300 ILE B N 1
ATOM 5316 C CA . ILE B 1 300 ? -0.39 111.688 47.25 1 90.06 300 ILE B CA 1
ATOM 5317 C C . ILE B 1 300 ? -1.238 112.875 46.844 1 90.06 300 ILE B C 1
ATOM 5319 O O . ILE B 1 300 ? -1.181 113.375 45.719 1 90.06 300 ILE B O 1
ATOM 5323 N N . LEU B 1 301 ? -2.002 113.438 47.75 1 91.38 301 LEU B N 1
ATOM 5324 C CA . LEU B 1 301 ? -2.959 114.5 47.469 1 91.38 301 LEU B CA 1
ATOM 5325 C C . LEU B 1 301 ? -2.404 115.875 47.875 1 91.38 301 LEU B C 1
ATOM 5327 O O . LEU B 1 301 ? -1.634 115.938 48.844 1 91.38 301 LEU B O 1
ATOM 5331 N N . PHE B 1 302 ? -2.824 116.938 47.156 1 93.44 302 PHE B N 1
ATOM 5332 C CA . PHE B 1 302 ? -2.396 118.312 47.406 1 93.44 302 PHE B CA 1
ATOM 5333 C C . PHE B 1 302 ? -3.602 119.25 47.562 1 93.44 302 PHE B C 1
ATOM 5335 O O . PHE B 1 302 ? -4.703 118.875 47.125 1 93.44 302 PHE B O 1
ATOM 5342 N N . ASP B 1 303 ? -3.297 120.312 48.25 1 87.25 303 ASP B N 1
ATOM 5343 C CA . ASP B 1 303 ? -4.309 121.375 48.312 1 87.25 303 ASP B CA 1
ATOM 5344 C C . ASP B 1 303 ? -4.387 122.188 47.031 1 87.25 303 ASP B C 1
ATOM 5346 O O . ASP B 1 303 ? -3.48 122.125 46.188 1 87.25 303 ASP B O 1
ATOM 5350 N N . TYR B 1 304 ? -5.465 122.875 47 1 81.88 304 TYR B N 1
ATOM 5351 C CA . TYR B 1 304 ? -5.715 123.688 45.812 1 81.88 304 TYR B CA 1
ATOM 5352 C C . TYR B 1 304 ? -4.555 124.625 45.562 1 81.88 304 TYR B C 1
ATOM 5354 O O . TYR B 1 304 ? -4.078 125.312 46.469 1 81.88 304 TYR B O 1
ATOM 5362 N N . SER B 1 305 ? -4.02 124.562 44.375 1 75.56 305 SER B N 1
ATOM 5363 C CA . SER B 1 305 ? -2.992 125.438 43.781 1 75.56 305 SER B CA 1
ATOM 5364 C C . SER B 1 305 ? -1.685 125.312 44.562 1 75.56 305 SER B C 1
ATOM 5366 O O . SER B 1 305 ? -0.859 126.25 44.5 1 75.56 305 SER B O 1
ATOM 5368 N N . MET B 1 306 ? -1.465 124.25 45.344 1 82.69 306 MET B N 1
ATOM 5369 C CA . MET B 1 306 ? -0.254 124.062 46.125 1 82.69 306 MET B CA 1
ATOM 5370 C C . MET B 1 306 ? 0.463 122.812 45.781 1 82.69 306 MET B C 1
ATOM 5372 O O . MET B 1 306 ? -0.139 121.875 45.219 1 82.69 306 MET B O 1
ATOM 5376 N N . SER B 1 307 ? 1.733 122.875 46 1 88.81 307 SER B N 1
ATOM 5377 C CA . SER B 1 307 ? 2.557 121.688 45.812 1 88.81 307 SER B CA 1
ATOM 5378 C C . SER B 1 307 ? 3.258 121.312 47.125 1 88.81 307 SER B C 1
ATOM 5380 O O . SER B 1 307 ? 4.234 120.562 47.125 1 88.81 307 SER B O 1
ATOM 5382 N N . VAL B 1 308 ? 2.664 121.875 48.25 1 91.44 308 VAL B N 1
ATOM 5383 C CA . VAL B 1 308 ? 3.268 121.562 49.531 1 91.44 308 VAL B CA 1
ATOM 5384 C C . VAL B 1 308 ? 2.676 120.312 50.125 1 91.44 308 VAL B C 1
ATOM 5386 O O . VAL B 1 308 ? 1.467 120.062 50.031 1 91.44 308 VAL B O 1
ATOM 5389 N N . LEU B 1 309 ? 3.543 119.5 50.719 1 93.25 309 LEU B N 1
ATOM 5390 C CA . LEU B 1 309 ? 3.123 118.25 51.344 1 93.25 309 LEU B CA 1
ATOM 5391 C C . LEU B 1 309 ? 2.578 118.562 52.75 1 93.25 309 LEU B C 1
ATOM 5393 O O . LEU B 1 309 ? 3.207 119.25 53.531 1 93.25 309 LEU B O 1
ATOM 5397 N N . THR B 1 310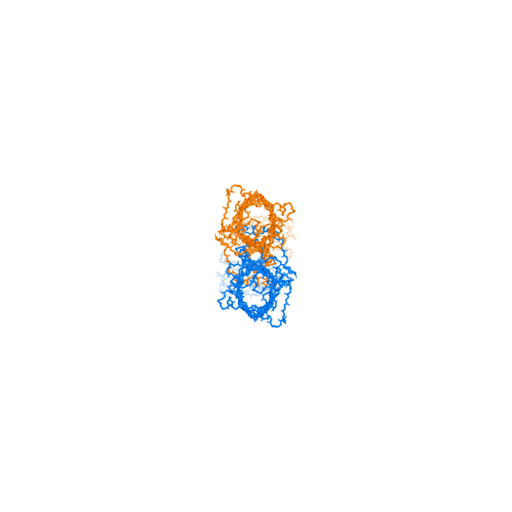 ? 1.396 118 53.031 1 90.88 310 THR B N 1
ATOM 5398 C CA . THR B 1 310 ? 0.864 118.062 54.375 1 90.88 310 THR B CA 1
ATOM 5399 C C . THR B 1 310 ? 1.592 117.062 55.281 1 90.88 310 THR B C 1
ATOM 5401 O O . THR B 1 310 ? 2.273 116.125 54.781 1 90.88 310 THR B O 1
ATOM 5404 N N . PRO B 1 311 ? 1.463 117.125 56.594 1 89.62 311 PRO B N 1
ATOM 5405 C CA . PRO B 1 311 ? 2.09 116.188 57.469 1 89.62 311 PRO B CA 1
ATOM 5406 C C . PRO B 1 311 ? 1.618 114.75 57.219 1 89.62 311 PRO B C 1
ATOM 5408 O O . PRO B 1 311 ? 2.416 113.812 57.281 1 89.62 311 PRO B O 1
ATOM 5411 N N . GLN B 1 312 ? 0.377 114.625 56.844 1 89.44 312 GLN B N 1
ATOM 5412 C CA . GLN B 1 312 ? -0.168 113.312 56.562 1 89.44 312 GLN B CA 1
ATOM 5413 C C . GLN B 1 312 ? 0.442 112.688 55.312 1 89.44 312 GLN B C 1
ATOM 5415 O O . GLN B 1 312 ? 0.81 111.562 55.281 1 89.44 312 GLN B O 1
ATOM 5420 N N . GLU B 1 313 ? 0.572 113.5 54.344 1 90.5 313 GLU B N 1
ATOM 5421 C CA . GLU B 1 313 ? 1.137 113 53.062 1 90.5 313 GLU B CA 1
ATOM 5422 C C . GLU B 1 313 ? 2.627 112.75 53.219 1 90.5 313 GLU B C 1
ATOM 5424 O O . GLU B 1 313 ? 3.143 111.812 52.594 1 90.5 313 GLU B O 1
ATOM 5429 N N . LYS B 1 314 ? 3.307 113.562 54.094 1 92.19 314 LYS B N 1
ATOM 5430 C CA . LYS B 1 314 ? 4.699 113.25 54.406 1 92.19 314 LYS B CA 1
ATOM 5431 C C . LYS B 1 314 ? 4.824 111.875 55.062 1 92.19 314 LYS B C 1
ATOM 5433 O O . LYS B 1 314 ? 5.703 111.062 54.719 1 92.19 314 LYS B O 1
ATOM 5438 N N . THR B 1 315 ? 3.969 111.625 55.969 1 89 315 THR B N 1
ATOM 5439 C CA . THR B 1 315 ? 3.953 110.312 56.656 1 89 315 THR B CA 1
ATOM 5440 C C . THR B 1 315 ? 3.689 109.188 55.656 1 89 315 THR B C 1
ATOM 5442 O O . THR B 1 315 ? 4.34 108.125 55.688 1 89 315 THR B O 1
ATOM 5445 N N . ARG B 1 316 ? 2.805 109.438 54.812 1 87.25 316 ARG B N 1
ATOM 5446 C CA . ARG B 1 316 ? 2.496 108.438 53.781 1 87.25 316 ARG B CA 1
ATOM 5447 C C . ARG B 1 316 ? 3.709 108.188 52.875 1 87.25 316 ARG B C 1
ATOM 5449 O O . ARG B 1 316 ? 4.012 107 52.562 1 87.25 316 ARG B O 1
ATOM 5456 N N . LEU B 1 317 ? 4.375 109.188 52.531 1 90 317 LEU B N 1
ATOM 5457 C CA . LEU B 1 317 ? 5.559 109.062 51.688 1 90 317 LEU B CA 1
ATOM 5458 C C . LEU B 1 317 ? 6.672 108.375 52.406 1 90 317 LEU B C 1
ATOM 5460 O O . LEU B 1 317 ? 7.449 107.625 51.812 1 90 317 LEU B O 1
ATOM 5464 N N . GLU B 1 318 ? 6.75 108.562 53.719 1 89.5 318 GLU B N 1
ATOM 5465 C CA . GLU B 1 318 ? 7.719 107.812 54.5 1 89.5 318 GLU B CA 1
ATOM 5466 C C . GLU B 1 318 ? 7.422 106.312 54.438 1 89.5 318 GLU B C 1
ATOM 5468 O O . GLU B 1 318 ? 8.336 105.5 54.312 1 89.5 318 GLU B O 1
ATOM 5473 N N . LEU B 1 319 ? 6.195 105.938 54.5 1 84.56 319 LEU B N 1
ATOM 5474 C CA . LEU B 1 319 ? 5.789 104.562 54.406 1 84.56 319 LEU B CA 1
ATOM 5475 C C . LEU B 1 319 ? 6.137 104 53.031 1 84.56 319 LEU B C 1
ATOM 5477 O O . LEU B 1 319 ? 6.645 102.875 52.906 1 84.56 319 LEU B O 1
ATOM 5481 N N . ILE B 1 320 ? 5.91 104.75 52.031 1 84.25 320 ILE B N 1
ATOM 5482 C CA . ILE B 1 320 ? 6.199 104.375 50.656 1 84.25 320 ILE B CA 1
ATOM 5483 C C . ILE B 1 320 ? 7.703 104.188 50.469 1 84.25 320 ILE B C 1
ATOM 5485 O O . ILE B 1 320 ? 8.156 103.25 49.812 1 84.25 320 ILE B O 1
ATOM 5489 N N . ALA B 1 321 ? 8.398 105.188 51.062 1 88.31 321 ALA B N 1
ATOM 5490 C CA . ALA B 1 321 ? 9.859 105.062 51 1 88.31 321 ALA B CA 1
ATOM 5491 C C . ALA B 1 321 ? 10.352 103.75 51.594 1 88.31 321 ALA B C 1
ATOM 5493 O O . ALA B 1 321 ? 11.211 103.062 51.031 1 88.31 321 ALA B O 1
ATOM 5494 N N . GLU B 1 322 ? 9.781 103.375 52.688 1 83.19 322 GLU B N 1
ATOM 5495 C CA . GLU B 1 322 ? 10.156 102.125 53.344 1 83.19 322 GLU B CA 1
ATOM 5496 C C . GLU B 1 322 ? 9.789 100.938 52.5 1 83.19 322 GLU B C 1
ATOM 5498 O O . GLU B 1 322 ? 10.555 99.938 52.406 1 83.19 322 GLU B O 1
ATOM 5503 N N . GLN B 1 323 ? 8.742 101 51.844 1 78.94 323 GLN B N 1
ATOM 5504 C CA . GLN B 1 323 ? 8.305 99.938 50.969 1 78.94 323 GLN B CA 1
ATOM 5505 C C . GLN B 1 323 ? 9.234 99.75 49.75 1 78.94 323 GLN B C 1
ATOM 5507 O O . GLN B 1 323 ? 9.594 98.688 49.375 1 78.94 323 GLN B O 1
ATOM 5512 N N . ILE B 1 324 ? 9.586 100.938 49.156 1 81.12 324 ILE B N 1
ATOM 5513 C CA . ILE B 1 324 ? 10.477 100.875 48 1 81.12 324 ILE B CA 1
ATOM 5514 C C . ILE B 1 324 ? 11.836 100.375 48.406 1 81.12 324 ILE B C 1
ATOM 5516 O O . ILE B 1 324 ? 12.406 99.5 47.719 1 81.12 324 ILE B O 1
ATOM 5520 N N . LYS B 1 325 ? 12.234 100.75 49.562 1 86.62 325 LYS B N 1
ATOM 5521 C CA . LYS B 1 325 ? 13.547 100.312 50.031 1 86.62 325 LYS B CA 1
ATOM 5522 C C . LYS B 1 325 ? 13.555 98.875 50.375 1 86.62 325 LYS B C 1
ATOM 5524 O O . LYS B 1 325 ? 14.594 98.188 50.25 1 86.62 325 LYS B O 1
ATOM 5529 N N . SER B 1 326 ? 12.43 98.188 50.688 1 80 326 SER B N 1
ATOM 5530 C CA . SER B 1 326 ? 12.328 96.812 51.062 1 80 326 SER B CA 1
ATOM 5531 C C . SER B 1 326 ? 12.008 95.938 49.844 1 80 326 SER B C 1
ATOM 5533 O O . SER B 1 326 ? 12.062 94.688 49.938 1 80 326 SER B O 1
ATOM 5535 N N . GLY B 1 327 ? 11.68 96.625 48.781 1 74.88 327 GLY B N 1
ATOM 5536 C CA . GLY B 1 327 ? 11.312 95.875 47.594 1 74.88 327 GLY B CA 1
ATOM 5537 C C . GLY B 1 327 ? 12.5 95.625 46.656 1 74.88 327 GLY B C 1
ATOM 5538 O O . GLY B 1 327 ? 13.648 95.625 47.125 1 74.88 327 GLY B O 1
ATOM 5539 N N . SER B 1 328 ? 12.133 95.312 45.344 1 80.12 328 SER B N 1
ATOM 5540 C CA . SER B 1 328 ? 13.164 95 44.375 1 80.12 328 SER B CA 1
ATOM 5541 C C . SER B 1 328 ? 14.023 96.188 44.062 1 80.12 328 SER B C 1
ATOM 5543 O O . SER B 1 328 ? 13.5 97.312 43.781 1 80.12 328 SER B O 1
ATOM 5545 N N . LYS B 1 329 ? 15.227 96 44.094 1 84.81 329 LYS B N 1
ATOM 5546 C CA . LYS B 1 329 ? 16.188 97.062 43.844 1 84.81 329 LYS B CA 1
ATOM 5547 C C . LYS B 1 329 ? 16.203 97.5 42.375 1 84.81 329 LYS B C 1
ATOM 5549 O O . LYS B 1 329 ? 16.672 98.562 42.031 1 84.81 329 LYS B O 1
ATOM 5554 N N . ASP B 1 330 ? 15.641 96.562 41.562 1 83.88 330 ASP B N 1
ATOM 5555 C CA . ASP B 1 330 ? 15.664 96.812 40.125 1 83.88 330 ASP B CA 1
ATOM 5556 C C . ASP B 1 330 ? 14.352 97.438 39.656 1 83.88 330 ASP B C 1
ATOM 5558 O O . ASP B 1 330 ? 14.219 97.812 38.5 1 83.88 330 ASP B O 1
ATOM 5562 N N . ALA B 1 331 ? 13.523 97.688 40.5 1 83.25 331 ALA B N 1
ATOM 5563 C CA . ALA B 1 331 ? 12.234 98.25 40.125 1 83.25 331 ALA B CA 1
ATOM 5564 C C . ALA B 1 331 ? 12.328 99.75 39.938 1 83.25 331 ALA B C 1
ATOM 5566 O O . ALA B 1 331 ? 13.008 100.438 40.719 1 83.25 331 ALA B O 1
ATOM 5567 N N . VAL B 1 332 ? 11.742 100.25 38.906 1 89.44 332 VAL B N 1
ATOM 5568 C CA . VAL B 1 332 ? 11.688 101.688 38.625 1 89.44 332 VAL B CA 1
ATOM 5569 C C . VAL B 1 332 ? 10.258 102.188 38.781 1 89.44 332 VAL B C 1
ATOM 5571 O O . VAL B 1 332 ? 9.336 101.688 38.156 1 89.44 332 VAL B O 1
ATOM 5574 N N . TYR B 1 333 ? 10.094 103.25 39.594 1 85.81 333 TYR B N 1
ATOM 5575 C CA . TYR B 1 333 ? 8.766 103.812 39.844 1 85.81 333 TYR B CA 1
ATOM 5576 C C . TYR B 1 333 ? 8.586 105.125 39.156 1 85.81 333 TYR B C 1
ATOM 5578 O O . TYR B 1 333 ? 9.523 105.938 39.062 1 85.81 333 TYR B O 1
ATOM 5586 N N . GLN B 1 334 ? 7.355 105.25 38.594 1 90.06 334 GLN B N 1
ATOM 5587 C CA . GLN B 1 334 ? 7.004 106.5 37.906 1 90.06 334 GLN B CA 1
ATOM 5588 C C . GLN B 1 334 ? 6.098 107.375 38.781 1 90.06 334 GLN B C 1
ATOM 5590 O O . GLN B 1 334 ? 5.066 106.875 39.25 1 90.06 334 GLN B O 1
ATOM 5595 N N . ILE B 1 335 ? 6.52 108.625 39 1 91.81 335 ILE B N 1
ATOM 5596 C CA . ILE B 1 335 ? 5.723 109.625 39.719 1 91.81 335 ILE B CA 1
ATOM 5597 C C . ILE B 1 335 ? 5.047 110.562 38.719 1 91.81 335 ILE B C 1
ATOM 5599 O O . ILE B 1 335 ? 5.723 111.312 37.969 1 91.81 335 ILE B O 1
ATOM 5603 N N . VAL B 1 336 ? 3.701 110.562 38.719 1 92.88 336 VAL B N 1
ATOM 5604 C CA . VAL B 1 336 ? 2.957 111.375 37.781 1 92.88 336 VAL B CA 1
ATOM 5605 C C . VAL B 1 336 ? 2.123 112.438 38.5 1 92.88 336 VAL B C 1
ATOM 5607 O O . VAL B 1 336 ? 1.249 112.062 39.312 1 92.88 336 VAL B O 1
ATOM 5610 N N . GLY B 1 337 ? 2.453 113.688 38.188 1 93.81 337 GLY B N 1
ATOM 5611 C CA . GLY B 1 337 ? 1.693 114.75 38.75 1 93.81 337 GLY B CA 1
ATOM 5612 C C . GLY B 1 337 ? 0.488 115.125 37.938 1 93.81 337 GLY B C 1
ATOM 5613 O O . GLY B 1 337 ? 0.547 115.125 36.688 1 93.81 337 GLY B O 1
ATOM 5614 N N . HIS B 1 338 ? -0.612 115.438 38.656 1 92.25 338 HIS B N 1
ATOM 5615 C CA . HIS B 1 338 ? -1.863 115.875 38.031 1 92.25 338 HIS B CA 1
ATOM 5616 C C . HIS B 1 338 ? -2.393 117.125 38.688 1 92.25 338 HIS B C 1
ATOM 5618 O O . HIS B 1 338 ? -2.008 117.5 39.812 1 92.25 338 HIS B O 1
ATOM 5624 N N . ALA B 1 339 ? -3.18 117.875 37.938 1 91.25 339 ALA B N 1
ATOM 5625 C CA . ALA B 1 339 ? -3.877 119.062 38.406 1 91.25 339 ALA B CA 1
ATOM 5626 C C . ALA B 1 339 ? -5.359 119 38.031 1 91.25 339 ALA B C 1
ATOM 5628 O O . ALA B 1 339 ? -5.754 118.25 37.125 1 91.25 339 ALA B O 1
ATOM 5629 N N . ASP B 1 340 ? -6.164 119.688 38.812 1 84.06 340 ASP B N 1
ATOM 5630 C CA . ASP B 1 340 ? -7.605 119.75 38.594 1 84.06 340 ASP B CA 1
ATOM 5631 C C . ASP B 1 340 ? -7.945 120.562 37.375 1 84.06 340 ASP B C 1
ATOM 5633 O O . ASP B 1 340 ? -7.516 121.688 37.25 1 84.06 340 ASP B O 1
ATOM 5637 N N . GLN B 1 341 ? -8.609 119.875 36.406 1 78.12 341 GLN B N 1
ATOM 5638 C CA . GLN B 1 341 ? -8.938 120.5 35.125 1 78.12 341 GLN B CA 1
ATOM 5639 C C . GLN B 1 341 ? -9.891 121.688 35.344 1 78.12 341 GLN B C 1
ATOM 5641 O O . GLN B 1 341 ? -9.93 122.562 34.5 1 78.12 341 GLN B O 1
ATOM 5646 N N . GLN B 1 342 ? -10.641 121.625 36.375 1 78.38 342 GLN B N 1
ATOM 5647 C CA . GLN B 1 342 ? -11.703 122.625 36.531 1 78.38 342 GLN B CA 1
ATOM 5648 C C . GLN B 1 342 ? -11.141 124 37.031 1 78.38 342 GLN B C 1
ATOM 5650 O O . GLN B 1 342 ? -11.844 125 37.031 1 78.38 342 GLN B O 1
ATOM 5655 N N . THR B 1 343 ? -9.758 123.875 37.344 1 76.88 343 THR B N 1
ATOM 5656 C CA . THR B 1 343 ? -9.188 125.125 37.906 1 76.88 343 THR B CA 1
ATOM 5657 C C . THR B 1 343 ? -7.902 125.5 37.188 1 76.88 343 THR B C 1
ATOM 5659 O O . THR B 1 343 ? -7.121 124.625 36.781 1 76.88 343 THR B O 1
ATOM 5662 N N . GLY B 1 344 ? -7.676 126.75 36.875 1 79.06 344 GLY B N 1
ATOM 5663 C CA . GLY B 1 344 ? -6.438 127.312 36.344 1 79.06 344 GLY B CA 1
ATOM 5664 C C . GLY B 1 344 ? -6.336 127.125 34.844 1 79.06 344 GLY B C 1
ATOM 5665 O O . GLY B 1 344 ? -7.309 126.812 34.188 1 79.06 344 GLY B O 1
ATOM 5666 N N . THR B 1 345 ? -5.219 127.562 34.25 1 86.62 345 THR B N 1
ATOM 5667 C CA . THR B 1 345 ? -4.895 127.438 32.844 1 86.62 345 THR B CA 1
ATOM 5668 C C . THR B 1 345 ? -4.098 126.188 32.562 1 86.62 345 THR B C 1
ATOM 5670 O O . THR B 1 345 ? -3.502 125.625 33.5 1 86.62 345 THR B O 1
ATOM 5673 N N . ALA B 1 346 ? -4.145 125.75 31.406 1 88.69 346 ALA B N 1
ATOM 5674 C CA . ALA B 1 346 ? -3.424 124.5 31.016 1 88.69 346 ALA B CA 1
ATOM 5675 C C . ALA B 1 346 ? -1.94 124.625 31.359 1 88.69 346 ALA B C 1
ATOM 5677 O O . ALA B 1 346 ? -1.336 123.688 31.859 1 88.69 346 ALA B O 1
ATOM 5678 N N . ALA B 1 347 ? -1.41 125.812 31.031 1 89.62 347 ALA B N 1
ATOM 5679 C CA . ALA B 1 347 ? 0.006 126 31.297 1 89.62 347 ALA B CA 1
ATOM 5680 C C . ALA B 1 347 ? 0.283 126.062 32.812 1 89.62 347 ALA B C 1
ATOM 5682 O O . ALA B 1 347 ? 1.271 125.438 33.281 1 89.62 347 ALA B O 1
ATOM 5683 N N . GLY B 1 348 ? -0.577 126.75 33.531 1 89.94 348 GLY B N 1
ATOM 5684 C CA . GLY B 1 348 ? -0.454 126.75 34.969 1 89.94 348 GLY B CA 1
ATOM 5685 C C . GLY B 1 348 ? -0.595 125.375 35.625 1 89.94 348 GLY B C 1
ATOM 5686 O O . GLY B 1 348 ? 0.183 125.062 36.5 1 89.94 348 GLY B O 1
ATOM 5687 N N . ASN B 1 349 ? -1.489 124.688 35.094 1 92.56 349 ASN B N 1
ATOM 5688 C CA . ASN B 1 349 ? -1.735 123.312 35.625 1 92.56 349 ASN B CA 1
ATOM 5689 C C . ASN B 1 349 ? -0.565 122.375 35.344 1 92.56 349 ASN B C 1
ATOM 5691 O O . ASN B 1 349 ? -0.236 121.5 36.156 1 92.56 349 ASN B O 1
ATOM 5695 N N . LYS B 1 350 ? 0.026 122.562 34.281 1 93.12 350 LYS B N 1
ATOM 5696 C CA . LYS B 1 350 ? 1.202 121.75 33.938 1 93.12 350 LYS B CA 1
ATOM 5697 C C . LYS B 1 350 ? 2.348 122.062 34.906 1 93.12 350 LYS B C 1
ATOM 5699 O O . LYS B 1 350 ? 3.021 121.125 35.375 1 93.12 350 LYS B O 1
ATOM 5704 N N . ARG B 1 351 ? 2.539 123.25 35.219 1 93.12 351 ARG B N 1
ATOM 5705 C CA . ARG B 1 351 ? 3.605 123.688 36.125 1 93.12 351 ARG B CA 1
ATOM 5706 C C . ARG B 1 351 ? 3.352 123.125 37.531 1 93.12 351 ARG B C 1
ATOM 5708 O O . ARG B 1 351 ? 4.262 122.625 38.188 1 93.12 351 ARG B O 1
ATOM 5715 N N . VAL B 1 352 ? 2.141 123.25 37.969 1 94.5 352 VAL B N 1
ATOM 5716 C CA . VAL B 1 352 ? 1.782 122.812 39.312 1 94.5 352 VAL B CA 1
ATOM 5717 C C . VAL B 1 352 ? 1.938 121.25 39.375 1 94.5 352 VAL B C 1
ATOM 5719 O O . VAL B 1 352 ? 2.469 120.75 40.375 1 94.5 352 VAL B O 1
ATOM 5722 N N . ALA B 1 353 ? 1.531 120.625 38.344 1 95 353 ALA B N 1
ATOM 5723 C CA . ALA B 1 353 ? 1.638 119.125 38.281 1 95 353 ALA B CA 1
ATOM 5724 C C . ALA B 1 353 ? 3.096 118.688 38.344 1 95 353 ALA B C 1
ATOM 5726 O O . ALA B 1 353 ? 3.436 117.75 39.031 1 95 353 ALA B O 1
ATOM 5727 N N . GLU B 1 354 ? 3.875 119.375 37.688 1 95.44 354 GLU B N 1
ATOM 5728 C CA . GLU B 1 354 ? 5.301 119.125 37.688 1 95.44 354 GLU B CA 1
ATOM 5729 C C . GLU B 1 354 ? 5.922 119.312 39.031 1 95.44 354 GLU B C 1
ATOM 5731 O O . GLU B 1 354 ? 6.734 118.5 39.5 1 95.44 354 GLU B O 1
ATOM 5736 N N . HIS B 1 355 ? 5.559 120.438 39.688 1 95.69 355 HIS B N 1
ATOM 5737 C CA . HIS B 1 355 ? 6.074 120.688 41 1 95.69 355 HIS B CA 1
ATOM 5738 C C . HIS B 1 355 ? 5.629 119.625 42.031 1 95.69 355 HIS B C 1
ATOM 5740 O O . HIS B 1 355 ? 6.41 119.25 42.875 1 95.69 355 HIS B O 1
ATOM 5746 N N . ARG B 1 356 ? 4.469 119.188 41.875 1 95.12 356 ARG B N 1
ATOM 5747 C CA . ARG B 1 356 ? 3.951 118.125 42.781 1 95.12 356 ARG B CA 1
ATOM 5748 C C . ARG B 1 356 ? 4.738 116.812 42.625 1 95.12 356 ARG B C 1
ATOM 5750 O O . ARG B 1 356 ? 5.152 116.25 43.625 1 95.12 356 ARG B O 1
ATOM 5757 N N . ALA B 1 357 ? 4.945 116.562 41.406 1 95.81 357 ALA B N 1
ATOM 5758 C CA . ALA B 1 357 ? 5.719 115.312 41.125 1 95.81 357 ALA B CA 1
ATOM 5759 C C . ALA B 1 357 ? 7.141 115.438 41.656 1 95.81 357 ALA B C 1
ATOM 5761 O O . ALA B 1 357 ? 7.664 114.5 42.281 1 95.81 357 ALA B O 1
ATOM 5762 N N . LYS B 1 358 ? 7.684 116.625 41.438 1 96.31 358 LYS B N 1
ATOM 5763 C CA . LYS B 1 358 ? 9.055 116.812 41.875 1 96.31 358 LYS B CA 1
ATOM 5764 C C . LYS B 1 358 ? 9.148 116.875 43.406 1 96.31 358 LYS B C 1
ATOM 5766 O O . LYS B 1 358 ? 10.133 116.375 43.969 1 96.31 358 LYS B O 1
ATOM 5771 N N . ARG B 1 359 ? 8.164 117.438 44.031 1 96.25 359 ARG B N 1
ATOM 5772 C CA . ARG B 1 359 ? 8.141 117.438 45.5 1 96.25 359 ARG B CA 1
ATOM 5773 C C . ARG B 1 359 ? 8.117 116 46.094 1 96.25 359 ARG B C 1
ATOM 5775 O O . ARG B 1 359 ? 8.812 115.75 47.062 1 96.25 359 ARG B O 1
ATOM 5782 N N . VAL B 1 360 ? 7.309 115.188 45.469 1 96 360 VAL B N 1
ATOM 5783 C CA . VAL B 1 360 ? 7.23 113.75 45.906 1 96 360 VAL B CA 1
ATOM 5784 C C . VAL B 1 360 ? 8.57 113.062 45.656 1 96 360 VAL B C 1
ATOM 5786 O O . VAL B 1 360 ? 9.094 112.438 46.531 1 96 360 VAL B O 1
ATOM 5789 N N . TYR B 1 361 ? 9.133 113.312 44.562 1 96.19 361 TYR B N 1
ATOM 5790 C CA . TYR B 1 361 ? 10.445 112.812 44.188 1 96.19 361 TYR B CA 1
ATOM 5791 C C . TYR B 1 361 ? 11.492 113.188 45.219 1 96.19 361 TYR B C 1
ATOM 5793 O O . TYR B 1 361 ? 12.203 112.312 45.781 1 96.19 361 TYR B O 1
ATOM 5801 N N . ASP B 1 362 ? 11.555 114.5 45.5 1 96.62 362 ASP B N 1
ATOM 5802 C CA . ASP B 1 362 ? 12.555 115 46.406 1 96.62 362 ASP B CA 1
ATOM 5803 C C . ASP B 1 362 ? 12.391 114.438 47.812 1 96.62 362 ASP B C 1
ATOM 5805 O O . ASP B 1 362 ? 13.375 114.125 48.469 1 96.62 362 ASP B O 1
ATOM 5809 N N . PHE B 1 363 ? 11.227 114.312 48.156 1 95.19 363 PHE B N 1
ATOM 5810 C CA . PHE B 1 363 ? 10.969 113.812 49.5 1 95.19 363 PHE B CA 1
ATOM 5811 C C . PHE B 1 363 ? 11.414 112.312 49.594 1 95.19 363 PHE B C 1
ATOM 5813 O O . PHE B 1 363 ? 12.086 111.938 50.562 1 95.19 363 PHE B O 1
ATOM 5820 N N . LEU B 1 364 ? 11.016 111.562 48.656 1 95.44 364 LEU B N 1
ATOM 5821 C CA . LEU B 1 364 ? 11.383 110.125 48.656 1 95.44 364 LEU B CA 1
ATOM 5822 C C . LEU B 1 364 ? 12.898 109.938 48.656 1 95.44 364 LEU B C 1
ATOM 5824 O O . LEU B 1 364 ? 13.445 109.125 49.375 1 95.44 364 LEU B O 1
ATOM 5828 N N . VAL B 1 365 ? 13.602 110.812 47.969 1 96.31 365 VAL B N 1
ATOM 5829 C CA . VAL B 1 365 ? 15.062 110.75 47.906 1 96.31 365 VAL B CA 1
ATOM 5830 C C . VAL B 1 365 ? 15.633 111.188 49.281 1 96.31 365 VAL B C 1
ATOM 5832 O O . VAL B 1 365 ? 16.594 110.562 49.75 1 96.31 365 VAL B O 1
ATOM 5835 N N . SER B 1 366 ? 15.031 112.125 49.875 1 95.94 366 SER B N 1
ATOM 5836 C CA . SER B 1 366 ? 15.484 112.562 51.156 1 95.94 366 SER B CA 1
ATOM 5837 C C . SER B 1 366 ? 15.328 111.5 52.25 1 95.94 366 SER B C 1
ATOM 5839 O O . SER B 1 366 ? 15.992 111.562 53.281 1 95.94 366 SER B O 1
ATOM 5841 N N . LYS B 1 367 ? 14.422 110.562 51.969 1 94.38 367 LYS B N 1
ATOM 5842 C CA . LYS B 1 367 ? 14.172 109.5 52.906 1 94.38 367 LYS B CA 1
ATOM 5843 C C . LYS B 1 367 ? 15 108.25 52.562 1 94.38 367 LYS B C 1
ATOM 5845 O O . LYS B 1 367 ? 14.797 107.188 53.125 1 94.38 367 LYS B O 1
ATOM 5850 N N . GLY B 1 368 ? 15.82 108.312 51.562 1 93.88 368 GLY B N 1
ATOM 5851 C CA . GLY B 1 368 ? 16.812 107.312 51.344 1 93.88 368 GLY B CA 1
ATOM 5852 C C . GLY B 1 368 ? 16.5 106.438 50.125 1 93.88 368 GLY B C 1
ATOM 5853 O O . GLY B 1 368 ? 17.188 105.438 49.875 1 93.88 368 GLY B O 1
ATOM 5854 N N . VAL B 1 369 ? 15.523 106.812 49.344 1 94.69 369 VAL B N 1
ATOM 5855 C CA . VAL B 1 369 ? 15.227 106.062 48.125 1 94.69 369 VAL B CA 1
ATOM 5856 C C . VAL B 1 369 ? 16.266 106.375 47.062 1 94.69 369 VAL B C 1
ATOM 5858 O O . VAL B 1 369 ? 16.656 107.5 46.875 1 94.69 369 VAL B O 1
ATOM 5861 N N . ASN B 1 370 ? 16.672 105.375 46.375 1 95.62 370 ASN B N 1
ATOM 5862 C CA . ASN B 1 370 ? 17.641 105.562 45.312 1 95.62 370 ASN B CA 1
ATOM 5863 C C . ASN B 1 370 ? 17.047 106.375 44.156 1 95.62 370 ASN B C 1
ATOM 5865 O O . ASN B 1 370 ? 16.031 105.938 43.562 1 95.62 370 ASN B O 1
ATOM 5869 N N . PRO B 1 371 ? 17.719 107.5 43.812 1 95.25 371 PRO B N 1
ATOM 5870 C CA . PRO B 1 371 ? 17.203 108.312 42.719 1 95.25 371 PRO B CA 1
ATOM 5871 C C . PRO B 1 371 ? 17.078 107.562 41.406 1 95.25 371 PRO B C 1
ATOM 5873 O O . PRO B 1 371 ? 16.25 107.875 40.562 1 95.25 371 PRO B O 1
ATOM 5876 N N . LYS B 1 372 ? 17.797 106.5 41.219 1 94.62 372 LYS B N 1
ATOM 5877 C CA . LYS B 1 372 ? 17.781 105.688 40 1 94.62 372 LYS B CA 1
ATOM 5878 C C . LYS B 1 372 ? 16.5 104.875 39.906 1 94.62 372 LYS B C 1
ATOM 5880 O O . LYS B 1 372 ? 16.125 104.438 38.844 1 94.62 372 LYS B O 1
ATOM 5885 N N . GLN B 1 373 ? 15.836 104.812 40.969 1 93.5 373 GLN B N 1
ATOM 5886 C CA . GLN B 1 373 ? 14.609 104 41 1 93.5 373 GLN B CA 1
ATOM 5887 C C . GLN B 1 373 ? 13.383 104.875 40.781 1 93.5 373 GLN B C 1
ATOM 5889 O O . GLN B 1 373 ? 12.25 104.438 40.812 1 93.5 373 GLN B O 1
ATOM 5894 N N . LEU B 1 374 ? 13.656 106.188 40.531 1 94.19 374 LEU B N 1
ATOM 5895 C CA . LEU B 1 374 ? 12.523 107.062 40.438 1 94.19 374 LEU B CA 1
ATOM 5896 C C . LEU B 1 374 ? 12.594 107.938 39.188 1 94.19 374 LEU B C 1
ATOM 5898 O O . LEU B 1 374 ? 13.672 108.375 38.781 1 94.19 374 LEU B O 1
ATOM 5902 N N . ASN B 1 375 ? 11.414 108 38.531 1 95.56 375 ASN B N 1
ATOM 5903 C CA . ASN B 1 375 ? 11.172 109 37.5 1 95.56 375 ASN B CA 1
ATOM 5904 C C . ASN B 1 375 ? 9.961 109.812 37.812 1 95.56 375 ASN B C 1
ATOM 5906 O O . ASN B 1 375 ? 9.031 109.375 38.5 1 95.56 375 ASN B O 1
ATOM 5910 N N . TYR B 1 376 ? 10.039 111.25 37.438 1 95.06 376 TYR B N 1
ATOM 5911 C CA . TYR B 1 376 ? 8.844 112.062 37.688 1 95.06 376 TYR B CA 1
ATOM 5912 C C . TYR B 1 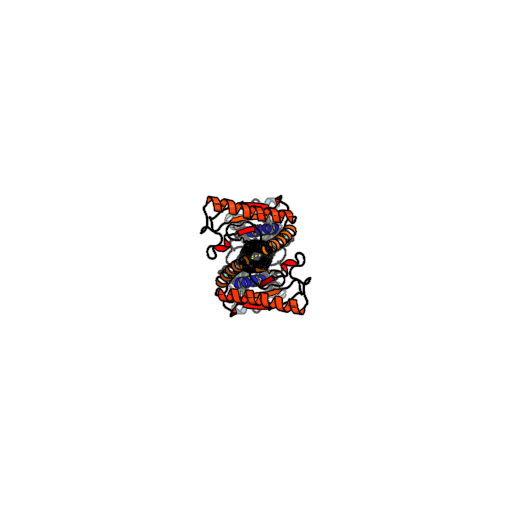376 ? 8.484 112.875 36.438 1 95.06 376 TYR B C 1
ATOM 5914 O O . TYR B 1 376 ? 9.352 113.188 35.656 1 95.06 376 TYR B O 1
ATOM 5922 N N . GLU B 1 377 ? 7.141 113 36.312 1 95.19 377 GLU B N 1
ATOM 5923 C CA . GLU B 1 377 ? 6.609 113.812 35.25 1 95.19 377 GLU B CA 1
ATOM 5924 C C . GLU B 1 377 ? 5.332 114.562 35.656 1 95.19 377 GLU B C 1
ATOM 5926 O O . GLU B 1 377 ? 4.605 114.062 36.531 1 95.19 377 GLU B O 1
ATOM 5931 N N . GLY B 1 378 ? 5.113 115.75 35.094 1 93.56 378 GLY B N 1
ATOM 5932 C CA . GLY B 1 378 ? 3.861 116.438 35.25 1 93.56 378 GLY B CA 1
ATOM 5933 C C . GLY B 1 378 ? 2.969 116.375 34.031 1 93.56 378 GLY B C 1
ATOM 5934 O O . GLY B 1 378 ? 3.344 116.875 32.969 1 93.56 378 GLY B O 1
ATOM 5935 N N . LYS B 1 379 ? 1.784 115.75 34.219 1 90.62 379 LYS B N 1
ATOM 5936 C CA . LYS B 1 379 ? 0.88 115.562 33.062 1 90.62 379 LYS B CA 1
ATOM 5937 C C . LYS B 1 379 ? -0.107 116.75 32.969 1 90.62 379 LYS B C 1
ATOM 5939 O O . LYS B 1 379 ? -0.711 116.938 31.906 1 90.62 379 LYS B O 1
ATOM 5944 N N . GLY B 1 380 ? -0.175 117.5 34.031 1 88.81 380 GLY B N 1
ATOM 5945 C CA . GLY B 1 380 ? -1.107 118.625 34 1 88.81 380 GLY B CA 1
ATOM 5946 C C . GLY B 1 380 ? -2.539 118.188 34.312 1 88.81 380 GLY B C 1
ATOM 5947 O O . GLY B 1 380 ? -2.793 117.375 35.188 1 88.81 380 GLY B O 1
ATOM 5948 N N . ASN B 1 381 ? -3.539 118.812 33.469 1 78.56 381 ASN B N 1
ATOM 5949 C CA . ASN B 1 381 ? -4.949 118.625 33.75 1 78.56 381 ASN B CA 1
ATOM 5950 C C . ASN B 1 381 ? -5.547 117.562 32.812 1 78.56 381 ASN B C 1
ATOM 5952 O O . ASN B 1 381 ? -6.75 117.312 32.844 1 78.56 381 ASN B O 1
ATOM 5956 N N . SER B 1 382 ? -4.727 116.875 31.859 1 77.19 382 SER B N 1
ATOM 5957 C CA . SER B 1 382 ? -5.262 115.812 30.969 1 77.19 382 SER B CA 1
ATOM 5958 C C . SER B 1 382 ? -4.23 114.75 30.688 1 77.19 382 SER B C 1
ATOM 5960 O O . SER B 1 382 ? -3.066 115.062 30.406 1 77.19 382 SER B O 1
ATOM 5962 N N . PRO B 1 383 ? -4.684 113.438 30.984 1 77.31 383 PRO B N 1
ATOM 5963 C CA . PRO B 1 383 ? -5.992 112.938 31.406 1 77.31 383 PRO B CA 1
ATOM 5964 C C . PRO B 1 383 ? -6.18 113 32.906 1 77.31 383 PRO B C 1
ATOM 5966 O O . PRO B 1 383 ? -5.203 112.938 33.656 1 77.31 383 PRO B O 1
ATOM 5969 N N . ASP B 1 384 ? -7.512 113.125 33.375 1 78.75 384 ASP B N 1
ATOM 5970 C CA . ASP B 1 384 ? -7.883 113.062 34.781 1 78.75 384 ASP B CA 1
ATOM 5971 C C . ASP B 1 384 ? -7.906 111.625 35.25 1 78.75 384 ASP B C 1
ATOM 5973 O O . ASP B 1 384 ? -8.719 110.812 34.75 1 78.75 384 ASP B O 1
ATOM 5977 N N . PRO B 1 385 ? -7.039 111.375 36.094 1 80.06 385 PRO B N 1
ATOM 5978 C CA . PRO B 1 385 ? -7.07 109.938 36.562 1 80.06 385 PRO B CA 1
ATOM 5979 C C . PRO B 1 385 ? -8.359 109.625 37.312 1 80.06 385 PRO B C 1
ATOM 5981 O O . PRO B 1 385 ? -8.82 108.5 37.281 1 80.06 385 PRO B O 1
ATOM 5984 N N . PHE B 1 386 ? -8.945 110.625 37.938 1 82.56 386 PHE B N 1
ATOM 5985 C CA . PHE B 1 386 ? -10.148 110.438 38.75 1 82.56 386 PHE B CA 1
ATOM 5986 C C . PHE B 1 386 ? -11.328 111.188 38.156 1 82.56 386 PHE B C 1
ATOM 5988 O O . PHE B 1 386 ? -11.398 112.438 38.312 1 82.56 386 PHE B O 1
ATOM 5995 N N . LYS B 1 387 ? -12.195 110.438 37.688 1 82.06 387 LYS B N 1
ATOM 5996 C CA . LYS B 1 387 ? -13.305 111.062 36.969 1 82.06 387 LYS B CA 1
ATOM 5997 C C . LYS B 1 387 ? -14.414 111.438 37.938 1 82.06 387 LYS B C 1
ATOM 5999 O O . LYS B 1 387 ? -15.062 112.5 37.75 1 82.06 387 LYS B O 1
ATOM 6004 N N . LYS B 1 388 ? -14.594 110.75 39 1 83.12 388 LYS B N 1
ATOM 6005 C CA . LYS B 1 388 ? -15.758 110.938 39.844 1 83.12 388 LYS B CA 1
ATOM 6006 C C . LYS B 1 388 ? -15.43 111.875 41 1 83.12 388 LYS B C 1
ATOM 6008 O O . LYS B 1 388 ? -16.328 112.562 41.531 1 83.12 388 LYS B O 1
ATOM 6013 N N . VAL B 1 389 ? -14.18 112 41.344 1 85.81 389 VAL B N 1
ATOM 6014 C CA . VAL B 1 389 ? -13.727 112.875 42.438 1 85.81 389 VAL B CA 1
ATOM 6015 C C . VAL B 1 389 ? -12.703 113.875 41.875 1 85.81 389 VAL B C 1
ATOM 6017 O O . VAL B 1 389 ? -11.5 113.625 41.906 1 85.81 389 VAL B O 1
ATOM 6020 N N . GLN B 1 390 ? -13.094 115.062 41.594 1 86.56 390 GLN B N 1
ATOM 6021 C CA . GLN B 1 390 ? -12.25 116 40.875 1 86.56 390 GLN B CA 1
ATOM 6022 C C . GLN B 1 390 ? -11.109 116.5 41.781 1 86.56 390 GLN B C 1
ATOM 6024 O O . GLN B 1 390 ? -9.992 116.688 41.281 1 86.56 390 GLN B O 1
ATOM 6029 N N . ALA B 1 391 ? -11.336 116.688 43.062 1 87.94 391 ALA B N 1
ATOM 6030 C CA . ALA B 1 391 ? -10.297 117.125 44 1 87.94 391 ALA B CA 1
ATOM 6031 C C . ALA B 1 391 ? -9.141 116.125 44.031 1 87.94 391 ALA B C 1
ATOM 6033 O O . ALA B 1 391 ? -8.016 116.5 44.375 1 87.94 391 ALA B O 1
ATOM 6034 N N . ALA B 1 392 ? -9.414 114.938 43.688 1 87.81 392 ALA B N 1
ATOM 6035 C CA . ALA B 1 392 ? -8.398 113.875 43.719 1 87.81 392 ALA B CA 1
ATOM 6036 C C . ALA B 1 392 ? -7.402 114 42.594 1 87.81 392 ALA B C 1
ATOM 6038 O O . ALA B 1 392 ? -6.324 113.438 42.594 1 87.81 392 ALA B O 1
ATOM 6039 N N . ASN B 1 393 ? -7.711 114.875 41.688 1 88.81 393 ASN B N 1
ATOM 6040 C CA . ASN B 1 393 ? -6.805 115.125 40.594 1 88.81 393 ASN B CA 1
ATOM 6041 C C . ASN B 1 393 ? -5.672 116.062 40.969 1 88.81 393 ASN B C 1
ATOM 6043 O O . ASN B 1 393 ? -4.711 116.25 40.219 1 88.81 393 ASN B O 1
ATOM 6047 N N . ARG B 1 394 ? -5.871 116.688 42.188 1 91.06 394 ARG B N 1
ATOM 6048 C CA . ARG B 1 394 ? -4.754 117.438 42.75 1 91.06 394 ARG B CA 1
ATOM 6049 C C . ARG B 1 394 ? -3.762 116.5 43.438 1 91.06 394 ARG B C 1
ATOM 6051 O O . ARG B 1 394 ? -3.639 116.5 44.688 1 91.06 394 ARG B O 1
ATOM 6058 N N . ALA B 1 395 ? -3.07 115.688 42.531 1 90.19 395 ALA B N 1
ATOM 6059 C CA . ALA B 1 395 ? -2.354 114.562 43.125 1 90.19 395 ALA B CA 1
ATOM 6060 C C . ALA B 1 395 ? -1.066 114.25 42.344 1 90.19 395 ALA B C 1
ATOM 6062 O O . ALA B 1 395 ? -0.879 114.75 41.219 1 90.19 395 ALA B O 1
ATOM 6063 N N . ALA B 1 396 ? -0.135 113.625 43.094 1 92.12 396 ALA B N 1
ATOM 6064 C CA . ALA B 1 396 ? 0.973 112.875 42.5 1 92.12 396 ALA B CA 1
ATOM 6065 C C . ALA B 1 396 ? 0.811 111.375 42.719 1 92.12 396 ALA B C 1
ATOM 6067 O O . ALA B 1 396 ? 0.647 110.938 43.844 1 92.12 396 ALA B O 1
ATOM 6068 N N . ILE B 1 397 ? 0.781 110.625 41.594 1 88.38 397 ILE B N 1
ATOM 6069 C CA . ILE B 1 397 ? 0.563 109.188 41.656 1 88.38 397 ILE B CA 1
ATOM 6070 C C . ILE B 1 397 ? 1.888 108.438 41.438 1 88.38 397 ILE B C 1
ATOM 6072 O O . ILE B 1 397 ? 2.621 108.75 40.5 1 88.38 397 ILE B O 1
ATOM 6076 N N . ILE B 1 398 ? 2.182 107.562 42.469 1 85.81 398 ILE B N 1
ATOM 6077 C CA . ILE B 1 398 ? 3.375 106.75 42.344 1 85.81 398 ILE B CA 1
ATOM 6078 C C . ILE B 1 398 ? 3.006 105.375 41.75 1 85.81 398 ILE B C 1
ATOM 6080 O O . ILE B 1 398 ? 2.135 104.688 42.281 1 85.81 398 ILE B O 1
ATOM 6084 N N . GLN B 1 399 ? 3.676 105.125 40.531 1 78.31 399 GLN B N 1
ATOM 6085 C CA . GLN B 1 399 ? 3.396 103.875 39.812 1 78.31 399 GLN B CA 1
ATOM 6086 C C . GLN B 1 399 ? 4.641 103 39.719 1 78.31 399 GLN B C 1
ATOM 6088 O O . GLN B 1 399 ? 5.742 103.5 39.5 1 78.31 399 GLN B O 1
#

Solvent-accessible surface area (backbone atoms only — not comparable to full-atom values): 39421 Å² total; per-residue (Å²): 117,67,69,62,48,53,59,48,52,62,62,61,68,53,72,85,63,77,63,62,65,80,63,96,49,54,59,70,39,34,36,24,32,55,48,82,78,27,32,34,33,41,33,44,32,40,37,40,23,36,54,44,45,76,35,77,73,60,79,60,71,78,75,18,54,19,50,34,41,36,40,34,43,34,44,44,77,44,88,35,41,33,39,33,44,32,45,35,35,38,32,35,25,45,46,20,94,87,76,35,79,39,65,34,43,37,42,37,42,31,42,30,48,34,36,30,44,39,32,52,71,69,22,82,64,92,78,57,55,67,41,47,30,42,34,42,32,36,34,46,34,40,20,24,74,44,70,65,36,20,64,74,52,73,43,69,65,28,71,45,57,32,36,36,36,38,39,39,37,36,34,53,74,53,96,45,36,30,41,33,41,35,43,40,37,34,44,32,56,26,80,49,46,78,43,77,63,82,24,70,35,24,41,32,41,33,44,31,41,33,42,32,41,47,39,75,57,65,83,80,38,43,20,27,64,80,36,46,41,68,51,53,50,49,49,51,49,49,34,51,52,30,50,50,47,31,53,52,32,51,52,51,36,53,52,37,49,52,54,29,54,51,28,46,50,49,21,52,52,25,45,52,51,27,53,52,42,47,53,52,35,56,52,48,51,54,50,40,53,53,50,30,66,61,61,50,60,47,72,39,61,37,52,90,98,46,54,61,76,46,73,57,47,48,46,50,45,51,53,49,30,54,50,55,67,70,45,63,86,82,53,68,34,43,26,42,6,28,21,38,64,93,51,80,48,69,68,56,20,28,52,51,3,30,46,27,10,46,44,53,52,52,48,34,40,75,69,68,36,60,66,86,30,53,45,69,42,42,57,7,42,62,82,61,87,37,81,90,44,53,72,58,18,24,21,27,38,40,77,116,67,68,62,47,52,61,48,51,61,62,60,68,55,73,84,64,79,61,65,66,78,65,95,49,55,60,72,40,36,36,25,32,55,49,81,77,27,34,34,34,41,33,45,34,39,37,40,24,35,54,42,46,78,34,78,73,59,80,59,73,78,74,18,54,19,50,32,39,36,39,35,44,33,43,45,76,43,87,35,39,32,38,33,44,33,46,33,35,38,31,36,25,45,46,20,95,86,77,36,78,40,64,33,43,38,42,37,43,31,42,29,47,32,37,29,45,37,31,54,71,69,23,82,64,94,79,58,54,66,40,46,29,43,33,41,32,37,34,45,33,40,20,24,74,45,71,66,34,18,63,75,54,72,42,69,65,30,72,45,55,32,34,36,35,37,40,38,36,36,34,52,76,53,95,42,34,29,42,31,43,35,43,40,36,32,44,32,54,26,80,49,44,79,44,77,62,80,24,69,34,26,42,33,41,35,44,31,43,33,42,34,42,48,40,75,57,67,83,83,38,44,19,28,65,80,35,46,43,68,53,53,48,50,48,52,49,49,35,52,52,30,49,52,47,31,51,52,33,50,51,50,36,53,53,37,50,52,52,29,53,52,28,46,50,48,23,53,51,25,44,50,52,26,53,50,43,47,52,52,34,55,52,49,49,51,50,42,54,54,51,30,64,59,60,51,59,50,73,38,62,38,54,90,98,45,54,61,74,47,74,58,46,48,46,50,44,51,52,49,30,52,49,55,67,71,44,64,85,83,50,68,34,41,27,40,6,28,20,38,64,93,50,80,47,70,68,56,20,28,53,49,3,31,45,28,10,47,44,54,50,52,49,33,41,75,69,68,36,61,67,87,31,53,46,69,42,43,55,7,40,60,81,63,87,38,81,88,44,55,71,58,16,24,20,27,39,43,79

Organism: NCBI:txid214856

pLDDT: mean 86.79, std 15.07, range [33.56, 98.56]

InterPro domains:
  IPR006665 OmpA-like domain [PF00691] (301-390)
  IPR006665 OmpA-like domain [PS51123] (289-399)
  IPR006665 OmpA-like domain [cd07185] (300-380)
  IPR036737 OmpA-like domain superfamily [G3DSA:3.30.1330.60] (274-398)
  IPR036737 OmpA-like domain superfamily [SSF103088] (283-383)
  IPR050330 Bacterial Outer Membrane Structural/Functional [PTHR30329] (236-393)

Foldseek 3Di:
DVVLVVVVVVLPPPPPPVPPPPPPFQDQDFWDWDDQPAWKKKKKKKFKKEKDFPFDFDDDPVVFIKIKIKIKIKHDRGPFKIKMWMKMKIWTWGQAPPQGIAIKIKIWTKMKIKTFVCCRHVNDDQPDFKTKIKIKIKTKMKMRDDPVSCVSLVHHIDIDIKMKIWIKMWGDPDSFKTKIKIWMKMKTAPVRDSHDGPGGIMIMIIIMIIMMTGDPPDDIDGDDPPDDPVSVVSVVVSVVVVVVVVVVVVVVVVVVVVVVVVVVVVVVVVVVVVVVVVVVVVVVVVVVVVVVVPPPWDKQADDALDLDHDPVSLVSLLVVLVVLVPDDLPAAKEKEFFDQPVDDDQVSQQVLRQSNQVVSLVSSVVSPHDNRRYDYHYPGHPPQPDDPDRSSRNIIIID/DVVLVVLVVVLPPPDPPVPPPPPPFQDQDFWDWDDQPAWKKKKKKKFKKEKDFPFDFDDDPVVFIKIKIKIKIKHDRGPFKIKMWMKMKIWTWGQAPPQGIAIKIKIWTKMKIKTFVCCRHVNDDQPDFKTKIKIKIKTKMKMRDDPVSCVSLVHHIDIDIKMKIWIKMWGDPDSFKTKIKIWMKMKTAPVRDSHDGPGGIMIMIIIMIIMMTGDPPDDIDGDDPPDDPVSVVSVVVSVVVVVVVVVVVVVVVVVVVVVVVVVVVVVVVVVVVVVVVVVVVVVVVVVVVVVVVPPPWQKQADDALDLDHDPVSLVSLLVVLVVLVPDDPPAAKEKEFFDQPVDDDQVSQQVSRQSNQVVSLVSSVVSPHDNVRYDYHYPGHPPQPDDPDRSSRNIIIID